Protein AF-A0A9P1BDP6-F1 (afdb_monomer)

Mean predicted aligned error: 20.65 Å

Organism: NCBI:txid2562237

Sequence (1109 aa):
MPITRTKLRVRAKNGTLYAHEVLLEPKDGRIIFRKSPFGLKDEIKAMGGARWHPADGDGDIKRCWSVEDSQRNRFQLAYMQGEDVYAWFDREPIQHEFRDYFCNGVPATPMTHQFDLANHGLTYHYGIWAAEMGVGKTLSAQMMIEHSGVKVWWWVGPKTSLPNIRREFKKWDFDPSIEVEMMTYESVVRRMDEYKPGDPIPQGVIADESSRCKGATSQRTRAMQMLANLIREKFGYDGYVILMSGTPSPKTPVDWWAQAEIAWPGFLKEGSPKALESRLAFLVDAEFDSGVFKKRIGWKDNEEKCEICGDFREEGAHEFDELSEEVEDIHDFKPSINEVALMYERLDGLAIIRHKKDCLNLPEKRYRRVICKPSASVNRVAKGMMQAAPNTITGLTWLRELSDGFQYKDVKDGTTACSHCENHSGKVFEWFSPEDEDKVYGNIDALEPEVVEKLERREVECPRCHGSGEMPKMVRVSREVPSPKEKALKLDLKRCEETGRIVVFAGFTGSIDRVTRVCLKEGWHVVKCDGRGFQTISPTDGTVAQGGDESLEFWADTEKNSKVAFVAHPESGGMSLTLTEARMAVFYSNSFKPEYRVQAEDRIHRPGMDLNIGCEIVDYCHLATDLRVLDVITENRKLEKMTMGDFSLELDIKDNPNVTIENLEKLMTRITPTKAKNIKAALAETQCREQGKIAKRFKVSRSTVSDIATGRRHNDIPWPEGFNPLPNKKGGQRRKSEEWDPTNARIMELEADLVHVTEERNRERRKNKVAAKNVGLFKAMVGELDARIKPFTPPKLSVPKKSKSTIEEHLVLHLSDGHHDQVVRPEEVGGFEEYNFNISCARAENLVDTTIEWTQKTLSPQFHFGTLWVLAYGDHTSGEIHGHAHRSYYRNQIKNCLAIGQLHALMLRDFVPYFEQINVVYLPGNHGRRTVKKEYTGPQNNWDYLVAEIARLHCSSIPSIQFIIPDSFQVNLDINGVGFNLSHGDDVRSNGGIPFYAMQRKQKSLMALSAMQQGPPIRYFAMGHHHVHAELQDGNGELIVNGPWVGTDSFSYNSFSGYREPNQLLHGVNPKYGITWRLPIKLRHDNEKQGPKRYRIDGGRDIGPLTIL

InterPro domains:
  IPR027417 P-loop containing nucleoside triphosphate hydrolase [G3DSA:3.40.50.300] (106-259)
  IPR027417 P-loop containing nucleoside triphosphate hydrolase [G3DSA:3.40.50.300] (363-696)
  IPR027417 P-loop containing nucleoside triphosphate hydrolase [SSF52540] (94-272)
  IPR027417 P-loop containing nucleoside triphosphate hydrolase [SSF52540] (205-653)
  IPR029052 Metallo-dependent phosphatase-like [SSF56300] (904-1050)

Radius of gyration: 38.14 Å; Cα contacts (8 Å, |Δi|>4): 2009; chains: 1; bounding box: 90×107×88 Å

Structure (mmCIF, N/CA/C/O backbone):
data_AF-A0A9P1BDP6-F1
#
_entry.id   AF-A0A9P1BDP6-F1
#
loop_
_atom_site.group_PDB
_atom_site.id
_atom_site.type_symbol
_atom_site.label_atom_id
_atom_site.label_alt_id
_atom_site.label_comp_id
_atom_site.label_asym_id
_atom_site.label_entity_id
_atom_site.label_seq_id
_atom_site.pdbx_PDB_ins_code
_atom_site.Cartn_x
_atom_site.Cartn_y
_atom_site.Cartn_z
_atom_site.occupancy
_atom_site.B_iso_or_equiv
_atom_site.auth_seq_id
_atom_site.auth_comp_id
_atom_site.auth_asym_id
_atom_site.auth_atom_id
_atom_site.pdbx_PDB_model_num
ATOM 1 N N . MET A 1 1 ? 30.808 -27.700 -14.458 1.00 51.72 1 MET A N 1
ATOM 2 C CA . MET A 1 1 ? 30.063 -28.519 -15.446 1.00 51.72 1 MET A CA 1
ATOM 3 C C . MET A 1 1 ? 30.458 -28.078 -16.853 1.00 51.72 1 MET A C 1
ATOM 5 O O . MET A 1 1 ? 30.766 -26.902 -17.007 1.00 51.72 1 MET A O 1
ATOM 9 N N . PRO A 1 2 ? 30.489 -28.972 -17.857 1.00 73.38 2 PRO A N 1
ATOM 10 C CA . PRO A 1 2 ? 30.844 -28.610 -19.232 1.00 73.38 2 PRO A CA 1
ATOM 11 C C . PRO A 1 2 ? 29.759 -27.759 -19.915 1.00 73.38 2 PRO A C 1
ATOM 13 O O . PRO A 1 2 ? 28.585 -27.802 -19.538 1.00 73.38 2 PRO A O 1
ATOM 16 N N . ILE A 1 3 ? 30.148 -27.004 -20.951 1.00 82.19 3 ILE A N 1
ATOM 17 C CA . ILE A 1 3 ? 29.209 -26.263 -21.809 1.00 82.19 3 ILE A CA 1
ATOM 18 C C . ILE A 1 3 ? 28.236 -27.261 -22.444 1.00 82.19 3 ILE A C 1
ATOM 20 O O . ILE A 1 3 ? 28.649 -28.193 -23.133 1.00 82.19 3 ILE A O 1
ATOM 24 N N . THR A 1 4 ? 26.940 -27.051 -22.230 1.00 85.12 4 THR A N 1
ATOM 25 C CA . THR A 1 4 ? 25.883 -27.970 -22.659 1.00 85.12 4 THR A CA 1
ATOM 26 C C . THR A 1 4 ? 25.063 -27.351 -23.788 1.00 85.12 4 THR A C 1
ATOM 28 O O . THR A 1 4 ? 24.526 -26.248 -23.659 1.00 85.12 4 THR A O 1
ATOM 31 N N . ARG A 1 5 ? 24.948 -28.067 -24.913 1.00 87.31 5 ARG A N 1
ATOM 32 C CA . ARG A 1 5 ? 24.074 -27.705 -26.039 1.00 87.31 5 ARG A CA 1
ATOM 33 C C . ARG A 1 5 ? 22.736 -28.420 -25.877 1.00 87.31 5 ARG A C 1
ATOM 35 O O . ARG A 1 5 ? 22.707 -29.642 -25.812 1.00 87.31 5 ARG A O 1
ATOM 42 N N . THR A 1 6 ? 21.638 -27.673 -25.825 1.00 88.88 6 THR A N 1
ATOM 43 C CA . THR A 1 6 ? 20.293 -28.234 -25.607 1.00 88.88 6 THR A CA 1
ATOM 44 C C . THR A 1 6 ? 19.217 -27.439 -26.357 1.00 88.88 6 THR A C 1
ATOM 46 O O . THR A 1 6 ? 19.509 -26.417 -26.985 1.00 88.88 6 THR A O 1
ATOM 49 N N . LYS A 1 7 ? 17.970 -27.921 -26.339 1.00 89.00 7 LYS A N 1
ATOM 50 C CA . LYS A 1 7 ? 16.804 -27.246 -26.923 1.00 89.00 7 LYS A CA 1
ATOM 51 C C . LYS A 1 7 ? 15.810 -26.891 -25.822 1.00 89.00 7 LYS A C 1
ATOM 53 O O . LYS A 1 7 ? 15.339 -27.778 -25.123 1.00 89.00 7 LYS A O 1
ATOM 58 N N . LEU A 1 8 ? 15.454 -25.612 -25.722 1.00 88.50 8 LEU A N 1
ATOM 59 C CA . LEU A 1 8 ? 14.426 -25.119 -24.806 1.00 88.50 8 LEU A CA 1
ATOM 60 C C . LEU A 1 8 ? 13.123 -24.867 -25.565 1.00 88.50 8 LEU A C 1
ATOM 62 O O . LEU A 1 8 ? 13.118 -24.199 -26.600 1.00 88.50 8 LEU A O 1
ATOM 66 N N . ARG A 1 9 ? 12.023 -25.414 -25.058 1.00 87.56 9 ARG A N 1
ATOM 67 C CA . ARG A 1 9 ? 10.679 -25.335 -25.624 1.00 87.56 9 ARG A CA 1
ATOM 68 C C . ARG A 1 9 ? 9.888 -24.236 -24.922 1.00 87.56 9 ARG A C 1
ATOM 70 O O . ARG A 1 9 ? 9.800 -24.225 -23.699 1.00 87.56 9 ARG A O 1
ATOM 77 N N . VAL A 1 10 ? 9.295 -23.327 -25.694 1.00 81.88 10 VAL A N 1
ATOM 78 C CA . VAL A 1 10 ? 8.471 -22.219 -25.180 1.00 81.88 10 VAL A CA 1
ATOM 79 C C . VAL A 1 10 ? 7.175 -22.126 -25.965 1.00 81.88 10 VAL A C 1
ATOM 81 O O . VAL A 1 10 ? 7.158 -22.298 -27.184 1.00 81.88 10 VAL A O 1
ATOM 84 N N . ARG A 1 11 ? 6.070 -21.866 -25.264 1.00 74.38 11 ARG A N 1
ATOM 85 C CA . ARG A 1 11 ? 4.746 -21.711 -25.871 1.00 74.38 11 ARG A CA 1
ATOM 86 C C . ARG A 1 11 ? 4.515 -20.238 -26.222 1.00 74.38 11 ARG A C 1
ATOM 88 O O . ARG A 1 11 ? 4.573 -19.380 -25.347 1.00 74.38 11 ARG A O 1
ATOM 95 N N . ALA A 1 12 ? 4.255 -19.934 -27.491 1.00 69.31 12 ALA A N 1
ATOM 96 C CA . ALA A 1 12 ? 3.907 -18.579 -27.917 1.00 69.31 12 ALA A CA 1
ATOM 97 C C . ALA A 1 12 ? 2.463 -18.212 -27.535 1.00 69.31 12 ALA A C 1
ATOM 99 O O . ALA A 1 12 ? 1.652 -19.078 -27.205 1.00 69.31 12 ALA A O 1
ATOM 100 N N . LYS A 1 13 ? 2.112 -16.922 -27.653 1.00 57.97 13 LYS A N 1
ATOM 101 C CA . LYS A 1 13 ? 0.765 -16.395 -27.342 1.00 57.97 13 LYS A CA 1
ATOM 102 C C . LYS A 1 13 ? -0.372 -17.076 -28.121 1.00 57.97 13 LYS A C 1
ATOM 104 O O . LYS A 1 13 ? -1.501 -17.084 -27.655 1.00 57.97 13 LYS A O 1
ATOM 109 N N . ASN A 1 14 ? -0.079 -17.657 -29.283 1.00 58.66 14 ASN A N 1
ATOM 110 C CA . ASN A 1 14 ? -1.034 -18.408 -30.104 1.00 58.66 14 ASN A CA 1
ATOM 111 C C . ASN A 1 14 ? -1.141 -19.903 -29.724 1.00 58.66 14 ASN A C 1
ATOM 113 O O . ASN A 1 14 ? -1.782 -20.665 -30.440 1.00 58.66 14 ASN A O 1
ATOM 117 N N . GLY A 1 15 ? -0.474 -20.343 -28.649 1.00 61.91 15 GLY A N 1
ATOM 118 C CA . GLY A 1 15 ? -0.465 -21.732 -28.180 1.00 61.91 15 GLY A CA 1
ATOM 119 C C . GLY A 1 15 ? 0.564 -22.648 -28.854 1.00 61.91 15 GLY A C 1
ATOM 120 O O . GLY A 1 15 ? 0.742 -23.779 -28.404 1.00 61.91 15 GLY A O 1
ATOM 121 N N . THR A 1 16 ? 1.278 -22.181 -29.883 1.00 75.81 16 THR A N 1
ATOM 122 C CA . THR A 1 16 ? 2.266 -22.993 -30.618 1.00 75.81 16 THR A CA 1
ATOM 123 C C . THR A 1 16 ? 3.549 -23.161 -29.803 1.00 75.81 16 THR A C 1
ATOM 125 O O . THR A 1 16 ? 4.051 -22.194 -29.228 1.00 75.81 16 THR A O 1
ATOM 128 N N . LEU A 1 17 ? 4.091 -24.381 -29.750 1.00 79.75 17 LEU A N 1
ATOM 129 C CA . LEU A 1 17 ? 5.337 -24.694 -29.046 1.00 79.75 17 LEU A CA 1
ATOM 130 C C . LEU A 1 17 ? 6.540 -24.538 -29.990 1.00 79.75 17 LEU A C 1
ATOM 132 O O . LEU A 1 17 ? 6.621 -25.218 -31.011 1.00 79.75 17 LEU A O 1
ATOM 136 N N . TYR A 1 18 ? 7.489 -23.675 -29.636 1.00 82.19 18 TYR A N 1
ATOM 137 C CA . TYR A 1 18 ? 8.724 -23.447 -30.387 1.00 82.19 18 TYR A CA 1
ATOM 138 C C . TYR A 1 18 ? 9.915 -24.034 -29.641 1.00 82.19 18 TYR A C 1
ATOM 140 O O . TYR A 1 18 ? 10.043 -23.835 -28.437 1.00 82.19 18 TYR A O 1
ATOM 148 N N . ALA A 1 19 ? 10.802 -24.729 -30.355 1.00 86.56 19 ALA A N 1
ATOM 149 C CA . ALA A 1 19 ? 12.051 -25.249 -29.805 1.00 86.56 19 ALA A CA 1
ATOM 150 C C . ALA A 1 19 ? 13.229 -24.363 -30.231 1.00 86.56 19 ALA A C 1
ATOM 152 O O . ALA A 1 19 ? 13.527 -24.220 -31.417 1.00 86.56 19 ALA A O 1
ATOM 153 N N . HIS A 1 20 ? 13.920 -23.794 -29.251 1.00 86.75 20 HIS A N 1
ATOM 154 C CA . HIS A 1 20 ? 15.053 -22.901 -29.429 1.00 86.75 20 HIS A CA 1
ATOM 155 C C . HIS A 1 20 ? 16.346 -23.596 -29.015 1.00 86.75 20 HIS A C 1
ATOM 157 O O . HIS A 1 20 ? 16.477 -24.066 -27.889 1.00 86.75 20 HIS A O 1
ATOM 163 N N . GLU A 1 21 ? 17.319 -23.650 -29.919 1.00 88.00 21 GLU A N 1
ATOM 164 C CA . GLU A 1 21 ? 18.646 -24.168 -29.600 1.00 88.00 21 GLU A CA 1
ATOM 165 C C . GLU A 1 21 ? 19.431 -23.168 -28.742 1.00 88.00 21 GLU A C 1
ATOM 167 O O . GLU A 1 21 ? 19.546 -21.992 -29.101 1.00 88.00 21 GLU A O 1
ATOM 172 N N . VAL A 1 22 ? 20.001 -23.651 -27.635 1.00 88.81 22 VAL A N 1
ATOM 173 C CA . VAL A 1 22 ? 20.783 -22.846 -26.692 1.00 88.81 22 VAL A CA 1
ATOM 174 C C . VAL A 1 22 ? 22.096 -23.517 -26.297 1.00 88.81 22 VAL A C 1
ATOM 176 O O . VAL A 1 22 ? 22.235 -24.742 -26.340 1.00 88.81 22 VAL A O 1
ATOM 179 N N . LEU A 1 23 ? 23.058 -22.687 -25.893 1.00 88.56 23 LEU A N 1
ATOM 180 C CA . LEU A 1 23 ? 24.316 -23.102 -25.267 1.00 88.56 23 LEU A CA 1
ATOM 181 C C . LEU A 1 23 ? 24.349 -22.566 -23.835 1.00 88.56 23 LEU A C 1
ATOM 183 O O . LEU A 1 23 ? 24.324 -21.347 -23.648 1.00 88.56 23 LEU A O 1
ATOM 187 N N . LEU A 1 24 ? 24.388 -23.476 -22.860 1.00 89.31 24 LEU A N 1
ATOM 188 C CA . LEU A 1 24 ? 24.395 -23.185 -21.427 1.00 89.31 24 LEU A CA 1
ATOM 189 C C . LEU A 1 24 ? 25.779 -23.481 -20.839 1.00 89.31 24 LEU A C 1
ATOM 191 O O . LEU A 1 24 ? 26.319 -24.565 -21.047 1.00 89.31 24 LEU A O 1
ATOM 195 N N . GLU A 1 25 ? 26.341 -22.537 -20.093 1.00 88.69 25 GLU A N 1
ATOM 196 C CA . GLU A 1 25 ? 27.621 -22.687 -19.393 1.00 88.69 25 GLU A CA 1
ATOM 197 C C . GLU A 1 25 ? 27.445 -22.362 -17.904 1.00 88.69 25 GLU A C 1
ATOM 199 O O . GLU A 1 25 ? 27.206 -21.202 -17.563 1.00 88.69 25 GLU A O 1
ATOM 204 N N . PRO A 1 26 ? 27.558 -23.355 -17.007 1.00 87.69 26 PRO A N 1
ATOM 205 C CA . PRO A 1 26 ? 27.598 -23.111 -15.569 1.00 87.69 26 PRO A CA 1
ATOM 206 C C . PRO A 1 26 ? 28.970 -22.558 -15.161 1.00 87.69 26 PRO A C 1
ATOM 208 O O . PRO A 1 26 ? 29.978 -23.256 -15.290 1.00 87.69 26 PRO A O 1
ATOM 211 N N . LYS A 1 27 ? 29.017 -21.315 -14.673 1.00 83.12 27 LYS A N 1
ATOM 212 C CA . LYS A 1 27 ? 30.238 -20.606 -14.268 1.00 83.12 27 LYS A CA 1
ATOM 213 C C . LYS A 1 27 ? 29.952 -19.670 -13.089 1.00 83.12 27 LYS A C 1
ATOM 215 O O . LYS A 1 27 ? 28.952 -18.959 -13.108 1.00 83.12 27 LYS A O 1
ATOM 220 N N . ASP A 1 28 ? 30.820 -19.679 -12.076 1.00 81.88 28 ASP A N 1
ATOM 221 C CA . ASP A 1 28 ? 30.773 -18.785 -10.903 1.00 81.88 28 ASP A CA 1
ATOM 222 C C . ASP A 1 28 ? 29.392 -18.728 -10.210 1.00 81.88 28 ASP A C 1
ATOM 224 O O . ASP A 1 28 ? 28.871 -17.659 -9.895 1.00 81.88 28 ASP A O 1
ATOM 228 N N . GLY A 1 29 ? 28.750 -19.892 -10.027 1.00 82.62 29 GLY A N 1
ATOM 229 C CA . GLY A 1 29 ? 27.416 -19.994 -9.412 1.00 82.62 29 GLY A CA 1
ATOM 230 C C . GLY A 1 29 ? 26.266 -19.482 -10.292 1.00 82.62 29 GLY A C 1
ATOM 231 O O . GLY A 1 29 ? 25.184 -19.164 -9.796 1.00 82.62 29 GLY A O 1
ATOM 232 N N . ARG A 1 30 ? 26.484 -19.355 -11.606 1.00 89.25 30 ARG A N 1
ATOM 233 C CA . ARG A 1 30 ? 25.504 -18.853 -12.580 1.00 89.25 30 ARG A CA 1
ATOM 234 C C . ARG A 1 30 ? 25.438 -19.742 -13.814 1.00 89.25 30 ARG A C 1
ATOM 236 O O . ARG A 1 30 ? 26.419 -20.372 -14.185 1.00 89.25 30 ARG A O 1
ATOM 243 N N . ILE A 1 31 ? 24.297 -19.736 -14.500 1.00 89.69 31 ILE A N 1
ATOM 244 C CA . ILE A 1 31 ? 24.120 -20.382 -15.807 1.00 89.69 31 ILE A CA 1
ATOM 245 C C . ILE A 1 31 ? 24.133 -19.293 -16.883 1.00 89.69 31 ILE A C 1
ATOM 247 O O . ILE A 1 31 ? 23.237 -18.446 -16.939 1.00 89.69 31 ILE A O 1
ATOM 251 N N . ILE A 1 32 ? 25.160 -19.292 -17.733 1.00 88.69 32 ILE A N 1
ATOM 252 C CA . ILE A 1 32 ? 25.363 -18.322 -18.815 1.00 88.69 32 ILE A CA 1
ATOM 253 C C . ILE A 1 32 ? 24.779 -18.868 -20.123 1.00 88.69 32 ILE A C 1
ATOM 255 O O . ILE A 1 32 ? 25.123 -19.960 -20.572 1.00 88.69 32 ILE A O 1
ATOM 259 N N . PHE A 1 33 ? 23.934 -18.076 -20.781 1.00 88.75 33 PHE A N 1
ATOM 260 C CA . PHE A 1 33 ? 23.328 -18.383 -22.077 1.00 88.75 33 PHE A CA 1
ATOM 261 C C . PHE A 1 33 ? 24.198 -17.846 -23.221 1.00 88.75 33 PHE A C 1
ATOM 263 O O . PHE A 1 33 ? 23.866 -16.833 -23.844 1.00 88.75 33 PHE A O 1
ATOM 270 N N . ARG A 1 34 ? 25.302 -18.538 -23.533 1.00 80.88 34 ARG A N 1
ATOM 271 C CA . ARG A 1 34 ? 26.264 -18.158 -24.594 1.00 80.88 34 ARG A CA 1
ATOM 272 C C . ARG A 1 34 ? 25.621 -17.970 -25.970 1.00 80.88 34 ARG A C 1
ATOM 274 O O . ARG A 1 34 ? 26.098 -17.180 -26.781 1.00 80.88 34 ARG A O 1
ATOM 281 N N . LYS A 1 35 ? 24.532 -18.696 -26.230 1.00 76.69 35 LYS A N 1
ATOM 282 C CA . LYS A 1 35 ? 23.669 -18.532 -27.403 1.00 76.69 35 LYS A CA 1
ATOM 283 C C . LYS A 1 35 ? 22.223 -18.691 -26.946 1.00 76.69 35 LYS A C 1
ATOM 285 O O . LYS A 1 35 ? 21.846 -19.774 -26.508 1.00 76.69 35 LYS A O 1
ATOM 290 N N . SER A 1 36 ? 21.428 -17.627 -27.039 1.00 74.88 36 SER A N 1
ATOM 291 C CA . SER A 1 36 ? 19.985 -17.654 -26.769 1.00 74.88 36 SER A CA 1
ATOM 292 C C . SER A 1 36 ? 19.220 -16.873 -27.846 1.00 74.88 36 SER A C 1
ATOM 294 O O . SER A 1 36 ? 19.582 -15.734 -28.150 1.00 74.88 36 SER A O 1
ATOM 296 N N . PRO A 1 37 ? 18.181 -17.459 -28.468 1.00 74.88 37 PRO A N 1
ATOM 297 C CA . PRO A 1 37 ? 17.304 -16.726 -29.377 1.00 74.88 37 PRO A CA 1
ATOM 298 C C . PRO A 1 37 ? 16.482 -15.658 -28.649 1.00 74.88 37 PRO A C 1
ATOM 300 O O . PRO A 1 37 ? 16.093 -15.845 -27.497 1.00 74.88 37 PRO A O 1
ATOM 303 N N . PHE A 1 38 ? 16.129 -14.575 -29.350 1.00 75.06 38 PHE A N 1
ATOM 304 C CA . PHE A 1 38 ? 15.292 -13.498 -28.799 1.00 75.06 38 PHE A CA 1
ATOM 305 C C . PHE A 1 38 ? 13.937 -14.000 -28.265 1.00 75.06 38 PHE A C 1
ATOM 307 O O . PHE A 1 38 ? 13.427 -13.456 -27.291 1.00 75.06 38 PHE A O 1
ATOM 314 N N . GLY A 1 39 ? 13.390 -15.076 -28.843 1.00 74.94 39 GLY A N 1
ATOM 315 C CA . GLY A 1 39 ? 12.140 -15.703 -28.395 1.00 74.94 39 GLY A CA 1
ATOM 316 C C . GLY A 1 39 ? 12.172 -16.274 -26.970 1.00 74.94 39 GLY A C 1
ATOM 317 O O . GLY A 1 39 ? 11.117 -16.477 -26.384 1.00 74.94 39 GLY A O 1
ATOM 318 N N . LEU A 1 40 ? 13.356 -16.481 -26.382 1.00 80.44 40 LEU A N 1
ATOM 319 C CA . LEU A 1 40 ? 13.508 -16.939 -24.994 1.00 80.44 40 LEU A CA 1
ATOM 320 C C . LEU A 1 40 ? 13.624 -15.796 -23.979 1.00 80.44 40 LEU A C 1
ATOM 322 O O . LEU A 1 40 ? 13.717 -16.053 -22.782 1.00 80.44 40 LEU A O 1
ATOM 326 N N . LYS A 1 41 ? 13.649 -14.537 -24.433 1.00 82.31 41 LYS A N 1
ATOM 327 C CA . LYS A 1 41 ? 13.941 -13.370 -23.590 1.00 82.31 41 LYS A CA 1
ATOM 328 C C . LYS A 1 41 ? 13.037 -13.284 -22.361 1.00 82.31 41 LYS A C 1
ATOM 330 O O . LYS A 1 41 ? 13.543 -13.023 -21.276 1.00 82.31 41 LYS A O 1
ATOM 335 N N . ASP A 1 42 ? 11.732 -13.481 -22.526 1.00 80.56 42 ASP A N 1
ATOM 336 C CA . ASP A 1 42 ? 10.778 -13.316 -21.425 1.00 80.56 42 ASP A CA 1
ATOM 337 C C . ASP A 1 42 ? 10.868 -14.464 -20.410 1.00 80.56 42 ASP A C 1
ATOM 339 O O . ASP A 1 42 ? 10.806 -14.212 -19.209 1.00 80.56 42 ASP A O 1
ATOM 343 N N . GLU A 1 43 ? 11.126 -15.694 -20.869 1.00 84.12 43 GLU A N 1
ATOM 344 C CA . GLU A 1 43 ? 11.340 -16.851 -19.986 1.00 84.12 43 GLU A CA 1
ATOM 345 C C . GLU A 1 43 ? 12.657 -16.718 -19.204 1.00 84.12 43 GLU A C 1
ATOM 347 O O . GLU A 1 43 ? 12.685 -16.919 -17.995 1.00 84.12 43 GLU A O 1
ATOM 352 N N . ILE A 1 44 ? 13.743 -16.271 -19.851 1.00 84.94 44 ILE A N 1
ATOM 353 C CA . ILE A 1 44 ? 15.025 -16.028 -19.167 1.00 84.94 44 ILE A CA 1
ATOM 354 C C . ILE A 1 44 ? 14.903 -14.873 -18.161 1.00 84.94 44 ILE A C 1
ATOM 356 O O . ILE A 1 44 ? 15.475 -14.938 -17.077 1.00 84.94 44 ILE A O 1
ATOM 360 N N . LYS A 1 45 ? 14.140 -13.819 -18.479 1.00 82.94 45 LYS A N 1
ATOM 361 C CA . LYS A 1 45 ? 13.865 -12.715 -17.544 1.00 82.94 45 LYS A CA 1
ATOM 362 C C . LYS A 1 45 ? 13.031 -13.137 -16.334 1.00 82.94 45 LYS A C 1
ATOM 364 O O . LYS A 1 45 ? 13.111 -12.471 -15.305 1.00 82.94 45 LYS A O 1
ATOM 369 N N . ALA A 1 46 ? 12.221 -14.186 -16.464 1.00 77.81 46 ALA A N 1
ATOM 370 C CA . ALA A 1 46 ? 11.434 -14.728 -15.363 1.00 77.81 46 ALA A CA 1
ATOM 371 C C . ALA A 1 46 ? 12.272 -15.592 -14.403 1.00 77.81 46 ALA A C 1
ATOM 373 O O . ALA A 1 46 ? 11.845 -15.820 -13.274 1.00 77.81 46 ALA A O 1
ATOM 374 N N . MET A 1 47 ? 13.461 -16.044 -14.812 1.00 84.94 47 MET A N 1
ATOM 375 C CA . MET A 1 47 ? 14.360 -16.830 -13.966 1.00 84.94 47 MET A CA 1
ATOM 376 C C . MET A 1 47 ? 15.025 -15.976 -12.874 1.00 84.94 47 MET A C 1
ATOM 378 O O . MET A 1 47 ? 15.329 -14.792 -13.052 1.00 84.94 47 MET A O 1
ATOM 382 N N . GLY A 1 48 ? 15.288 -16.602 -11.726 1.00 79.69 48 GLY A N 1
ATOM 383 C CA . GLY A 1 48 ? 15.916 -15.970 -10.569 1.00 79.69 48 GLY A CA 1
ATOM 384 C C . GLY A 1 48 ? 17.314 -15.434 -10.888 1.00 79.69 48 GLY A C 1
ATOM 385 O O . GLY A 1 48 ? 18.121 -16.091 -11.550 1.00 79.69 48 GLY A O 1
ATOM 386 N N . GLY A 1 49 ? 17.599 -14.210 -10.442 1.00 79.50 49 GLY A N 1
ATOM 387 C CA . GLY A 1 49 ? 18.913 -13.594 -10.598 1.00 79.50 49 GLY A CA 1
ATOM 388 C C . GLY A 1 49 ? 19.316 -13.286 -12.044 1.00 79.50 49 GLY A C 1
ATOM 389 O O . GLY A 1 49 ? 20.512 -13.139 -12.286 1.00 79.50 49 GLY A O 1
ATOM 390 N N . ALA A 1 50 ? 18.382 -13.195 -12.998 1.00 84.62 50 ALA A N 1
ATOM 391 C CA . ALA A 1 50 ? 18.671 -12.886 -14.401 1.00 84.62 50 ALA A CA 1
ATOM 392 C C . ALA A 1 50 ? 19.432 -11.552 -14.581 1.00 84.62 50 ALA A C 1
ATOM 394 O O . ALA A 1 50 ? 19.027 -10.511 -14.066 1.00 84.62 50 ALA A O 1
ATOM 395 N N . ARG A 1 51 ? 20.536 -11.570 -15.337 1.00 84.44 51 ARG A N 1
ATOM 396 C CA . ARG A 1 51 ? 21.366 -10.401 -15.680 1.00 84.44 51 ARG A CA 1
ATOM 397 C C . ARG A 1 51 ? 21.760 -10.432 -17.151 1.00 84.44 51 ARG A C 1
ATOM 399 O O . ARG A 1 51 ? 22.112 -11.490 -17.673 1.00 84.44 51 ARG A O 1
ATOM 406 N N . TRP A 1 52 ? 21.723 -9.269 -17.793 1.00 84.50 52 TRP A N 1
ATOM 407 C CA . TRP A 1 52 ? 22.216 -9.071 -19.153 1.00 84.50 52 TRP A CA 1
ATOM 408 C C . TRP A 1 52 ? 23.642 -8.531 -19.111 1.00 84.50 52 TRP A C 1
ATOM 410 O O . TRP A 1 52 ? 23.885 -7.521 -18.455 1.00 84.50 52 TRP A O 1
ATOM 420 N N . HIS A 1 53 ? 24.557 -9.185 -19.822 1.00 80.75 53 HIS A N 1
ATOM 421 C CA . HIS A 1 53 ? 25.951 -8.763 -19.920 1.00 80.75 53 HIS A CA 1
ATOM 422 C C . HIS A 1 53 ? 26.175 -8.032 -21.253 1.00 80.75 53 HIS A C 1
ATOM 424 O O . HIS A 1 53 ? 25.990 -8.651 -22.313 1.00 80.75 53 HIS A O 1
ATOM 430 N N . PRO A 1 54 ? 26.504 -6.722 -21.237 1.00 66.75 54 PRO A N 1
ATOM 431 C CA . PRO A 1 54 ? 26.923 -6.006 -22.437 1.00 66.75 54 PRO A CA 1
ATOM 432 C C . PRO A 1 54 ? 28.269 -6.553 -22.946 1.00 66.75 54 PRO A C 1
ATOM 434 O O . PRO A 1 54 ? 28.948 -7.299 -22.252 1.00 66.75 54 PRO A O 1
ATOM 437 N N . ALA A 1 55 ? 28.617 -6.257 -24.199 1.00 62.56 55 ALA A N 1
ATOM 438 C CA . ALA A 1 55 ? 29.890 -6.709 -24.759 1.00 62.56 55 ALA A CA 1
ATOM 439 C C . ALA A 1 55 ? 31.018 -5.817 -24.226 1.00 62.56 55 ALA A C 1
ATOM 441 O O . ALA A 1 55 ? 31.044 -4.635 -24.568 1.00 62.56 55 ALA A O 1
ATOM 442 N N . ASP A 1 56 ? 31.917 -6.376 -23.421 1.00 48.84 56 ASP A N 1
ATOM 443 C CA . ASP A 1 56 ? 33.133 -5.686 -22.993 1.00 48.84 56 ASP A CA 1
ATOM 444 C C . ASP A 1 56 ? 34.199 -5.756 -24.098 1.00 48.84 56 ASP A C 1
ATOM 446 O O . ASP A 1 56 ? 34.265 -6.718 -24.867 1.00 48.84 56 ASP A O 1
ATOM 450 N N . GLY A 1 57 ? 34.993 -4.689 -24.210 1.00 46.12 57 GLY A N 1
ATOM 451 C CA . GLY A 1 57 ? 35.951 -4.440 -25.293 1.00 46.12 57 GLY A CA 1
ATOM 452 C C . GLY A 1 57 ? 37.182 -5.351 -25.332 1.00 46.12 57 GLY A C 1
ATOM 453 O O . GLY A 1 57 ? 37.981 -5.194 -26.248 1.00 46.12 57 GLY A O 1
ATOM 454 N N . ASP A 1 58 ? 37.312 -6.307 -24.410 1.00 41.03 58 ASP A N 1
ATOM 455 C CA . ASP A 1 58 ? 38.330 -7.358 -24.452 1.00 41.03 58 ASP A CA 1
ATOM 456 C C . ASP A 1 58 ? 37.657 -8.726 -24.603 1.00 41.03 58 ASP A C 1
ATOM 458 O O . ASP A 1 58 ? 36.734 -9.097 -23.874 1.00 41.03 58 ASP A O 1
ATOM 462 N N . GLY A 1 59 ? 38.074 -9.451 -25.639 1.00 50.59 59 GLY A N 1
ATOM 463 C CA . GLY A 1 59 ? 37.386 -10.626 -26.152 1.00 50.59 59 GLY A CA 1
ATOM 464 C C . GLY A 1 59 ? 37.276 -11.770 -25.149 1.00 50.59 59 GLY A C 1
ATOM 465 O O . GLY A 1 59 ? 38.275 -12.400 -24.840 1.00 50.59 59 GLY A O 1
ATOM 466 N N . ASP A 1 60 ? 36.041 -12.079 -24.731 1.00 49.16 60 ASP A N 1
ATOM 467 C CA . ASP A 1 60 ? 35.535 -13.465 -24.694 1.00 49.16 60 ASP A CA 1
ATOM 468 C C . ASP A 1 60 ? 34.034 -13.626 -24.361 1.00 49.16 60 ASP A C 1
ATOM 470 O O . ASP A 1 60 ? 33.533 -14.753 -24.309 1.00 49.16 60 ASP A O 1
ATOM 474 N N . ILE A 1 61 ? 33.246 -12.552 -24.179 1.00 49.53 61 ILE A N 1
ATOM 475 C CA . ILE A 1 61 ? 31.797 -12.656 -23.897 1.00 49.53 61 ILE A CA 1
ATOM 476 C C . ILE A 1 61 ? 30.970 -11.871 -24.929 1.00 49.53 61 ILE A C 1
ATOM 478 O O . ILE A 1 61 ? 30.845 -10.651 -24.885 1.00 49.53 61 ILE A O 1
ATOM 482 N N . LYS A 1 62 ? 30.347 -12.592 -25.875 1.00 59.09 62 LYS A N 1
ATOM 483 C CA . LYS A 1 62 ? 29.259 -12.048 -26.709 1.00 59.09 62 LYS A CA 1
ATOM 484 C C . LYS A 1 62 ? 28.069 -11.690 -25.812 1.00 59.09 62 LYS A C 1
ATOM 486 O O . LYS A 1 62 ? 27.768 -12.453 -24.902 1.00 59.09 62 LYS A O 1
ATOM 491 N N . ARG A 1 63 ? 27.360 -10.596 -26.131 1.00 73.81 63 ARG A N 1
ATOM 492 C CA . ARG A 1 63 ? 26.087 -10.169 -25.507 1.00 73.81 63 ARG A CA 1
ATOM 493 C C . ARG A 1 63 ? 25.225 -11.371 -25.089 1.00 73.81 63 ARG A C 1
ATOM 495 O O . ARG A 1 63 ? 24.678 -12.056 -25.956 1.00 73.81 63 ARG A O 1
ATOM 502 N N . CYS A 1 64 ? 25.107 -11.629 -23.790 1.00 82.19 64 CYS A N 1
ATOM 503 C CA . CYS A 1 64 ? 24.439 -12.828 -23.287 1.00 82.19 64 CYS A CA 1
ATOM 504 C C . CYS A 1 64 ? 23.671 -12.578 -21.990 1.00 82.19 64 CYS A C 1
ATOM 506 O O . CYS A 1 64 ? 23.999 -11.690 -21.202 1.00 82.19 64 CYS A O 1
ATOM 508 N N . TRP A 1 65 ? 22.666 -13.416 -21.750 1.00 87.75 65 TRP A N 1
ATOM 509 C CA . TRP A 1 65 ? 22.008 -13.507 -20.453 1.00 87.75 65 TRP A CA 1
ATOM 510 C C . TRP A 1 65 ? 22.764 -14.461 -19.530 1.00 87.75 65 TRP A C 1
ATOM 512 O O . TRP A 1 65 ? 23.353 -15.441 -19.978 1.00 87.75 65 TRP A O 1
ATOM 522 N N . SER A 1 66 ? 22.683 -14.216 -18.229 1.00 88.62 66 SER A N 1
ATOM 523 C CA . SER A 1 66 ? 23.015 -15.200 -17.201 1.00 88.62 66 SER A CA 1
ATOM 524 C C . SER A 1 66 ? 21.928 -15.227 -16.139 1.00 88.62 66 SER A C 1
ATOM 526 O O . SER A 1 66 ? 21.349 -14.185 -15.837 1.00 88.62 66 SER A O 1
ATOM 528 N N . VAL A 1 67 ? 21.689 -16.382 -15.539 1.00 88.81 67 VAL A N 1
ATOM 529 C CA . VAL A 1 67 ? 20.771 -16.557 -14.404 1.00 88.81 67 VAL A CA 1
ATOM 530 C C . VAL A 1 67 ? 21.532 -17.168 -13.237 1.00 88.81 67 VAL A C 1
ATOM 532 O O . VAL A 1 67 ? 22.628 -17.694 -13.420 1.00 88.81 67 VAL A O 1
ATOM 535 N N . GLU A 1 68 ? 20.993 -17.062 -12.031 1.00 87.88 68 GLU A N 1
ATOM 536 C CA . GLU A 1 68 ? 21.559 -17.755 -10.871 1.00 87.88 68 GLU A CA 1
ATOM 537 C C . GLU A 1 68 ? 21.483 -19.276 -11.071 1.00 87.88 68 GLU A C 1
ATOM 539 O O . GLU A 1 68 ? 20.480 -19.781 -11.578 1.00 87.88 68 GLU A O 1
ATOM 544 N N . ASP A 1 69 ? 22.527 -20.016 -10.702 1.00 88.06 69 ASP A N 1
ATOM 545 C CA . ASP A 1 69 ? 22.489 -21.479 -10.730 1.00 88.06 69 ASP A CA 1
ATOM 546 C C . ASP A 1 69 ? 21.795 -22.010 -9.466 1.00 88.06 69 ASP A C 1
ATOM 548 O O . ASP A 1 69 ? 22.430 -22.494 -8.534 1.00 88.06 69 ASP A O 1
ATOM 552 N N . SER A 1 70 ? 20.471 -21.850 -9.422 1.00 86.50 70 SER A N 1
ATOM 553 C CA . SER A 1 70 ? 19.615 -22.256 -8.305 1.00 86.50 70 SER A CA 1
ATOM 554 C C . SER A 1 70 ? 18.694 -23.414 -8.690 1.00 86.50 70 SER A C 1
ATOM 556 O O . SER A 1 70 ? 18.361 -23.596 -9.866 1.00 86.50 70 SER A O 1
ATOM 558 N N . GLN A 1 71 ? 18.215 -24.175 -7.697 1.00 85.31 71 GLN A N 1
ATOM 559 C CA . GLN A 1 71 ? 17.251 -25.264 -7.923 1.00 85.31 71 GLN A CA 1
ATOM 560 C C . GLN A 1 71 ? 16.029 -24.801 -8.722 1.00 85.31 71 GLN A C 1
ATOM 562 O O . GLN A 1 71 ? 15.620 -25.486 -9.655 1.00 85.31 71 GLN A O 1
ATOM 567 N N . ARG A 1 72 ? 15.500 -23.611 -8.417 1.00 88.62 72 ARG A N 1
ATOM 568 C CA . ARG A 1 72 ? 14.389 -23.003 -9.153 1.00 88.62 72 ARG A CA 1
ATOM 569 C C . ARG A 1 72 ? 14.675 -22.926 -10.651 1.00 88.62 72 ARG A C 1
ATOM 571 O O . ARG A 1 72 ? 13.869 -23.357 -11.473 1.00 88.62 72 ARG A O 1
ATOM 578 N N . ASN A 1 73 ? 15.815 -22.342 -11.010 1.00 89.12 73 ASN A N 1
ATOM 579 C CA . ASN A 1 73 ? 16.162 -22.130 -12.410 1.00 89.12 73 ASN A CA 1
ATOM 580 C C . ASN A 1 73 ? 16.474 -23.454 -13.109 1.00 89.12 73 ASN A C 1
ATOM 582 O O . ASN A 1 73 ? 16.108 -23.618 -14.269 1.00 89.12 73 ASN A O 1
ATOM 586 N N . ARG A 1 74 ? 17.069 -24.422 -12.398 1.00 88.62 74 ARG A N 1
ATOM 587 C CA . ARG A 1 74 ? 17.252 -25.790 -12.903 1.00 88.62 74 ARG A CA 1
ATOM 588 C C . ARG A 1 74 ? 15.912 -26.477 -13.179 1.00 88.62 74 ARG A C 1
ATOM 590 O O . ARG A 1 74 ? 15.757 -27.034 -14.257 1.00 88.62 74 ARG A O 1
ATOM 597 N N . PHE A 1 75 ? 14.935 -26.357 -12.279 1.00 89.25 75 PHE A N 1
ATOM 598 C CA . PHE A 1 75 ? 13.578 -26.887 -12.463 1.00 89.25 75 PHE A CA 1
ATOM 599 C C . PHE A 1 75 ? 12.899 -26.286 -13.703 1.00 89.25 75 PHE A C 1
ATOM 601 O O . PHE A 1 75 ? 12.375 -27.008 -14.547 1.00 89.25 75 PHE A O 1
ATOM 608 N N . GLN A 1 76 ? 12.976 -24.962 -13.882 1.00 87.44 76 GLN A N 1
ATOM 609 C CA . GLN A 1 76 ? 12.411 -24.308 -15.069 1.00 87.44 76 GLN A CA 1
ATOM 610 C C . GLN A 1 76 ? 13.132 -24.693 -16.364 1.00 87.44 76 GLN A C 1
ATOM 612 O O . GLN A 1 76 ? 12.487 -24.882 -17.395 1.00 87.44 76 GLN A O 1
ATOM 617 N N . LEU A 1 77 ? 14.458 -24.830 -16.323 1.00 89.12 77 LEU A N 1
ATOM 618 C CA . LEU A 1 77 ? 15.236 -25.283 -17.473 1.00 89.12 77 LEU A CA 1
ATOM 619 C C . LEU A 1 77 ? 14.881 -26.721 -17.857 1.00 89.12 77 LEU A C 1
ATOM 621 O O . LEU A 1 77 ? 14.645 -26.959 -19.037 1.00 89.12 77 LEU A O 1
ATOM 625 N N . ALA A 1 78 ? 14.780 -27.636 -16.892 1.00 88.88 78 ALA A N 1
ATOM 626 C CA . ALA A 1 78 ? 14.361 -29.022 -17.107 1.00 88.88 78 ALA A CA 1
ATOM 627 C C . ALA A 1 78 ? 12.954 -29.094 -17.728 1.00 88.88 78 ALA A C 1
ATOM 629 O O . ALA A 1 78 ? 12.756 -29.729 -18.768 1.00 88.88 78 ALA A O 1
ATOM 630 N N . TYR A 1 79 ? 12.001 -28.320 -17.198 1.00 88.12 79 TYR A N 1
ATOM 631 C CA . TYR A 1 79 ? 10.660 -28.203 -17.780 1.00 88.12 79 TYR A CA 1
ATOM 632 C C . TYR A 1 79 ? 10.707 -27.734 -19.242 1.00 88.12 79 TYR A C 1
ATOM 634 O O . TYR A 1 79 ? 10.088 -28.323 -20.130 1.00 88.12 79 TYR A O 1
ATOM 642 N N . MET A 1 80 ? 11.494 -26.693 -19.533 1.00 87.44 80 MET A N 1
ATOM 643 C CA . MET A 1 80 ? 11.674 -26.193 -20.899 1.00 87.44 80 MET A CA 1
ATOM 644 C C . MET A 1 80 ? 12.417 -27.191 -21.798 1.00 87.44 80 MET A C 1
ATOM 646 O O . MET A 1 80 ? 12.198 -27.197 -23.008 1.00 87.44 80 MET A O 1
ATOM 650 N N . G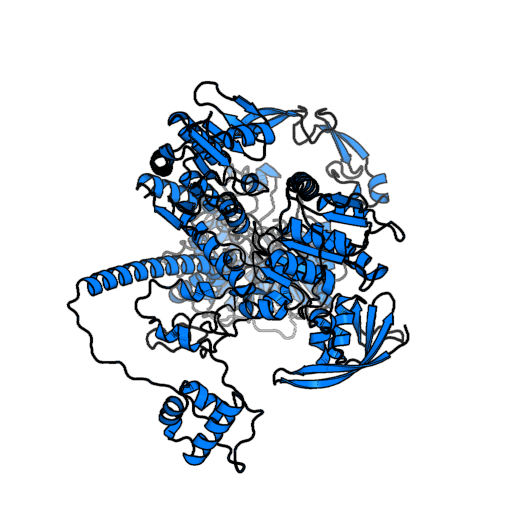LN A 1 81 ? 13.276 -28.052 -21.257 1.00 89.69 81 GLN A N 1
ATOM 651 C CA . GLN A 1 81 ? 13.915 -29.144 -22.003 1.00 89.69 81 GLN A CA 1
ATOM 652 C C . GLN A 1 81 ? 12.919 -30.263 -22.356 1.00 89.69 81 GLN A C 1
ATOM 654 O O . GLN A 1 81 ? 13.182 -31.063 -23.257 1.00 89.69 81 GLN A O 1
ATOM 659 N N . GLY A 1 82 ? 11.729 -30.241 -21.748 1.00 85.06 82 GLY A N 1
ATOM 660 C CA . GLY A 1 82 ? 10.675 -31.232 -21.925 1.00 85.06 82 GLY A CA 1
ATOM 661 C C . GLY A 1 82 ? 10.791 -32.405 -20.958 1.00 85.06 82 GLY A C 1
ATOM 662 O O . GLY A 1 82 ? 10.211 -33.450 -21.241 1.00 85.06 82 GLY A O 1
ATOM 663 N N . GLU A 1 83 ? 11.549 -32.247 -19.872 1.00 88.94 83 GLU A N 1
ATOM 664 C CA . GLU A 1 83 ? 11.564 -33.197 -18.765 1.00 88.94 83 GLU A CA 1
ATOM 665 C C . GLU A 1 83 ? 10.257 -33.101 -17.974 1.00 88.94 83 GLU A C 1
ATOM 667 O O . GLU A 1 83 ? 9.667 -32.024 -17.839 1.00 88.94 83 GLU A O 1
ATOM 672 N N . ASP A 1 84 ? 9.816 -34.236 -17.439 1.00 86.12 84 ASP A N 1
ATOM 673 C CA . ASP A 1 84 ? 8.673 -34.285 -16.538 1.00 86.12 84 ASP A CA 1
ATOM 674 C C . ASP A 1 84 ? 9.119 -33.951 -15.110 1.00 86.12 84 ASP A C 1
ATOM 676 O O . ASP A 1 84 ? 9.447 -34.815 -14.299 1.00 86.12 84 ASP A O 1
ATOM 680 N N . VAL A 1 85 ? 9.187 -32.653 -14.831 1.00 87.12 85 VAL A N 1
ATOM 681 C CA . VAL A 1 85 ? 9.611 -32.121 -13.530 1.00 87.12 85 VAL A CA 1
ATOM 682 C C . VAL A 1 85 ? 8.550 -32.282 -12.433 1.00 87.12 85 VAL A C 1
ATOM 684 O O . VAL A 1 85 ? 8.867 -32.085 -11.261 1.00 87.12 85 VAL A O 1
ATOM 687 N N . TYR A 1 86 ? 7.310 -32.627 -12.799 1.00 88.25 86 TYR A N 1
ATOM 688 C CA . TYR A 1 86 ? 6.194 -32.829 -11.868 1.00 88.25 86 TYR A CA 1
ATOM 689 C C . TYR A 1 86 ? 5.973 -34.306 -11.525 1.00 88.25 86 TYR A C 1
ATOM 691 O O . TYR A 1 86 ? 5.328 -34.589 -10.522 1.00 88.25 86 TYR A O 1
ATOM 699 N N . ALA A 1 87 ? 6.617 -35.235 -12.244 1.00 89.19 87 ALA A N 1
ATOM 700 C CA . ALA A 1 87 ? 6.538 -36.682 -12.024 1.00 89.19 87 ALA A CA 1
ATOM 701 C C . ALA A 1 87 ? 6.642 -37.130 -10.554 1.00 89.19 87 ALA A C 1
ATOM 703 O O . ALA A 1 87 ? 6.020 -38.113 -10.167 1.00 89.19 87 ALA A O 1
ATOM 704 N N . TRP A 1 88 ? 7.428 -36.439 -9.719 1.00 88.38 88 TRP A N 1
ATOM 705 C CA . TRP A 1 88 ? 7.531 -36.751 -8.288 1.00 88.38 88 TRP A CA 1
ATOM 706 C C . TRP A 1 88 ? 6.228 -36.481 -7.516 1.00 88.38 88 TRP A C 1
ATOM 708 O O . TRP A 1 88 ? 5.891 -37.249 -6.612 1.00 88.38 88 TRP A O 1
ATOM 718 N N . PHE A 1 89 ? 5.517 -35.413 -7.872 1.00 89.12 89 PHE A N 1
ATOM 719 C CA . PHE A 1 89 ? 4.294 -34.926 -7.227 1.00 89.12 89 PHE A CA 1
ATOM 720 C C . PHE A 1 89 ? 3.014 -35.476 -7.875 1.00 89.12 89 PHE A C 1
ATOM 722 O O . PHE A 1 89 ? 1.984 -35.517 -7.216 1.00 89.12 89 PHE A O 1
ATOM 729 N N . ASP A 1 90 ? 3.098 -35.974 -9.112 1.00 87.12 90 ASP A N 1
ATOM 730 C CA . ASP A 1 90 ? 1.978 -36.597 -9.839 1.00 87.12 90 ASP A CA 1
ATOM 731 C C . ASP A 1 90 ? 1.764 -38.087 -9.480 1.00 87.12 90 ASP A C 1
ATOM 733 O O . ASP A 1 90 ? 0.902 -38.761 -10.049 1.00 87.12 90 ASP A O 1
ATOM 737 N N . ARG A 1 91 ? 2.563 -38.643 -8.556 1.00 88.38 91 ARG A N 1
ATOM 738 C CA . ARG A 1 91 ? 2.407 -40.027 -8.067 1.00 88.38 91 ARG A CA 1
ATOM 739 C C . ARG A 1 91 ? 1.153 -40.157 -7.212 1.00 88.38 91 ARG A C 1
ATOM 741 O O . ARG A 1 91 ? 0.767 -39.228 -6.526 1.00 88.38 91 ARG A O 1
ATOM 748 N N . GLU A 1 92 ? 0.551 -41.339 -7.171 1.00 86.62 92 GLU A N 1
ATOM 749 C CA . GLU A 1 92 ? -0.511 -41.583 -6.194 1.00 86.62 92 GLU A CA 1
ATOM 750 C C . GLU A 1 92 ? 0.070 -41.640 -4.765 1.00 86.62 92 GLU A C 1
ATOM 752 O O . GLU A 1 92 ? 1.119 -42.266 -4.567 1.00 86.62 92 GLU A O 1
ATOM 757 N N . PRO A 1 93 ? -0.590 -41.024 -3.759 1.00 86.44 93 PRO A N 1
ATOM 758 C CA . PRO A 1 93 ? -0.166 -41.110 -2.366 1.00 86.44 93 PRO A CA 1
ATOM 759 C C . PRO A 1 93 ? -0.070 -42.559 -1.884 1.00 86.44 93 PRO A C 1
ATOM 761 O O . PRO A 1 93 ? -1.065 -43.294 -1.864 1.00 86.44 93 PRO A O 1
ATOM 764 N N . ILE A 1 94 ? 1.127 -42.950 -1.452 1.00 90.50 94 ILE A N 1
ATOM 765 C CA . ILE A 1 94 ? 1.408 -44.278 -0.914 1.00 90.50 94 ILE A CA 1
ATOM 766 C C . ILE A 1 94 ? 0.651 -44.426 0.404 1.00 90.50 94 ILE A C 1
ATOM 768 O O . ILE A 1 94 ? 0.746 -43.582 1.295 1.00 90.50 94 ILE A O 1
ATOM 772 N N . GLN A 1 95 ? -0.123 -45.501 0.521 1.00 90.75 95 GLN A N 1
ATOM 773 C CA . GLN A 1 95 ? -0.836 -45.822 1.751 1.00 90.75 95 GLN A CA 1
ATOM 774 C C . GLN A 1 95 ? 0.086 -46.616 2.672 1.00 90.75 95 GLN A C 1
ATOM 776 O O . GLN A 1 95 ? 0.497 -47.724 2.329 1.00 90.75 95 GLN A O 1
ATOM 781 N N . HIS A 1 96 ? 0.407 -46.044 3.829 1.00 91.12 96 HIS A N 1
ATOM 782 C CA . HIS A 1 96 ? 1.233 -46.694 4.838 1.00 91.12 96 HIS A CA 1
ATOM 783 C C . HIS A 1 96 ? 0.377 -47.358 5.919 1.00 91.12 96 HIS A C 1
ATOM 785 O O . HIS A 1 96 ? -0.671 -46.843 6.313 1.00 91.12 96 HIS A O 1
ATOM 791 N N . GLU A 1 97 ? 0.851 -48.494 6.425 1.00 89.94 97 GLU A N 1
ATOM 792 C CA . GLU A 1 97 ? 0.316 -49.096 7.643 1.00 89.94 97 GLU A CA 1
ATOM 793 C C . GLU A 1 97 ? 0.970 -48.424 8.852 1.00 89.94 97 GLU A C 1
ATOM 795 O O . GLU A 1 97 ? 2.190 -48.458 9.030 1.00 89.94 97 GLU A O 1
ATOM 800 N N . PHE A 1 98 ? 0.151 -47.780 9.679 1.00 90.69 98 PHE A N 1
ATOM 801 C CA . PHE A 1 98 ? 0.607 -47.122 10.896 1.00 90.69 98 PHE A CA 1
ATOM 802 C C . PHE A 1 98 ? 0.374 -48.018 12.110 1.00 90.69 98 PHE A C 1
ATOM 804 O O . PHE A 1 98 ? -0.518 -48.864 12.117 1.00 90.69 98 PHE A O 1
ATOM 811 N N . ARG A 1 99 ? 1.176 -47.805 13.156 1.00 90.81 99 ARG A N 1
ATOM 812 C CA . ARG A 1 99 ? 1.004 -48.476 14.448 1.00 90.81 99 ARG A CA 1
ATOM 813 C C . ARG A 1 99 ? -0.327 -48.107 15.108 1.00 90.81 99 ARG A C 1
ATOM 815 O O . ARG A 1 99 ? -0.946 -47.097 14.773 1.00 90.81 99 ARG A O 1
ATOM 822 N N . ASP A 1 100 ? -0.685 -48.864 16.136 1.00 87.31 100 ASP A N 1
ATOM 823 C CA . ASP A 1 100 ? -1.752 -48.468 17.047 1.00 87.31 100 ASP A CA 1
ATOM 824 C C . ASP A 1 100 ? -1.352 -47.223 17.855 1.00 87.31 100 ASP A C 1
ATOM 826 O O . ASP A 1 100 ? -0.237 -47.117 18.386 1.00 87.31 100 ASP A O 1
ATOM 830 N N . TYR A 1 101 ? -2.287 -46.279 17.953 1.00 87.56 101 TYR A N 1
ATOM 831 C CA . TYR A 1 101 ? -2.129 -45.041 18.710 1.00 87.56 101 TYR A CA 1
ATOM 832 C C . TYR A 1 101 ? -2.962 -45.070 19.987 1.00 87.56 101 TYR A C 1
ATOM 834 O O . TYR A 1 101 ? -4.056 -45.636 20.043 1.00 87.56 101 TYR A O 1
ATOM 842 N N . PHE A 1 102 ? -2.442 -44.412 21.020 1.00 87.12 102 PHE A N 1
ATOM 843 C CA . PHE A 1 102 ? -3.098 -44.278 22.312 1.00 87.12 102 PHE A CA 1
ATOM 844 C C . PHE A 1 102 ? -3.208 -42.798 22.653 1.00 87.12 102 PHE A C 1
ATOM 846 O O . PHE A 1 102 ? -2.220 -42.077 22.594 1.00 87.12 102 PHE A O 1
ATOM 853 N N . CYS A 1 103 ? -4.397 -42.341 23.034 1.00 87.06 103 CYS A N 1
ATOM 854 C CA . CYS A 1 103 ? -4.613 -40.999 23.554 1.00 87.06 103 CYS A CA 1
ATOM 855 C C . CYS A 1 103 ? -4.682 -41.075 25.082 1.00 87.06 103 CYS A C 1
ATOM 857 O O . CYS A 1 103 ? -5.635 -41.623 25.635 1.00 87.06 103 CYS A O 1
ATOM 859 N N . ASN A 1 104 ? -3.678 -40.528 25.772 1.00 87.06 104 ASN A N 1
ATOM 860 C CA . ASN A 1 104 ? -3.527 -40.612 27.231 1.00 87.06 104 ASN A CA 1
ATOM 861 C C . ASN A 1 104 ? -3.597 -42.062 27.762 1.00 87.06 104 ASN A C 1
ATOM 863 O O . ASN A 1 104 ? -4.228 -42.327 28.783 1.00 87.06 104 ASN A O 1
ATOM 867 N N . GLY A 1 105 ? -2.969 -43.004 27.050 1.00 84.75 105 GLY A N 1
ATOM 868 C CA . GLY A 1 105 ? -2.928 -44.423 27.424 1.00 84.75 105 GLY A CA 1
ATOM 869 C C . GLY A 1 105 ? -4.169 -45.240 27.041 1.00 84.75 105 GLY A C 1
ATOM 870 O O . GLY A 1 105 ? -4.208 -46.436 27.313 1.00 84.75 105 GLY A O 1
ATOM 871 N N . VAL A 1 106 ? -5.166 -44.633 26.389 1.00 87.12 106 VAL A N 1
ATOM 872 C CA . VAL A 1 106 ? -6.368 -45.326 25.897 1.00 87.12 106 VAL A CA 1
ATOM 873 C C . VAL A 1 106 ? -6.259 -45.534 24.384 1.00 87.12 106 VAL A C 1
ATOM 875 O O . VAL A 1 106 ? -5.963 -44.557 23.694 1.00 87.12 106 VAL A O 1
ATOM 878 N N . PRO A 1 107 ? -6.512 -46.745 23.844 1.00 87.75 107 PRO A N 1
ATOM 879 C CA . PRO A 1 107 ? -6.513 -46.982 22.401 1.00 87.75 107 PRO A CA 1
ATOM 880 C C . PRO A 1 107 ? -7.392 -45.970 21.659 1.00 87.75 107 PRO A C 1
ATOM 882 O O . PRO A 1 107 ? -8.551 -45.760 22.024 1.00 87.75 107 PRO A O 1
ATOM 885 N N . ALA A 1 108 ? -6.842 -45.334 20.629 1.00 87.25 108 ALA A N 1
ATOM 886 C CA . ALA A 1 108 ? -7.523 -44.313 19.848 1.00 87.25 108 ALA A CA 1
ATOM 887 C C . ALA A 1 108 ? -7.119 -44.415 18.375 1.00 87.25 108 ALA A C 1
ATOM 889 O O . ALA A 1 108 ? -5.946 -44.302 18.031 1.00 87.25 108 ALA A O 1
ATOM 890 N N . THR A 1 109 ? -8.102 -44.590 17.494 1.00 86.81 109 THR A N 1
ATOM 891 C CA . THR A 1 109 ? -7.870 -44.659 16.048 1.00 86.81 109 THR A CA 1
ATOM 892 C C . THR A 1 109 ? -7.825 -43.245 15.457 1.00 86.81 109 THR A C 1
ATOM 894 O O . THR A 1 109 ? -8.802 -42.503 15.614 1.00 86.81 109 THR A O 1
ATOM 897 N N . PRO A 1 110 ? -6.732 -42.850 14.775 1.00 89.12 110 PRO A N 1
ATOM 898 C CA . PRO A 1 110 ? -6.697 -41.608 14.011 1.00 89.12 110 PRO A CA 1
ATOM 899 C C . PRO A 1 110 ? -7.796 -41.561 12.939 1.00 89.12 110 PRO A C 1
ATOM 901 O O . PRO A 1 110 ? -8.275 -42.583 12.450 1.00 89.12 110 PRO A O 1
ATOM 904 N N . MET A 1 111 ? -8.213 -40.356 12.569 1.00 89.88 111 MET A N 1
ATOM 905 C CA . MET A 1 111 ? -9.236 -40.131 11.545 1.00 89.88 111 MET A CA 1
ATOM 906 C C . MET A 1 111 ? -8.655 -40.316 10.134 1.00 89.88 111 MET A C 1
ATOM 908 O O . MET A 1 111 ? -7.462 -40.120 9.915 1.00 89.88 111 MET A O 1
ATOM 912 N N . THR A 1 112 ? -9.502 -40.631 9.151 1.00 89.56 112 THR A N 1
ATOM 913 C CA . THR A 1 112 ? -9.088 -40.914 7.760 1.00 89.56 112 THR A CA 1
ATOM 914 C C . THR A 1 112 ? -8.237 -39.801 7.150 1.00 89.56 112 THR A C 1
ATOM 916 O O . THR A 1 112 ? -7.142 -40.053 6.659 1.00 89.56 112 THR A O 1
ATOM 919 N N . HIS A 1 113 ? -8.662 -38.543 7.279 1.00 90.56 113 HIS A N 1
ATOM 920 C CA . HIS A 1 113 ? -7.904 -37.398 6.765 1.00 90.56 113 HIS A CA 1
ATOM 921 C C . HIS A 1 113 ? -6.555 -37.193 7.467 1.00 90.56 113 HIS A C 1
ATOM 923 O O . HIS A 1 113 ? -5.685 -36.519 6.920 1.00 90.56 113 HIS A O 1
ATOM 929 N N . GLN A 1 114 ? -6.370 -37.730 8.678 1.00 93.25 114 GLN A N 1
ATOM 930 C CA . GLN A 1 114 ? -5.091 -37.646 9.382 1.00 93.25 114 GLN A CA 1
ATOM 931 C C . GLN A 1 114 ? -4.062 -38.594 8.768 1.00 93.25 114 GLN A C 1
ATOM 933 O O . GLN A 1 114 ? -2.898 -38.202 8.660 1.00 93.25 114 GLN A O 1
ATOM 938 N N . PHE A 1 115 ? -4.505 -39.776 8.322 1.00 93.69 115 PHE A N 1
ATOM 939 C CA . PHE A 1 115 ? -3.704 -40.687 7.507 1.00 93.69 115 PHE A CA 1
ATOM 940 C C . PHE A 1 115 ? -3.365 -40.059 6.157 1.00 93.69 115 PHE A C 1
ATOM 942 O O . PHE A 1 115 ? -2.203 -40.084 5.771 1.00 93.69 115 PHE A O 1
ATOM 949 N N . ASP A 1 116 ? -4.325 -39.414 5.484 1.00 92.75 116 ASP A N 1
ATOM 950 C CA . ASP A 1 116 ? -4.073 -38.754 4.192 1.00 92.75 116 ASP A CA 1
ATOM 951 C C . ASP A 1 116 ? -2.950 -37.712 4.275 1.00 92.75 116 ASP A C 1
ATOM 953 O O . ASP A 1 116 ? -2.072 -37.670 3.413 1.00 92.75 116 ASP A O 1
ATOM 957 N N . LEU A 1 117 ? -2.964 -36.871 5.318 1.00 94.12 117 LEU A N 1
ATOM 958 C CA . LEU A 1 117 ? -1.917 -35.874 5.547 1.00 94.12 117 LEU A CA 1
ATOM 959 C C . LEU A 1 117 ? -0.557 -36.551 5.767 1.00 94.12 117 LEU A C 1
ATOM 961 O O . LEU A 1 117 ? 0.421 -36.180 5.118 1.00 94.12 117 LEU A O 1
ATOM 965 N N . ALA A 1 118 ? -0.497 -37.567 6.632 1.00 95.94 118 ALA A N 1
ATOM 966 C CA . ALA A 1 118 ? 0.737 -38.300 6.906 1.00 95.94 118 ALA A CA 1
ATOM 967 C C . ALA A 1 118 ? 1.285 -38.996 5.646 1.00 95.94 118 ALA A C 1
ATOM 969 O O . ALA A 1 118 ? 2.458 -38.827 5.320 1.00 95.94 118 ALA A O 1
ATOM 970 N N . ASN A 1 119 ? 0.428 -39.691 4.896 1.00 95.50 119 ASN A N 1
ATOM 971 C CA . ASN A 1 119 ? 0.761 -40.368 3.641 1.00 95.50 119 ASN A CA 1
ATOM 972 C C . ASN A 1 119 ? 1.234 -39.386 2.564 1.00 95.50 119 ASN A C 1
ATOM 974 O O . ASN A 1 119 ? 2.201 -39.667 1.860 1.00 95.50 119 ASN A O 1
ATOM 978 N N . HIS A 1 120 ? 0.628 -38.199 2.465 1.00 95.19 120 HIS A N 1
ATOM 979 C CA . HIS A 1 120 ? 1.126 -37.136 1.589 1.00 95.19 120 HIS A CA 1
ATOM 980 C C . HIS A 1 120 ? 2.556 -36.721 1.966 1.00 95.19 120 HIS A C 1
ATOM 982 O O . HIS A 1 120 ? 3.422 -36.598 1.100 1.00 95.19 120 HIS A O 1
ATOM 988 N N . GLY A 1 121 ? 2.820 -36.513 3.260 1.00 94.50 121 GLY A N 1
ATOM 989 C CA . GLY A 1 121 ? 4.161 -36.206 3.762 1.00 94.50 121 GLY A CA 1
ATOM 990 C C . GLY A 1 121 ? 5.176 -37.317 3.479 1.00 94.50 121 GLY A C 1
ATOM 991 O O . GLY A 1 121 ? 6.278 -37.020 3.034 1.00 94.50 121 GLY A O 1
ATOM 992 N N . LEU A 1 122 ? 4.792 -38.582 3.659 1.00 95.06 122 LEU A N 1
ATOM 993 C CA . LEU A 1 122 ? 5.634 -39.758 3.398 1.00 95.06 122 LEU A CA 1
ATOM 994 C C . LEU A 1 122 ? 5.829 -40.068 1.909 1.00 95.06 122 LEU A C 1
ATOM 996 O O . LEU A 1 122 ? 6.810 -40.698 1.546 1.00 95.06 122 LEU A O 1
ATOM 1000 N N . THR A 1 123 ? 4.922 -39.634 1.034 1.00 93.81 123 THR A N 1
ATOM 1001 C CA . THR A 1 123 ? 5.050 -39.881 -0.411 1.00 93.81 123 THR A CA 1
ATOM 1002 C C . THR A 1 123 ? 5.943 -38.839 -1.073 1.00 93.81 123 THR A C 1
ATOM 1004 O O . THR A 1 123 ? 6.818 -39.170 -1.878 1.00 93.81 123 THR A O 1
ATOM 1007 N N . TYR A 1 124 ? 5.702 -37.562 -0.767 1.00 93.81 124 TYR A N 1
ATOM 1008 C CA . TYR A 1 124 ? 6.336 -36.453 -1.480 1.00 93.81 124 TYR A CA 1
ATOM 1009 C C . TYR A 1 124 ? 7.499 -35.826 -0.718 1.00 93.81 124 TYR A C 1
ATOM 1011 O O . TYR A 1 124 ? 8.341 -35.196 -1.355 1.00 93.81 124 TYR A O 1
ATOM 1019 N N . HIS A 1 125 ? 7.544 -35.980 0.610 1.00 95.25 125 HIS A N 1
ATOM 1020 C CA . HIS A 1 125 ? 8.532 -35.440 1.563 1.00 95.25 125 HIS A CA 1
ATOM 1021 C C . HIS A 1 125 ? 8.614 -33.905 1.649 1.00 95.25 125 HIS A C 1
ATOM 1023 O O . HIS A 1 125 ? 8.895 -33.340 2.708 1.00 95.25 125 HIS A O 1
ATOM 1029 N N . TYR A 1 126 ? 8.308 -33.221 0.554 1.00 95.69 126 TYR A N 1
ATOM 1030 C CA . TYR A 1 126 ? 8.248 -31.781 0.385 1.00 95.69 126 TYR A CA 1
ATOM 1031 C C . TYR A 1 126 ? 6.798 -31.400 0.120 1.00 95.69 126 TYR A C 1
ATOM 1033 O O . TYR A 1 126 ? 6.238 -31.794 -0.900 1.00 95.69 126 TYR A O 1
ATOM 1041 N N . GLY A 1 127 ? 6.160 -30.659 1.024 1.00 94.25 127 GLY A N 1
ATOM 1042 C CA . GLY A 1 127 ? 4.741 -30.375 0.838 1.00 94.25 127 GLY A CA 1
ATOM 1043 C C . GLY A 1 127 ? 4.144 -29.336 1.769 1.00 94.25 127 GLY A C 1
ATOM 1044 O O . GLY A 1 127 ? 4.715 -28.961 2.796 1.00 94.25 127 GLY A O 1
ATOM 1045 N N . ILE A 1 128 ? 2.956 -28.873 1.386 1.00 93.81 128 ILE A N 1
ATOM 1046 C CA . ILE A 1 128 ? 2.182 -27.871 2.114 1.00 93.81 128 ILE A CA 1
ATOM 1047 C C . ILE A 1 128 ? 0.890 -28.510 2.618 1.00 93.81 128 ILE A C 1
ATOM 1049 O O . ILE A 1 128 ? 0.040 -28.944 1.847 1.00 93.81 128 ILE A O 1
ATOM 1053 N N . TRP A 1 129 ? 0.718 -28.553 3.932 1.00 93.00 129 TRP A N 1
ATOM 1054 C CA . TRP A 1 129 ? -0.493 -29.030 4.584 1.00 93.00 129 TRP A CA 1
ATOM 1055 C C . TRP A 1 129 ? -1.409 -27.854 4.892 1.00 93.00 129 TRP A C 1
ATOM 1057 O O . TRP A 1 129 ? -1.312 -27.172 5.919 1.00 93.00 129 TRP A O 1
ATOM 1067 N N . ALA A 1 130 ? -2.322 -27.646 3.959 1.00 88.00 130 ALA A N 1
ATOM 1068 C CA . ALA A 1 130 ? -3.313 -26.595 3.917 1.00 88.00 130 ALA A CA 1
ATOM 1069 C C . ALA A 1 130 ? -4.630 -27.083 4.542 1.00 88.00 130 ALA A C 1
ATOM 1071 O O . ALA A 1 130 ? -5.670 -27.188 3.898 1.0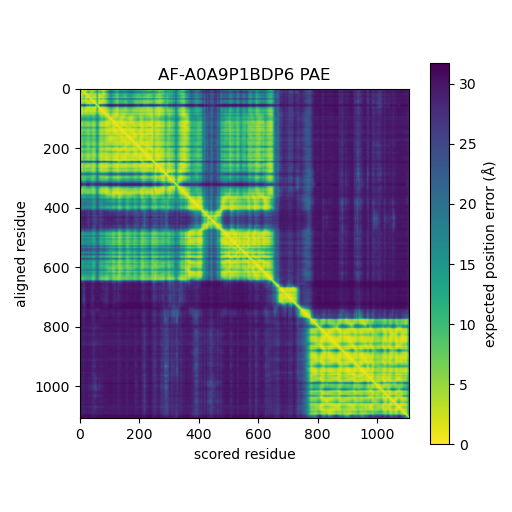0 88.00 130 ALA A O 1
ATOM 1072 N N . ALA A 1 131 ? -4.568 -27.429 5.828 1.00 85.31 131 ALA A N 1
ATOM 1073 C CA . ALA A 1 131 ? -5.657 -28.098 6.531 1.00 85.31 131 ALA A CA 1
ATOM 1074 C C . ALA A 1 131 ? -6.241 -27.208 7.638 1.00 85.31 131 ALA A C 1
ATOM 1076 O O . ALA A 1 131 ? -5.489 -26.663 8.448 1.00 85.31 131 ALA A O 1
ATOM 1077 N N . GLU A 1 132 ? -7.570 -27.098 7.723 1.00 80.69 132 GLU A N 1
ATOM 1078 C CA . GLU A 1 132 ? -8.257 -26.204 8.668 1.00 80.69 132 GLU A CA 1
ATOM 1079 C C . GLU A 1 132 ? -7.917 -26.496 10.147 1.00 80.69 132 GLU A C 1
ATOM 1081 O O . GLU A 1 132 ? -7.407 -27.557 10.540 1.00 80.69 132 GLU A O 1
ATOM 1086 N N . MET A 1 133 ? -8.153 -25.528 11.032 1.00 79.25 133 MET A N 1
ATOM 1087 C CA . MET A 1 133 ? -7.802 -25.679 12.441 1.00 79.25 133 MET A CA 1
ATOM 1088 C C . MET A 1 133 ? -8.701 -26.700 13.134 1.00 79.25 133 MET A C 1
ATOM 1090 O O . MET A 1 133 ? -9.926 -26.692 13.017 1.00 79.25 133 MET A O 1
ATOM 1094 N N . GLY A 1 134 ? -8.078 -27.569 13.931 1.00 77.00 134 GLY A N 1
ATOM 1095 C CA . GLY A 1 134 ? -8.787 -28.604 14.681 1.00 77.00 134 GLY A CA 1
ATOM 1096 C C . GLY A 1 134 ? -8.934 -29.946 13.963 1.00 77.00 134 GLY A C 1
ATOM 1097 O O . GLY A 1 134 ? -9.410 -30.873 14.600 1.00 77.00 134 GLY A O 1
ATOM 1098 N N . VAL A 1 135 ? -8.457 -30.092 12.721 1.00 84.69 135 VAL A N 1
ATOM 1099 C CA . VAL A 1 135 ? -8.421 -31.392 12.009 1.00 84.69 135 VAL A CA 1
ATOM 1100 C C . VAL A 1 135 ? -7.314 -32.343 12.505 1.00 84.69 135 VAL A C 1
ATOM 1102 O O . VAL A 1 135 ? -7.273 -33.505 12.125 1.00 84.69 135 VAL A O 1
ATOM 1105 N N . GLY A 1 136 ? -6.425 -31.880 13.390 1.00 86.38 136 GLY A N 1
ATOM 1106 C CA . GLY A 1 136 ? -5.397 -32.721 14.019 1.00 86.38 136 GLY A CA 1
ATOM 1107 C C . GLY A 1 136 ? -4.086 -32.868 13.238 1.00 86.38 136 GLY A C 1
ATOM 1108 O O . GLY A 1 136 ? -3.464 -33.920 13.294 1.00 86.38 136 GLY A O 1
ATOM 1109 N N . LYS A 1 137 ? -3.626 -31.796 12.574 1.00 90.62 137 LYS A N 1
ATOM 1110 C CA . LYS A 1 137 ? -2.329 -31.741 11.864 1.00 90.62 137 LYS A CA 1
ATOM 1111 C C . LYS A 1 137 ? -1.133 -32.218 12.697 1.00 90.62 137 LYS A C 1
ATOM 1113 O O . LYS A 1 137 ? -0.252 -32.875 12.164 1.00 90.62 137 LYS A O 1
ATOM 1118 N N . THR A 1 138 ? -1.100 -31.891 13.991 1.00 92.06 138 THR A N 1
ATOM 1119 C CA . THR A 1 138 ? -0.002 -32.285 14.888 1.00 92.06 138 THR A CA 1
ATOM 1120 C C . THR A 1 138 ? 0.126 -33.802 15.001 1.00 92.06 138 THR A C 1
ATOM 1122 O O . THR A 1 138 ? 1.241 -34.307 14.938 1.00 92.06 138 THR A O 1
ATOM 1125 N N . LEU A 1 139 ? -1.001 -34.521 15.098 1.00 92.88 139 LEU A N 1
ATOM 1126 C CA . LEU A 1 139 ? -1.004 -35.984 15.112 1.00 92.88 139 LEU A CA 1
ATOM 1127 C C . LEU A 1 139 ? -0.535 -36.537 13.762 1.00 92.88 139 LEU A C 1
ATOM 1129 O O . LEU A 1 139 ? 0.356 -37.373 13.735 1.00 92.88 139 LEU A O 1
ATOM 1133 N N . SER A 1 140 ? -1.041 -36.007 12.643 1.00 95.25 140 SER A N 1
ATOM 1134 C CA . SER A 1 140 ? -0.568 -36.393 11.304 1.00 95.25 140 SER A CA 1
ATOM 1135 C C . SER A 1 140 ? 0.938 -36.184 11.115 1.00 95.25 140 SER A C 1
ATOM 1137 O O . SER A 1 140 ? 1.609 -37.021 10.520 1.00 95.25 140 SER A O 1
ATOM 1139 N N . ALA A 1 141 ? 1.487 -35.083 11.635 1.00 95.94 141 ALA A N 1
ATOM 1140 C CA . ALA A 1 141 ? 2.918 -34.798 11.566 1.00 95.94 141 ALA A CA 1
ATOM 1141 C C . ALA A 1 141 ? 3.719 -35.780 12.422 1.00 95.94 141 ALA A C 1
ATOM 1143 O O . ALA A 1 141 ? 4.742 -36.277 11.966 1.00 95.94 141 ALA A O 1
ATOM 1144 N N . GLN A 1 142 ? 3.236 -36.106 13.624 1.00 95.25 142 GLN A N 1
ATOM 1145 C CA . GLN A 1 142 ? 3.820 -37.158 14.453 1.00 95.25 142 GLN A CA 1
ATOM 1146 C C . GLN A 1 142 ? 3.824 -38.511 13.723 1.00 95.25 142 GLN A C 1
ATOM 1148 O O . GLN A 1 142 ? 4.872 -39.144 13.655 1.00 95.25 142 GLN A O 1
ATOM 1153 N N . MET A 1 143 ? 2.700 -38.917 13.126 1.00 95.38 143 MET A N 1
ATOM 1154 C CA . MET A 1 143 ? 2.589 -40.171 12.369 1.00 95.38 143 MET A CA 1
ATOM 1155 C C . MET A 1 143 ? 3.601 -40.237 11.220 1.00 95.38 143 MET A C 1
ATOM 1157 O O . MET A 1 143 ? 4.276 -41.247 11.036 1.00 95.38 143 MET A O 1
ATOM 1161 N N . MET A 1 144 ? 3.743 -39.141 10.469 1.00 96.19 144 MET A N 1
ATOM 1162 C CA . MET A 1 144 ? 4.733 -39.027 9.400 1.00 96.19 144 MET A CA 1
ATOM 1163 C C . MET A 1 144 ? 6.168 -39.109 9.944 1.00 96.19 144 MET A C 1
ATOM 1165 O O . MET A 1 144 ? 6.982 -39.847 9.399 1.00 96.19 144 MET A O 1
ATOM 1169 N N . ILE A 1 145 ? 6.485 -38.380 11.020 1.00 96.62 145 ILE A N 1
ATOM 1170 C CA . ILE A 1 145 ? 7.820 -38.381 11.639 1.00 96.62 145 ILE A CA 1
ATOM 1171 C C . ILE A 1 145 ? 8.202 -39.794 12.090 1.00 96.62 145 ILE A C 1
ATOM 1173 O O . ILE A 1 145 ? 9.274 -40.274 11.726 1.00 96.62 145 ILE A O 1
ATOM 1177 N N . GLU A 1 146 ? 7.318 -40.474 12.820 1.00 94.75 146 GLU A N 1
ATOM 1178 C CA . GLU A 1 146 ? 7.548 -41.831 13.326 1.00 94.75 146 GLU A CA 1
ATOM 1179 C C . GLU A 1 146 ? 7.768 -42.842 12.194 1.00 94.75 146 GLU A C 1
ATOM 1181 O O . GLU A 1 146 ? 8.638 -43.706 12.293 1.00 94.75 146 GLU A O 1
ATOM 1186 N N . HIS A 1 147 ? 7.022 -42.712 11.093 1.00 95.19 147 HIS A N 1
ATOM 1187 C CA . HIS A 1 147 ? 7.104 -43.643 9.967 1.00 95.19 147 HIS A CA 1
ATOM 1188 C C . HIS A 1 147 ? 8.247 -43.327 8.984 1.00 95.19 147 HIS A C 1
ATOM 1190 O O . HIS A 1 147 ? 8.693 -44.207 8.255 1.00 95.19 147 HIS A O 1
ATOM 1196 N N . SER A 1 148 ? 8.759 -42.092 8.969 1.00 94.44 148 SER A N 1
ATOM 1197 C CA . SER A 1 148 ? 9.792 -41.642 8.019 1.00 94.44 148 SER A CA 1
ATOM 1198 C C . SER A 1 148 ? 11.145 -42.356 8.149 1.00 94.44 148 SER A C 1
ATOM 1200 O O . SER A 1 148 ? 11.975 -42.276 7.245 1.00 94.44 148 SER A O 1
ATOM 1202 N N . GLY A 1 149 ? 11.418 -42.985 9.299 1.00 91.56 149 GLY A N 1
ATOM 1203 C CA . GLY A 1 149 ? 12.733 -43.536 9.643 1.00 91.56 149 GLY A CA 1
ATOM 1204 C C . GLY A 1 149 ? 13.798 -42.485 10.001 1.00 91.56 149 GLY A C 1
ATOM 1205 O O . GLY A 1 149 ? 14.920 -42.847 10.361 1.00 91.56 149 GLY A O 1
ATOM 1206 N N . VAL A 1 150 ? 13.467 -41.190 9.951 1.00 95.19 150 VAL A N 1
ATOM 1207 C CA . VAL A 1 150 ? 14.391 -40.085 10.231 1.00 95.19 150 VAL A CA 1
ATOM 1208 C C . VAL A 1 150 ? 14.522 -39.845 11.735 1.00 95.19 150 VAL A C 1
ATOM 1210 O O . VAL A 1 150 ? 13.530 -39.667 12.437 1.00 95.19 150 VAL A O 1
ATOM 1213 N N . LYS A 1 151 ? 15.765 -39.784 12.231 1.00 93.25 151 LYS A N 1
ATOM 1214 C CA . LYS A 1 151 ? 16.060 -39.653 13.669 1.00 93.25 151 LYS A CA 1
ATOM 1215 C C . LYS A 1 151 ? 16.184 -38.225 14.191 1.00 93.25 151 LYS A C 1
ATOM 1217 O O . LYS A 1 151 ? 16.001 -38.038 15.385 1.00 93.25 151 LYS A O 1
ATOM 1222 N N . VAL A 1 152 ? 16.480 -37.243 13.336 1.00 94.69 152 VAL A N 1
ATOM 1223 C CA . VAL A 1 152 ? 16.694 -35.845 13.753 1.00 94.69 152 VAL A CA 1
ATOM 1224 C C . VAL A 1 152 ? 15.794 -34.908 12.956 1.00 94.69 152 VAL A C 1
ATOM 1226 O O . VAL A 1 152 ? 15.946 -34.766 11.737 1.00 94.69 152 VAL A O 1
ATOM 1229 N N . TRP A 1 153 ? 14.894 -34.237 13.670 1.00 97.25 153 TRP A N 1
ATOM 1230 C CA . TRP A 1 153 ? 13.909 -33.305 13.134 1.00 97.25 153 TRP A CA 1
ATOM 1231 C C . TRP A 1 153 ? 13.980 -31.951 13.820 1.00 97.25 153 TRP A C 1
ATOM 1233 O O . TRP A 1 153 ? 14.196 -31.861 15.027 1.00 97.25 153 TRP A O 1
ATOM 1243 N N . TRP A 1 154 ? 13.697 -30.891 13.067 1.00 97.25 154 TRP A N 1
ATOM 1244 C CA . TRP A 1 154 ? 13.407 -29.577 13.636 1.00 97.25 154 TRP A CA 1
ATOM 1245 C C . TRP A 1 154 ? 11.916 -29.264 13.534 1.00 97.25 154 TRP A C 1
ATOM 1247 O O . TRP A 1 154 ? 11.314 -29.384 12.468 1.00 97.25 154 TRP A O 1
ATOM 1257 N N . TRP A 1 155 ? 11.323 -28.815 14.637 1.00 97.31 155 TRP A N 1
ATOM 1258 C CA . TRP A 1 155 ? 9.953 -28.314 14.679 1.00 97.31 155 TRP A CA 1
ATOM 1259 C C . TRP A 1 155 ? 9.965 -26.812 14.943 1.00 97.31 155 TRP A C 1
ATOM 1261 O O . TRP A 1 155 ? 10.262 -26.346 16.046 1.00 97.31 155 TRP A O 1
ATOM 1271 N N . VAL A 1 156 ? 9.621 -26.042 13.919 1.00 96.31 156 VAL A N 1
ATOM 1272 C CA . VAL A 1 156 ? 9.649 -24.582 13.937 1.00 96.31 156 VAL A CA 1
ATOM 1273 C C . VAL A 1 156 ? 8.228 -24.060 14.101 1.00 96.31 156 VAL A C 1
ATOM 1275 O O . VAL A 1 156 ? 7.362 -24.378 13.296 1.00 96.31 156 VAL A O 1
ATOM 1278 N N . GLY A 1 157 ? 7.969 -23.239 15.118 1.00 91.62 157 GLY A N 1
ATOM 1279 C CA . GLY A 1 157 ? 6.626 -22.700 15.352 1.00 91.62 157 GLY A CA 1
ATOM 1280 C C . GLY A 1 157 ? 6.593 -21.472 16.267 1.00 91.62 157 GLY A C 1
ATOM 1281 O O . GLY A 1 157 ? 7.616 -21.064 16.824 1.00 91.62 157 GLY A O 1
ATOM 1282 N N . PRO A 1 158 ? 5.427 -20.826 16.448 1.00 84.56 158 PRO A N 1
ATOM 1283 C CA . PRO A 1 158 ? 5.274 -19.717 17.392 1.00 84.56 158 PRO A CA 1
ATOM 1284 C C . PRO A 1 158 ? 5.641 -20.109 18.832 1.00 84.56 158 PRO A C 1
ATOM 1286 O O . PRO A 1 158 ? 5.251 -21.181 19.293 1.00 84.56 158 PRO A O 1
ATOM 1289 N N . LYS A 1 159 ? 6.276 -19.207 19.597 1.00 80.81 159 LYS A N 1
ATOM 1290 C CA . LYS A 1 159 ? 6.679 -19.449 21.003 1.00 80.81 159 LYS A CA 1
ATOM 1291 C C . LYS A 1 159 ? 5.547 -19.998 21.887 1.00 80.81 159 LYS A C 1
ATOM 1293 O O . LYS A 1 159 ? 5.792 -20.828 22.753 1.00 80.81 159 LYS A O 1
ATOM 1298 N N . THR A 1 160 ? 4.315 -19.549 21.660 1.00 71.56 160 THR A N 1
ATOM 1299 C CA . THR A 1 160 ? 3.114 -19.972 22.400 1.00 71.56 160 THR A CA 1
ATOM 1300 C C . THR A 1 160 ? 2.581 -21.350 21.994 1.00 71.56 160 THR A C 1
ATOM 1302 O O . THR A 1 160 ? 1.812 -21.942 22.741 1.00 71.56 160 THR A O 1
ATOM 1305 N N . SER A 1 161 ? 2.945 -21.864 20.816 1.00 76.75 161 SER A N 1
ATOM 1306 C CA . SER A 1 161 ? 2.483 -23.166 20.305 1.00 76.75 161 SER A CA 1
ATOM 1307 C C . SER A 1 161 ? 3.354 -24.333 20.770 1.00 76.75 161 SER A C 1
ATOM 1309 O O . SER A 1 161 ? 2.821 -25.391 21.097 1.00 76.75 161 SER A O 1
ATOM 1311 N N . LEU A 1 162 ? 4.673 -24.129 20.875 1.00 84.69 162 LEU A N 1
ATOM 1312 C CA . LEU A 1 162 ? 5.643 -25.200 21.133 1.00 84.69 162 LEU A CA 1
ATOM 1313 C C . LEU A 1 162 ? 5.359 -26.004 22.418 1.00 84.69 162 LEU A C 1
ATOM 1315 O O . LEU A 1 162 ? 5.427 -27.232 22.359 1.00 84.69 162 LEU A O 1
ATOM 1319 N N . PRO A 1 163 ? 4.980 -25.391 23.564 1.00 80.31 163 PRO A N 1
ATOM 1320 C CA . PRO A 1 163 ? 4.623 -26.164 24.755 1.00 80.31 163 PRO A CA 1
ATOM 1321 C C . PRO A 1 163 ? 3.438 -27.111 24.525 1.00 80.31 163 PRO A C 1
ATOM 1323 O O . PRO A 1 163 ? 3.437 -28.227 25.040 1.00 80.31 163 PRO A O 1
ATOM 1326 N N . ASN A 1 164 ? 2.459 -26.705 23.714 1.00 79.19 164 ASN A N 1
ATOM 1327 C CA . ASN A 1 164 ? 1.281 -27.521 23.427 1.00 79.19 164 ASN A CA 1
ATOM 1328 C C . ASN A 1 164 ? 1.597 -28.673 22.473 1.00 79.19 164 ASN A C 1
ATOM 1330 O O . ASN A 1 164 ? 1.041 -29.752 22.643 1.00 79.19 164 ASN A O 1
ATOM 1334 N N . ILE A 1 165 ? 2.535 -28.493 21.541 1.00 87.25 165 ILE A N 1
ATOM 1335 C CA . ILE A 1 165 ? 3.027 -29.598 20.706 1.00 87.25 165 ILE A CA 1
ATOM 1336 C C . ILE A 1 165 ? 3.708 -30.664 21.571 1.00 87.25 165 ILE A C 1
ATOM 1338 O O . ILE A 1 165 ? 3.422 -31.845 21.411 1.00 87.25 165 ILE A O 1
ATOM 1342 N N . ARG A 1 166 ? 4.519 -30.268 22.566 1.00 86.75 166 ARG A N 1
ATOM 1343 C CA . ARG A 1 166 ? 5.101 -31.226 23.531 1.00 86.75 166 ARG A CA 1
ATOM 1344 C C . ARG A 1 166 ? 4.031 -31.980 24.318 1.00 86.75 166 ARG A C 1
ATOM 1346 O O . ARG A 1 166 ? 4.179 -33.174 24.564 1.00 86.75 166 ARG A O 1
ATOM 1353 N N . ARG A 1 167 ? 2.957 -31.288 24.719 1.00 84.56 167 ARG A N 1
ATOM 1354 C CA . ARG A 1 167 ? 1.807 -31.915 25.390 1.00 84.56 167 ARG A CA 1
ATOM 1355 C C . ARG A 1 167 ? 1.104 -32.916 24.463 1.00 84.56 167 ARG A C 1
ATOM 1357 O O . ARG A 1 167 ? 0.791 -34.010 24.918 1.00 84.56 167 ARG A O 1
ATOM 1364 N N . GLU A 1 168 ? 0.910 -32.589 23.183 1.00 87.56 168 GLU A N 1
ATOM 1365 C CA . GLU A 1 168 ? 0.327 -33.516 22.198 1.00 87.56 168 GLU A CA 1
ATOM 1366 C C . GLU A 1 168 ? 1.232 -34.733 21.940 1.00 87.56 168 GLU A C 1
ATOM 1368 O O . GLU A 1 168 ? 0.729 -35.849 21.959 1.00 87.56 168 GLU A O 1
ATOM 1373 N N . PHE A 1 169 ? 2.554 -34.568 21.818 1.00 91.62 169 PHE A N 1
ATOM 1374 C CA . PHE A 1 169 ? 3.482 -35.705 21.692 1.00 91.62 169 PHE A CA 1
ATOM 1375 C C . PHE A 1 169 ? 3.385 -36.666 22.878 1.00 91.62 169 PHE A C 1
ATOM 1377 O O . PHE A 1 169 ? 3.332 -37.878 22.699 1.00 91.62 169 PHE A O 1
ATOM 1384 N N . LYS A 1 170 ? 3.290 -36.135 24.103 1.00 89.75 170 LYS A N 1
ATOM 1385 C CA . LYS A 1 170 ? 3.080 -36.968 25.294 1.00 89.75 170 LYS A CA 1
ATOM 1386 C C . LYS A 1 170 ? 1.712 -37.656 25.282 1.00 89.75 170 LYS A C 1
ATOM 1388 O O . LYS A 1 170 ? 1.603 -38.813 25.670 1.00 89.75 170 LYS A O 1
ATOM 1393 N N . LYS A 1 171 ? 0.669 -36.940 24.861 1.00 87.88 171 LYS A N 1
ATOM 1394 C CA . LYS A 1 171 ? -0.706 -37.449 24.789 1.00 87.88 171 LYS A CA 1
ATOM 1395 C C . LYS A 1 171 ? -0.837 -38.623 23.821 1.00 87.88 171 LYS A C 1
ATOM 1397 O O . LYS A 1 171 ? -1.606 -39.527 24.122 1.00 87.88 171 LYS A O 1
ATOM 1402 N N . TRP A 1 172 ? -0.110 -38.596 22.705 1.00 90.88 172 TRP A N 1
ATOM 1403 C CA . TRP A 1 172 ? -0.154 -39.614 21.650 1.00 90.88 172 TRP A CA 1
ATOM 1404 C C . TRP A 1 172 ? 1.011 -40.611 21.692 1.00 90.88 172 TRP A C 1
ATOM 1406 O O . TRP A 1 172 ? 1.249 -41.307 20.709 1.00 90.88 172 TRP A O 1
ATOM 1416 N N . ASP A 1 173 ? 1.735 -40.672 22.813 1.00 89.56 173 ASP A N 1
ATOM 1417 C CA . ASP A 1 173 ? 2.847 -41.604 23.039 1.00 89.56 173 ASP A CA 1
ATOM 1418 C C . ASP A 1 173 ? 3.913 -41.556 21.926 1.00 89.56 173 ASP A C 1
ATOM 1420 O O . ASP A 1 173 ? 4.146 -42.534 21.220 1.00 89.56 173 ASP A O 1
ATOM 1424 N N . PHE A 1 174 ? 4.489 -40.370 21.704 1.00 92.44 174 PHE A N 1
ATOM 1425 C CA . PHE A 1 174 ? 5.525 -40.129 20.693 1.00 92.44 174 PHE A CA 1
ATOM 1426 C C . PHE A 1 174 ? 6.780 -40.981 20.924 1.00 92.44 174 PHE A C 1
ATOM 1428 O O . PHE A 1 174 ? 7.279 -41.033 22.049 1.00 92.44 174 PHE A O 1
ATOM 1435 N N . ASP A 1 175 ? 7.324 -41.581 19.855 1.00 91.06 175 ASP A N 1
ATOM 1436 C CA . ASP A 1 175 ? 8.543 -42.404 19.917 1.00 91.06 175 ASP A CA 1
ATOM 1437 C C . ASP A 1 175 ? 9.743 -41.606 20.480 1.00 91.06 175 ASP A C 1
ATOM 1439 O O . ASP A 1 175 ? 10.275 -40.717 19.806 1.00 91.06 175 ASP A O 1
ATOM 1443 N N . PRO A 1 176 ? 10.235 -41.933 21.692 1.00 90.56 176 PRO A N 1
ATOM 1444 C CA . PRO A 1 176 ? 11.329 -41.201 22.322 1.00 90.56 176 PRO A CA 1
ATOM 1445 C C . PRO A 1 176 ? 12.690 -41.429 21.643 1.00 90.56 176 PRO A C 1
ATOM 1447 O O . PRO A 1 176 ? 13.655 -40.751 21.993 1.00 90.56 176 PRO A O 1
ATOM 1450 N N . SER A 1 177 ? 12.799 -42.371 20.696 1.00 93.06 177 SER A N 1
ATOM 1451 C CA . SER A 1 177 ? 14.027 -42.622 19.929 1.00 93.06 177 SER A CA 1
ATOM 1452 C C . SER A 1 177 ? 14.301 -41.578 18.840 1.00 93.06 177 SER A C 1
ATOM 1454 O O . SER A 1 177 ? 15.381 -41.593 18.244 1.00 93.06 177 SER A O 1
ATOM 1456 N N . ILE A 1 178 ? 13.335 -40.699 18.558 1.00 95.81 178 ILE A N 1
ATOM 1457 C CA . ILE A 1 178 ? 13.431 -39.645 17.547 1.00 95.81 178 ILE A CA 1
ATOM 1458 C C . ILE A 1 178 ? 13.668 -38.303 18.242 1.00 95.81 178 ILE A C 1
ATOM 1460 O O . ILE A 1 178 ? 12.884 -37.859 19.081 1.00 95.81 178 ILE A O 1
ATOM 1464 N N . GLU A 1 179 ? 14.744 -37.623 17.864 1.00 95.00 179 GLU A N 1
ATOM 1465 C CA . GLU A 1 179 ? 15.087 -36.305 18.378 1.00 95.00 179 GLU A CA 1
ATOM 1466 C C . GLU A 1 179 ? 14.334 -35.220 17.597 1.00 95.00 179 GLU A C 1
ATOM 1468 O O . GLU A 1 179 ? 14.588 -34.994 16.411 1.00 95.00 179 GLU A O 1
ATOM 1473 N N . VAL A 1 180 ? 13.408 -34.527 18.270 1.00 96.25 180 VAL A N 1
ATOM 1474 C CA . VAL A 1 180 ? 12.682 -33.379 17.707 1.00 96.25 180 VAL A CA 1
ATOM 1475 C C . VAL A 1 180 ? 13.077 -32.102 18.436 1.00 96.25 180 VAL A C 1
ATOM 1477 O O . VAL A 1 180 ? 12.617 -31.813 19.546 1.00 96.25 180 VAL A O 1
ATOM 1480 N N . GLU A 1 181 ? 13.902 -31.292 17.785 1.00 95.38 181 GLU A N 1
ATOM 1481 C CA . GLU A 1 181 ? 14.317 -30.007 18.319 1.00 95.38 181 GLU A CA 1
ATOM 1482 C C . GLU A 1 181 ? 13.276 -28.924 18.013 1.00 95.38 181 GLU A C 1
ATOM 1484 O O . GLU A 1 181 ? 13.056 -28.533 16.866 1.00 95.38 181 GLU A O 1
ATOM 1489 N N . MET A 1 182 ? 12.633 -28.409 19.060 1.00 94.25 182 MET A N 1
ATOM 1490 C CA . MET A 1 182 ? 11.617 -27.364 18.934 1.00 94.25 182 MET A CA 1
ATOM 1491 C C . MET A 1 182 ? 12.222 -25.970 19.067 1.00 94.25 182 MET A C 1
ATOM 1493 O O . MET A 1 182 ? 12.844 -25.659 20.083 1.00 94.25 182 MET A O 1
ATOM 1497 N N . MET A 1 183 ? 11.958 -25.097 18.098 1.00 94.25 183 MET A N 1
ATOM 1498 C CA . MET A 1 183 ? 12.486 -23.732 18.086 1.00 94.25 183 MET A CA 1
ATOM 1499 C C . MET A 1 183 ? 11.506 -22.729 17.475 1.00 94.25 183 MET A C 1
ATOM 1501 O O . MET A 1 183 ? 10.534 -23.098 16.813 1.00 94.25 183 MET A O 1
ATOM 1505 N N . THR A 1 184 ? 11.735 -21.437 17.714 1.00 94.81 184 THR A N 1
ATOM 1506 C CA . THR A 1 184 ? 10.924 -20.390 17.081 1.00 94.81 184 THR A CA 1
ATOM 1507 C C . THR A 1 184 ? 11.489 -20.004 15.721 1.00 94.81 184 THR A C 1
ATOM 1509 O O . THR A 1 184 ? 12.662 -20.235 15.430 1.00 94.81 184 THR A O 1
ATOM 1512 N N . TYR A 1 185 ? 10.675 -19.354 14.889 1.00 93.00 185 TYR A N 1
ATOM 1513 C CA . TYR A 1 185 ? 11.146 -18.807 13.614 1.00 93.00 185 TYR A CA 1
ATOM 1514 C C . TYR A 1 185 ? 12.314 -17.825 13.793 1.00 93.00 185 TYR A C 1
ATOM 1516 O O . TYR A 1 185 ? 13.230 -17.802 12.979 1.00 93.00 185 TYR A O 1
ATOM 1524 N N . GLU A 1 186 ? 12.311 -17.026 14.861 1.00 92.88 186 GLU A N 1
ATOM 1525 C CA . GLU A 1 186 ? 13.406 -16.106 15.188 1.00 92.88 186 GLU A CA 1
ATOM 1526 C C . GLU A 1 186 ? 14.697 -16.856 15.561 1.00 92.88 186 GLU A C 1
ATOM 1528 O O . GLU A 1 186 ? 15.787 -16.414 15.205 1.00 92.88 186 GLU A O 1
ATOM 1533 N N . SER A 1 187 ? 14.589 -18.018 16.216 1.00 93.12 187 SER A N 1
ATOM 1534 C CA . SER A 1 187 ? 15.740 -18.891 16.473 1.00 93.12 187 SER A CA 1
ATOM 1535 C C . SER A 1 187 ? 16.321 -19.475 15.185 1.00 93.12 187 SER A C 1
ATOM 1537 O O . SER A 1 187 ? 17.541 -19.554 15.067 1.00 93.12 187 SER A O 1
ATOM 1539 N N . VAL A 1 188 ? 15.478 -19.833 14.207 1.00 94.62 188 VAL A N 1
ATOM 1540 C CA . VAL A 1 188 ? 15.946 -20.295 12.888 1.00 94.62 188 VAL A CA 1
ATOM 1541 C C . VAL A 1 188 ? 16.709 -19.192 12.164 1.00 94.62 188 VAL A C 1
ATOM 1543 O O . VAL A 1 188 ? 17.772 -19.469 11.626 1.00 94.62 188 VAL A O 1
ATOM 1546 N N . VAL A 1 189 ? 16.213 -17.947 12.186 1.00 95.06 189 VAL A N 1
ATOM 1547 C CA . VAL A 1 189 ? 16.928 -16.796 11.597 1.00 95.06 189 VAL A CA 1
ATOM 1548 C C . VAL A 1 189 ? 18.336 -16.701 12.170 1.00 95.06 189 VAL A C 1
ATOM 1550 O O . VAL A 1 189 ? 19.299 -16.765 11.416 1.00 95.06 189 VAL A O 1
ATOM 1553 N N . ARG A 1 190 ? 18.457 -16.675 13.501 1.00 93.62 190 ARG A N 1
ATOM 1554 C CA . ARG A 1 190 ? 19.762 -16.615 14.162 1.00 93.62 190 ARG A CA 1
ATOM 1555 C C . ARG A 1 190 ? 20.672 -17.787 13.779 1.00 93.62 190 ARG A C 1
ATOM 1557 O O . ARG A 1 190 ? 21.846 -17.577 13.507 1.00 93.62 190 ARG A O 1
ATOM 1564 N N . ARG A 1 191 ? 20.139 -19.013 13.737 1.00 92.06 191 ARG A N 1
ATOM 1565 C CA . ARG A 1 191 ? 20.923 -20.199 13.359 1.00 92.06 191 ARG A CA 1
ATOM 1566 C C . ARG A 1 191 ? 21.413 -20.163 11.923 1.00 92.06 191 ARG A C 1
ATOM 1568 O O . ARG A 1 191 ? 22.521 -20.605 11.666 1.00 92.06 191 ARG A O 1
ATOM 1575 N N . MET A 1 192 ? 20.583 -19.690 11.001 1.00 94.00 192 MET A N 1
ATOM 1576 C CA . MET A 1 192 ? 20.954 -19.607 9.591 1.00 94.00 192 MET A CA 1
ATOM 1577 C C . MET A 1 192 ? 21.928 -18.454 9.334 1.00 94.00 192 MET A C 1
ATOM 1579 O O . MET A 1 192 ? 22.820 -18.611 8.509 1.00 94.00 192 MET A O 1
ATOM 1583 N N . ASP A 1 193 ? 21.823 -17.348 10.076 1.00 91.12 193 ASP A N 1
ATOM 1584 C CA . ASP A 1 193 ? 22.789 -16.242 10.011 1.00 91.12 193 ASP A CA 1
ATOM 1585 C C . ASP A 1 193 ? 24.180 -16.656 10.536 1.00 91.12 193 ASP A C 1
ATOM 1587 O O . ASP A 1 193 ? 25.201 -16.205 10.020 1.00 91.12 193 ASP A O 1
ATOM 1591 N N . GLU A 1 194 ? 24.231 -17.531 11.547 1.00 91.31 194 GLU A N 1
ATOM 1592 C CA . GLU A 1 194 ? 25.472 -18.054 12.141 1.00 91.31 194 GLU A CA 1
ATOM 1593 C C . GLU A 1 194 ? 25.993 -19.337 11.444 1.00 91.31 194 GLU A C 1
ATOM 1595 O O . GLU A 1 194 ? 27.073 -19.819 11.797 1.00 91.31 194 GLU A O 1
ATOM 1600 N N . TYR A 1 195 ? 25.259 -19.881 10.460 1.00 91.62 195 TYR A N 1
ATOM 1601 C CA . TYR A 1 195 ? 25.547 -21.170 9.817 1.00 91.62 195 TYR A CA 1
ATOM 1602 C C . TYR A 1 195 ? 26.857 -21.154 9.026 1.00 91.62 195 TYR A C 1
ATOM 1604 O O . TYR A 1 195 ? 27.084 -20.297 8.166 1.00 91.62 195 TYR A O 1
ATOM 1612 N N . LYS A 1 196 ? 27.692 -22.171 9.245 1.00 90.56 196 LYS A N 1
ATOM 1613 C CA . LYS A 1 196 ? 28.926 -22.408 8.496 1.00 90.56 196 LYS A CA 1
ATOM 1614 C C . LYS A 1 196 ? 28.834 -23.711 7.698 1.00 90.56 196 LYS A C 1
ATOM 1616 O O . LYS A 1 196 ? 28.244 -24.684 8.169 1.00 90.56 196 LYS A O 1
ATOM 1621 N N . PRO A 1 197 ? 29.452 -23.778 6.502 1.00 85.31 197 PRO A N 1
ATOM 1622 C CA . PRO A 1 197 ? 29.530 -25.021 5.743 1.00 85.31 197 PRO A CA 1
ATOM 1623 C C . PRO A 1 197 ? 30.104 -26.159 6.598 1.00 85.31 197 PRO A C 1
ATOM 1625 O O . PRO A 1 197 ? 31.238 -26.074 7.066 1.00 85.31 197 PRO A O 1
ATOM 1628 N N . GLY A 1 198 ? 29.314 -27.216 6.798 1.00 81.19 198 GLY A N 1
ATOM 1629 C CA . GLY A 1 198 ? 29.669 -28.366 7.639 1.00 81.19 198 GLY A CA 1
ATOM 1630 C C . GLY A 1 198 ? 28.898 -28.459 8.959 1.00 81.19 198 GLY A C 1
ATOM 1631 O O . GLY A 1 198 ? 28.876 -29.539 9.550 1.00 81.19 198 GLY A O 1
ATOM 1632 N N . ASP A 1 199 ? 28.215 -27.393 9.385 1.00 88.00 199 ASP A N 1
ATOM 1633 C CA . ASP A 1 199 ? 27.348 -27.439 10.564 1.00 88.00 199 ASP A CA 1
ATOM 1634 C C . ASP A 1 199 ? 26.208 -28.461 10.374 1.00 88.00 199 ASP A C 1
ATOM 1636 O O . ASP A 1 199 ? 25.705 -28.652 9.252 1.00 88.00 199 ASP A O 1
ATOM 1640 N N . PRO A 1 200 ? 25.781 -29.145 11.454 1.00 87.50 200 PRO A N 1
ATOM 1641 C CA . PRO A 1 200 ? 24.725 -30.140 11.375 1.00 87.50 200 PRO A CA 1
ATOM 1642 C C . PRO A 1 200 ? 23.398 -29.486 10.976 1.00 87.50 200 PRO A C 1
ATOM 1644 O O . PRO A 1 200 ? 22.967 -28.493 11.557 1.00 87.50 200 PRO A O 1
ATOM 1647 N N . ILE A 1 201 ? 22.734 -30.091 9.996 1.00 92.75 201 ILE A N 1
ATOM 1648 C CA . ILE A 1 201 ? 21.370 -29.753 9.582 1.00 92.75 201 ILE A CA 1
ATOM 1649 C C . ILE A 1 201 ? 20.463 -30.969 9.793 1.00 92.75 201 ILE A C 1
ATOM 1651 O O . ILE A 1 201 ? 20.937 -32.099 9.606 1.00 92.75 201 ILE A O 1
ATOM 1655 N N . PRO A 1 202 ? 19.190 -30.765 10.177 1.00 95.25 202 PRO A N 1
ATOM 1656 C CA . PRO A 1 202 ? 18.242 -31.860 10.332 1.00 95.25 202 PRO A CA 1
ATOM 1657 C C . PRO A 1 202 ? 17.943 -32.485 8.967 1.00 95.25 202 PRO A C 1
ATOM 1659 O O . PRO A 1 202 ? 18.054 -31.817 7.941 1.00 95.25 202 PRO A O 1
ATOM 1662 N N . GLN A 1 203 ? 17.530 -33.750 8.947 1.00 96.81 203 GLN A N 1
ATOM 1663 C CA . GLN A 1 203 ? 17.041 -34.369 7.711 1.00 96.81 203 GLN A CA 1
ATOM 1664 C C . GLN A 1 203 ? 15.582 -33.985 7.432 1.00 96.81 203 GLN A C 1
ATOM 1666 O O . GLN A 1 203 ? 15.175 -33.938 6.272 1.00 96.81 203 GLN A O 1
ATOM 1671 N N . GLY A 1 204 ? 14.815 -33.651 8.475 1.00 97.19 204 GLY A N 1
ATOM 1672 C CA . GLY A 1 204 ? 13.435 -33.200 8.348 1.00 97.19 204 GLY A CA 1
ATOM 1673 C C . GLY A 1 204 ? 13.131 -31.914 9.112 1.00 97.19 204 GLY A C 1
ATOM 1674 O O . GLY A 1 204 ? 13.614 -31.701 10.226 1.00 97.19 204 GLY A O 1
ATOM 1675 N N . VAL A 1 205 ? 12.295 -31.054 8.530 1.00 97.69 205 VAL A N 1
ATOM 1676 C CA . VAL A 1 205 ? 11.765 -29.860 9.198 1.00 97.69 205 VAL A CA 1
ATOM 1677 C C . VAL A 1 205 ? 10.246 -29.762 9.059 1.00 97.69 205 VAL A C 1
ATOM 1679 O O . VAL A 1 205 ? 9.687 -29.899 7.969 1.00 97.69 205 VAL A O 1
ATOM 1682 N N . ILE A 1 206 ? 9.585 -29.475 10.180 1.00 97.44 206 ILE A N 1
ATOM 1683 C CA . ILE A 1 206 ? 8.179 -29.078 10.248 1.00 97.44 206 ILE A CA 1
ATOM 1684 C C . ILE A 1 206 ? 8.119 -27.574 10.510 1.00 97.44 206 ILE A C 1
ATOM 1686 O O . ILE A 1 206 ? 8.645 -27.101 11.517 1.00 97.44 206 ILE A O 1
ATOM 1690 N N . ALA A 1 207 ? 7.451 -26.823 9.639 1.00 95.06 207 ALA A N 1
ATOM 1691 C CA . ALA A 1 207 ? 7.120 -25.422 9.877 1.00 95.06 207 ALA A CA 1
ATOM 1692 C C . ALA A 1 207 ? 5.645 -25.306 10.274 1.00 95.06 207 ALA A C 1
ATOM 1694 O O . ALA A 1 207 ? 4.759 -25.261 9.420 1.00 95.06 207 ALA A O 1
ATOM 1695 N N . ASP A 1 208 ? 5.383 -25.275 11.576 1.00 91.56 208 ASP A N 1
ATOM 1696 C CA . ASP A 1 208 ? 4.053 -25.082 12.141 1.00 91.56 208 ASP A CA 1
ATOM 1697 C C . ASP A 1 208 ? 3.639 -23.605 12.088 1.00 91.56 208 ASP A C 1
ATOM 1699 O O . ASP A 1 208 ? 4.437 -22.685 12.305 1.00 91.56 208 ASP A O 1
ATOM 1703 N N . GLU A 1 209 ? 2.375 -23.373 11.755 1.00 86.06 209 GLU A N 1
ATOM 1704 C CA . GLU A 1 209 ? 1.845 -22.082 11.320 1.00 86.06 209 GLU A CA 1
ATOM 1705 C C . GLU A 1 209 ? 2.739 -21.378 10.285 1.00 86.06 209 GLU A C 1
ATOM 1707 O O . GLU A 1 209 ? 3.131 -20.213 10.441 1.00 86.06 209 GLU A O 1
ATOM 1712 N N . SER A 1 210 ? 3.029 -22.091 9.190 1.00 88.19 210 SER A N 1
ATOM 1713 C CA . SER A 1 210 ? 3.841 -21.640 8.050 1.00 88.19 210 SER A CA 1
ATOM 1714 C C . SER A 1 210 ? 3.338 -20.348 7.398 1.00 88.19 210 SER A C 1
ATOM 1716 O O . SER A 1 210 ? 4.101 -19.676 6.702 1.00 88.19 210 SER A O 1
ATOM 1718 N N . SER A 1 211 ? 2.106 -19.913 7.690 1.00 80.81 211 SER A N 1
ATOM 1719 C CA . SER A 1 211 ? 1.608 -18.563 7.384 1.00 80.81 211 SER A CA 1
ATOM 1720 C C . SER A 1 211 ? 2.513 -17.437 7.919 1.00 80.81 211 SER A C 1
ATOM 1722 O O . SER A 1 211 ? 2.506 -16.324 7.385 1.00 80.81 211 SER A O 1
ATOM 1724 N N . ARG A 1 212 ? 3.359 -17.700 8.928 1.00 83.62 212 ARG A N 1
ATOM 1725 C CA . ARG A 1 212 ? 4.419 -16.779 9.388 1.00 83.62 212 ARG A CA 1
ATOM 1726 C C . ARG A 1 212 ? 5.511 -16.538 8.332 1.00 83.62 212 ARG A C 1
ATOM 1728 O O . ARG A 1 212 ? 6.162 -15.492 8.384 1.00 83.62 212 ARG A O 1
ATOM 1735 N N . CYS A 1 213 ? 5.655 -17.441 7.361 1.00 86.19 213 CYS A N 1
ATOM 1736 C CA . CYS A 1 213 ? 6.625 -17.410 6.265 1.00 86.19 213 CYS A CA 1
ATOM 1737 C C . CYS A 1 213 ? 6.036 -16.986 4.906 1.00 86.19 213 CYS A C 1
ATOM 1739 O O . CYS A 1 213 ? 6.620 -17.282 3.867 1.00 86.19 213 CYS A O 1
ATOM 1741 N N . LYS A 1 214 ? 4.929 -16.235 4.881 1.00 79.25 214 LYS A N 1
ATOM 1742 C CA . LYS A 1 214 ? 4.276 -15.803 3.628 1.00 79.25 214 LYS A CA 1
ATOM 1743 C C . LYS A 1 214 ? 4.931 -14.630 2.885 1.00 79.25 214 LYS A C 1
ATOM 1745 O O . LYS A 1 214 ? 4.720 -14.448 1.691 1.00 79.25 214 LYS A O 1
ATOM 1750 N N . GLY A 1 215 ? 5.733 -13.816 3.573 1.00 84.00 215 GLY A N 1
ATOM 1751 C CA . GLY A 1 215 ? 6.398 -12.658 2.971 1.00 84.00 215 GLY A CA 1
ATOM 1752 C C . GLY A 1 215 ? 7.768 -13.015 2.401 1.00 84.00 215 GLY A C 1
ATOM 1753 O O . GLY A 1 215 ? 8.720 -13.121 3.170 1.00 84.00 215 GLY A O 1
ATOM 1754 N N . ALA A 1 216 ? 7.894 -13.110 1.072 1.00 82.06 216 ALA A N 1
ATOM 1755 C CA . ALA A 1 216 ? 9.123 -13.516 0.368 1.00 82.06 216 ALA A CA 1
ATOM 1756 C C . ALA A 1 216 ? 10.404 -12.746 0.765 1.00 82.06 216 ALA A C 1
ATOM 1758 O O . ALA A 1 216 ? 11.510 -13.266 0.653 1.00 82.06 216 ALA A O 1
ATOM 1759 N N . THR A 1 217 ? 10.280 -11.498 1.225 1.00 83.50 217 THR A N 1
ATOM 1760 C CA . THR A 1 217 ? 11.417 -10.657 1.637 1.00 83.50 217 THR A CA 1
ATOM 1761 C C . THR A 1 217 ? 11.727 -10.712 3.131 1.00 83.50 217 THR A C 1
ATOM 1763 O O . THR A 1 217 ? 12.725 -10.134 3.559 1.00 83.50 217 THR A O 1
ATOM 1766 N N . SER A 1 218 ? 10.890 -11.371 3.936 1.00 89.50 218 SER A N 1
ATOM 1767 C CA . SER A 1 218 ? 11.065 -11.409 5.387 1.00 89.50 218 SER A CA 1
ATOM 1768 C C . SER A 1 218 ? 12.269 -12.268 5.781 1.00 89.50 218 SER A C 1
ATOM 1770 O O . SER A 1 218 ? 12.532 -13.295 5.155 1.00 89.50 218 SER A O 1
ATOM 1772 N N . GLN A 1 219 ? 12.983 -11.871 6.842 1.00 90.75 219 GLN A N 1
ATOM 1773 C CA . GLN A 1 219 ? 14.127 -12.633 7.367 1.00 90.75 219 GLN A CA 1
ATOM 1774 C C . GLN A 1 219 ? 13.740 -14.086 7.677 1.00 90.75 219 GLN A C 1
ATOM 1776 O O . GLN A 1 219 ? 14.446 -15.004 7.281 1.00 90.75 219 GLN A O 1
ATOM 1781 N N . ARG A 1 220 ? 12.565 -14.299 8.286 1.00 93.31 220 ARG A N 1
ATOM 1782 C CA . ARG A 1 220 ? 12.034 -15.636 8.608 1.00 93.31 220 ARG A CA 1
ATOM 1783 C C . ARG A 1 220 ? 11.840 -16.510 7.370 1.00 93.31 220 ARG A C 1
ATOM 1785 O O . ARG A 1 220 ? 12.291 -17.648 7.362 1.00 93.31 220 ARG A O 1
ATOM 1792 N N . THR A 1 221 ? 11.211 -15.976 6.321 1.00 92.94 221 THR A N 1
ATOM 1793 C CA . THR A 1 221 ? 11.012 -16.710 5.061 1.00 92.94 221 THR A CA 1
ATOM 1794 C C . THR A 1 221 ? 12.347 -17.032 4.395 1.00 92.94 221 THR A C 1
ATOM 1796 O O . THR A 1 221 ? 12.531 -18.155 3.943 1.00 92.94 221 THR A O 1
ATOM 1799 N N . ARG A 1 222 ? 13.305 -16.092 4.377 1.00 92.69 222 ARG A N 1
ATOM 1800 C CA . ARG A 1 222 ? 14.646 -16.329 3.812 1.00 92.69 222 ARG A CA 1
ATOM 1801 C C . ARG A 1 222 ? 15.427 -17.388 4.588 1.00 92.69 222 ARG A C 1
ATOM 1803 O O . ARG A 1 222 ? 16.016 -18.262 3.965 1.00 92.69 222 ARG A O 1
ATOM 1810 N N . ALA A 1 223 ? 15.383 -17.348 5.918 1.00 94.81 223 ALA A N 1
ATOM 1811 C CA . ALA A 1 223 ? 16.027 -18.346 6.766 1.00 94.81 223 ALA A CA 1
ATOM 1812 C C . ALA A 1 223 ? 15.402 -19.738 6.576 1.00 94.81 223 ALA A C 1
ATOM 1814 O O . ALA A 1 223 ? 16.122 -20.714 6.399 1.00 94.81 223 ALA A O 1
ATOM 1815 N N . MET A 1 224 ? 14.068 -19.833 6.518 1.00 96.06 224 MET A N 1
ATOM 1816 C CA . MET A 1 224 ? 13.387 -21.099 6.216 1.00 96.06 224 MET A CA 1
ATOM 1817 C C . MET A 1 224 ? 13.695 -21.612 4.806 1.00 96.06 224 MET A C 1
ATOM 1819 O O . MET A 1 224 ? 13.895 -22.809 4.628 1.00 96.06 224 MET A O 1
ATOM 1823 N N . GLN A 1 225 ? 13.774 -20.723 3.812 1.00 94.06 225 GLN A N 1
ATOM 1824 C CA . GLN A 1 225 ? 14.175 -21.079 2.451 1.00 94.06 225 GLN A CA 1
ATOM 1825 C C . GLN A 1 225 ? 15.608 -21.618 2.412 1.00 94.06 225 GLN A C 1
ATOM 1827 O O . GLN A 1 225 ? 15.867 -22.613 1.740 1.00 94.06 225 GLN A O 1
ATOM 1832 N N . MET A 1 226 ? 16.529 -20.971 3.131 1.00 93.38 226 MET A N 1
ATOM 1833 C CA . MET A 1 226 ? 17.919 -21.404 3.251 1.00 93.38 226 MET A CA 1
ATOM 1834 C C . MET A 1 226 ? 18.011 -22.779 3.917 1.00 93.38 226 MET A C 1
ATOM 1836 O O . MET A 1 226 ? 18.645 -23.668 3.360 1.00 93.38 226 MET A O 1
ATOM 1840 N N . LEU A 1 227 ? 17.315 -22.992 5.037 1.00 95.38 227 LEU A N 1
ATOM 1841 C CA . LEU A 1 227 ? 17.250 -24.296 5.699 1.00 95.38 227 LEU A CA 1
ATOM 1842 C C . LEU A 1 227 ? 16.706 -25.382 4.758 1.00 95.38 227 LEU A C 1
ATOM 1844 O O . LEU A 1 227 ? 17.321 -26.434 4.613 1.00 95.38 227 LEU A O 1
ATOM 1848 N N . ALA A 1 228 ? 15.590 -25.118 4.073 1.00 95.88 228 ALA A N 1
ATOM 1849 C CA . ALA A 1 228 ? 15.011 -26.059 3.118 1.00 95.88 228 ALA A CA 1
ATOM 1850 C C . ALA A 1 228 ? 15.956 -26.352 1.938 1.00 95.88 228 ALA A C 1
ATOM 1852 O O . ALA A 1 228 ? 16.020 -27.491 1.477 1.00 95.88 228 ALA A O 1
ATOM 1853 N N . ASN A 1 229 ? 16.712 -25.349 1.467 1.00 93.12 229 ASN A N 1
ATOM 1854 C CA . ASN A 1 229 ? 17.749 -25.536 0.451 1.00 93.12 229 ASN A CA 1
ATOM 1855 C C . ASN A 1 229 ? 18.855 -26.466 0.948 1.00 93.12 229 ASN A C 1
ATOM 1857 O O . ASN A 1 229 ? 19.169 -27.427 0.255 1.00 93.12 229 ASN A O 1
ATOM 1861 N N . LEU A 1 230 ? 19.376 -26.242 2.155 1.00 93.56 230 LEU A N 1
ATOM 1862 C CA . LEU A 1 230 ? 20.423 -27.083 2.738 1.00 93.56 230 LEU A CA 1
ATOM 1863 C C . LEU A 1 230 ? 19.955 -28.535 2.926 1.00 93.56 230 LEU A C 1
ATOM 1865 O O . LEU A 1 230 ? 20.702 -29.464 2.622 1.00 93.56 230 LEU A O 1
ATOM 1869 N N . ILE A 1 231 ? 18.708 -28.745 3.369 1.00 95.25 231 ILE A N 1
ATOM 1870 C CA . ILE A 1 231 ? 18.105 -30.086 3.486 1.00 95.25 231 ILE A CA 1
ATOM 1871 C C . ILE A 1 231 ? 18.071 -30.774 2.118 1.00 95.25 231 ILE A C 1
ATOM 1873 O O . ILE A 1 231 ? 18.528 -31.908 1.989 1.00 95.25 231 ILE A O 1
ATOM 1877 N N . ARG A 1 232 ? 17.578 -30.083 1.084 1.00 93.31 232 ARG A N 1
ATOM 1878 C CA . ARG A 1 232 ? 17.525 -30.616 -0.286 1.00 93.31 232 ARG A CA 1
ATOM 1879 C C . ARG A 1 232 ? 18.906 -30.894 -0.868 1.00 93.31 232 ARG A C 1
ATOM 1881 O O . ARG A 1 232 ? 19.099 -31.924 -1.502 1.00 93.31 232 ARG A O 1
ATOM 1888 N N . GLU A 1 233 ? 19.868 -30.007 -0.647 1.00 90.75 233 GLU A N 1
ATOM 1889 C CA . GLU A 1 233 ? 21.239 -30.165 -1.140 1.00 90.75 233 GLU A CA 1
ATOM 1890 C C . GLU A 1 233 ? 21.952 -31.359 -0.498 1.00 90.75 233 GLU A C 1
ATOM 1892 O O . GLU A 1 233 ? 22.692 -32.064 -1.182 1.00 90.75 233 GLU A O 1
ATOM 1897 N N . LYS A 1 234 ? 21.717 -31.611 0.797 1.00 92.81 234 LYS A N 1
ATOM 1898 C CA . LYS A 1 234 ? 22.372 -32.701 1.531 1.00 92.81 234 LYS A CA 1
ATOM 1899 C C . LYS A 1 234 ? 21.675 -34.051 1.378 1.00 92.81 234 LYS A C 1
ATOM 1901 O O . LYS A 1 234 ? 22.362 -35.062 1.273 1.00 92.81 234 LYS A O 1
ATOM 1906 N N . PHE A 1 235 ? 20.344 -34.075 1.409 1.00 94.75 235 PHE A N 1
ATOM 1907 C CA . PHE A 1 235 ? 19.560 -35.313 1.487 1.00 94.75 235 PHE A CA 1
ATOM 1908 C C . PHE A 1 235 ? 18.766 -35.623 0.211 1.00 94.75 235 PHE A C 1
ATOM 1910 O O . PHE A 1 235 ? 18.205 -36.707 0.096 1.00 94.75 235 PHE A O 1
ATOM 1917 N N . GLY A 1 236 ? 18.730 -34.722 -0.776 1.00 92.44 236 GLY A N 1
ATOM 1918 C CA . GLY A 1 236 ? 18.050 -34.972 -2.047 1.00 92.44 236 GLY A CA 1
ATOM 1919 C C . GLY A 1 236 ? 16.566 -35.269 -1.849 1.00 92.44 236 GLY A C 1
ATOM 1920 O O . GLY A 1 236 ? 15.866 -34.474 -1.241 1.00 92.44 236 GLY A O 1
ATOM 1921 N N . TYR A 1 237 ? 16.091 -36.409 -2.352 1.00 91.56 237 TYR A N 1
ATOM 1922 C CA . TYR A 1 237 ? 14.708 -36.849 -2.148 1.00 91.56 237 TYR A CA 1
ATOM 1923 C C . TYR A 1 237 ? 14.469 -37.505 -0.785 1.00 91.56 237 TYR A C 1
ATOM 1925 O O . TYR A 1 237 ? 13.316 -37.700 -0.445 1.00 91.56 237 TYR A O 1
ATOM 1933 N N . ASP A 1 238 ? 15.497 -37.802 0.014 1.00 94.19 238 ASP A N 1
ATOM 1934 C CA . ASP A 1 238 ? 15.351 -38.419 1.345 1.00 94.19 238 ASP A CA 1
ATOM 1935 C C . ASP A 1 238 ? 15.195 -37.381 2.476 1.00 94.19 238 ASP A C 1
ATOM 1937 O O . ASP A 1 238 ? 15.070 -37.738 3.651 1.00 94.19 238 ASP A O 1
ATOM 1941 N N . GLY A 1 239 ? 15.247 -36.086 2.148 1.00 96.19 239 GLY A N 1
ATOM 1942 C CA . GLY A 1 239 ? 14.988 -34.994 3.086 1.00 96.19 239 GLY A CA 1
ATOM 1943 C C . GLY A 1 239 ? 13.503 -34.648 3.170 1.00 96.19 239 GLY A C 1
ATOM 1944 O O . GLY A 1 239 ? 12.754 -34.907 2.236 1.00 96.19 239 GLY A O 1
ATOM 1945 N N . TYR A 1 240 ? 13.084 -34.011 4.267 1.00 98.06 240 TYR A N 1
ATOM 1946 C CA . TYR A 1 240 ? 11.683 -33.645 4.503 1.00 98.06 240 TYR A CA 1
ATOM 1947 C C . TYR A 1 240 ? 11.518 -32.155 4.818 1.00 98.06 240 TYR A C 1
ATOM 1949 O O . TYR A 1 240 ? 12.201 -31.605 5.685 1.00 98.06 240 TYR A O 1
ATOM 1957 N N . VAL A 1 241 ? 10.567 -31.495 4.153 1.00 97.69 241 VAL A N 1
ATOM 1958 C CA . VAL A 1 241 ? 10.172 -30.102 4.420 1.00 97.69 241 VAL A CA 1
ATOM 1959 C C . VAL A 1 241 ? 8.652 -30.001 4.347 1.00 97.69 241 VAL A C 1
ATOM 1961 O O . VAL A 1 241 ? 8.073 -29.947 3.261 1.00 97.69 241 VAL A O 1
ATOM 1964 N N . ILE A 1 242 ? 8.001 -29.938 5.510 1.00 97.31 242 ILE A N 1
ATOM 1965 C CA . ILE A 1 242 ? 6.540 -29.862 5.607 1.00 97.31 242 ILE A CA 1
ATOM 1966 C C . ILE A 1 242 ? 6.122 -28.517 6.184 1.00 97.31 242 ILE A C 1
ATOM 1968 O O . ILE A 1 242 ? 6.479 -28.153 7.308 1.00 97.31 242 ILE A O 1
ATOM 1972 N N . LEU A 1 243 ? 5.331 -27.778 5.413 1.00 94.88 243 LEU A N 1
ATOM 1973 C CA . LEU A 1 243 ? 4.750 -26.505 5.822 1.00 94.88 243 LEU A CA 1
ATOM 1974 C C . LEU A 1 243 ? 3.312 -26.737 6.272 1.00 94.88 243 LEU A C 1
ATOM 1976 O O . LEU A 1 243 ? 2.469 -27.096 5.460 1.00 94.88 243 LEU A O 1
ATOM 1980 N N . MET A 1 244 ? 3.012 -26.528 7.549 1.00 91.75 244 MET A N 1
ATOM 1981 C CA . MET A 1 244 ? 1.665 -26.707 8.088 1.00 91.75 244 MET A CA 1
ATOM 1982 C C . MET A 1 244 ? 1.021 -25.358 8.376 1.00 91.75 244 MET A C 1
ATOM 1984 O O . MET A 1 244 ? 1.567 -24.557 9.133 1.00 91.75 244 MET A O 1
ATOM 1988 N N . SER A 1 245 ? -0.183 -25.130 7.853 1.00 82.12 245 SER A N 1
ATOM 1989 C CA . SER A 1 245 ? -0.933 -23.903 8.136 1.00 82.12 245 SER A CA 1
ATOM 1990 C C . SER A 1 245 ? -2.349 -24.218 8.602 1.00 82.12 245 SER A C 1
ATOM 1992 O O . SER A 1 245 ? -3.058 -25.005 7.978 1.00 82.12 245 SER A O 1
ATOM 1994 N N . GLY A 1 246 ? -2.755 -23.623 9.731 1.00 64.06 246 GLY A N 1
ATOM 1995 C CA . GLY A 1 246 ? -4.070 -23.817 10.348 1.00 64.06 246 GLY A CA 1
ATOM 1996 C C . GLY A 1 246 ? -5.221 -23.222 9.562 1.00 64.06 246 GLY A C 1
ATOM 1997 O O . GLY A 1 246 ? -6.279 -23.823 9.421 1.00 64.06 246 GLY A O 1
ATOM 1998 N N . THR A 1 247 ? -4.968 -22.058 9.009 1.00 56.44 247 THR A N 1
ATOM 1999 C CA . THR A 1 247 ? -5.611 -21.602 7.803 1.00 56.44 247 THR A CA 1
ATOM 2000 C C . THR A 1 247 ? -4.458 -21.443 6.833 1.00 56.44 247 THR A C 1
ATOM 2002 O O . THR A 1 247 ? -3.535 -20.670 7.115 1.00 56.44 247 THR A O 1
ATOM 2005 N N . PRO A 1 248 ? -4.398 -22.157 5.708 1.00 50.69 248 PRO A N 1
ATOM 2006 C CA . PRO A 1 248 ? -3.553 -21.728 4.607 1.00 50.69 248 PRO A CA 1
ATOM 2007 C C . PRO A 1 248 ? -4.223 -20.475 4.040 1.00 50.69 248 PRO A C 1
ATOM 2009 O O . PRO A 1 248 ? -4.635 -20.506 2.902 1.00 50.69 248 PRO A O 1
ATOM 2012 N N . SER A 1 249 ? -4.439 -19.441 4.865 1.00 52.03 249 SER A N 1
ATOM 2013 C CA . SER A 1 249 ? -5.088 -18.182 4.539 1.00 52.03 249 SER A CA 1
ATOM 2014 C C . SER A 1 249 ? -3.985 -17.300 3.992 1.00 52.03 249 SER A C 1
ATOM 2016 O O . SER A 1 249 ? -3.290 -16.606 4.756 1.00 52.03 249 SER A O 1
ATOM 2018 N N . PRO A 1 250 ? -3.717 -17.363 2.678 1.00 56.97 250 PRO A N 1
ATOM 2019 C CA . PRO A 1 250 ? -3.001 -16.291 2.061 1.00 56.97 250 PRO A CA 1
ATOM 2020 C C . PRO A 1 250 ? -3.863 -15.041 2.305 1.00 56.97 250 PRO A C 1
ATOM 2022 O O . PRO A 1 250 ? -5.046 -15.015 1.976 1.00 56.97 250 PRO A O 1
ATOM 2025 N N . LYS A 1 251 ? -3.292 -13.980 2.885 1.00 61.28 251 LYS A N 1
ATOM 2026 C CA . LYS A 1 251 ? -3.979 -12.677 2.975 1.00 61.28 251 LYS A CA 1
ATOM 2027 C C . LYS A 1 251 ? -4.407 -12.226 1.575 1.00 61.28 251 LYS A C 1
ATOM 2029 O O . LYS A 1 251 ? -5.390 -11.514 1.406 1.00 61.28 251 LYS A O 1
ATOM 2034 N N . THR A 1 252 ? -3.618 -12.623 0.583 1.00 74.12 252 THR A N 1
ATOM 2035 C CA . THR A 1 252 ? -3.879 -12.467 -0.842 1.00 74.12 252 THR A CA 1
ATOM 2036 C C . THR A 1 252 ? -3.357 -13.692 -1.576 1.00 74.12 252 THR A C 1
ATOM 2038 O O . THR A 1 252 ? -2.267 -14.113 -1.198 1.00 74.12 252 THR A O 1
ATOM 2041 N N . PRO A 1 253 ? -3.994 -14.182 -2.657 1.00 81.31 253 PRO A N 1
ATOM 2042 C CA . PRO A 1 253 ? -3.577 -15.382 -3.405 1.00 81.31 253 PRO A CA 1
ATOM 2043 C C . PRO A 1 253 ? -2.069 -15.511 -3.720 1.00 81.31 253 PRO A C 1
ATOM 2045 O O . PRO A 1 253 ? -1.550 -16.610 -3.867 1.00 81.31 253 PRO A O 1
ATOM 2048 N N . VAL A 1 254 ? -1.344 -14.391 -3.767 1.00 86.19 254 VAL A N 1
ATOM 2049 C CA . VAL A 1 254 ? 0.111 -14.299 -3.968 1.00 86.19 254 VAL A CA 1
ATOM 2050 C C . VAL A 1 254 ? 0.943 -14.942 -2.844 1.00 86.19 254 VAL A C 1
ATOM 2052 O O . VAL A 1 254 ? 2.071 -15.367 -3.088 1.00 86.19 254 VAL A O 1
ATOM 2055 N N . ASP A 1 255 ? 0.415 -15.049 -1.623 1.00 83.25 255 ASP A N 1
ATOM 2056 C CA . ASP A 1 255 ? 1.147 -15.575 -0.458 1.00 83.25 255 ASP A CA 1
ATOM 2057 C C . ASP A 1 255 ? 1.506 -17.069 -0.599 1.00 83.25 255 ASP A C 1
ATOM 2059 O O . ASP A 1 255 ? 2.407 -17.554 0.091 1.00 83.25 255 ASP A O 1
ATOM 2063 N N . TRP A 1 256 ? 0.853 -17.796 -1.516 1.00 86.56 256 TRP A N 1
ATOM 2064 C CA . TRP A 1 256 ? 1.233 -19.160 -1.898 1.00 86.56 256 TRP A CA 1
ATOM 2065 C C . TRP A 1 256 ? 2.647 -19.240 -2.472 1.00 86.56 256 TRP A C 1
ATOM 2067 O O . TRP A 1 256 ? 3.312 -20.259 -2.302 1.00 86.56 256 TRP A O 1
ATOM 2077 N N . TRP A 1 257 ? 3.138 -18.159 -3.089 1.00 90.81 257 TRP A N 1
ATOM 2078 C CA . TRP A 1 257 ? 4.447 -18.137 -3.736 1.00 90.81 257 TRP A CA 1
ATOM 2079 C C . TRP A 1 257 ? 5.578 -18.495 -2.773 1.00 90.81 257 TRP A C 1
ATOM 2081 O O . TRP A 1 257 ? 6.369 -19.385 -3.052 1.00 90.81 257 TRP A O 1
ATOM 2091 N N . ALA A 1 258 ? 5.638 -17.837 -1.612 1.00 90.75 258 ALA A N 1
ATOM 2092 C CA . ALA A 1 258 ? 6.729 -18.047 -0.663 1.00 90.75 258 ALA A CA 1
ATOM 2093 C C . ALA A 1 258 ? 6.718 -19.462 -0.065 1.00 90.75 258 ALA A C 1
ATOM 2095 O O . ALA A 1 258 ? 7.774 -20.046 0.150 1.00 90.75 258 ALA A O 1
ATOM 2096 N N . GLN A 1 259 ? 5.531 -20.020 0.183 1.00 91.06 259 GLN A N 1
ATOM 2097 C CA . GLN A 1 259 ? 5.402 -21.382 0.704 1.00 91.06 259 GLN A CA 1
ATOM 2098 C C . GLN A 1 259 ? 5.766 -22.423 -0.356 1.00 91.06 259 GLN A C 1
ATOM 2100 O O . GLN A 1 259 ? 6.491 -23.365 -0.048 1.00 91.06 259 GLN A O 1
ATOM 2105 N N . ALA A 1 260 ? 5.331 -22.221 -1.604 1.00 92.19 260 ALA A N 1
ATOM 2106 C CA . ALA A 1 260 ? 5.716 -23.077 -2.719 1.00 92.19 260 ALA A CA 1
ATOM 2107 C C . ALA A 1 260 ? 7.235 -23.065 -2.930 1.00 92.19 260 ALA A C 1
ATOM 2109 O O . ALA A 1 260 ? 7.819 -24.124 -3.113 1.00 92.19 260 ALA A O 1
ATOM 2110 N N . GLU A 1 261 ? 7.893 -21.908 -2.811 1.00 92.19 261 GLU A N 1
ATOM 2111 C CA . GLU A 1 261 ? 9.353 -21.833 -2.922 1.00 92.19 261 GLU A CA 1
ATOM 2112 C C . GLU A 1 261 ? 10.089 -22.546 -1.787 1.00 92.19 261 GLU A C 1
ATOM 2114 O O . GLU A 1 261 ? 11.111 -23.188 -2.036 1.00 92.19 261 GLU A O 1
ATOM 2119 N N . ILE A 1 262 ? 9.583 -22.475 -0.551 1.00 94.12 262 ILE A N 1
ATOM 2120 C CA . ILE A 1 262 ? 10.204 -23.188 0.571 1.00 94.12 262 ILE A CA 1
ATOM 2121 C C . ILE A 1 262 ? 10.038 -24.701 0.386 1.00 94.12 262 ILE A C 1
ATOM 2123 O O . ILE A 1 262 ? 11.018 -25.434 0.538 1.00 94.12 262 ILE A O 1
ATOM 2127 N N . ALA A 1 263 ? 8.828 -25.152 0.037 1.00 94.06 263 ALA A N 1
ATOM 2128 C CA . ALA A 1 263 ? 8.528 -26.563 -0.182 1.00 94.06 263 ALA A CA 1
ATOM 2129 C C . ALA A 1 263 ? 9.311 -27.117 -1.386 1.00 94.06 263 ALA A C 1
ATOM 2131 O O . ALA A 1 263 ? 10.100 -28.047 -1.229 1.00 94.06 263 ALA A O 1
ATOM 2132 N N . TRP A 1 264 ? 9.160 -26.510 -2.566 1.00 93.75 264 TRP A N 1
ATOM 2133 C CA . TRP A 1 264 ? 9.870 -26.906 -3.781 1.00 93.75 264 TRP A CA 1
ATOM 2134 C C . TRP A 1 264 ? 10.104 -25.719 -4.747 1.00 93.75 264 TRP A C 1
ATOM 2136 O O . TRP A 1 264 ? 9.201 -25.333 -5.499 1.00 93.75 264 TRP A O 1
ATOM 2146 N N . PRO A 1 265 ? 11.322 -25.135 -4.778 1.00 91.88 265 PRO A N 1
ATOM 2147 C CA . PRO A 1 265 ? 11.621 -23.969 -5.609 1.00 91.88 265 PRO A CA 1
ATOM 2148 C C . PRO A 1 265 ? 11.354 -24.207 -7.099 1.00 91.88 265 PRO A C 1
ATOM 2150 O O . PRO A 1 265 ? 11.916 -25.123 -7.700 1.00 91.88 265 PRO A O 1
ATOM 2153 N N . GLY A 1 266 ? 10.563 -23.329 -7.721 1.00 87.50 266 GLY A N 1
ATOM 2154 C CA . GLY A 1 266 ? 10.249 -23.396 -9.152 1.00 87.50 266 GLY A CA 1
ATOM 2155 C C . GLY A 1 266 ? 9.015 -24.215 -9.520 1.00 87.50 266 GLY A C 1
ATOM 2156 O O . GLY A 1 266 ? 8.652 -24.197 -10.696 1.00 87.50 266 GLY A O 1
ATOM 2157 N N . PHE A 1 267 ? 8.338 -24.843 -8.547 1.00 90.38 267 PHE A N 1
ATOM 2158 C CA . PHE A 1 267 ? 7.068 -25.544 -8.775 1.00 90.38 267 PHE A CA 1
ATOM 2159 C C . PHE A 1 267 ? 6.027 -24.632 -9.445 1.00 90.38 267 PHE A C 1
ATOM 2161 O O . PHE A 1 267 ? 5.366 -25.024 -10.408 1.00 90.38 267 PHE A O 1
ATOM 2168 N N . LEU A 1 268 ? 5.955 -23.370 -9.000 1.00 87.94 268 LEU A N 1
ATOM 2169 C CA . LEU A 1 268 ? 5.239 -22.305 -9.700 1.00 87.94 268 LEU A CA 1
ATOM 2170 C C . LEU A 1 268 ? 6.129 -21.658 -10.765 1.00 87.94 268 LEU A C 1
ATOM 2172 O O . LEU A 1 268 ? 7.270 -21.254 -10.503 1.00 87.94 268 LEU A O 1
ATOM 2176 N N . LYS A 1 269 ? 5.567 -21.462 -11.963 1.00 81.12 269 LYS A N 1
ATOM 2177 C CA . LYS A 1 269 ? 6.265 -20.838 -13.098 1.00 81.12 269 LYS A CA 1
ATOM 2178 C C . LYS A 1 269 ? 6.736 -19.412 -12.782 1.00 81.12 269 LYS A C 1
ATOM 2180 O O . LYS A 1 269 ? 7.760 -18.958 -13.292 1.00 81.12 269 LYS A O 1
ATOM 2185 N N . GLU A 1 270 ? 6.007 -18.669 -11.964 1.00 85.44 270 GLU A N 1
ATOM 2186 C CA . GLU A 1 270 ? 6.255 -17.248 -11.751 1.00 85.44 270 GLU A CA 1
ATOM 2187 C C . GLU A 1 270 ? 7.492 -17.003 -10.883 1.00 85.44 270 GLU A C 1
ATOM 2189 O O . GLU A 1 270 ? 7.527 -17.384 -9.720 1.00 85.44 270 GLU A O 1
ATOM 2194 N N . GLY A 1 271 ? 8.494 -16.314 -11.437 1.00 78.12 271 GLY A N 1
ATOM 2195 C CA . GLY A 1 271 ? 9.802 -16.046 -10.818 1.00 78.12 271 GLY A CA 1
ATOM 2196 C C . GLY A 1 271 ? 9.823 -15.219 -9.536 1.00 78.12 271 GLY A C 1
ATOM 2197 O O . GLY A 1 271 ? 10.857 -15.105 -8.885 1.00 78.12 271 GLY A O 1
ATOM 2198 N N . SER A 1 272 ? 8.714 -14.562 -9.207 1.00 84.12 272 SER A N 1
ATOM 2199 C CA . SER A 1 272 ? 8.611 -13.657 -8.065 1.00 84.12 272 SER A CA 1
ATOM 2200 C C . SER A 1 272 ? 7.152 -13.482 -7.639 1.00 84.12 272 SER A C 1
ATOM 2202 O O . SER A 1 272 ? 6.255 -13.651 -8.473 1.00 84.12 272 SER A O 1
ATOM 2204 N N . PRO A 1 273 ? 6.892 -13.014 -6.403 1.00 86.94 273 PRO A N 1
ATOM 2205 C CA . PRO A 1 273 ? 5.541 -12.664 -5.967 1.00 86.94 273 PRO A CA 1
ATOM 2206 C C . PRO A 1 273 ? 4.855 -11.651 -6.894 1.00 86.94 273 PRO A C 1
ATOM 2208 O O . PRO A 1 273 ? 3.665 -11.768 -7.158 1.00 86.94 273 PRO A O 1
ATOM 2211 N N . LYS A 1 274 ? 5.605 -10.689 -7.453 1.00 86.00 274 LYS A N 1
ATOM 2212 C CA . LYS A 1 274 ? 5.071 -9.694 -8.402 1.00 86.00 274 LYS A CA 1
ATOM 2213 C C . LYS A 1 274 ? 4.654 -10.315 -9.737 1.00 86.00 274 LYS A C 1
ATOM 2215 O O . LYS A 1 274 ? 3.676 -9.878 -10.343 1.00 86.00 274 LYS A O 1
ATOM 2220 N N . ALA A 1 275 ? 5.396 -11.319 -10.208 1.00 84.12 275 ALA A N 1
ATOM 2221 C CA . ALA A 1 275 ? 5.035 -12.059 -11.413 1.00 84.12 275 ALA A CA 1
ATOM 2222 C C . ALA A 1 275 ? 3.759 -12.885 -11.183 1.00 84.12 275 ALA A C 1
ATOM 2224 O O . ALA A 1 275 ? 2.876 -12.876 -12.038 1.00 84.12 275 ALA A O 1
ATOM 2225 N N . LEU A 1 276 ? 3.621 -13.505 -10.002 1.00 87.50 276 LEU A N 1
ATOM 2226 C CA . LEU A 1 276 ? 2.394 -14.202 -9.610 1.00 87.50 276 LEU A CA 1
ATOM 2227 C C . LEU A 1 276 ? 1.209 -13.239 -9.474 1.00 87.50 276 LEU A C 1
ATOM 2229 O O . LEU A 1 276 ? 0.143 -13.503 -10.022 1.00 87.50 276 LEU A O 1
ATOM 2233 N N . GLU A 1 277 ? 1.400 -12.080 -8.843 1.00 89.81 277 GLU A N 1
ATOM 2234 C CA . GLU A 1 277 ? 0.367 -11.041 -8.753 1.00 89.81 277 GLU A CA 1
ATOM 2235 C C . GLU A 1 277 ? -0.091 -10.569 -10.137 1.00 89.81 277 GLU A C 1
ATOM 2237 O O . GLU A 1 277 ? -1.287 -10.463 -10.385 1.00 89.81 277 GLU A O 1
ATOM 2242 N N . SER A 1 278 ? 0.842 -10.374 -11.072 1.00 87.31 278 SER A N 1
ATOM 2243 C CA . SER A 1 278 ? 0.521 -9.981 -12.453 1.00 87.31 278 SER A CA 1
ATOM 2244 C C . SER A 1 278 ? -0.330 -11.005 -13.198 1.00 87.31 278 SER A C 1
ATOM 2246 O O . SER A 1 278 ? -1.047 -10.649 -14.134 1.00 87.31 278 SER A O 1
ATOM 2248 N N . ARG A 1 279 ? -0.258 -12.276 -12.797 1.00 86.12 279 ARG A N 1
ATOM 2249 C CA . ARG A 1 279 ? -1.096 -13.334 -13.352 1.00 86.12 279 ARG A CA 1
ATOM 2250 C C . ARG A 1 279 ? -2.471 -13.360 -12.694 1.00 86.12 279 ARG A C 1
ATOM 2252 O O . ARG A 1 279 ? -3.466 -13.339 -13.416 1.00 86.12 279 ARG A O 1
ATOM 2259 N N . LEU A 1 280 ? -2.508 -13.365 -11.360 1.00 87.62 280 LEU A N 1
ATOM 2260 C CA . LEU A 1 280 ? -3.720 -13.538 -10.551 1.00 87.62 280 LEU A CA 1
ATOM 2261 C C . LEU A 1 280 ? -4.607 -12.284 -10.480 1.00 87.62 280 LEU A C 1
ATOM 2263 O O . LEU A 1 280 ? -5.778 -12.383 -10.116 1.00 87.62 280 LEU A O 1
ATOM 2267 N N . ALA A 1 281 ? -4.070 -11.104 -10.793 1.00 88.38 281 ALA A N 1
ATOM 2268 C CA . ALA A 1 281 ? -4.748 -9.834 -10.575 1.00 88.38 281 ALA A CA 1
ATOM 2269 C C . ALA A 1 281 ? -4.956 -9.014 -11.854 1.00 88.38 281 ALA A C 1
ATOM 2271 O O . ALA A 1 281 ? -4.226 -9.144 -12.840 1.00 88.38 281 ALA A O 1
ATOM 2272 N N . PHE A 1 282 ? -5.946 -8.126 -11.806 1.00 84.06 282 PHE A N 1
ATOM 2273 C CA . PHE A 1 282 ? -6.075 -7.014 -12.738 1.00 84.06 282 PHE A CA 1
ATOM 2274 C C . PHE A 1 282 ? -5.145 -5.895 -12.274 1.00 84.06 282 PHE A C 1
ATOM 2276 O O . PHE A 1 282 ? -5.294 -5.359 -11.169 1.00 84.06 282 PHE A O 1
ATOM 2283 N N . LEU A 1 283 ? -4.158 -5.580 -13.106 1.00 82.88 283 LEU A N 1
ATOM 2284 C CA . LEU A 1 283 ? -3.167 -4.548 -12.848 1.00 82.88 283 LEU A CA 1
ATOM 2285 C C . LEU A 1 283 ? -3.344 -3.431 -13.870 1.00 82.88 283 LEU A C 1
ATOM 2287 O O . LEU A 1 283 ? -3.223 -3.686 -15.066 1.00 82.88 283 LEU A O 1
ATOM 2291 N N . VAL A 1 284 ? -3.572 -2.214 -13.391 1.00 76.94 284 VAL A N 1
ATOM 2292 C CA . VAL A 1 284 ? -3.555 -1.004 -14.219 1.00 76.94 284 VAL A CA 1
ATOM 2293 C C . VAL A 1 284 ? -2.308 -0.205 -13.906 1.00 76.94 284 VAL A C 1
ATOM 2295 O O . VAL A 1 284 ? -1.817 -0.214 -12.773 1.00 76.94 284 VAL A O 1
ATOM 2298 N N . ASP A 1 285 ? -1.791 0.479 -14.911 1.00 74.62 285 ASP A N 1
ATOM 2299 C CA . ASP A 1 285 ? -0.710 1.425 -14.715 1.00 74.62 285 ASP A CA 1
ATOM 2300 C C . ASP A 1 285 ? -1.253 2.593 -13.889 1.00 74.62 285 ASP A C 1
ATOM 2302 O O . ASP A 1 285 ? -2.185 3.292 -14.276 1.00 74.62 285 ASP A O 1
ATOM 2306 N N . ALA A 1 286 ? -0.723 2.736 -12.682 1.00 53.12 286 ALA A N 1
ATOM 2307 C CA . ALA A 1 286 ? -0.976 3.876 -11.833 1.00 53.12 286 ALA A CA 1
ATOM 2308 C C . ALA A 1 286 ? 0.295 4.707 -11.806 1.00 53.12 286 ALA A C 1
ATOM 2310 O O . ALA A 1 286 ? 1.377 4.234 -11.439 1.00 53.12 286 ALA A O 1
ATOM 2311 N N . GLU A 1 287 ? 0.149 5.953 -12.216 1.00 52.28 287 GLU A N 1
ATOM 2312 C CA . GLU A 1 287 ? 1.221 6.921 -12.129 1.00 52.28 287 GLU A CA 1
ATOM 2313 C C . GLU A 1 287 ? 1.396 7.308 -10.667 1.00 52.28 287 GLU A C 1
ATOM 2315 O O . GLU A 1 287 ? 0.493 7.844 -10.020 1.00 52.28 287 GLU A O 1
ATOM 2320 N N . PHE A 1 288 ? 2.561 6.960 -10.135 1.00 44.81 288 PHE A N 1
ATOM 2321 C CA . PHE A 1 288 ? 3.016 7.458 -8.858 1.00 44.81 288 PHE A CA 1
ATOM 2322 C C . PHE A 1 288 ? 4.243 8.318 -9.082 1.00 44.81 288 PHE A C 1
ATOM 2324 O O . PHE A 1 288 ? 4.930 8.283 -10.100 1.00 44.81 288 PHE A O 1
ATOM 2331 N N . ASP A 1 289 ? 4.556 9.026 -8.025 1.00 38.00 289 ASP A N 1
ATOM 2332 C CA . ASP A 1 289 ? 5.668 9.934 -7.914 1.00 38.00 289 ASP A CA 1
ATOM 2333 C C . ASP A 1 289 ? 7.035 9.321 -8.318 1.00 38.00 289 ASP A C 1
ATOM 2335 O O . ASP A 1 289 ? 7.922 9.964 -8.868 1.00 38.00 289 ASP A O 1
ATOM 2339 N N . SER A 1 290 ? 7.228 8.022 -8.108 1.00 36.06 290 SER A N 1
ATOM 2340 C CA . SER A 1 290 ? 8.474 7.318 -8.440 1.00 36.06 290 SER A CA 1
ATOM 2341 C C . SER A 1 290 ? 8.476 6.634 -9.818 1.00 36.06 290 SER A C 1
ATOM 2343 O O . SER A 1 290 ? 9.388 5.856 -10.105 1.00 36.06 290 SER A O 1
ATOM 2345 N N . GLY A 1 291 ? 7.468 6.896 -10.659 1.00 52.09 291 GLY A N 1
ATOM 2346 C CA . GLY A 1 291 ? 7.277 6.298 -11.983 1.00 52.09 291 GLY A CA 1
ATOM 2347 C C . GLY A 1 291 ? 5.923 5.598 -12.151 1.00 52.09 291 GLY A C 1
ATOM 2348 O O . GLY A 1 291 ? 5.063 5.610 -11.270 1.00 52.09 291 GLY A O 1
ATOM 2349 N N . VAL A 1 292 ? 5.731 4.954 -13.302 1.00 57.19 292 VAL A N 1
ATOM 2350 C CA . VAL A 1 292 ? 4.533 4.147 -13.569 1.00 57.19 292 VAL A CA 1
ATOM 2351 C C . VAL A 1 292 ? 4.655 2.818 -12.824 1.00 57.19 292 VAL A C 1
ATOM 2353 O O . VAL A 1 292 ? 5.545 2.013 -13.118 1.00 57.19 292 VAL A O 1
ATOM 2356 N N . PHE A 1 293 ? 3.762 2.565 -11.865 1.00 58.22 293 PHE A N 1
ATOM 2357 C CA . PHE A 1 293 ? 3.675 1.269 -11.195 1.00 58.22 293 PHE A CA 1
ATOM 2358 C C . PHE A 1 293 ? 2.344 0.612 -11.486 1.00 58.22 293 PHE A C 1
ATOM 2360 O O . PHE A 1 293 ? 1.280 1.213 -11.381 1.00 58.22 293 PHE A O 1
ATOM 2367 N N . LYS A 1 294 ? 2.403 -0.689 -11.742 1.00 73.38 294 LYS A N 1
ATOM 2368 C CA . LYS A 1 294 ? 1.212 -1.519 -11.830 1.00 73.38 294 LYS A CA 1
ATOM 2369 C C . LYS A 1 294 ? 0.511 -1.580 -10.475 1.00 73.38 294 LYS A C 1
ATOM 2371 O O . LYS A 1 294 ? 1.010 -2.206 -9.540 1.00 73.38 294 LYS A O 1
ATOM 2376 N N . LYS A 1 295 ? -0.648 -0.936 -10.372 1.00 76.56 295 LYS A N 1
ATOM 2377 C CA . LYS A 1 295 ? -1.538 -0.987 -9.215 1.00 76.56 295 LYS A CA 1
ATOM 2378 C C . LYS A 1 295 ? -2.606 -2.043 -9.448 1.00 76.56 295 LYS A C 1
ATOM 2380 O O . LYS A 1 295 ? -3.291 -2.053 -10.466 1.00 76.56 295 LYS A O 1
ATOM 2385 N N . ARG A 1 296 ? -2.784 -2.911 -8.457 1.00 83.69 296 ARG A N 1
ATOM 2386 C CA . ARG A 1 296 ? -3.886 -3.868 -8.434 1.00 83.69 296 ARG A CA 1
ATOM 2387 C C . ARG A 1 296 ? -5.219 -3.155 -8.224 1.00 83.69 296 ARG A C 1
ATOM 2389 O O . ARG A 1 296 ? -5.390 -2.480 -7.209 1.00 83.69 296 ARG A O 1
ATOM 2396 N N . ILE A 1 297 ? -6.156 -3.356 -9.145 1.00 77.62 297 ILE A N 1
ATOM 2397 C CA . ILE A 1 297 ? -7.546 -2.880 -9.029 1.00 77.62 297 ILE A CA 1
ATOM 2398 C C . ILE A 1 297 ? -8.504 -3.979 -8.568 1.00 77.62 297 ILE A C 1
ATOM 2400 O O . ILE A 1 297 ? -9.486 -3.691 -7.897 1.00 77.62 297 ILE A O 1
ATOM 2404 N N . GLY A 1 298 ? -8.176 -5.244 -8.831 1.00 79.94 298 GLY A N 1
ATOM 2405 C CA . GLY A 1 298 ? -8.988 -6.387 -8.428 1.00 79.94 298 GLY A CA 1
ATOM 2406 C C . GLY A 1 298 ? -8.283 -7.713 -8.691 1.00 79.94 298 GLY A C 1
ATOM 2407 O O . GLY A 1 298 ? -7.174 -7.743 -9.228 1.00 79.94 298 GLY A O 1
ATOM 2408 N N . TRP A 1 299 ? -8.926 -8.810 -8.306 1.00 84.75 299 TRP A N 1
ATOM 2409 C CA . TRP A 1 299 ? -8.467 -10.168 -8.596 1.00 84.75 299 TRP A CA 1
ATOM 2410 C C . TRP A 1 299 ? -9.229 -10.750 -9.782 1.00 84.75 299 TRP A C 1
ATOM 2412 O O . TRP A 1 299 ? -10.387 -10.403 -10.000 1.00 84.75 299 TRP A O 1
ATOM 2422 N N . LYS A 1 300 ? -8.581 -11.647 -10.526 1.00 84.75 300 LYS A N 1
ATOM 2423 C CA . LYS A 1 300 ? -9.211 -12.467 -11.565 1.00 84.75 300 LYS A CA 1
ATOM 2424 C C . LYS A 1 300 ? -9.884 -13.679 -10.917 1.00 84.75 300 LYS A C 1
ATOM 2426 O O . LYS A 1 300 ? -9.404 -14.803 -11.034 1.00 84.75 300 LYS A O 1
ATOM 2431 N N . ASP A 1 301 ? -10.932 -13.405 -10.150 1.00 80.62 301 ASP A N 1
ATOM 2432 C CA . ASP A 1 301 ? -11.667 -14.355 -9.304 1.00 80.62 301 ASP A CA 1
ATOM 2433 C C . ASP A 1 301 ? -13.080 -14.668 -9.828 1.00 80.62 301 ASP A C 1
ATOM 2435 O O . ASP A 1 301 ? -13.814 -15.424 -9.201 1.00 80.62 301 ASP A O 1
ATOM 2439 N N . ASN A 1 302 ? -13.493 -14.068 -10.950 1.00 77.56 302 ASN A N 1
ATOM 2440 C CA . ASN A 1 302 ? -14.792 -14.304 -11.581 1.00 77.56 302 ASN A CA 1
ATOM 2441 C C . ASN A 1 302 ? -14.700 -14.034 -13.093 1.00 77.56 302 ASN A C 1
ATOM 2443 O O . ASN A 1 302 ? -14.236 -12.971 -13.502 1.00 77.56 302 ASN A O 1
ATOM 2447 N N . GLU A 1 303 ? -15.170 -14.974 -13.915 1.00 82.00 303 GLU A N 1
ATOM 2448 C CA . GLU A 1 303 ? -15.158 -14.875 -15.383 1.00 82.00 303 GLU A CA 1
ATOM 2449 C C . GLU A 1 303 ? -16.089 -13.776 -15.935 1.00 82.00 303 GLU A C 1
ATOM 2451 O O . GLU A 1 303 ? -15.892 -13.290 -17.050 1.00 82.00 303 GLU A O 1
ATOM 2456 N N . GLU A 1 304 ? -17.070 -13.328 -15.144 1.00 78.81 304 GLU A N 1
ATOM 2457 C CA . GLU A 1 304 ? -17.967 -12.209 -15.472 1.00 78.81 304 GLU A CA 1
ATOM 2458 C C . GLU A 1 304 ? -17.291 -10.833 -15.373 1.00 78.81 304 GLU A C 1
ATOM 2460 O O . GLU A 1 304 ? -17.857 -9.832 -15.822 1.00 78.81 304 GLU A O 1
ATOM 2465 N N . LYS A 1 305 ? -16.077 -10.772 -14.815 1.00 79.88 305 LYS A N 1
ATOM 2466 C CA . LYS A 1 305 ? -15.241 -9.569 -14.838 1.00 79.88 305 LYS A CA 1
ATOM 2467 C C . LYS A 1 305 ? -14.492 -9.470 -16.156 1.00 79.88 305 LYS A C 1
ATOM 2469 O O . LYS A 1 305 ? -14.002 -10.472 -16.683 1.00 79.88 305 LYS A O 1
ATOM 2474 N N . CYS A 1 306 ? -14.358 -8.253 -16.664 1.00 79.81 306 CYS A N 1
ATOM 2475 C CA . CYS A 1 306 ? -13.671 -7.997 -17.916 1.00 79.81 306 CYS A CA 1
ATOM 2476 C C . CYS A 1 306 ? -12.148 -8.161 -17.779 1.00 79.81 306 CYS A C 1
ATOM 2478 O O . CYS A 1 306 ? -11.540 -7.645 -16.848 1.00 79.81 306 CYS A O 1
ATOM 2480 N N . GLU A 1 307 ? -11.502 -8.828 -18.739 1.00 81.12 307 GLU A N 1
ATOM 2481 C CA . GLU A 1 307 ? -10.050 -9.036 -18.788 1.00 81.12 307 GLU A CA 1
ATOM 2482 C C . GLU A 1 307 ? -9.262 -7.718 -18.867 1.00 81.12 307 GLU A C 1
ATOM 2484 O O . GLU A 1 307 ? -8.109 -7.665 -18.440 1.00 81.12 307 GLU A O 1
ATOM 2489 N N . ILE A 1 308 ? -9.885 -6.673 -19.420 1.00 79.44 308 ILE A N 1
ATOM 2490 C CA . ILE A 1 308 ? -9.257 -5.381 -19.707 1.00 79.44 308 ILE A CA 1
ATOM 2491 C C . ILE A 1 308 ? -9.350 -4.450 -18.491 1.00 79.44 308 ILE A C 1
ATOM 2493 O O . ILE A 1 308 ? -8.317 -4.013 -17.988 1.00 79.44 308 ILE A O 1
ATOM 2497 N N . CYS A 1 309 ? -10.561 -4.177 -17.995 1.00 75.25 309 CYS A N 1
ATOM 2498 C CA . CYS A 1 309 ? -10.784 -3.212 -16.910 1.00 75.25 309 CYS A CA 1
ATOM 2499 C C . CYS A 1 309 ? -11.069 -3.838 -15.538 1.00 75.25 309 CYS A C 1
ATOM 2501 O O . CYS A 1 309 ? -11.027 -3.129 -14.542 1.00 75.25 309 CYS A O 1
ATOM 2503 N N . GLY A 1 310 ? -11.348 -5.141 -15.449 1.00 75.81 310 GLY A N 1
ATOM 2504 C CA . GLY A 1 310 ? -11.677 -5.819 -14.189 1.00 75.81 310 GLY A CA 1
ATOM 2505 C C . GLY A 1 310 ? -13.098 -5.587 -13.656 1.00 75.81 310 GLY A C 1
ATOM 2506 O O . GLY A 1 310 ? -13.459 -6.222 -12.664 1.00 75.81 310 GLY A O 1
ATOM 2507 N N . ASP A 1 311 ? -13.902 -4.743 -14.309 1.00 78.38 311 ASP A N 1
ATOM 2508 C CA . ASP A 1 311 ? -15.296 -4.479 -13.936 1.00 78.38 311 ASP A CA 1
ATOM 2509 C C . ASP A 1 311 ? -16.249 -5.553 -14.473 1.00 78.38 311 ASP A C 1
ATOM 2511 O O . ASP A 1 311 ? -15.969 -6.237 -15.467 1.00 78.38 311 ASP A O 1
ATOM 2515 N N . PHE A 1 312 ? -17.411 -5.684 -13.830 1.00 75.75 312 PHE A N 1
ATOM 2516 C CA . PHE A 1 312 ? -18.503 -6.500 -14.350 1.00 75.75 312 PHE A CA 1
ATOM 2517 C C . PHE A 1 312 ? -19.080 -5.892 -15.625 1.00 75.75 312 PHE A C 1
ATOM 2519 O O . PHE A 1 312 ? -19.012 -4.682 -15.863 1.00 75.75 312 PHE A O 1
ATOM 2526 N N . ARG A 1 313 ? -19.694 -6.747 -16.445 1.00 71.94 313 ARG A N 1
ATOM 2527 C CA . ARG A 1 313 ? -20.261 -6.357 -17.739 1.00 71.94 313 ARG A CA 1
ATOM 2528 C C . ARG A 1 313 ? -21.164 -5.121 -17.666 1.00 71.94 313 ARG A C 1
ATOM 2530 O O . ARG A 1 313 ? -21.041 -4.256 -18.522 1.00 71.94 313 ARG A O 1
ATOM 2537 N N . GLU A 1 314 ? -22.021 -5.046 -16.653 1.00 62.53 314 GLU A N 1
ATOM 2538 C CA . GLU A 1 314 ? -23.030 -3.988 -16.478 1.00 62.53 314 GLU A CA 1
ATOM 2539 C C . GLU A 1 314 ? -22.489 -2.719 -15.795 1.00 62.53 314 GLU A C 1
ATOM 2541 O O . GLU A 1 314 ? -23.163 -1.693 -15.775 1.00 62.53 314 GLU A O 1
ATOM 2546 N N . GLU A 1 315 ? -21.282 -2.776 -15.224 1.00 60.09 315 GLU A N 1
ATOM 2547 C CA . GLU A 1 315 ? -20.718 -1.703 -14.392 1.00 60.09 315 GLU A CA 1
ATOM 2548 C C . GLU A 1 315 ? -19.589 -0.926 -15.087 1.00 60.09 315 GLU A C 1
ATOM 2550 O O . GLU A 1 315 ? -19.385 0.255 -14.790 1.00 60.09 315 GLU A O 1
ATOM 2555 N N . GLY A 1 316 ? -18.859 -1.582 -15.997 1.00 59.25 316 GLY A N 1
ATOM 2556 C CA . GLY A 1 316 ? -17.745 -0.993 -16.746 1.00 59.25 316 GLY A CA 1
ATOM 2557 C C . GLY A 1 316 ? -18.166 -0.276 -18.034 1.00 59.25 316 GLY A C 1
ATOM 2558 O O . GLY A 1 316 ? -19.288 -0.425 -18.515 1.00 59.25 316 GLY A O 1
ATOM 2559 N N . ALA A 1 317 ? -17.235 0.479 -18.626 1.00 65.00 317 ALA A N 1
ATOM 2560 C CA . ALA A 1 317 ? -17.405 1.204 -19.892 1.00 65.00 317 ALA A CA 1
ATOM 2561 C C . ALA A 1 317 ? -17.413 0.262 -21.120 1.00 65.00 317 ALA A C 1
ATOM 2563 O O . ALA A 1 317 ? -16.555 0.345 -21.999 1.00 65.00 317 ALA A O 1
ATOM 2564 N N . HIS A 1 318 ? -18.360 -0.679 -21.147 1.00 69.62 318 HIS A N 1
ATOM 2565 C CA . HIS A 1 318 ? -18.437 -1.753 -22.141 1.00 69.62 318 HIS A CA 1
ATOM 2566 C C . HIS A 1 318 ? -19.388 -1.469 -23.313 1.00 69.62 318 HIS A C 1
ATOM 2568 O O . HIS A 1 318 ? -19.317 -2.165 -24.325 1.00 69.62 318 HIS A O 1
ATOM 2574 N N . GLU A 1 319 ? -20.278 -0.479 -23.186 1.00 56.62 319 GLU A N 1
ATOM 2575 C CA . GLU A 1 319 ? -21.211 -0.052 -24.236 1.00 56.62 319 GLU A CA 1
ATOM 2576 C C . GLU A 1 319 ? -21.325 1.482 -24.275 1.00 56.62 319 GLU A C 1
ATOM 2578 O O . GLU A 1 319 ? -21.131 2.162 -23.268 1.00 56.62 319 GLU A O 1
ATOM 2583 N N . PHE A 1 320 ? -21.608 2.017 -25.465 1.00 45.53 320 PHE A N 1
ATOM 2584 C CA . PHE A 1 320 ? -21.776 3.447 -25.720 1.00 45.53 320 PHE A CA 1
ATOM 2585 C C . PHE A 1 320 ? -23.170 3.885 -25.252 1.00 45.53 320 PHE A C 1
ATOM 2587 O O . PHE A 1 320 ? -24.168 3.451 -25.827 1.00 45.53 320 PHE A O 1
ATOM 2594 N N . ASP A 1 321 ? -23.246 4.720 -24.216 1.00 45.97 321 ASP A N 1
ATOM 2595 C CA . ASP A 1 321 ? -24.495 5.355 -23.786 1.00 45.97 321 ASP A CA 1
ATOM 2596 C C . ASP A 1 321 ? -24.578 6.749 -24.431 1.00 45.97 321 ASP A C 1
ATOM 2598 O O . ASP A 1 321 ? -23.709 7.594 -24.210 1.00 45.97 321 ASP A O 1
ATOM 2602 N N . GLU A 1 322 ? -25.606 6.996 -25.253 1.00 43.78 322 GLU A N 1
ATOM 2603 C CA . GLU A 1 322 ? -25.801 8.253 -26.010 1.00 43.78 322 GLU A CA 1
ATOM 2604 C C . GLU A 1 322 ? -25.951 9.495 -25.101 1.00 43.78 322 GLU A C 1
ATOM 2606 O O . GLU A 1 322 ? -25.975 10.623 -25.585 1.00 43.78 322 GLU A O 1
ATOM 2611 N N . LEU A 1 323 ? -26.027 9.303 -23.779 1.00 42.00 323 LEU A N 1
ATOM 2612 C CA . LEU A 1 323 ? -26.146 10.351 -22.763 1.00 42.00 323 LEU A CA 1
ATOM 2613 C C . LEU A 1 323 ? -24.834 10.672 -22.014 1.00 42.00 323 LEU A C 1
ATOM 2615 O O . LEU A 1 323 ? -24.846 11.542 -21.139 1.00 42.00 323 LEU A O 1
ATOM 2619 N N . SER A 1 324 ? -23.708 10.011 -22.319 1.00 38.38 324 SER A N 1
ATOM 2620 C CA . SER A 1 324 ? -22.418 10.239 -21.644 1.00 38.38 324 SER A CA 1
ATOM 2621 C C . SER A 1 324 ? -21.296 10.615 -22.620 1.00 38.38 324 SER A C 1
ATOM 2623 O O . SER A 1 324 ? -20.560 9.755 -23.091 1.00 38.38 324 SER A O 1
ATOM 2625 N N . GLU A 1 325 ? -21.120 11.909 -22.890 1.00 38.69 325 GLU A N 1
ATOM 2626 C CA . GLU A 1 325 ? -20.097 12.427 -23.822 1.00 38.69 325 GLU A CA 1
ATOM 2627 C C . GLU A 1 325 ? -18.645 12.428 -23.280 1.00 38.69 325 GLU A C 1
ATOM 2629 O O . GLU A 1 325 ? -17.751 12.957 -23.929 1.00 38.69 325 GLU A O 1
ATOM 2634 N N . GLU A 1 326 ? -18.352 11.812 -22.128 1.00 44.94 326 GLU A N 1
ATOM 2635 C CA . GLU A 1 326 ? -16.995 11.816 -21.544 1.00 44.94 326 GLU A CA 1
ATOM 2636 C C . GLU A 1 326 ? -16.626 10.482 -20.868 1.00 44.94 326 GLU A C 1
ATOM 2638 O O . GLU A 1 326 ? -16.523 10.388 -19.641 1.00 44.94 326 GLU A O 1
ATOM 2643 N N . VAL A 1 327 ? -16.407 9.425 -21.654 1.00 44.16 327 VAL A N 1
ATOM 2644 C CA . VAL A 1 327 ? -15.688 8.230 -21.179 1.00 44.16 327 VAL A CA 1
ATOM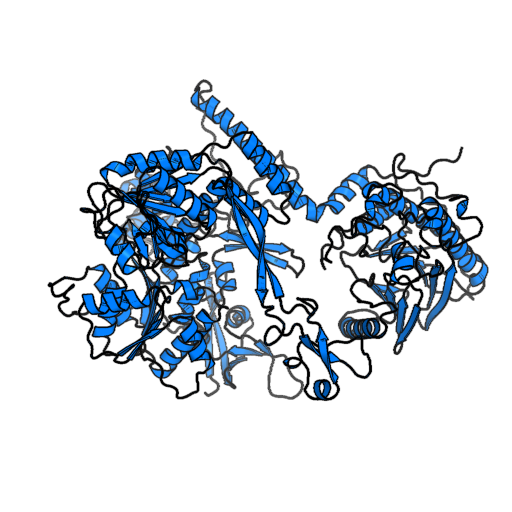 2645 C C . VAL A 1 327 ? -14.546 7.955 -22.150 1.00 44.16 327 VAL A C 1
ATOM 2647 O O . VAL A 1 327 ? -14.779 7.493 -23.262 1.00 44.16 327 VAL A O 1
ATOM 2650 N N . GLU A 1 328 ? -13.317 8.285 -21.747 1.00 45.34 328 GLU A N 1
ATOM 2651 C CA . GLU A 1 328 ? -12.141 8.279 -22.635 1.00 45.34 328 GLU A CA 1
ATOM 2652 C C . GLU A 1 328 ? -11.688 6.882 -23.102 1.00 45.34 328 GLU A C 1
ATOM 2654 O O . GLU A 1 328 ? -10.898 6.811 -24.032 1.00 45.34 328 GLU A O 1
ATOM 2659 N N . ASP A 1 329 ? -12.230 5.775 -22.576 1.00 56.34 329 ASP A N 1
ATOM 2660 C CA . ASP A 1 329 ? -11.807 4.417 -22.960 1.00 56.34 329 ASP A CA 1
ATOM 2661 C C . ASP A 1 329 ? -12.970 3.402 -22.962 1.00 56.34 329 ASP A C 1
ATOM 2663 O O . ASP A 1 329 ? -13.069 2.530 -22.096 1.00 56.34 329 ASP A O 1
ATOM 2667 N N . ILE A 1 330 ? -13.878 3.495 -23.940 1.00 65.00 330 ILE A N 1
ATOM 2668 C CA . ILE A 1 330 ? -14.889 2.447 -24.178 1.00 65.00 330 ILE A CA 1
ATOM 2669 C C . ILE A 1 330 ? -14.217 1.252 -24.868 1.00 65.00 330 ILE A C 1
ATOM 2671 O O . ILE A 1 330 ? -13.587 1.407 -25.916 1.00 65.00 330 ILE A O 1
ATOM 2675 N N . HIS A 1 331 ? -14.374 0.045 -24.317 1.00 72.69 331 HIS A N 1
ATOM 2676 C CA . HIS A 1 331 ? -13.830 -1.182 -24.906 1.00 72.69 331 HIS A CA 1
ATOM 2677 C C . HIS A 1 331 ? -14.824 -2.346 -24.858 1.00 72.69 331 HIS A C 1
ATOM 2679 O O . HIS A 1 331 ? -15.649 -2.452 -23.955 1.00 72.69 331 HIS A O 1
ATOM 2685 N N . ASP A 1 332 ? -14.689 -3.292 -25.792 1.00 76.06 332 ASP A N 1
ATOM 2686 C CA . ASP A 1 332 ? -15.509 -4.505 -25.791 1.00 76.06 332 ASP A CA 1
ATOM 2687 C C . ASP A 1 332 ? -15.318 -5.301 -24.489 1.00 76.06 332 ASP A C 1
ATOM 2689 O O . ASP A 1 332 ? -14.197 -5.483 -23.994 1.00 76.06 332 ASP A O 1
ATOM 2693 N N . PHE A 1 333 ? -16.417 -5.834 -23.948 1.00 78.50 333 PHE A N 1
ATOM 2694 C CA . PHE A 1 333 ? -16.347 -6.781 -22.839 1.00 78.50 333 PHE A CA 1
ATOM 2695 C C . PHE A 1 333 ? -15.648 -8.072 -23.285 1.00 78.50 333 PHE A C 1
ATOM 2697 O O . PHE A 1 333 ? -16.120 -8.782 -24.181 1.00 78.50 333 PHE A O 1
ATOM 2704 N N . LYS A 1 334 ? -14.552 -8.415 -22.607 1.00 80.44 334 LYS A N 1
ATOM 2705 C CA . LYS A 1 334 ? -13.835 -9.679 -22.784 1.00 80.44 334 LYS A CA 1
ATOM 2706 C C . LYS A 1 334 ? -13.855 -10.441 -21.458 1.00 80.44 334 LYS A C 1
ATOM 2708 O O . LYS A 1 334 ? -13.273 -9.931 -20.511 1.00 80.44 334 LYS A O 1
ATOM 2713 N N . PRO A 1 335 ? -14.490 -11.621 -21.353 1.00 81.12 335 PRO A N 1
ATOM 2714 C CA . PRO A 1 335 ? -14.541 -12.354 -20.090 1.00 81.12 335 PRO A CA 1
ATOM 2715 C C . PRO A 1 335 ? -13.131 -12.736 -19.638 1.00 81.12 335 PRO A C 1
ATOM 2717 O O . PRO A 1 335 ? -12.309 -13.174 -20.449 1.00 81.12 335 PRO A O 1
ATOM 2720 N N . SER A 1 336 ? -12.848 -12.543 -18.354 1.00 83.06 336 SER A N 1
ATOM 2721 C CA . SER A 1 336 ? -11.574 -12.936 -17.760 1.00 83.06 336 SER A CA 1
ATOM 2722 C C . SER A 1 336 ? -11.533 -14.437 -17.453 1.00 83.06 336 SER A C 1
ATOM 2724 O O . SER A 1 336 ? -12.553 -15.120 -17.442 1.00 83.06 336 SER A O 1
ATOM 2726 N N . ILE A 1 337 ? -10.332 -14.966 -17.219 1.00 84.00 337 ILE A N 1
ATOM 2727 C CA . ILE A 1 337 ? -10.135 -16.331 -16.714 1.00 84.00 337 ILE A CA 1
ATOM 2728 C C . ILE A 1 337 ? -10.052 -16.249 -15.194 1.00 84.00 337 ILE A C 1
ATOM 2730 O O . ILE A 1 337 ? -9.324 -15.393 -14.687 1.00 84.00 337 ILE A O 1
ATOM 2734 N N . ASN A 1 338 ? -10.719 -17.156 -14.474 1.00 84.44 338 ASN A N 1
ATOM 2735 C CA . ASN A 1 338 ? -10.614 -17.252 -13.017 1.00 84.44 338 ASN A CA 1
ATOM 2736 C C . ASN A 1 338 ? -9.247 -17.826 -12.579 1.00 84.44 338 ASN A C 1
ATOM 2738 O O . ASN A 1 338 ? -9.103 -18.977 -12.171 1.00 84.44 338 ASN A O 1
ATOM 2742 N N . GLU A 1 339 ? -8.205 -17.007 -12.708 1.00 85.25 339 GLU A N 1
ATOM 2743 C CA . GLU A 1 339 ? -6.822 -17.334 -12.360 1.00 85.25 339 GLU A CA 1
ATOM 2744 C C . GLU A 1 339 ? -6.650 -17.668 -10.871 1.00 85.25 339 GLU A C 1
ATOM 2746 O O . GLU A 1 339 ? -5.755 -18.442 -10.531 1.00 85.25 339 GLU A O 1
ATOM 2751 N N . VAL A 1 340 ? -7.498 -17.113 -9.993 1.00 83.00 340 VAL A N 1
ATOM 2752 C CA . VAL A 1 340 ? -7.479 -17.399 -8.549 1.00 83.00 340 VAL A CA 1
ATOM 2753 C C . VAL A 1 340 ? -7.970 -18.819 -8.257 1.00 83.00 340 VAL A C 1
ATOM 2755 O O . VAL A 1 340 ? -7.324 -19.525 -7.487 1.00 83.00 340 VAL A O 1
ATOM 2758 N N . ALA A 1 341 ? -9.052 -19.269 -8.897 1.00 80.38 341 ALA A N 1
ATOM 2759 C CA . ALA A 1 341 ? -9.547 -20.641 -8.763 1.00 80.38 341 ALA A CA 1
ATOM 2760 C C . ALA A 1 341 ? -8.552 -21.684 -9.293 1.00 80.38 341 ALA A C 1
ATOM 2762 O O . ALA A 1 341 ? -8.325 -22.710 -8.656 1.00 80.38 341 ALA A O 1
ATOM 2763 N N . LEU A 1 342 ? -7.882 -21.390 -10.415 1.00 82.69 342 LEU A N 1
ATOM 2764 C CA . LEU A 1 342 ? -6.852 -22.266 -10.992 1.00 82.69 342 LEU A CA 1
ATOM 2765 C C . LEU A 1 342 ? -5.614 -22.428 -10.098 1.00 82.69 342 LEU A C 1
ATOM 2767 O O . LEU A 1 342 ? -4.744 -23.245 -10.393 1.00 82.69 342 LEU A O 1
ATOM 2771 N N . MET A 1 343 ? -5.495 -21.641 -9.029 1.00 83.88 343 MET A N 1
ATOM 2772 C CA . MET A 1 343 ? -4.388 -21.756 -8.089 1.00 83.88 343 MET A CA 1
ATOM 2773 C C . MET A 1 343 ? -4.416 -23.088 -7.327 1.00 83.88 343 MET A C 1
ATOM 2775 O O . MET A 1 343 ? -3.351 -23.626 -7.043 1.00 83.88 343 MET A O 1
ATOM 2779 N N . TYR A 1 344 ? -5.610 -23.640 -7.081 1.00 80.94 344 TYR A N 1
ATOM 2780 C CA . TYR A 1 344 ? -5.785 -24.972 -6.501 1.00 80.94 344 TYR A CA 1
ATOM 2781 C C . TYR A 1 344 ? -5.145 -26.053 -7.383 1.00 80.94 344 TYR A C 1
ATOM 2783 O O . TYR A 1 344 ? -4.262 -26.776 -6.935 1.00 80.94 344 TYR A O 1
ATOM 2791 N N . GLU A 1 345 ? -5.504 -26.081 -8.671 1.00 81.38 345 GLU A N 1
ATOM 2792 C CA . GLU A 1 345 ? -4.962 -27.043 -9.643 1.00 81.38 345 GLU A CA 1
ATOM 2793 C C . GLU A 1 345 ? -3.444 -26.892 -9.832 1.00 81.38 345 GLU A C 1
ATOM 2795 O O . GLU A 1 345 ? -2.739 -27.860 -10.091 1.00 81.38 345 GLU A O 1
ATOM 2800 N N . ARG A 1 346 ? -2.906 -25.675 -9.685 1.00 84.88 346 ARG A N 1
ATOM 2801 C CA . ARG A 1 346 ? -1.461 -25.406 -9.807 1.00 84.88 346 ARG A CA 1
ATOM 2802 C C . ARG A 1 346 ? -0.626 -25.899 -8.643 1.00 84.88 346 ARG A C 1
ATOM 2804 O O . ARG A 1 346 ? 0.592 -25.897 -8.777 1.00 84.88 346 ARG A O 1
ATOM 2811 N N . LEU A 1 347 ? -1.245 -26.191 -7.507 1.00 87.19 347 LEU A N 1
ATOM 2812 C CA . LEU A 1 347 ? -0.570 -26.702 -6.317 1.00 87.19 347 LEU A CA 1
ATOM 2813 C C . LEU A 1 347 ? -0.846 -28.183 -6.106 1.00 87.19 347 LEU A C 1
ATOM 2815 O O . LEU A 1 347 ? -0.426 -28.715 -5.081 1.00 87.19 347 LEU A O 1
ATOM 2819 N N . ASP A 1 348 ? -1.537 -28.829 -7.045 1.00 85.50 348 ASP A N 1
ATOM 2820 C CA . ASP A 1 348 ? -1.829 -30.250 -6.958 1.00 85.50 348 ASP A CA 1
ATOM 2821 C C . ASP A 1 348 ? -0.535 -31.059 -6.783 1.00 85.50 348 ASP A C 1
ATOM 2823 O O . ASP A 1 348 ? 0.527 -30.690 -7.290 1.00 85.50 348 ASP A O 1
ATOM 2827 N N . GLY A 1 349 ? -0.600 -32.091 -5.949 1.00 86.19 349 GLY A N 1
ATOM 2828 C CA . GLY A 1 349 ? 0.560 -32.866 -5.498 1.00 86.19 349 GLY A CA 1
ATOM 2829 C C . GLY A 1 349 ? 1.497 -32.156 -4.502 1.00 86.19 349 GLY A C 1
ATOM 2830 O O . GLY A 1 349 ? 2.004 -32.801 -3.589 1.00 86.19 349 GLY A O 1
ATOM 2831 N N . LEU A 1 350 ? 1.724 -30.838 -4.608 1.00 91.31 350 LEU A N 1
ATOM 2832 C CA . LEU A 1 350 ? 2.561 -30.093 -3.649 1.00 91.31 350 LEU A CA 1
ATOM 2833 C C . LEU A 1 350 ? 1.795 -29.727 -2.369 1.00 91.31 350 LEU A C 1
ATOM 2835 O O . LEU A 1 350 ? 2.366 -29.737 -1.273 1.00 91.31 350 LEU A O 1
ATOM 2839 N N . ALA A 1 351 ? 0.525 -29.347 -2.501 1.00 90.69 351 ALA A N 1
ATOM 2840 C CA . ALA A 1 351 ? -0.326 -28.929 -1.398 1.00 90.69 351 ALA A CA 1
ATOM 2841 C C . ALA A 1 351 ? -1.521 -29.870 -1.223 1.00 90.69 351 ALA A C 1
ATOM 2843 O O . ALA A 1 351 ? -2.301 -30.091 -2.145 1.00 90.69 351 ALA A O 1
ATOM 2844 N N . ILE A 1 352 ? -1.729 -30.338 0.008 1.00 89.81 352 ILE A N 1
ATOM 2845 C CA . ILE A 1 352 ? -2.925 -31.084 0.401 1.00 89.81 352 ILE A CA 1
ATOM 2846 C C . ILE A 1 352 ? -3.858 -30.194 1.206 1.00 89.81 352 ILE A C 1
ATOM 2848 O O . ILE A 1 352 ? -3.474 -29.610 2.225 1.00 89.81 352 ILE A O 1
ATOM 2852 N N . ILE A 1 353 ? -5.104 -30.112 0.745 1.00 86.62 353 ILE A N 1
ATOM 2853 C CA . ILE A 1 353 ? -6.131 -29.254 1.327 1.00 86.62 353 ILE A CA 1
ATOM 2854 C C . ILE A 1 353 ? -7.188 -30.105 2.022 1.00 86.62 353 ILE A C 1
ATOM 2856 O O . ILE A 1 353 ? -7.682 -31.100 1.480 1.00 86.62 353 ILE A O 1
ATOM 2860 N N . ARG A 1 354 ? -7.512 -29.728 3.261 1.00 86.31 354 ARG A N 1
ATOM 2861 C CA . ARG A 1 354 ? -8.502 -30.422 4.093 1.00 86.31 354 ARG A CA 1
ATOM 2862 C C . ARG A 1 354 ? -9.367 -29.411 4.837 1.00 86.31 354 ARG A C 1
ATOM 2864 O O . ARG A 1 354 ? -8.903 -28.770 5.784 1.00 86.31 354 ARG A O 1
ATOM 2871 N N . HIS A 1 355 ? -10.626 -29.288 4.423 1.00 82.00 355 HIS A N 1
ATOM 2872 C CA . HIS A 1 355 ? -11.610 -28.477 5.133 1.00 82.00 355 HIS A CA 1
ATOM 2873 C C . HIS A 1 355 ? -12.208 -29.245 6.300 1.00 82.00 355 HIS A C 1
ATOM 2875 O O . HIS A 1 355 ? -12.398 -30.460 6.257 1.00 82.00 355 HIS A O 1
ATOM 2881 N N . LYS A 1 356 ? -12.574 -28.516 7.349 1.00 80.25 356 LYS A N 1
ATOM 2882 C CA . LYS A 1 356 ? -13.150 -29.094 8.557 1.00 80.25 356 LYS A CA 1
ATOM 2883 C C . LYS A 1 356 ? -14.481 -29.784 8.285 1.00 80.25 356 LYS A C 1
ATOM 2885 O O . LYS A 1 356 ? -14.716 -30.832 8.870 1.00 80.25 356 LYS A O 1
ATOM 2890 N N . LYS A 1 357 ? -15.295 -29.227 7.379 1.00 79.56 357 LYS A N 1
ATOM 2891 C CA . LYS A 1 357 ? -16.588 -29.791 6.950 1.00 79.56 357 LYS A CA 1
ATOM 2892 C C . LYS A 1 357 ? -16.458 -31.176 6.302 1.00 79.56 357 LYS A C 1
ATOM 2894 O O . LYS A 1 357 ? -17.357 -31.991 6.445 1.00 79.56 357 LYS A O 1
ATOM 2899 N N . ASP A 1 358 ? -15.325 -31.443 5.649 1.00 81.50 358 ASP A N 1
ATOM 2900 C CA . ASP A 1 358 ? -15.062 -32.720 4.974 1.00 81.50 358 ASP A CA 1
ATOM 2901 C C . ASP A 1 358 ? -14.400 -33.741 5.917 1.00 81.50 358 ASP A C 1
ATOM 2903 O O . ASP A 1 358 ? -14.415 -34.940 5.658 1.00 81.50 358 ASP A O 1
ATOM 2907 N N . CYS A 1 359 ? -13.803 -33.263 7.015 1.00 84.19 359 CYS A N 1
ATOM 2908 C CA . CYS A 1 359 ? -13.018 -34.072 7.949 1.00 84.19 359 CYS A CA 1
ATOM 2909 C C . CYS A 1 359 ? -13.772 -34.425 9.239 1.00 84.19 359 CYS A C 1
ATOM 2911 O O . CYS A 1 359 ? -13.491 -35.444 9.864 1.00 84.19 359 CYS A O 1
ATOM 2913 N N . LEU A 1 360 ? -14.671 -33.551 9.699 1.00 83.44 360 LEU A N 1
ATOM 2914 C CA . LEU A 1 360 ? -15.310 -33.632 11.010 1.00 83.44 360 LEU A CA 1
ATOM 2915 C C . LEU A 1 360 ? -16.819 -33.419 10.890 1.00 83.44 360 LEU A C 1
ATOM 2917 O O . LEU A 1 360 ? -17.274 -32.501 10.214 1.00 83.44 360 LEU A O 1
ATOM 2921 N N . ASN A 1 361 ? -17.592 -34.202 11.642 1.00 83.00 361 ASN A N 1
ATOM 2922 C CA . ASN A 1 361 ? -19.038 -34.027 11.754 1.00 83.00 361 ASN A CA 1
ATOM 2923 C C . ASN A 1 361 ? -19.372 -32.999 12.854 1.00 83.00 361 ASN A C 1
ATOM 2925 O O . ASN A 1 361 ? -19.714 -33.367 13.978 1.00 83.00 361 ASN A O 1
ATOM 2929 N N . LEU A 1 362 ? -19.178 -31.711 12.555 1.00 82.75 362 LEU A N 1
ATOM 2930 C CA . LEU A 1 362 ? -19.503 -30.597 13.454 1.00 82.75 362 LEU A CA 1
ATOM 2931 C C . LEU A 1 362 ? -20.702 -29.797 12.912 1.00 82.75 362 LEU A C 1
ATOM 2933 O O . LEU A 1 362 ? -20.790 -29.612 11.698 1.00 82.75 362 LEU A O 1
ATOM 2937 N N . PRO A 1 363 ? -21.594 -29.277 13.778 1.00 83.81 363 PRO A N 1
ATOM 2938 C CA . PRO A 1 363 ? -22.679 -28.393 13.357 1.00 83.81 363 PRO A CA 1
ATOM 2939 C C . PRO A 1 363 ? -22.153 -27.106 12.722 1.00 83.81 363 PRO A C 1
ATOM 2941 O O . PRO A 1 363 ? -21.131 -26.574 13.152 1.00 83.81 363 PRO A O 1
ATOM 2944 N N . GLU A 1 364 ? -22.886 -26.550 11.758 1.00 82.50 364 GLU A N 1
ATOM 2945 C CA . GLU A 1 364 ? -22.505 -25.279 11.141 1.00 82.50 364 GLU A CA 1
ATOM 2946 C C . GLU A 1 364 ? -22.484 -24.114 12.145 1.00 82.50 364 GLU A C 1
ATOM 2948 O O . GLU A 1 364 ? -23.307 -24.007 13.061 1.00 82.50 364 GLU A O 1
ATOM 2953 N N . LYS A 1 365 ? -21.536 -23.192 11.937 1.00 86.44 365 LYS A N 1
ATOM 2954 C CA . LYS A 1 365 ? -21.430 -21.946 12.703 1.00 86.44 365 LYS A CA 1
ATOM 2955 C C . LYS A 1 365 ? -22.625 -21.049 12.380 1.00 86.44 365 LYS A C 1
ATOM 2957 O O . LYS A 1 365 ? -22.822 -20.671 11.227 1.00 86.44 365 LYS A O 1
ATOM 2962 N N . ARG A 1 366 ? -23.375 -20.624 13.398 1.00 89.19 366 ARG A N 1
ATOM 2963 C CA . ARG A 1 366 ? -24.470 -19.655 13.229 1.00 89.19 366 ARG A CA 1
ATOM 2964 C C . ARG A 1 366 ? -23.941 -18.239 13.407 1.00 89.19 366 ARG A C 1
ATOM 2966 O O . ARG A 1 366 ? -23.479 -17.892 14.490 1.00 89.19 366 ARG A O 1
ATOM 2973 N N . TYR A 1 367 ? -24.009 -17.417 12.366 1.00 89.62 367 TYR A N 1
ATOM 2974 C CA . TYR A 1 367 ? -23.550 -16.028 12.418 1.00 89.62 367 TYR A CA 1
ATOM 2975 C C . TYR A 1 367 ? -24.712 -15.079 12.728 1.00 89.62 367 TYR A C 1
ATOM 2977 O O . TYR A 1 367 ? -25.747 -15.114 12.064 1.00 89.62 367 TYR A O 1
ATOM 2985 N N . ARG A 1 368 ? -24.539 -14.191 13.713 1.00 92.12 368 ARG A N 1
ATOM 2986 C CA . ARG A 1 368 ? -25.505 -13.140 14.054 1.00 92.12 368 ARG A CA 1
ATOM 2987 C C . ARG A 1 368 ? -24.829 -11.778 14.097 1.00 92.12 368 ARG A C 1
ATOM 2989 O O . ARG A 1 368 ? -23.883 -11.554 14.844 1.00 92.12 368 ARG A O 1
ATOM 2996 N N . ARG A 1 369 ? -25.382 -10.818 13.360 1.00 91.62 369 ARG A N 1
ATOM 2997 C CA . ARG A 1 369 ? -24.917 -9.426 13.367 1.00 91.62 369 ARG A CA 1
ATOM 2998 C C . ARG A 1 369 ? -25.845 -8.550 14.205 1.00 91.62 369 ARG A C 1
ATOM 3000 O O . ARG A 1 369 ? -27.045 -8.500 13.950 1.00 91.62 369 ARG A O 1
ATOM 3007 N N . VAL A 1 370 ? -25.292 -7.823 15.173 1.00 91.81 370 VAL A N 1
ATOM 3008 C CA . VAL A 1 370 ? -26.027 -6.882 16.030 1.00 91.81 370 VAL A CA 1
ATOM 3009 C C . VAL A 1 370 ? -25.659 -5.451 15.652 1.00 91.81 370 VAL A C 1
ATOM 3011 O O . VAL A 1 370 ? -24.548 -4.983 15.908 1.00 91.81 370 VAL A O 1
ATOM 3014 N N . ILE A 1 371 ? -26.619 -4.737 15.057 1.00 91.62 371 ILE A N 1
ATOM 3015 C CA . ILE A 1 371 ? -26.454 -3.331 14.675 1.00 91.62 371 ILE A CA 1
ATOM 3016 C C . ILE A 1 371 ? -26.819 -2.423 15.853 1.00 91.62 371 ILE A C 1
ATOM 3018 O O . ILE A 1 371 ? -27.988 -2.183 16.163 1.00 91.62 371 ILE A O 1
ATOM 3022 N N . CYS A 1 372 ? -25.795 -1.876 16.494 1.00 90.69 372 CYS A N 1
ATOM 3023 C CA . CYS A 1 372 ? -25.900 -0.879 17.547 1.00 90.69 372 CYS A CA 1
ATOM 3024 C C . CYS A 1 372 ? -26.048 0.514 16.915 1.00 90.69 372 CYS A C 1
ATOM 3026 O O . CYS A 1 372 ? -25.048 1.154 16.619 1.00 90.69 372 CYS A O 1
ATOM 3028 N N . LYS A 1 373 ? -27.263 1.022 16.680 1.00 88.44 373 LYS A N 1
ATOM 3029 C CA . LYS A 1 373 ? -27.435 2.313 15.974 1.00 88.44 373 LYS A CA 1
ATOM 3030 C C . LYS A 1 373 ? -26.755 3.492 16.714 1.00 88.44 373 LYS A C 1
ATOM 3032 O O . LYS A 1 373 ? -26.993 3.661 17.914 1.00 88.44 373 LYS A O 1
ATOM 3037 N N . PRO A 1 374 ? -25.936 4.324 16.036 1.00 87.88 374 PRO A N 1
ATOM 3038 C CA . PRO A 1 374 ? -25.326 5.507 16.634 1.00 87.88 374 PRO A CA 1
ATOM 3039 C C . PRO A 1 374 ? -26.318 6.648 16.812 1.00 87.88 374 PRO A C 1
ATOM 3041 O O . PRO A 1 374 ? -27.191 6.881 15.978 1.00 87.88 374 PRO A O 1
ATOM 3044 N N . SER A 1 375 ? -26.166 7.391 17.908 1.00 87.88 375 SER A N 1
ATOM 3045 C CA . SER A 1 375 ? -26.940 8.608 18.129 1.00 87.88 375 SER A CA 1
ATOM 3046 C C . SER A 1 375 ? -26.465 9.731 17.198 1.00 87.88 375 SER A C 1
ATOM 3048 O O . SER A 1 375 ? -25.322 9.757 16.730 1.00 87.88 375 SER A O 1
ATOM 3050 N N . ALA A 1 376 ? -27.322 10.729 16.972 1.00 84.50 376 ALA A N 1
ATOM 3051 C CA . ALA A 1 376 ? -26.962 11.902 16.175 1.00 84.50 376 ALA A CA 1
ATOM 3052 C C . ALA A 1 376 ? -25.779 12.699 16.766 1.00 84.50 376 ALA A C 1
ATOM 3054 O O . ALA A 1 376 ? -25.076 13.394 16.031 1.00 84.50 376 ALA A O 1
ATOM 3055 N N . SER A 1 377 ? -25.546 12.628 18.083 1.00 85.69 377 SER A N 1
ATOM 3056 C CA . SER A 1 377 ? -24.371 13.237 18.719 1.00 85.69 377 SER A CA 1
ATOM 3057 C C . SER A 1 377 ? -23.094 12.459 18.405 1.00 85.69 377 SER A C 1
ATOM 3059 O O . SER A 1 377 ? -22.121 13.071 17.970 1.00 85.69 377 SER A O 1
ATOM 3061 N N . VAL A 1 378 ? -23.113 11.127 18.521 1.00 86.75 378 VAL A N 1
ATOM 3062 C CA . VAL A 1 378 ? -21.967 10.268 18.176 1.00 86.75 378 VAL A CA 1
ATOM 3063 C C . VAL A 1 378 ? -21.586 10.437 16.704 1.00 86.75 378 VAL A C 1
ATOM 3065 O O . VAL A 1 378 ? -20.413 10.626 16.400 1.00 86.75 378 VAL A O 1
ATOM 3068 N N . ASN A 1 379 ? -22.563 10.497 15.794 1.00 87.25 379 ASN A N 1
ATOM 3069 C CA . ASN A 1 379 ? -22.302 10.737 14.369 1.00 87.25 379 ASN A CA 1
ATOM 3070 C C . ASN A 1 379 ? -21.651 12.103 14.086 1.00 87.25 379 ASN A C 1
ATOM 3072 O O . ASN A 1 379 ? -20.839 12.221 13.167 1.00 87.25 379 ASN A O 1
ATOM 3076 N N . ARG A 1 380 ? -21.986 13.147 14.858 1.00 85.94 380 ARG A N 1
ATOM 3077 C CA . ARG A 1 380 ? -21.335 14.464 14.743 1.00 85.94 380 ARG A CA 1
ATOM 3078 C C . ARG A 1 380 ? -19.891 14.421 15.239 1.00 85.94 380 ARG A C 1
ATOM 3080 O O . ARG A 1 380 ? -19.012 14.929 14.548 1.00 85.94 380 ARG A O 1
ATOM 3087 N N . VAL A 1 381 ? -19.647 13.771 16.378 1.00 87.12 381 VAL A N 1
ATOM 3088 C CA . VAL A 1 381 ? -18.294 13.582 16.927 1.00 87.12 381 VAL A CA 1
ATOM 3089 C C . VAL A 1 381 ? -17.432 12.772 15.959 1.00 87.12 381 VAL A C 1
ATOM 3091 O O . VAL A 1 381 ? -16.343 13.214 15.614 1.00 87.12 381 VAL A O 1
ATOM 3094 N N . ALA A 1 382 ? -17.948 11.657 15.436 1.00 87.19 382 ALA A N 1
ATOM 3095 C CA . ALA A 1 382 ? -17.266 10.822 14.450 1.00 87.19 382 ALA A CA 1
ATOM 3096 C C . ALA A 1 382 ? -16.819 11.622 13.210 1.00 87.19 382 ALA A C 1
ATOM 3098 O O . ALA A 1 382 ? -15.670 11.517 12.779 1.00 87.19 382 ALA A O 1
ATOM 3099 N N . LYS A 1 383 ? -17.696 12.478 12.665 1.00 86.31 383 LYS A N 1
ATOM 3100 C CA . LYS A 1 383 ? -17.352 13.366 11.539 1.00 86.31 383 LYS A CA 1
ATOM 3101 C C . LYS A 1 383 ? -16.250 14.362 11.901 1.00 86.31 383 LYS A C 1
ATOM 3103 O O . LYS A 1 383 ? -15.318 14.522 11.119 1.00 86.31 383 LYS A O 1
ATOM 3108 N N . GLY A 1 384 ? -16.336 14.991 13.074 1.00 85.50 384 GLY A N 1
ATOM 3109 C CA . GLY A 1 384 ? -15.310 15.923 13.549 1.00 85.50 384 GLY A CA 1
ATOM 3110 C C . GLY A 1 384 ? -13.950 15.250 13.754 1.00 85.50 384 GLY A C 1
ATOM 3111 O O . GLY A 1 384 ? -12.931 15.779 13.321 1.00 85.50 384 GLY A O 1
ATOM 3112 N N . MET A 1 385 ? -13.929 14.044 14.329 1.00 87.31 385 MET A N 1
ATOM 3113 C CA . MET A 1 385 ? -12.700 13.265 14.520 1.00 87.31 385 MET A CA 1
ATOM 3114 C C . MET A 1 385 ? -12.044 12.887 13.191 1.00 87.31 385 MET A C 1
ATOM 3116 O O . MET A 1 385 ? -10.830 12.997 13.063 1.00 87.31 385 MET A O 1
ATOM 3120 N N . MET A 1 386 ? -12.833 12.497 12.185 1.00 82.81 386 MET A N 1
ATOM 3121 C CA . MET A 1 386 ? -12.304 12.209 10.847 1.00 82.81 386 MET A CA 1
ATOM 3122 C C . MET A 1 386 ? -11.706 13.439 10.164 1.00 82.81 386 MET A C 1
ATOM 3124 O O . MET A 1 386 ? -10.698 13.310 9.481 1.00 82.81 386 MET A O 1
ATOM 3128 N N . GLN A 1 387 ? -12.305 14.619 10.345 1.00 80.75 387 GLN A N 1
ATOM 3129 C CA . GLN A 1 387 ? -11.782 15.873 9.790 1.00 80.75 387 GLN A CA 1
ATOM 3130 C C . GLN A 1 387 ? -10.493 16.329 10.482 1.00 80.75 387 GLN A C 1
ATOM 3132 O O . GLN A 1 387 ? -9.626 16.903 9.834 1.00 80.75 387 GLN A O 1
ATOM 3137 N N . ALA A 1 388 ? -10.365 16.068 11.784 1.00 81.44 388 ALA A N 1
ATOM 3138 C CA . ALA A 1 388 ? -9.183 16.416 12.568 1.00 81.44 388 ALA A CA 1
ATOM 3139 C C . ALA A 1 388 ? -8.033 15.400 12.433 1.00 81.44 388 ALA A C 1
ATOM 3141 O O . ALA A 1 388 ? -6.920 15.668 12.887 1.00 81.44 388 ALA A O 1
ATOM 3142 N N . ALA A 1 389 ? -8.290 14.218 11.868 1.00 79.19 389 ALA A N 1
ATOM 3143 C CA . ALA A 1 389 ? -7.293 13.164 11.785 1.00 79.19 389 ALA A CA 1
ATOM 3144 C C . ALA A 1 389 ? -6.176 13.525 10.786 1.00 79.19 389 ALA A C 1
ATOM 3146 O O . ALA A 1 389 ? -6.468 13.901 9.652 1.00 79.19 389 ALA A O 1
ATOM 3147 N N . PRO A 1 390 ? -4.893 13.336 11.147 1.00 66.56 390 PRO A N 1
ATOM 3148 C CA . PRO A 1 390 ? -3.762 13.674 10.277 1.00 66.56 390 PRO A CA 1
ATOM 3149 C C . PRO A 1 390 ? -3.672 12.784 9.030 1.00 66.56 390 PRO A C 1
ATOM 3151 O O . PRO A 1 390 ? -3.029 13.146 8.051 1.00 66.56 390 PRO A O 1
ATOM 3154 N N . ASN A 1 391 ? -4.275 11.594 9.070 1.00 73.62 391 ASN A N 1
ATOM 3155 C CA . ASN A 1 391 ? -4.388 10.684 7.937 1.00 73.62 391 ASN A CA 1
ATOM 3156 C C . ASN A 1 391 ? -5.572 9.720 8.137 1.00 73.62 391 ASN A C 1
ATOM 3158 O O . ASN A 1 391 ? -6.113 9.579 9.239 1.00 73.62 391 ASN A O 1
ATOM 3162 N N . THR A 1 392 ? -5.951 9.015 7.068 1.00 68.56 392 THR A N 1
ATOM 3163 C CA . THR A 1 392 ? -7.100 8.096 7.057 1.00 68.56 392 THR A CA 1
ATOM 3164 C C . THR A 1 392 ? -6.957 6.938 8.045 1.00 68.56 392 THR A C 1
ATOM 3166 O O . THR A 1 392 ? -7.946 6.539 8.649 1.00 68.56 392 THR A O 1
ATOM 3169 N N . ILE A 1 393 ? -5.748 6.401 8.243 1.00 73.50 393 ILE A N 1
ATOM 3170 C CA . ILE A 1 393 ? -5.511 5.270 9.158 1.00 73.50 393 ILE A CA 1
ATOM 3171 C C . ILE A 1 393 ? -5.764 5.703 10.605 1.00 73.50 393 ILE A C 1
ATOM 3173 O O . ILE A 1 393 ? -6.462 5.007 11.348 1.00 73.50 393 ILE A O 1
ATOM 3177 N N . THR A 1 394 ? -5.248 6.870 10.990 1.00 78.38 394 THR A N 1
ATOM 3178 C CA . THR A 1 394 ? -5.476 7.460 12.310 1.00 78.38 394 THR A CA 1
ATOM 3179 C C . THR A 1 394 ? -6.961 7.744 12.518 1.00 78.38 394 THR A C 1
ATOM 3181 O O . THR A 1 394 ? -7.512 7.339 13.537 1.00 78.38 394 THR A O 1
ATOM 3184 N N . GLY A 1 395 ? -7.642 8.330 11.526 1.00 85.50 395 GLY A N 1
ATOM 3185 C CA . GLY A 1 395 ? -9.083 8.590 11.596 1.00 85.50 395 GLY A CA 1
ATOM 3186 C C . GLY A 1 395 ? -9.919 7.316 11.756 1.00 85.50 395 GLY A C 1
ATOM 3187 O O . GLY A 1 395 ? -10.780 7.244 12.630 1.00 85.50 395 GLY A O 1
ATOM 3188 N N . LEU A 1 396 ? -9.625 6.268 10.980 1.00 83.56 396 LEU A N 1
ATOM 3189 C CA . LEU A 1 396 ? -10.286 4.964 11.111 1.00 83.56 396 LEU A CA 1
ATOM 3190 C C . LEU A 1 396 ? -10.027 4.318 12.478 1.00 83.56 396 LEU A C 1
ATOM 3192 O O . LEU A 1 396 ? -10.926 3.693 13.037 1.00 83.56 396 LEU A O 1
ATOM 3196 N N . THR A 1 397 ? -8.819 4.469 13.023 1.00 85.88 397 THR A N 1
ATOM 3197 C CA . THR A 1 397 ? -8.476 3.964 14.361 1.00 85.88 397 THR A CA 1
ATOM 3198 C C . THR A 1 397 ? -9.289 4.690 15.430 1.00 85.88 397 THR A C 1
ATOM 3200 O O . THR A 1 397 ? -9.974 4.039 16.214 1.00 85.88 397 THR A O 1
ATOM 3203 N N . TRP A 1 398 ? -9.326 6.023 15.382 1.00 89.50 398 TRP A N 1
ATOM 3204 C CA . TRP A 1 398 ? -10.123 6.859 16.281 1.00 89.50 398 TRP A CA 1
ATOM 3205 C C . TRP A 1 398 ? -11.618 6.542 16.235 1.00 89.50 398 TRP A C 1
ATOM 3207 O O . TRP A 1 398 ? -12.262 6.467 17.281 1.00 89.50 398 TRP A O 1
ATOM 3217 N N . LEU A 1 399 ? -12.176 6.315 15.042 1.00 90.62 399 LEU A N 1
ATOM 3218 C CA . LEU A 1 399 ? -13.569 5.896 14.898 1.00 90.62 399 LEU A CA 1
ATOM 3219 C C . LEU A 1 399 ? -13.825 4.527 15.529 1.00 90.62 399 LEU A C 1
ATOM 3221 O O . LEU A 1 399 ? -14.859 4.342 16.161 1.00 90.62 399 LEU A O 1
ATOM 3225 N N . ARG A 1 400 ? -12.898 3.575 15.404 1.00 91.44 400 ARG A N 1
ATOM 3226 C CA . ARG A 1 400 ? -13.034 2.256 16.041 1.00 91.44 400 ARG A CA 1
ATOM 3227 C C . ARG A 1 400 ? -12.957 2.345 17.565 1.00 91.44 400 ARG A C 1
ATOM 3229 O O . ARG A 1 400 ? -13.768 1.714 18.234 1.00 91.44 400 ARG A O 1
ATOM 3236 N N . GLU A 1 401 ? -12.066 3.174 18.105 1.00 92.12 401 GLU A N 1
ATOM 3237 C CA . GLU A 1 401 ? -12.023 3.471 19.544 1.00 92.12 401 GLU A CA 1
ATOM 3238 C C . GLU A 1 401 ? -13.369 4.050 20.020 1.00 92.12 401 GLU A C 1
ATOM 3240 O O . GLU A 1 401 ? -13.977 3.539 20.965 1.00 92.12 401 GLU A O 1
ATOM 3245 N N . LEU A 1 402 ? -13.898 5.052 19.299 1.00 92.38 402 LEU A N 1
ATOM 3246 C CA . LEU A 1 402 ? -15.196 5.665 19.597 1.00 92.38 402 LEU A CA 1
ATOM 3247 C C . LEU A 1 402 ? -16.327 4.631 19.531 1.00 92.38 402 LEU A C 1
ATOM 3249 O O . LEU A 1 402 ? -17.207 4.630 20.391 1.00 92.38 402 LEU A O 1
ATOM 3253 N N . SER A 1 403 ? -16.276 3.737 18.539 1.00 92.50 403 SER A N 1
ATOM 3254 C CA . SER A 1 403 ? -17.246 2.660 18.346 1.00 92.50 403 SER A CA 1
ATOM 3255 C C . SER A 1 403 ? -17.325 1.731 19.563 1.00 92.50 403 SER A C 1
ATOM 3257 O O . SER A 1 403 ? -18.407 1.374 20.045 1.00 92.50 403 SER A O 1
ATOM 3259 N N . ASP A 1 404 ? -16.159 1.380 20.102 1.00 92.31 404 ASP A N 1
ATOM 3260 C CA . ASP A 1 404 ? -16.006 0.493 21.253 1.00 92.31 404 ASP A CA 1
ATOM 3261 C C . ASP A 1 404 ? -16.314 1.179 22.594 1.00 92.31 404 ASP A C 1
ATOM 3263 O O . ASP A 1 404 ? -16.512 0.496 23.603 1.00 92.31 404 ASP A O 1
ATOM 3267 N N . GLY A 1 405 ? -16.433 2.510 22.603 1.00 90.50 405 GLY A N 1
ATOM 3268 C CA . GLY A 1 405 ? -16.791 3.298 23.782 1.00 90.50 405 GLY A CA 1
ATOM 3269 C C . GLY A 1 405 ? -15.591 3.768 24.596 1.00 90.50 405 GLY A C 1
ATOM 3270 O O . GLY A 1 405 ? -15.667 3.836 25.827 1.00 90.50 405 GLY A O 1
ATOM 3271 N N . PHE A 1 406 ? -14.471 4.074 23.941 1.00 91.00 406 PHE A N 1
ATOM 3272 C CA . PHE A 1 406 ? -13.336 4.722 24.592 1.00 91.00 406 PHE A CA 1
ATOM 3273 C C . PHE A 1 406 ? -12.535 5.600 23.616 1.00 91.00 406 PHE A C 1
ATOM 3275 O O . PHE A 1 406 ? -12.785 5.626 22.416 1.00 91.00 406 PHE A O 1
ATOM 3282 N N . GLN A 1 407 ? -11.590 6.368 24.144 1.00 89.38 407 GLN A N 1
ATOM 3283 C CA . GLN A 1 407 ? -10.569 7.084 23.379 1.00 89.38 407 GLN A CA 1
ATOM 3284 C C . GLN A 1 407 ? -9.253 7.029 24.143 1.00 89.38 407 GLN A C 1
ATOM 3286 O O . GLN A 1 407 ? -9.248 7.248 25.360 1.00 89.38 407 GLN A O 1
ATOM 3291 N N . TYR A 1 408 ? -8.145 6.757 23.459 1.00 85.94 408 TYR A N 1
ATOM 3292 C CA . TYR A 1 408 ? -6.832 6.867 24.088 1.00 85.94 408 TYR A CA 1
ATOM 3293 C C . TYR A 1 408 ? -6.403 8.326 24.245 1.00 85.94 408 TYR A C 1
ATOM 3295 O O . TYR A 1 408 ? -6.608 9.167 23.370 1.00 85.94 408 TYR A O 1
ATOM 3303 N N . LYS A 1 409 ? -5.761 8.621 25.374 1.00 81.50 409 LYS A N 1
ATOM 3304 C CA . LYS A 1 409 ? -5.071 9.884 25.617 1.00 81.50 409 LYS A CA 1
ATOM 3305 C C . LYS A 1 409 ? -3.707 9.598 26.230 1.00 81.50 409 LYS A C 1
ATOM 3307 O O . LYS A 1 409 ? -3.613 8.837 27.191 1.00 81.50 409 LYS A O 1
ATOM 3312 N N . ASP A 1 410 ? -2.669 10.226 25.693 1.00 78.88 410 ASP A N 1
ATOM 3313 C CA . ASP A 1 410 ? -1.338 10.183 26.291 1.00 78.88 410 ASP A CA 1
ATOM 3314 C C . ASP A 1 410 ? -1.314 11.104 27.522 1.00 78.88 410 ASP A C 1
ATOM 3316 O O . ASP A 1 410 ? -1.643 12.292 27.440 1.00 78.88 410 ASP A O 1
ATOM 3320 N N . VAL A 1 411 ? -0.963 10.549 28.681 1.00 79.44 411 VAL A N 1
ATOM 3321 C CA . VAL A 1 411 ? -0.819 11.272 29.950 1.00 79.44 411 VAL A CA 1
ATOM 3322 C C . VAL A 1 411 ? 0.600 11.058 30.465 1.00 79.44 411 VAL A C 1
ATOM 3324 O O . VAL A 1 411 ? 1.159 9.973 30.330 1.00 79.44 411 VAL A O 1
ATOM 3327 N N . LYS A 1 412 ? 1.197 12.100 31.044 1.00 77.06 412 LYS A N 1
ATOM 3328 C CA . LYS A 1 412 ? 2.500 11.998 31.705 1.00 77.06 412 LYS A CA 1
ATOM 3329 C C . LYS A 1 412 ? 2.329 11.231 33.025 1.00 77.06 412 LYS A C 1
ATOM 3331 O O . LYS A 1 412 ? 1.614 11.701 33.903 1.00 77.06 412 LYS A O 1
ATOM 3336 N N . ASP A 1 413 ? 2.970 10.072 33.140 1.00 72.38 413 ASP A N 1
ATOM 3337 C CA . ASP A 1 413 ? 2.946 9.166 34.296 1.00 72.38 413 ASP A CA 1
ATOM 3338 C C . ASP A 1 413 ? 4.368 8.993 34.847 1.00 72.38 413 ASP A C 1
ATOM 3340 O O . ASP A 1 413 ? 5.073 8.038 34.531 1.00 72.38 413 ASP A O 1
ATOM 3344 N N . GLY A 1 414 ? 4.810 9.970 35.640 1.00 80.06 414 GLY A N 1
ATOM 3345 C CA . GLY A 1 414 ? 6.147 9.979 36.232 1.00 80.06 414 GLY A CA 1
ATOM 3346 C C . GLY A 1 414 ? 7.281 10.151 35.216 1.00 80.06 414 GLY A C 1
ATOM 3347 O O . GLY A 1 414 ? 7.107 10.683 34.109 1.00 80.06 414 GLY A O 1
ATOM 3348 N N . THR A 1 415 ? 8.468 9.723 35.628 1.00 79.19 415 THR A N 1
ATOM 3349 C CA . THR A 1 415 ? 9.683 9.719 34.818 1.00 79.19 415 THR A CA 1
ATOM 3350 C C . THR A 1 415 ? 10.201 8.293 34.651 1.00 79.19 415 THR A C 1
ATOM 3352 O O . THR A 1 415 ? 9.947 7.405 35.463 1.00 79.19 415 THR A O 1
ATOM 3355 N N . THR A 1 416 ? 10.864 8.029 33.533 1.00 81.06 416 THR A N 1
ATOM 3356 C CA . THR A 1 416 ? 11.592 6.786 33.282 1.00 81.06 416 THR A CA 1
ATOM 3357 C C . THR A 1 416 ? 13.035 7.128 32.969 1.00 81.06 416 THR A C 1
ATOM 3359 O O . THR A 1 416 ? 13.315 8.193 32.423 1.00 81.06 416 THR A O 1
ATOM 3362 N N . ALA A 1 417 ? 13.954 6.244 33.329 1.00 82.50 417 ALA A N 1
ATOM 3363 C CA . ALA A 1 417 ? 15.366 6.482 33.127 1.00 82.50 417 ALA A CA 1
ATOM 3364 C C . ALA A 1 417 ? 15.677 6.638 31.625 1.00 82.50 417 ALA A C 1
ATOM 3366 O O . ALA A 1 417 ? 15.143 5.916 30.775 1.00 82.50 417 ALA A O 1
ATOM 3367 N N . CYS A 1 418 ? 16.485 7.635 31.273 1.00 76.44 418 CYS A N 1
ATOM 3368 C CA . CYS A 1 418 ? 16.739 7.997 29.887 1.00 76.44 418 CYS A CA 1
ATOM 3369 C C . CYS A 1 418 ? 17.493 6.866 29.180 1.00 76.44 418 CYS A C 1
ATOM 3371 O O . CYS A 1 418 ? 18.608 6.522 29.558 1.00 76.44 418 CYS A O 1
ATOM 3373 N N . SER A 1 419 ? 16.899 6.307 28.125 1.00 77.38 419 SER A N 1
ATOM 3374 C CA . SER A 1 419 ? 17.486 5.203 27.352 1.00 77.38 419 SER A CA 1
ATOM 3375 C C . SER A 1 419 ? 18.582 5.644 26.374 1.00 77.38 419 SER A C 1
ATOM 3377 O O . SER A 1 419 ? 19.033 4.838 25.568 1.00 77.38 419 SER A O 1
ATOM 3379 N N . HIS A 1 420 ? 18.912 6.937 26.349 1.00 76.00 420 HIS A N 1
ATOM 3380 C CA . HIS A 1 420 ? 19.847 7.533 25.394 1.00 76.00 420 HIS A CA 1
ATOM 3381 C C . HIS A 1 420 ? 21.210 7.845 26.023 1.00 76.00 420 HIS A C 1
ATOM 3383 O O . HIS A 1 420 ? 22.192 7.942 25.297 1.00 76.00 420 HIS A O 1
ATOM 3389 N N . CYS A 1 421 ? 21.291 8.007 27.345 1.00 79.25 421 CYS A N 1
ATOM 3390 C CA . CYS A 1 421 ? 22.563 8.130 28.051 1.00 79.25 421 CYS A CA 1
ATOM 3391 C C . CYS A 1 421 ? 22.921 6.815 28.740 1.00 79.25 421 CYS A C 1
ATOM 3393 O O . CYS A 1 421 ? 22.068 6.152 29.337 1.00 79.25 421 CYS A O 1
ATOM 3395 N N . GLU A 1 422 ? 24.193 6.437 28.651 1.00 73.38 422 GLU A N 1
ATOM 3396 C CA . GLU A 1 422 ? 24.703 5.259 29.345 1.00 73.38 422 GLU A CA 1
ATOM 3397 C C . GLU A 1 422 ? 24.572 5.456 30.860 1.00 73.38 422 GLU A C 1
ATOM 3399 O O . GLU A 1 422 ? 24.876 6.524 31.395 1.00 73.38 422 GLU A O 1
ATOM 3404 N N . ASN A 1 423 ? 24.066 4.430 31.551 1.00 74.31 423 ASN A N 1
ATOM 3405 C CA . ASN A 1 423 ? 23.795 4.442 32.995 1.00 74.31 423 ASN A CA 1
ATOM 3406 C C . ASN A 1 423 ? 22.907 5.601 33.483 1.00 74.31 423 ASN A C 1
ATOM 3408 O O . ASN A 1 423 ? 22.943 5.939 34.664 1.00 74.31 423 ASN A O 1
ATOM 3412 N N . HIS A 1 424 ? 22.108 6.208 32.598 1.00 80.62 424 HIS A N 1
ATOM 3413 C CA . HIS A 1 424 ? 21.211 7.320 32.935 1.00 80.62 424 HIS A CA 1
ATOM 3414 C C . HIS A 1 424 ? 21.943 8.544 33.505 1.00 80.62 424 HIS A C 1
ATOM 3416 O O . HIS A 1 424 ? 21.372 9.337 34.247 1.00 80.62 424 HIS A O 1
ATOM 3422 N N . SER A 1 425 ? 23.208 8.718 33.121 1.00 78.94 425 SER A N 1
ATOM 3423 C CA . SER A 1 425 ? 24.115 9.755 33.625 1.00 78.94 425 SER A CA 1
ATOM 3424 C C . SER A 1 425 ? 23.718 11.190 33.259 1.00 78.94 425 SER A C 1
ATOM 3426 O O . SER A 1 425 ? 24.336 12.140 33.727 1.00 78.94 425 SER A O 1
ATOM 3428 N N . GLY A 1 426 ? 22.735 11.355 32.369 1.00 79.88 426 GLY A N 1
ATOM 3429 C CA . GLY A 1 426 ? 22.389 12.651 31.784 1.00 79.88 426 GLY A CA 1
ATOM 3430 C C . GLY A 1 426 ? 23.380 13.132 30.721 1.00 79.88 426 GLY A C 1
ATOM 3431 O O . GLY A 1 426 ? 23.145 14.178 30.124 1.00 79.88 426 GLY A O 1
ATOM 3432 N N . LYS A 1 427 ? 24.430 12.358 30.424 1.00 83.44 427 LYS A N 1
ATOM 3433 C CA . LYS A 1 427 ? 25.493 12.722 29.486 1.00 83.44 427 LYS A CA 1
ATOM 3434 C C . LYS A 1 427 ? 25.686 11.673 28.394 1.00 83.44 427 LYS A C 1
ATOM 3436 O O . LYS A 1 427 ? 25.405 10.491 28.594 1.00 83.44 427 LYS A O 1
ATOM 3441 N N . VAL A 1 428 ? 26.129 12.109 27.223 1.00 81.25 428 VAL A N 1
ATOM 3442 C CA . VAL A 1 428 ? 26.449 11.251 26.075 1.00 81.25 428 VAL A CA 1
ATOM 3443 C C . VAL A 1 428 ? 27.787 11.662 25.484 1.00 81.25 428 VAL A C 1
ATOM 3445 O O . VAL A 1 428 ? 28.216 12.802 25.638 1.00 81.25 428 VAL A O 1
ATOM 3448 N N . PHE A 1 429 ? 28.451 10.727 24.813 1.00 82.56 429 PHE A N 1
ATOM 3449 C CA . PHE A 1 429 ? 29.648 11.047 24.051 1.00 82.56 429 PHE A CA 1
ATOM 3450 C C . PHE A 1 429 ? 29.263 11.389 22.622 1.00 82.56 429 PHE A C 1
ATOM 3452 O O . PHE A 1 429 ? 28.636 10.586 21.932 1.00 82.56 429 PHE A O 1
ATOM 3459 N N . GLU A 1 430 ? 29.671 12.569 22.193 1.00 81.38 430 GLU A N 1
ATOM 3460 C CA . GLU A 1 430 ? 29.499 13.060 20.837 1.00 81.38 430 GLU A CA 1
ATOM 3461 C C . GLU A 1 430 ? 30.880 13.276 20.213 1.00 81.38 430 GLU A C 1
ATOM 3463 O O . GLU A 1 430 ? 31.861 13.560 20.907 1.00 81.38 430 GLU A O 1
ATOM 3468 N N . TRP A 1 431 ? 30.976 13.061 18.903 1.00 80.75 431 TRP A N 1
ATOM 3469 C CA . TRP A 1 431 ? 32.231 13.173 18.166 1.00 80.75 431 TRP A CA 1
ATOM 3470 C C . TRP A 1 431 ? 32.208 14.444 17.340 1.00 80.75 431 TRP A C 1
ATOM 3472 O O . TRP A 1 431 ? 31.299 14.643 16.537 1.00 80.75 431 TRP A O 1
ATOM 3482 N N . PHE A 1 432 ? 33.201 15.292 17.549 1.00 79.56 432 PHE A N 1
ATOM 3483 C CA . PHE A 1 432 ? 33.302 16.627 16.982 1.00 79.56 432 PHE A CA 1
ATOM 3484 C C . PHE A 1 432 ? 34.414 16.667 15.945 1.00 79.56 432 PHE A C 1
ATOM 3486 O O . PHE A 1 432 ? 35.436 15.996 16.086 1.00 79.56 432 PHE A O 1
ATOM 3493 N N . SER A 1 433 ? 34.232 17.463 14.897 1.00 76.75 433 SER A N 1
ATOM 3494 C CA . SER A 1 433 ? 35.321 17.767 13.971 1.00 76.75 433 SER A CA 1
ATOM 3495 C C . SER A 1 433 ? 36.185 18.897 14.544 1.00 76.75 433 SER A C 1
ATOM 3497 O O . SER A 1 433 ? 35.647 19.978 14.775 1.00 76.75 433 SER A O 1
ATOM 3499 N N . PRO A 1 434 ? 37.512 18.730 14.703 1.00 72.38 434 PRO A N 1
ATOM 3500 C CA . PRO A 1 434 ? 38.404 19.810 15.144 1.00 72.38 434 PRO A CA 1
ATOM 3501 C C . PRO A 1 434 ? 38.409 21.025 14.203 1.00 72.38 434 PRO A C 1
ATOM 3503 O O . PRO A 1 434 ? 38.730 22.135 14.613 1.00 72.38 434 PRO A O 1
ATOM 3506 N N . GLU A 1 435 ? 38.059 20.816 12.931 1.00 73.38 435 GLU A N 1
ATOM 3507 C CA . GLU A 1 435 ? 37.973 21.869 11.911 1.00 73.38 435 GLU A CA 1
ATOM 3508 C C . GLU A 1 435 ? 36.618 22.609 11.909 1.00 73.38 435 GLU A C 1
ATOM 3510 O O . GLU A 1 435 ? 36.504 23.658 11.278 1.00 73.38 435 GLU A O 1
ATOM 3515 N N . ASP A 1 436 ? 35.585 22.062 12.566 1.00 68.06 436 ASP A N 1
ATOM 3516 C CA . ASP A 1 436 ? 34.212 22.592 12.558 1.00 68.06 436 ASP A CA 1
ATOM 3517 C C . ASP A 1 436 ? 33.441 22.086 13.793 1.00 68.06 436 ASP A C 1
ATOM 3519 O O . ASP A 1 436 ? 32.849 21.001 13.768 1.00 68.06 436 ASP A O 1
ATOM 3523 N N . GLU A 1 437 ? 33.485 22.853 14.890 1.00 62.34 437 GLU A N 1
ATOM 3524 C CA . GLU A 1 437 ? 32.923 22.453 16.192 1.00 62.34 437 GLU A CA 1
ATOM 3525 C C . GLU A 1 437 ? 31.393 22.274 16.182 1.00 62.34 437 GLU A C 1
ATOM 3527 O O . GLU A 1 437 ? 30.858 21.595 17.056 1.00 62.34 437 GLU A O 1
ATOM 3532 N N . ASP A 1 438 ? 30.685 22.798 15.175 1.00 64.12 438 ASP A N 1
ATOM 3533 C CA . ASP A 1 438 ? 29.232 22.631 15.029 1.00 64.12 438 ASP A CA 1
ATOM 3534 C C . ASP A 1 438 ? 28.849 21.295 14.356 1.00 64.12 438 ASP A C 1
ATOM 3536 O O . ASP A 1 438 ? 27.672 20.911 14.320 1.00 64.12 438 ASP A O 1
ATOM 3540 N N . LYS A 1 439 ? 29.824 20.551 13.810 1.00 63.97 439 LYS A N 1
ATOM 3541 C CA . LYS A 1 439 ? 29.597 19.234 13.198 1.00 63.97 439 LYS A CA 1
ATOM 3542 C C . LYS A 1 439 ? 29.776 18.105 14.203 1.00 63.97 439 LYS A C 1
ATOM 3544 O O . LYS A 1 439 ? 30.891 17.660 14.479 1.00 63.97 439 LYS A O 1
ATOM 3549 N N . VAL A 1 440 ? 28.637 17.576 14.640 1.00 71.19 440 VAL A N 1
ATOM 3550 C CA . VAL A 1 440 ? 28.540 16.420 15.532 1.00 71.19 440 VAL A CA 1
ATOM 3551 C C . VAL A 1 440 ? 28.227 15.135 14.764 1.00 71.19 440 VAL A C 1
ATOM 3553 O O . VAL A 1 440 ? 27.260 15.062 14.003 1.00 71.19 440 VAL A O 1
ATOM 3556 N N . TYR A 1 441 ? 29.006 14.085 15.017 1.00 69.62 441 TYR A N 1
ATOM 3557 C CA . TYR A 1 441 ? 28.842 12.756 14.432 1.00 69.62 441 TYR A CA 1
ATOM 3558 C C . TYR A 1 441 ? 28.309 11.771 15.481 1.00 69.62 441 TYR A C 1
ATOM 3560 O O . TYR A 1 441 ? 28.958 11.492 16.486 1.00 69.62 441 TYR A O 1
ATOM 3568 N N . GLY A 1 442 ? 27.108 11.235 15.238 1.00 56.31 442 GLY A N 1
ATOM 3569 C CA . GLY A 1 442 ? 26.415 10.338 16.174 1.00 56.31 442 GLY A CA 1
ATOM 3570 C C . GLY A 1 442 ? 26.481 8.842 15.842 1.00 56.31 442 GLY A C 1
ATOM 3571 O O . GLY A 1 442 ? 26.080 8.030 16.666 1.00 56.31 442 GLY A O 1
ATOM 3572 N N . ASN A 1 443 ? 26.947 8.454 14.648 1.00 62.38 443 ASN A N 1
ATOM 3573 C CA . ASN A 1 443 ? 27.005 7.050 14.221 1.00 62.38 443 ASN A CA 1
ATOM 3574 C C . ASN A 1 443 ? 28.346 6.744 13.549 1.00 62.38 443 ASN A C 1
ATOM 3576 O O . ASN A 1 443 ? 28.493 6.815 12.330 1.00 62.38 443 ASN A O 1
ATOM 3580 N N . ILE A 1 444 ? 29.331 6.481 14.395 1.00 67.94 444 ILE A N 1
ATOM 3581 C CA . ILE A 1 444 ? 30.748 6.409 14.047 1.00 67.94 444 ILE A CA 1
ATOM 3582 C C . ILE A 1 444 ? 31.046 5.128 13.249 1.00 67.94 444 ILE A C 1
ATOM 3584 O O . ILE A 1 444 ? 31.886 5.144 12.359 1.00 67.94 444 ILE A O 1
ATOM 3588 N N . ASP A 1 445 ? 30.286 4.055 13.500 1.00 59.47 445 ASP A N 1
ATOM 3589 C CA . ASP A 1 445 ? 30.429 2.742 12.849 1.00 59.47 445 ASP A CA 1
ATOM 3590 C C . ASP A 1 445 ? 30.100 2.765 11.346 1.00 59.47 445 ASP A C 1
ATOM 3592 O O . ASP A 1 445 ? 30.444 1.844 10.608 1.00 59.47 445 ASP A O 1
ATOM 3596 N N . ALA A 1 446 ? 29.406 3.810 10.885 1.00 55.75 446 ALA A N 1
ATOM 3597 C CA . ALA A 1 446 ? 29.073 4.021 9.478 1.00 55.75 446 ALA A CA 1
ATOM 3598 C C . ALA A 1 446 ? 30.084 4.926 8.746 1.00 55.75 446 ALA A C 1
ATOM 3600 O O . ALA A 1 446 ? 29.892 5.209 7.562 1.00 55.75 446 ALA A O 1
ATOM 3601 N N . LEU A 1 447 ? 31.117 5.414 9.443 1.00 66.44 447 LEU A N 1
ATOM 3602 C CA . LEU A 1 447 ? 32.173 6.255 8.884 1.00 66.44 447 LEU A CA 1
ATOM 3603 C C . LEU A 1 447 ? 33.421 5.422 8.585 1.00 66.44 447 LEU A C 1
ATOM 3605 O O . LEU A 1 447 ? 33.701 4.425 9.248 1.00 66.44 447 LEU A O 1
ATOM 3609 N N . GLU A 1 448 ? 34.187 5.840 7.578 1.00 72.75 448 GLU A N 1
ATOM 3610 C CA . GLU A 1 448 ? 35.463 5.191 7.277 1.00 72.75 448 GLU A CA 1
ATOM 3611 C C . GLU A 1 448 ? 36.472 5.415 8.422 1.00 72.75 448 GLU A C 1
ATOM 3613 O O . GLU A 1 448 ? 36.516 6.519 8.978 1.00 72.75 448 GLU A O 1
ATOM 3618 N N . PRO A 1 449 ? 37.309 4.418 8.773 1.00 76.12 449 PRO A N 1
ATOM 3619 C CA . PRO A 1 449 ? 38.211 4.486 9.932 1.00 76.12 449 PRO A CA 1
ATOM 3620 C C . PRO A 1 449 ? 39.119 5.727 9.961 1.00 76.12 449 PRO A C 1
ATOM 3622 O O . PRO A 1 449 ? 39.347 6.314 11.015 1.00 76.12 449 PRO A O 1
ATOM 3625 N N . GLU A 1 450 ? 39.569 6.174 8.789 1.00 74.50 450 GLU A N 1
ATOM 3626 C CA . GLU A 1 450 ? 40.439 7.343 8.599 1.00 74.50 450 GLU A CA 1
ATOM 3627 C C . GLU A 1 450 ? 39.749 8.679 8.926 1.00 74.50 450 GLU A C 1
ATOM 3629 O O . GLU A 1 450 ? 40.406 9.675 9.237 1.00 74.50 450 GLU A O 1
ATOM 3634 N N . VAL A 1 451 ? 38.415 8.720 8.836 1.00 71.44 451 VAL A N 1
ATOM 3635 C CA . VAL A 1 451 ? 37.601 9.880 9.223 1.00 71.44 451 VAL A CA 1
ATOM 3636 C C . VAL A 1 451 ? 37.411 9.887 10.733 1.00 71.44 451 VAL A C 1
ATOM 3638 O O . VAL A 1 451 ? 37.510 10.940 11.353 1.00 71.44 451 VAL A O 1
ATOM 3641 N N . VAL A 1 452 ? 37.194 8.714 11.330 1.00 71.94 452 VAL A N 1
ATOM 3642 C CA . VAL A 1 452 ? 36.989 8.552 12.775 1.00 71.94 452 VAL A CA 1
ATOM 3643 C C . VAL A 1 452 ? 38.229 8.961 13.573 1.00 71.94 452 VAL A C 1
ATOM 3645 O O . VAL A 1 452 ? 38.087 9.640 14.587 1.00 71.94 452 VAL A O 1
ATOM 3648 N N . GLU A 1 453 ? 39.436 8.639 13.094 1.00 77.56 453 GLU A N 1
ATOM 3649 C CA . GLU A 1 453 ? 40.701 9.051 13.735 1.00 77.56 453 GLU A CA 1
ATOM 3650 C C . GLU A 1 453 ? 40.890 10.572 13.826 1.00 77.56 453 GLU A C 1
ATOM 3652 O O . GLU A 1 453 ? 41.644 11.051 14.672 1.00 77.56 453 GLU A O 1
ATOM 3657 N N . LYS A 1 454 ? 40.207 11.340 12.971 1.00 78.44 454 LYS A N 1
ATOM 3658 C CA . LYS A 1 454 ? 40.300 12.806 12.938 1.00 78.44 454 LYS A CA 1
ATOM 3659 C C . LYS A 1 454 ? 39.244 13.495 13.801 1.00 78.44 454 LYS A C 1
ATOM 3661 O O . LYS A 1 454 ? 39.271 14.718 13.897 1.00 78.44 454 LYS A O 1
ATOM 3666 N N . LEU A 1 455 ? 38.312 12.748 14.398 1.00 81.56 455 LEU A N 1
ATOM 3667 C CA . LEU A 1 455 ? 37.248 13.296 15.236 1.00 81.56 455 LEU A CA 1
ATOM 3668 C C . LEU A 1 455 ? 37.653 13.309 16.711 1.00 81.56 455 LEU A C 1
ATOM 3670 O O . LEU A 1 455 ? 38.243 12.365 17.234 1.00 81.56 455 LEU A O 1
ATOM 3674 N N . GLU A 1 456 ? 37.273 14.371 17.408 1.00 81.38 456 GLU A N 1
ATOM 3675 C CA . GLU A 1 456 ? 37.485 14.526 18.839 1.00 81.38 456 GLU A CA 1
ATOM 3676 C C . GLU A 1 456 ? 36.245 14.060 19.610 1.00 81.38 456 GLU A C 1
ATOM 3678 O O . GLU A 1 456 ? 35.141 14.571 19.421 1.00 81.38 456 GLU A O 1
ATOM 3683 N N . ARG A 1 457 ? 36.406 13.085 20.507 1.00 85.06 457 ARG A N 1
ATOM 3684 C CA . ARG A 1 457 ? 35.313 12.592 21.355 1.00 85.06 457 ARG A CA 1
ATOM 3685 C C . ARG A 1 457 ? 35.150 13.486 22.584 1.00 85.06 457 ARG A C 1
ATOM 3687 O O . ARG A 1 457 ? 36.044 13.522 23.427 1.00 85.06 457 ARG A O 1
ATOM 3694 N N . ARG A 1 458 ? 33.988 14.126 22.745 1.00 83.38 458 ARG A N 1
ATOM 3695 C CA . ARG A 1 458 ? 33.664 14.963 23.914 1.00 83.38 458 ARG A CA 1
ATOM 3696 C C . ARG A 1 458 ? 32.428 14.444 24.647 1.00 83.38 458 ARG A C 1
ATOM 3698 O O . ARG A 1 458 ? 31.547 13.820 24.059 1.00 83.38 458 ARG A O 1
ATOM 3705 N N . GLU A 1 459 ? 32.383 14.680 25.954 1.00 83.44 459 GLU A N 1
ATOM 3706 C CA . GLU A 1 459 ? 31.217 14.384 26.789 1.00 83.44 459 GLU A CA 1
ATOM 3707 C C . GLU A 1 459 ? 30.293 15.608 26.810 1.00 83.44 459 GLU A C 1
ATOM 3709 O O . GLU A 1 459 ? 30.720 16.698 27.189 1.00 83.44 459 GLU A O 1
ATOM 3714 N N . VAL A 1 460 ? 29.033 15.434 26.414 1.00 83.06 460 VAL A N 1
ATOM 3715 C CA . VAL A 1 460 ? 28.034 16.509 26.350 1.00 83.06 460 VAL A CA 1
ATOM 3716 C C . VAL A 1 460 ? 26.740 16.119 27.056 1.00 83.06 460 VAL A C 1
ATOM 3718 O O . VAL A 1 460 ? 26.491 14.946 27.348 1.00 83.06 460 VAL A O 1
ATOM 3721 N N . GLU A 1 461 ? 25.898 17.108 27.355 1.00 83.31 461 GLU A N 1
ATOM 3722 C CA . GLU A 1 461 ? 24.580 16.858 27.934 1.00 83.31 461 GLU A CA 1
ATOM 3723 C C . GLU A 1 461 ? 23.687 16.091 26.957 1.00 83.31 461 GLU A C 1
ATOM 3725 O O . GLU A 1 461 ? 23.597 16.401 25.772 1.00 83.31 461 GLU A O 1
ATOM 3730 N N . CYS A 1 462 ? 22.994 15.074 27.466 1.00 76.81 462 CYS A N 1
ATOM 3731 C CA . CYS A 1 462 ? 22.143 14.223 26.652 1.00 76.81 462 CYS A CA 1
ATOM 3732 C C . CYS A 1 462 ? 21.026 15.052 25.992 1.00 76.81 462 CYS A C 1
ATOM 3734 O O . CYS A 1 462 ? 20.189 15.604 26.709 1.00 76.81 462 CYS A O 1
ATOM 3736 N N . PRO A 1 463 ? 20.908 15.064 24.653 1.00 75.31 463 PRO A N 1
ATOM 3737 C CA . PRO A 1 463 ? 19.945 15.912 23.948 1.00 75.31 463 PRO A CA 1
ATOM 3738 C C . PRO A 1 463 ? 18.490 15.462 24.130 1.00 75.31 463 PRO A C 1
ATOM 3740 O O . PRO A 1 463 ? 17.571 16.198 23.784 1.00 75.31 463 PRO A O 1
ATOM 3743 N N . ARG A 1 464 ? 18.257 14.251 24.662 1.00 76.81 464 ARG A N 1
ATOM 3744 C CA . ARG A 1 464 ? 16.906 13.764 24.973 1.00 76.81 464 ARG A CA 1
ATOM 3745 C C . ARG A 1 464 ? 16.421 14.180 26.353 1.00 76.81 464 ARG A C 1
ATOM 3747 O O . ARG A 1 464 ? 15.287 14.632 26.462 1.00 76.81 464 ARG A O 1
ATOM 3754 N N . CYS A 1 465 ? 17.237 13.989 27.389 1.00 79.12 465 CYS A N 1
ATOM 3755 C CA . CYS A 1 465 ? 16.847 14.311 28.765 1.00 79.12 465 CYS A CA 1
ATOM 3756 C C . CYS A 1 465 ? 17.392 15.657 29.257 1.00 79.12 465 CYS A C 1
ATOM 3758 O O . CYS A 1 465 ? 17.093 16.040 30.386 1.00 79.12 465 CYS A O 1
ATOM 3760 N N . HIS A 1 466 ? 18.171 16.363 28.432 1.00 81.31 466 HIS A N 1
ATOM 3761 C CA . HIS A 1 466 ? 18.789 17.658 28.730 1.00 81.31 466 HIS A CA 1
ATOM 3762 C C . HIS A 1 466 ? 19.514 17.649 30.085 1.00 81.31 466 HIS A C 1
ATOM 3764 O O . HIS A 1 466 ? 19.190 18.420 30.983 1.00 81.31 466 HIS A O 1
ATOM 3770 N N . GLY A 1 467 ? 20.408 16.674 30.280 1.00 79.19 467 GLY A N 1
ATOM 3771 C CA . GLY A 1 467 ? 21.198 16.547 31.511 1.00 79.19 467 GLY A CA 1
ATOM 3772 C C . GLY A 1 467 ? 20.501 15.856 32.690 1.00 79.19 467 GLY A C 1
ATOM 3773 O O . GLY A 1 467 ? 21.174 15.454 33.632 1.00 79.19 467 GLY A O 1
ATOM 3774 N N . SER A 1 468 ? 19.180 15.643 32.655 1.00 80.75 468 SER A N 1
ATOM 3775 C CA . SER A 1 468 ? 18.439 15.140 33.830 1.00 80.75 468 SER A CA 1
ATOM 3776 C C . SER A 1 468 ? 18.552 13.633 34.093 1.00 80.75 468 SER A C 1
ATOM 3778 O O . SER A 1 468 ? 18.145 13.169 35.152 1.00 80.75 468 SER A O 1
ATOM 3780 N N . GLY A 1 469 ? 19.036 12.844 33.129 1.00 80.50 469 GLY A N 1
ATOM 3781 C CA . GLY A 1 469 ? 19.059 11.376 33.234 1.00 80.50 469 GLY A CA 1
ATOM 3782 C C . GLY A 1 469 ? 17.676 10.707 33.173 1.00 80.50 469 GLY A C 1
ATOM 3783 O O . GLY A 1 469 ? 17.589 9.486 33.061 1.00 80.50 469 GLY A O 1
ATOM 3784 N N . GLU A 1 470 ? 16.591 11.484 33.139 1.00 81.50 470 GLU A N 1
ATOM 3785 C CA . GLU A 1 470 ? 15.210 11.013 33.235 1.00 81.50 470 GLU A CA 1
ATOM 3786 C C . GLU A 1 470 ? 14.323 11.608 32.128 1.00 81.50 470 GLU A C 1
ATOM 3788 O O . GLU A 1 470 ? 14.472 12.752 31.712 1.00 81.50 470 GLU A O 1
ATOM 3793 N N . MET A 1 471 ? 13.371 10.826 31.624 1.00 80.19 471 MET A N 1
ATOM 3794 C CA . MET A 1 471 ? 12.434 11.212 30.569 1.00 80.19 471 MET A CA 1
ATOM 3795 C C . MET A 1 471 ? 10.990 11.147 31.067 1.00 80.19 471 MET A C 1
ATOM 3797 O O . MET A 1 471 ? 10.646 10.213 31.791 1.00 80.19 471 MET A O 1
ATOM 3801 N N . PRO A 1 472 ? 10.099 12.064 30.641 1.00 73.56 472 PRO A N 1
ATOM 3802 C CA . PRO A 1 472 ? 8.666 11.940 30.888 1.00 73.56 472 PRO A CA 1
ATOM 3803 C C . PRO A 1 472 ? 8.153 10.600 30.357 1.00 73.56 472 PRO A C 1
ATOM 3805 O O . PRO A 1 472 ? 8.185 10.347 29.150 1.00 73.56 472 PRO A O 1
ATOM 3808 N N . LYS A 1 473 ? 7.657 9.738 31.243 1.00 78.00 473 LYS A N 1
ATOM 3809 C CA . LYS A 1 473 ? 7.042 8.482 30.827 1.00 78.00 473 LYS A CA 1
ATOM 3810 C C . LYS A 1 473 ? 5.609 8.791 30.400 1.00 78.00 473 LYS A C 1
ATOM 3812 O O . LYS A 1 473 ? 4.750 9.092 31.221 1.00 78.00 473 LYS A O 1
ATOM 3817 N N . MET A 1 474 ? 5.357 8.776 29.095 1.00 74.88 474 MET A N 1
ATOM 3818 C CA . MET A 1 474 ? 4.011 8.965 28.551 1.00 74.88 474 MET A CA 1
ATOM 3819 C C . MET A 1 474 ? 3.281 7.623 28.562 1.00 74.88 474 MET A C 1
ATOM 3821 O O . MET A 1 474 ? 3.727 6.665 27.930 1.00 74.88 474 MET A O 1
ATOM 3825 N N . VAL A 1 475 ? 2.161 7.543 29.276 1.00 71.06 475 VAL A N 1
ATOM 3826 C CA . VAL A 1 475 ? 1.314 6.349 29.328 1.00 71.06 475 VAL A CA 1
ATOM 3827 C C . VAL A 1 475 ? -0.014 6.649 28.649 1.00 71.06 475 VAL A C 1
ATOM 3829 O O . VAL A 1 475 ? -0.644 7.682 28.879 1.00 71.06 475 VAL A O 1
ATOM 3832 N N . ARG A 1 476 ? -0.448 5.719 27.796 1.00 72.38 476 ARG A N 1
ATOM 3833 C CA . ARG A 1 476 ? -1.767 5.759 27.166 1.00 72.38 476 ARG A CA 1
ATOM 3834 C C . ARG A 1 476 ? -2.824 5.342 28.168 1.00 72.38 476 ARG A C 1
ATOM 3836 O O . ARG A 1 476 ? -2.857 4.188 28.589 1.00 72.38 476 ARG A O 1
ATOM 3843 N N . VAL A 1 477 ? -3.719 6.264 28.493 1.00 77.25 477 VAL A N 1
ATOM 3844 C CA . VAL A 1 477 ? -4.876 6.007 29.351 1.00 77.25 477 VAL A CA 1
ATOM 3845 C C . VAL A 1 477 ? -6.132 6.022 28.487 1.00 77.25 477 VAL A C 1
ATOM 3847 O O . VAL A 1 477 ? -6.292 6.887 27.623 1.00 77.25 477 VAL A O 1
ATOM 3850 N N . SER A 1 478 ? -7.025 5.054 28.684 1.00 81.88 478 SER A N 1
ATOM 3851 C CA . SER A 1 478 ? -8.326 5.034 28.017 1.00 81.88 478 SER A CA 1
ATOM 3852 C C . SER A 1 478 ? -9.324 5.905 28.783 1.00 81.88 478 SER A C 1
ATOM 3854 O O . SER A 1 478 ? -9.549 5.736 29.981 1.00 81.88 478 SER A O 1
ATOM 3856 N N . ARG A 1 479 ? -9.954 6.851 28.083 1.00 83.81 479 ARG A N 1
ATOM 3857 C CA . ARG A 1 479 ? -11.118 7.583 28.586 1.00 83.81 479 ARG A CA 1
ATOM 3858 C C . ARG A 1 479 ? -12.378 6.937 28.035 1.00 83.81 479 ARG A C 1
ATOM 3860 O O . ARG A 1 479 ? -12.544 6.859 26.822 1.00 83.81 479 ARG A O 1
ATOM 3867 N N . GLU A 1 480 ? -13.266 6.496 28.914 1.00 84.75 480 GLU A N 1
ATOM 3868 C CA . GLU A 1 480 ? -14.515 5.863 28.498 1.00 84.75 480 GLU A CA 1
ATOM 3869 C C . GLU A 1 480 ? -15.539 6.866 27.954 1.00 84.75 480 GLU A C 1
ATOM 3871 O O . GLU A 1 480 ? -15.658 7.998 28.429 1.00 84.75 480 GLU A O 1
ATOM 3876 N N . VAL A 1 481 ? -16.303 6.407 26.965 1.00 85.81 481 VAL A N 1
ATOM 3877 C CA . VAL A 1 481 ? -17.400 7.126 26.313 1.00 85.81 481 VAL A CA 1
ATOM 3878 C C . VAL A 1 481 ? -18.607 6.179 26.254 1.00 85.81 481 VAL A C 1
ATOM 3880 O O . VAL A 1 481 ? -18.419 4.976 26.064 1.00 85.81 481 VAL A O 1
ATOM 3883 N N . PRO A 1 482 ? -19.852 6.662 26.416 1.00 85.44 482 PRO A N 1
ATOM 3884 C CA . PRO A 1 482 ? -21.025 5.801 26.288 1.00 85.44 482 PRO A CA 1
ATOM 3885 C C . PRO A 1 482 ? -21.065 5.097 24.925 1.00 85.44 482 PRO A C 1
ATOM 3887 O O . PRO A 1 482 ? -21.005 5.759 23.891 1.00 85.44 482 PRO A O 1
ATOM 3890 N N . SER A 1 483 ? -21.207 3.768 24.924 1.00 89.38 483 SER A N 1
ATOM 3891 C CA . SER A 1 483 ? -21.378 2.969 23.705 1.00 89.38 483 SER A CA 1
ATOM 3892 C C . SER A 1 483 ? -22.584 2.034 23.836 1.00 89.38 483 SER A C 1
ATOM 3894 O O . SER A 1 483 ? -22.692 1.311 24.831 1.00 89.38 483 SER A O 1
ATOM 3896 N N . PRO A 1 484 ? -23.487 1.982 22.838 1.00 90.69 484 PRO A N 1
ATOM 3897 C CA . PRO A 1 484 ? -24.601 1.037 22.831 1.00 90.69 484 PRO A CA 1
ATOM 3898 C C . PRO A 1 484 ? -24.170 -0.434 22.762 1.00 90.69 484 PRO A C 1
ATOM 3900 O O . PRO A 1 484 ? -24.974 -1.300 23.109 1.00 90.69 484 PRO A O 1
ATOM 3903 N N . LYS A 1 485 ? -22.913 -0.731 22.385 1.00 93.88 485 LYS A N 1
ATOM 3904 C CA . LYS A 1 485 ? -22.363 -2.098 22.418 1.00 93.88 485 LYS A CA 1
ATOM 3905 C C . LYS A 1 485 ? -22.398 -2.703 23.825 1.00 93.88 485 LYS A C 1
ATOM 3907 O O . LYS A 1 485 ? -22.577 -3.907 23.966 1.00 93.88 485 LYS A O 1
ATOM 3912 N N . GLU A 1 486 ? -22.315 -1.880 24.873 1.00 92.81 486 GLU A N 1
ATOM 3913 C CA . GLU A 1 486 ? -22.464 -2.346 26.257 1.00 92.81 486 GLU A CA 1
ATOM 3914 C C . GLU A 1 486 ? -23.850 -2.955 26.509 1.00 92.81 486 GLU A C 1
ATOM 3916 O O . GLU A 1 486 ? -23.965 -3.992 27.158 1.00 92.81 486 GLU A O 1
ATOM 3921 N N . LYS A 1 487 ? -24.913 -2.347 25.965 1.00 92.94 487 LYS A N 1
ATOM 3922 C CA . LYS A 1 487 ? -26.275 -2.881 26.098 1.00 92.94 487 LYS A CA 1
ATOM 3923 C C . LYS A 1 487 ? -26.415 -4.219 25.370 1.00 92.94 487 LYS A C 1
ATOM 3925 O O . LYS A 1 487 ? -27.079 -5.111 25.890 1.00 92.94 487 LYS A O 1
ATOM 3930 N N . ALA A 1 488 ? -25.791 -4.358 24.199 1.00 94.62 488 ALA A N 1
ATOM 3931 C CA . ALA A 1 488 ? -25.762 -5.618 23.460 1.00 94.62 488 ALA A CA 1
ATOM 3932 C C . ALA A 1 488 ? -25.041 -6.718 24.257 1.00 94.62 488 ALA A C 1
ATOM 3934 O O . ALA A 1 488 ? -25.606 -7.793 24.439 1.00 94.62 488 ALA A O 1
ATOM 3935 N N . LEU A 1 489 ? -23.871 -6.406 24.831 1.00 96.06 489 LEU A N 1
ATOM 3936 C CA . LEU A 1 489 ? -23.115 -7.346 25.664 1.00 96.06 489 LEU A CA 1
ATOM 3937 C C . LEU A 1 489 ? -23.927 -7.838 26.865 1.00 96.06 489 LEU A C 1
ATOM 3939 O O . LEU A 1 489 ? -23.960 -9.032 27.133 1.00 96.06 489 LEU A O 1
ATOM 3943 N N . LYS A 1 490 ? -24.638 -6.942 27.560 1.00 95.38 490 LYS A N 1
ATOM 3944 C CA . LYS A 1 490 ? -25.506 -7.318 28.690 1.00 95.38 490 LYS A CA 1
ATOM 3945 C C . LYS A 1 490 ? -26.634 -8.265 28.282 1.00 95.38 490 LYS A C 1
ATOM 3947 O O . LYS A 1 490 ? -26.982 -9.163 29.040 1.00 95.38 490 LYS A O 1
ATOM 3952 N N . LEU A 1 491 ? -27.214 -8.072 27.097 1.00 94.50 491 LEU A N 1
ATOM 3953 C CA . LEU A 1 491 ? -28.253 -8.964 26.575 1.00 94.50 491 LEU A CA 1
ATOM 3954 C C . LEU A 1 491 ? -27.690 -10.354 26.262 1.00 94.50 491 LEU A C 1
ATOM 3956 O O . LEU A 1 491 ? -28.317 -11.350 26.610 1.00 94.50 491 LEU A O 1
ATOM 3960 N N . ASP A 1 492 ? -26.510 -10.429 25.651 1.00 95.00 492 ASP A N 1
ATOM 3961 C CA . ASP A 1 492 ? -25.888 -11.712 25.313 1.00 95.00 492 ASP A CA 1
ATOM 3962 C C . ASP A 1 492 ? -25.314 -12.438 26.542 1.00 95.00 492 ASP A C 1
ATOM 3964 O O . ASP A 1 492 ? -25.410 -13.662 26.611 1.00 95.00 492 ASP A O 1
ATOM 3968 N N . LEU A 1 493 ? -24.834 -11.711 27.561 1.00 94.88 493 LEU A N 1
ATOM 3969 C CA . LEU A 1 493 ? -24.508 -12.283 28.874 1.00 94.88 493 LEU A CA 1
ATOM 3970 C C . LEU A 1 493 ? -25.737 -12.955 29.494 1.00 94.88 493 LEU A C 1
ATOM 3972 O O . LEU A 1 493 ? -25.657 -14.113 29.883 1.00 94.88 493 LEU A O 1
ATOM 3976 N N . LYS A 1 494 ? -26.895 -12.279 29.500 1.00 93.38 494 LYS A N 1
ATOM 3977 C CA . LYS A 1 494 ? -28.160 -12.861 29.985 1.00 93.38 494 LYS A CA 1
ATOM 3978 C C . LYS A 1 494 ? -28.553 -14.130 29.229 1.00 93.38 494 LYS A C 1
ATOM 3980 O O . LYS A 1 494 ? -28.960 -15.106 29.842 1.00 93.38 494 LYS A O 1
ATOM 3985 N N . ARG A 1 495 ? -28.378 -14.151 27.904 1.00 91.25 495 ARG A N 1
ATOM 3986 C CA . ARG A 1 495 ? -28.644 -15.346 27.080 1.00 91.25 495 ARG A CA 1
ATOM 3987 C C . ARG A 1 495 ? -27.726 -16.523 27.406 1.00 91.25 495 ARG A C 1
ATOM 3989 O O . ARG A 1 495 ? -28.115 -17.661 27.173 1.00 91.25 495 ARG A O 1
ATOM 3996 N N . CYS A 1 496 ? -26.524 -16.253 27.907 1.00 91.38 496 CYS A N 1
ATOM 3997 C CA . CYS A 1 496 ? -25.561 -17.280 28.288 1.00 91.38 496 CYS A CA 1
ATOM 3998 C C . CYS A 1 496 ? -25.639 -17.640 29.779 1.00 91.38 496 CYS A C 1
ATOM 4000 O O . CYS A 1 496 ? -24.826 -18.437 30.232 1.00 91.38 496 CYS A O 1
ATOM 4002 N N . GLU A 1 497 ? -26.574 -17.089 30.565 1.00 89.38 497 GLU A N 1
ATOM 4003 C CA . GLU A 1 497 ? -26.646 -17.384 32.005 1.00 89.38 497 GLU A CA 1
ATOM 4004 C C . GLU A 1 497 ? -26.896 -18.860 32.301 1.00 89.38 497 GLU A C 1
ATOM 4006 O O . GLU A 1 497 ? -26.323 -19.379 33.252 1.00 89.38 497 GLU A O 1
ATOM 4011 N N . GLU A 1 498 ? -27.691 -19.539 31.472 1.00 84.56 498 GLU A N 1
ATOM 4012 C CA . GLU A 1 498 ? -27.955 -20.975 31.613 1.00 84.56 498 GLU A CA 1
ATOM 4013 C C . GLU A 1 498 ? -26.727 -21.829 31.277 1.00 84.56 498 GLU A C 1
ATOM 4015 O O . GLU A 1 498 ? -26.503 -22.863 31.898 1.00 84.56 498 GLU A O 1
ATOM 4020 N N . THR A 1 499 ? -25.919 -21.405 30.299 1.00 85.19 499 THR A N 1
ATOM 4021 C CA . THR A 1 499 ? -24.687 -22.116 29.924 1.00 85.19 499 THR A CA 1
ATOM 4022 C C . THR A 1 499 ? -23.510 -21.752 30.815 1.00 85.19 499 THR A C 1
ATOM 4024 O O . THR A 1 499 ? -22.522 -22.478 30.852 1.00 85.19 499 THR A O 1
ATOM 4027 N N . GLY A 1 500 ? -23.568 -20.597 31.478 1.00 90.56 500 GLY A N 1
ATOM 4028 C CA . GLY A 1 500 ? -22.519 -20.101 32.357 1.00 90.56 500 GLY A CA 1
ATOM 4029 C C . GLY A 1 500 ? -21.207 -19.741 31.658 1.00 90.56 500 GLY A C 1
ATOM 4030 O O . GLY A 1 500 ? -20.207 -19.496 32.337 1.00 90.56 500 GLY A O 1
ATOM 4031 N N . ARG A 1 501 ? -21.164 -19.746 30.319 1.00 93.12 501 ARG A N 1
ATOM 4032 C CA . ARG A 1 501 ? -19.937 -19.604 29.518 1.00 93.12 501 ARG A CA 1
ATOM 4033 C C . ARG A 1 501 ? -20.158 -18.731 28.289 1.00 93.12 501 ARG A C 1
ATOM 4035 O O . ARG A 1 501 ? -21.067 -18.980 27.496 1.00 93.12 501 ARG A O 1
ATOM 4042 N N . ILE A 1 502 ? -19.281 -17.745 28.113 1.00 94.38 502 ILE A N 1
ATOM 4043 C CA . ILE A 1 502 ? -19.241 -16.855 26.947 1.00 94.38 502 ILE A CA 1
ATOM 4044 C C . ILE A 1 502 ? -17.793 -16.470 26.631 1.00 94.38 502 ILE A C 1
ATOM 4046 O O . ILE A 1 502 ? -16.991 -16.250 27.539 1.00 94.38 502 ILE A O 1
ATOM 4050 N N . VAL A 1 503 ? -17.456 -16.365 25.347 1.00 94.62 503 VAL A N 1
ATOM 4051 C CA . VAL A 1 503 ? -16.162 -15.836 24.895 1.00 94.62 503 VAL A CA 1
ATOM 4052 C C . VAL A 1 503 ? -16.389 -14.464 24.273 1.00 94.62 503 VAL A C 1
ATOM 4054 O O . VAL A 1 503 ? -17.282 -14.300 23.446 1.00 94.62 503 VAL A O 1
ATOM 4057 N N . VAL A 1 504 ? -15.585 -13.471 24.647 1.00 95.12 504 VAL A N 1
ATOM 4058 C CA . VAL A 1 504 ? -15.659 -12.112 24.107 1.00 95.12 504 VAL A CA 1
ATOM 4059 C C . VAL A 1 504 ? -14.290 -11.680 23.595 1.00 95.12 504 VAL A C 1
ATOM 4061 O O . VAL A 1 504 ? -13.326 -11.542 24.349 1.00 95.12 504 VAL A O 1
ATOM 4064 N N . PHE A 1 505 ? -14.212 -11.424 22.295 1.00 93.75 505 PHE A N 1
ATOM 4065 C CA . PHE A 1 505 ? -13.020 -10.928 21.628 1.00 93.75 505 PHE A CA 1
ATOM 4066 C C . PHE A 1 505 ? -13.100 -9.418 21.406 1.00 93.75 505 PHE A C 1
ATOM 4068 O O . PHE A 1 505 ? -14.103 -8.901 20.904 1.00 93.75 505 PHE A O 1
ATOM 4075 N N . ALA A 1 506 ? -12.024 -8.705 21.744 1.00 92.25 506 ALA A N 1
ATOM 4076 C CA . ALA A 1 506 ? -11.942 -7.260 21.554 1.00 92.25 506 ALA A CA 1
ATOM 4077 C C . ALA A 1 506 ? -10.559 -6.818 21.046 1.00 92.25 506 ALA A C 1
ATOM 4079 O O . ALA A 1 506 ? -9.524 -7.282 21.519 1.00 92.25 506 ALA A O 1
ATOM 4080 N N . GLY A 1 507 ? -10.541 -5.919 20.059 1.00 87.50 507 GLY A N 1
ATOM 4081 C CA . GLY A 1 507 ? -9.341 -5.555 19.296 1.00 87.50 507 GLY A CA 1
ATOM 4082 C C . GLY A 1 507 ? -8.419 -4.516 19.940 1.00 87.50 507 GLY A C 1
ATOM 4083 O O . GLY A 1 507 ? -7.368 -4.222 19.378 1.00 87.50 507 GLY A O 1
ATOM 4084 N N . PHE A 1 508 ? -8.788 -3.943 21.087 1.00 88.62 508 PHE A N 1
ATOM 4085 C CA . PHE A 1 508 ? -7.971 -2.960 21.801 1.00 88.62 508 PHE A CA 1
ATOM 4086 C C . PHE A 1 508 ? -7.928 -3.280 23.289 1.00 88.62 508 PHE A C 1
ATOM 4088 O O . PHE A 1 508 ? -8.912 -3.751 23.859 1.00 88.62 508 PHE A O 1
ATOM 4095 N N . THR A 1 509 ? -6.821 -2.942 23.948 1.00 87.00 509 THR A N 1
ATOM 4096 C CA . THR A 1 509 ? -6.690 -3.092 25.403 1.00 87.00 509 THR A CA 1
ATOM 4097 C C . THR A 1 509 ? -7.786 -2.322 26.147 1.00 87.00 509 THR A C 1
ATOM 4099 O O . THR A 1 509 ? -8.380 -2.856 27.074 1.00 87.00 509 THR A O 1
ATOM 4102 N N . GLY A 1 510 ? -8.132 -1.114 25.680 1.00 87.88 510 GLY A N 1
ATOM 4103 C CA . GLY A 1 510 ? -9.223 -0.317 26.250 1.00 87.88 510 GLY A CA 1
ATOM 4104 C C . GLY A 1 510 ? -10.590 -0.998 26.129 1.00 87.88 510 GLY A C 1
ATOM 4105 O O . GLY A 1 510 ? -11.388 -0.940 27.063 1.00 87.88 510 GLY A O 1
ATOM 4106 N N . SER A 1 511 ? -10.835 -1.707 25.023 1.00 91.19 511 SER A N 1
ATOM 4107 C CA . SER A 1 511 ? -12.043 -2.517 24.837 1.00 91.19 511 SER A CA 1
ATOM 4108 C C . SER A 1 511 ? -12.063 -3.728 25.766 1.00 91.19 511 SER A C 1
ATOM 4110 O O . SER A 1 511 ? -13.091 -3.995 26.378 1.00 91.19 511 SER A O 1
ATOM 4112 N N . ILE A 1 512 ? -10.938 -4.439 25.911 1.0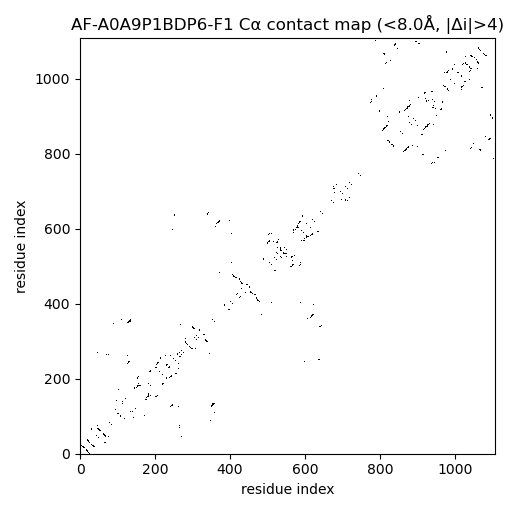0 91.31 512 ILE A N 1
ATOM 4113 C CA . ILE A 1 512 ? -10.806 -5.586 26.828 1.00 91.31 512 ILE A CA 1
ATOM 4114 C C . ILE A 1 512 ? -11.104 -5.153 28.264 1.00 91.31 512 ILE A C 1
ATOM 4116 O O . ILE A 1 512 ? -11.887 -5.806 28.955 1.00 91.31 512 ILE A O 1
ATOM 4120 N N . ASP A 1 513 ? -10.529 -4.031 28.700 1.00 89.75 513 ASP A N 1
ATOM 4121 C CA . ASP A 1 513 ? -10.747 -3.495 30.043 1.00 89.75 513 ASP A CA 1
ATOM 4122 C C . ASP A 1 513 ? -12.215 -3.086 30.250 1.00 89.75 513 ASP A C 1
ATOM 4124 O O . ASP A 1 513 ? -12.806 -3.396 31.287 1.00 89.75 513 ASP A O 1
ATOM 4128 N N . ARG A 1 514 ? -12.845 -2.463 29.241 1.00 91.44 514 ARG A N 1
ATOM 4129 C CA . ARG A 1 514 ? -14.274 -2.116 29.273 1.00 91.44 514 ARG A CA 1
ATOM 4130 C C . ARG A 1 514 ? -15.162 -3.359 29.371 1.00 91.44 514 ARG A C 1
ATOM 4132 O O . ARG A 1 514 ? -16.030 -3.407 30.237 1.00 91.44 514 ARG A O 1
ATOM 4139 N N . VAL A 1 515 ? -14.944 -4.358 28.514 1.00 94.06 515 VAL A N 1
ATOM 4140 C CA . VAL A 1 515 ? -15.699 -5.625 28.509 1.00 94.06 515 VAL A CA 1
ATOM 4141 C C . VAL A 1 515 ? -15.552 -6.336 29.852 1.00 94.06 515 VAL A C 1
ATOM 4143 O O . VAL A 1 515 ? -16.558 -6.703 30.451 1.00 94.06 515 VAL A O 1
ATOM 4146 N N . THR A 1 516 ? -14.324 -6.437 30.371 1.00 93.56 516 THR A N 1
ATOM 4147 C CA . THR A 1 516 ? -14.034 -7.013 31.695 1.00 93.56 516 THR A CA 1
ATOM 4148 C C . THR A 1 516 ? -14.868 -6.327 32.777 1.00 93.56 516 THR A C 1
ATOM 4150 O O . THR A 1 516 ? -15.559 -6.987 33.548 1.00 93.56 516 THR A O 1
ATOM 4153 N N . ARG A 1 517 ? -14.882 -4.988 32.791 1.00 92.25 517 ARG A N 1
ATOM 4154 C CA . ARG A 1 517 ? -15.663 -4.195 33.751 1.00 92.25 517 ARG A CA 1
ATOM 4155 C C . ARG A 1 517 ? -17.169 -4.449 33.637 1.00 92.25 517 ARG A C 1
ATOM 4157 O O . ARG A 1 517 ? -17.851 -4.482 34.657 1.00 92.25 517 ARG A O 1
ATOM 4164 N N . VAL A 1 518 ? -17.693 -4.588 32.417 1.00 93.94 518 VAL A N 1
ATOM 4165 C CA . VAL A 1 518 ? -19.119 -4.864 32.176 1.00 93.94 518 VAL A CA 1
ATOM 4166 C C . VAL A 1 518 ? -19.487 -6.263 32.667 1.00 93.94 518 VAL A C 1
ATOM 4168 O O . VAL A 1 518 ? -20.462 -6.388 33.397 1.00 93.94 518 VAL A O 1
ATOM 4171 N N . CYS A 1 519 ? -18.691 -7.286 32.347 1.00 94.50 519 CYS A N 1
ATOM 4172 C CA . CYS A 1 519 ? -18.913 -8.655 32.820 1.00 94.50 519 CYS A CA 1
ATOM 4173 C C . CYS A 1 519 ? -18.918 -8.736 34.355 1.00 94.50 519 CYS A C 1
ATOM 4175 O O . CYS A 1 519 ? -19.871 -9.255 34.931 1.00 94.50 519 CYS A O 1
ATOM 4177 N N . LEU A 1 520 ? -17.921 -8.138 35.019 1.00 93.88 520 LEU A N 1
ATOM 4178 C CA . LEU A 1 520 ? -17.841 -8.121 36.485 1.00 93.88 520 LEU A CA 1
ATOM 4179 C C . LEU A 1 520 ? -19.053 -7.420 37.121 1.00 93.88 520 LEU A C 1
ATOM 4181 O O . LEU A 1 520 ? -19.601 -7.912 38.103 1.00 93.88 520 LEU A O 1
ATOM 4185 N N . LYS A 1 521 ? -19.518 -6.301 36.542 1.00 92.94 521 LYS A N 1
ATOM 4186 C CA . LYS A 1 521 ? -20.718 -5.586 37.019 1.00 92.94 521 LYS A CA 1
ATOM 4187 C C . LYS A 1 521 ? -22.003 -6.404 36.900 1.00 92.94 521 LYS A C 1
ATOM 4189 O O . LYS A 1 521 ? -22.895 -6.226 37.721 1.00 92.94 521 LYS A O 1
ATOM 4194 N N . GLU A 1 522 ? -22.102 -7.274 35.899 1.00 93.56 522 GLU A N 1
ATOM 4195 C CA . GLU A 1 522 ? -23.234 -8.195 35.727 1.00 93.56 522 GLU A CA 1
ATOM 4196 C C . GLU A 1 522 ? -23.045 -9.507 36.522 1.00 93.56 522 GLU A C 1
ATOM 4198 O O . GLU A 1 522 ? -23.823 -10.444 36.358 1.00 93.56 522 GLU A O 1
ATOM 4203 N N . GLY A 1 523 ? -22.019 -9.595 37.381 1.00 91.75 523 GLY A N 1
ATOM 4204 C CA . GLY A 1 523 ? -21.778 -10.741 38.262 1.00 91.75 523 GLY A CA 1
ATOM 4205 C C . GLY A 1 523 ? -21.083 -11.933 37.599 1.00 91.75 523 GLY A C 1
ATOM 4206 O O . GLY A 1 523 ? -21.208 -13.051 38.088 1.00 91.75 523 GLY A O 1
ATOM 4207 N N . TRP A 1 524 ? -20.367 -11.723 36.491 1.00 94.44 524 TRP A N 1
ATOM 4208 C CA . TRP A 1 524 ? -19.593 -12.765 35.810 1.00 94.44 524 TRP A CA 1
ATOM 4209 C C . TRP A 1 524 ? -18.118 -12.714 36.209 1.00 94.44 524 TRP A C 1
ATOM 4211 O O . TRP A 1 524 ? -17.502 -11.649 36.150 1.00 94.44 524 TRP A O 1
ATOM 4221 N N . HIS A 1 525 ? -17.526 -13.866 36.532 1.00 94.25 525 HIS A N 1
ATOM 4222 C CA . HIS A 1 525 ? -16.071 -13.996 36.634 1.00 94.25 525 HIS A CA 1
ATOM 4223 C C . HIS A 1 525 ? -15.439 -13.795 35.256 1.00 94.25 525 HIS A C 1
ATOM 4225 O O . HIS A 1 525 ? -16.030 -14.166 34.240 1.00 94.25 525 HIS A O 1
ATOM 4231 N N . VAL A 1 526 ? -14.239 -13.221 35.200 1.00 94.00 526 VAL A N 1
ATOM 4232 C CA . VAL A 1 526 ? -13.551 -12.951 33.934 1.00 94.00 526 VAL A CA 1
ATOM 4233 C C . VAL A 1 526 ? -12.200 -13.640 33.899 1.00 94.00 526 VAL A C 1
ATOM 4235 O O . VAL A 1 526 ? -11.333 -13.342 34.715 1.00 94.00 526 VAL A O 1
ATOM 4238 N N . VAL A 1 527 ? -11.996 -14.494 32.898 1.00 91.94 527 VAL A N 1
ATOM 4239 C CA . VAL A 1 527 ? -10.668 -14.968 32.502 1.00 91.94 527 VAL A CA 1
ATOM 4240 C C . VAL A 1 527 ? -10.160 -14.043 31.403 1.00 91.94 527 VAL A C 1
ATOM 4242 O O . VAL A 1 527 ? -10.645 -14.065 30.272 1.00 91.94 527 VAL A O 1
ATOM 4245 N N . LYS A 1 528 ? -9.205 -13.184 31.750 1.00 90.38 528 LYS A N 1
ATOM 4246 C CA . LYS A 1 528 ? -8.624 -12.173 30.871 1.00 90.38 528 LYS A CA 1
ATOM 4247 C C . LYS A 1 528 ? -7.314 -12.677 30.264 1.00 90.38 528 LYS A C 1
ATOM 4249 O O . LYS A 1 528 ? -6.420 -13.116 30.985 1.00 90.38 528 LYS A O 1
ATOM 4254 N N . CYS A 1 529 ? -7.180 -12.548 28.943 1.00 84.69 529 CYS A N 1
ATOM 4255 C CA . CYS A 1 529 ? -5.957 -12.855 28.196 1.00 84.69 529 CYS A CA 1
ATOM 4256 C C . CYS A 1 529 ? -5.592 -11.692 27.253 1.00 84.69 529 CYS A C 1
ATOM 4258 O O . CYS A 1 529 ? -6.137 -11.563 26.151 1.00 84.69 529 CYS A O 1
ATOM 4260 N N . ASP A 1 530 ? -4.674 -10.817 27.677 1.00 73.50 530 ASP A N 1
ATOM 4261 C CA . ASP A 1 530 ? -4.355 -9.564 26.972 1.00 73.50 530 ASP A CA 1
ATOM 4262 C C . ASP A 1 530 ? -2.858 -9.383 26.672 1.00 73.50 530 ASP A C 1
ATOM 4264 O O . ASP A 1 530 ? -2.281 -8.335 26.941 1.00 73.50 530 ASP A O 1
ATOM 4268 N N . GLY A 1 531 ? -2.194 -10.406 26.125 1.00 67.00 531 GLY A N 1
ATOM 4269 C CA . GLY A 1 531 ? -0.780 -10.351 25.704 1.00 67.00 531 GLY A CA 1
ATOM 4270 C C . GLY A 1 531 ? 0.246 -10.154 26.836 1.00 67.00 531 GLY A C 1
ATOM 4271 O O . GLY A 1 531 ? 1.421 -10.453 26.647 1.00 67.00 531 GLY A O 1
ATOM 4272 N N . ARG A 1 532 ? -0.200 -9.705 28.016 1.00 69.69 532 ARG A N 1
ATOM 4273 C CA . ARG A 1 532 ? 0.559 -9.516 29.258 1.00 69.69 532 ARG A CA 1
ATOM 4274 C C . ARG A 1 532 ? 0.480 -10.728 30.190 1.00 69.69 532 ARG A C 1
ATOM 4276 O O . ARG A 1 532 ? 1.214 -10.780 31.169 1.00 69.69 532 ARG A O 1
ATOM 4283 N N . GLY A 1 533 ? -0.377 -11.700 29.879 1.00 70.62 533 GLY A N 1
ATOM 4284 C CA . GLY A 1 533 ? -0.561 -12.933 30.644 1.00 70.62 533 GLY A CA 1
ATOM 4285 C C . GLY A 1 533 ? -2.034 -13.312 30.789 1.00 70.62 533 GLY A C 1
ATOM 4286 O O . GLY A 1 533 ? -2.909 -12.647 30.234 1.00 70.62 533 GLY A O 1
ATOM 4287 N N . PHE A 1 534 ? -2.284 -14.395 31.526 1.00 82.00 534 PHE A N 1
ATOM 4288 C CA . PHE A 1 534 ? -3.623 -14.816 31.940 1.00 82.00 534 PHE A CA 1
ATOM 4289 C C . PHE A 1 534 ? -3.904 -14.331 33.358 1.00 82.00 534 PHE A C 1
ATOM 4291 O O . PHE A 1 534 ? -3.052 -14.469 34.240 1.00 82.00 534 PHE A O 1
ATOM 4298 N N . GLN A 1 535 ? -5.095 -13.782 33.566 1.00 88.69 535 GLN A N 1
ATOM 4299 C CA . GLN A 1 535 ? -5.579 -13.350 34.873 1.00 88.69 535 GLN A CA 1
ATOM 4300 C C . GLN A 1 535 ? -7.040 -13.750 35.031 1.00 88.69 535 GLN A C 1
ATOM 4302 O O . GLN A 1 535 ? -7.845 -13.490 34.139 1.00 88.69 535 GLN A O 1
ATOM 4307 N N . THR A 1 536 ? -7.391 -14.322 36.177 1.00 89.12 536 THR A N 1
ATOM 4308 C CA . THR A 1 536 ? -8.786 -14.597 36.533 1.00 89.12 536 THR A CA 1
ATOM 4309 C C . THR A 1 536 ? -9.245 -13.598 37.583 1.00 89.12 536 THR A C 1
ATOM 4311 O O . THR A 1 536 ? -8.587 -13.418 38.608 1.00 89.12 536 THR A O 1
ATOM 4314 N N . ILE A 1 537 ? -10.365 -12.932 37.319 1.00 91.50 537 ILE A N 1
ATOM 4315 C CA . ILE A 1 537 ? -10.899 -11.843 38.136 1.00 91.50 537 ILE A CA 1
ATOM 4316 C C . ILE A 1 537 ? -12.315 -12.210 38.589 1.00 91.50 537 ILE A C 1
ATOM 4318 O O . ILE A 1 537 ? -13.194 -12.480 37.770 1.00 91.50 537 ILE A O 1
ATOM 4322 N N . SER A 1 538 ? -12.522 -12.216 39.901 1.00 89.06 538 SER A N 1
ATOM 4323 C CA . SER A 1 538 ? -13.804 -12.382 40.576 1.00 89.06 538 SER A CA 1
ATOM 4324 C C . SER A 1 538 ? -14.516 -11.031 40.744 1.00 89.06 538 SER A C 1
ATOM 4326 O O . SER A 1 538 ? -13.851 -10.032 41.041 1.00 89.06 538 SER A O 1
ATOM 4328 N N . PRO A 1 539 ? -15.856 -10.969 40.599 1.00 86.06 539 PRO A N 1
ATOM 4329 C CA . PRO A 1 539 ? -16.639 -9.775 40.918 1.00 86.06 539 PRO A CA 1
ATOM 4330 C C . PRO A 1 539 ? -16.502 -9.324 42.379 1.00 86.06 539 PRO A C 1
ATOM 4332 O O . PRO A 1 539 ? -16.618 -8.131 42.655 1.00 86.06 539 PRO A O 1
ATOM 4335 N N . THR A 1 540 ? -16.272 -10.266 43.301 1.00 82.88 540 THR A N 1
ATOM 4336 C CA . THR A 1 540 ? -16.237 -10.038 44.756 1.00 82.88 540 THR A CA 1
ATOM 4337 C C . THR A 1 540 ? -14.822 -9.959 45.314 1.00 82.88 540 THR A C 1
ATOM 4339 O O . THR A 1 540 ? -14.533 -9.073 46.112 1.00 82.88 540 THR A O 1
ATOM 4342 N N . ASP A 1 541 ? -13.931 -10.843 44.864 1.00 79.62 541 ASP A N 1
ATOM 4343 C CA . ASP A 1 541 ? -12.632 -11.078 45.521 1.00 79.62 541 ASP A CA 1
ATOM 4344 C C . ASP A 1 541 ? -11.448 -10.450 44.772 1.00 79.62 541 ASP A C 1
ATOM 4346 O O . ASP A 1 541 ? -10.295 -10.574 45.181 1.00 79.62 541 ASP A O 1
ATOM 4350 N N . GLY A 1 542 ? -11.707 -9.764 43.654 1.00 83.75 542 GLY A N 1
ATOM 4351 C CA . GLY A 1 542 ? -10.653 -9.204 42.813 1.00 83.75 542 GLY A CA 1
ATOM 4352 C C . GLY A 1 542 ? -9.908 -10.288 42.032 1.00 83.75 542 GLY A C 1
ATOM 4353 O O . GLY A 1 542 ? -10.526 -11.181 41.464 1.00 83.75 542 GLY A O 1
ATOM 4354 N N . THR A 1 543 ? -8.582 -10.199 41.917 1.00 82.06 543 THR A N 1
ATOM 4355 C CA . THR A 1 543 ? -7.810 -11.199 41.150 1.00 82.06 543 THR A CA 1
ATOM 4356 C C . THR A 1 543 ? -7.659 -12.483 41.962 1.00 82.06 543 THR A C 1
ATOM 4358 O O . THR A 1 543 ? -7.103 -12.439 43.053 1.00 82.06 543 THR A O 1
ATOM 4361 N N . VAL A 1 544 ? -8.121 -13.611 41.417 1.00 82.38 544 VAL A N 1
ATOM 4362 C CA . VAL A 1 544 ? -8.177 -14.911 42.115 1.00 82.38 544 VAL A CA 1
ATOM 4363 C C . VAL A 1 544 ? -7.226 -15.967 41.550 1.00 82.38 544 VAL A C 1
ATOM 4365 O O . VAL A 1 544 ? -6.893 -16.906 42.262 1.00 82.38 544 VAL A O 1
ATOM 4368 N N . ALA A 1 545 ? -6.753 -15.814 40.310 1.00 78.62 545 ALA A N 1
ATOM 4369 C CA . ALA A 1 545 ? -5.699 -16.661 39.744 1.00 78.62 545 ALA A CA 1
ATOM 4370 C C . ALA A 1 545 ? -4.822 -15.869 38.766 1.00 78.62 545 ALA A C 1
ATOM 4372 O O . ALA A 1 545 ? -5.306 -14.957 38.079 1.00 78.62 545 ALA A O 1
ATOM 4373 N N . GLN A 1 546 ? -3.536 -16.220 38.687 1.00 78.19 546 GLN A N 1
ATOM 4374 C CA . GLN A 1 546 ? -2.573 -15.629 37.755 1.00 78.19 546 GLN A CA 1
ATOM 4375 C C . GLN A 1 546 ? -1.726 -16.729 37.121 1.00 78.19 546 GLN A C 1
ATOM 4377 O O . GLN A 1 546 ? -0.940 -17.386 37.789 1.00 78.19 546 GLN A O 1
ATOM 4382 N N . GLY A 1 547 ? -1.842 -16.889 35.804 1.00 73.38 547 GLY A N 1
ATOM 4383 C CA . GLY A 1 547 ? -1.166 -17.968 35.085 1.00 73.38 547 GLY A CA 1
ATOM 4384 C C . GLY A 1 547 ? -2.099 -18.692 34.123 1.00 73.38 547 GLY A C 1
ATOM 4385 O O . GLY A 1 547 ? -3.313 -18.731 34.323 1.00 73.38 547 GLY A O 1
ATOM 4386 N N . GLY A 1 548 ? -1.525 -19.209 33.034 1.00 72.44 548 GLY A N 1
ATOM 4387 C CA . GLY A 1 548 ? -2.283 -19.830 31.945 1.00 72.44 548 GLY A CA 1
ATOM 4388 C C . GLY A 1 548 ? -3.018 -21.092 32.380 1.00 72.44 548 GLY A C 1
ATOM 4389 O O . GLY A 1 548 ? -4.221 -21.176 32.173 1.00 72.44 548 GLY A O 1
ATOM 4390 N N . ASP A 1 549 ? -2.314 -22.032 33.011 1.00 73.69 549 ASP A N 1
ATOM 4391 C CA . ASP A 1 549 ? -2.898 -23.320 33.400 1.00 73.69 549 ASP A CA 1
ATOM 4392 C C . ASP A 1 549 ? -3.997 -23.133 34.471 1.00 73.69 549 ASP A C 1
ATOM 4394 O O . ASP A 1 549 ? -5.132 -23.528 34.227 1.00 73.69 549 ASP A O 1
ATOM 4398 N N . GLU A 1 550 ? -3.739 -22.397 35.562 1.00 80.00 550 GLU A N 1
ATOM 4399 C CA . GLU A 1 550 ? -4.742 -22.127 36.616 1.00 80.00 550 GLU A CA 1
ATOM 4400 C C . GLU A 1 550 ? -6.000 -21.412 36.092 1.00 80.00 550 GLU A C 1
ATOM 4402 O O . GLU A 1 550 ? -7.125 -21.737 36.470 1.00 80.00 550 GLU A O 1
ATOM 4407 N N . SER A 1 551 ? -5.831 -20.432 35.197 1.00 83.69 551 SER A N 1
ATOM 4408 C CA . SER A 1 551 ? -6.970 -19.685 34.643 1.00 83.69 551 SER A CA 1
ATOM 4409 C C . SER A 1 551 ? -7.799 -20.525 33.666 1.00 83.69 551 SER A C 1
ATOM 4411 O O . SER A 1 551 ? -9.007 -20.320 33.543 1.00 83.69 551 SER A O 1
ATOM 4413 N N . LEU A 1 552 ? -7.167 -21.465 32.956 1.00 82.44 552 LEU A N 1
ATOM 4414 C CA . LEU A 1 552 ? -7.856 -22.400 32.065 1.00 82.44 552 LEU A CA 1
ATOM 4415 C C . LEU A 1 552 ? -8.539 -23.528 32.844 1.00 82.44 552 LEU A C 1
ATOM 4417 O O . LEU A 1 552 ? -9.641 -23.926 32.476 1.00 82.44 552 LEU A O 1
ATOM 4421 N N . GLU A 1 553 ? -7.943 -23.994 33.942 1.00 82.81 553 GLU A N 1
ATOM 4422 C CA . GLU A 1 553 ? -8.595 -24.909 34.884 1.00 82.81 553 GLU A CA 1
ATOM 4423 C C . GLU A 1 553 ? -9.835 -24.257 35.508 1.00 82.81 553 GLU A C 1
ATOM 4425 O O . GLU A 1 553 ? -10.908 -24.859 35.520 1.00 82.81 553 GLU A O 1
ATOM 4430 N N . PHE A 1 554 ? -9.736 -22.986 35.921 1.00 85.94 554 PHE A N 1
ATOM 4431 C CA . PHE A 1 554 ? -10.881 -22.218 36.418 1.00 85.94 554 PHE A CA 1
ATOM 4432 C C . PHE A 1 554 ? -12.001 -22.097 35.371 1.00 85.94 554 PHE A C 1
ATOM 4434 O O . PHE A 1 554 ? -13.184 -22.209 35.696 1.00 85.94 554 PHE A O 1
ATOM 4441 N N . TRP A 1 555 ? -11.643 -21.884 34.101 1.00 87.25 555 TRP A N 1
ATOM 4442 C CA . TRP A 1 555 ? -12.599 -21.869 32.992 1.00 87.25 555 TRP A CA 1
ATOM 4443 C C . TRP A 1 555 ? -13.301 -23.226 32.804 1.00 87.25 555 TRP A C 1
ATOM 4445 O O . TRP A 1 555 ? -14.530 -23.263 32.662 1.00 87.25 555 TRP A O 1
ATOM 4455 N N . ALA A 1 556 ? -12.533 -24.318 32.818 1.00 82.81 556 ALA A N 1
ATOM 4456 C CA . ALA A 1 556 ? -13.017 -25.674 32.565 1.00 82.81 556 ALA A CA 1
ATOM 4457 C C . ALA A 1 556 ? -13.885 -26.241 33.708 1.00 82.81 556 ALA A C 1
ATOM 4459 O O . ALA A 1 556 ? -14.780 -27.044 33.446 1.00 82.81 556 ALA A O 1
ATOM 4460 N N . ASP A 1 557 ? -13.677 -25.805 34.958 1.00 83.88 557 ASP A N 1
ATOM 4461 C CA . ASP A 1 557 ? -14.475 -26.233 36.120 1.00 83.88 557 ASP A CA 1
ATOM 4462 C C . ASP A 1 557 ? -15.883 -25.599 36.088 1.00 83.88 557 ASP A C 1
ATOM 4464 O O . ASP A 1 557 ? -16.142 -24.513 36.618 1.00 83.88 557 ASP A O 1
ATOM 4468 N N . THR A 1 558 ? -16.805 -26.265 35.391 1.00 80.88 558 THR A N 1
ATOM 4469 C CA . THR A 1 558 ? -18.211 -25.841 35.262 1.00 80.88 558 THR A CA 1
ATOM 4470 C C . THR A 1 558 ? -19.057 -26.122 36.502 1.00 80.88 558 THR A C 1
ATOM 4472 O O . THR A 1 558 ? -20.091 -25.479 36.675 1.00 80.88 558 THR A O 1
ATOM 4475 N N . GLU A 1 559 ? -18.606 -27.008 37.392 1.00 76.44 559 GLU A N 1
ATOM 4476 C CA . GLU A 1 559 ? -19.327 -27.361 38.618 1.00 76.44 559 GLU A CA 1
ATOM 4477 C C . GLU A 1 559 ? -19.149 -26.299 39.705 1.00 76.44 559 GLU A C 1
ATOM 4479 O O . GLU A 1 559 ? -20.119 -25.916 40.363 1.00 76.44 559 GLU A O 1
ATOM 4484 N N . LYS A 1 560 ? -17.924 -25.785 39.884 1.00 77.06 560 LYS A N 1
ATOM 4485 C CA . LYS A 1 560 ? -17.638 -24.756 40.898 1.00 77.06 560 LYS A CA 1
ATOM 4486 C C . LYS A 1 560 ? -17.894 -23.341 40.402 1.00 77.06 560 LYS A C 1
ATOM 4488 O O . LYS A 1 560 ? -18.299 -22.486 41.188 1.00 77.06 560 LYS A O 1
ATOM 4493 N N . ASN A 1 561 ? -17.677 -23.085 39.111 1.00 81.50 561 ASN A N 1
ATOM 4494 C CA . ASN A 1 561 ? -17.734 -21.738 38.549 1.00 81.50 561 ASN A CA 1
ATOM 4495 C C . ASN A 1 561 ? -18.936 -21.600 37.613 1.00 81.50 561 ASN A C 1
ATOM 4497 O O . ASN A 1 561 ? -18.866 -21.942 36.431 1.00 81.50 561 ASN A O 1
ATOM 4501 N N . SER A 1 562 ? -20.040 -21.059 38.132 1.00 82.44 562 SER A N 1
ATOM 4502 C CA . SER A 1 562 ? -21.325 -21.015 37.420 1.00 82.44 562 SER A CA 1
ATOM 4503 C C . SER A 1 562 ? -21.405 -19.963 36.307 1.00 82.44 562 SER A C 1
ATOM 4505 O O . SER A 1 562 ? -22.125 -20.180 35.340 1.00 82.44 562 SER A O 1
ATOM 4507 N N . LYS A 1 563 ? -20.674 -18.840 36.394 1.00 92.19 563 LYS A N 1
ATOM 4508 C CA . LYS A 1 563 ? -20.690 -17.761 35.382 1.00 92.19 563 LYS A CA 1
ATOM 4509 C C . LYS A 1 563 ? -19.287 -17.235 35.091 1.00 92.19 563 LYS A C 1
ATOM 4511 O O . LYS A 1 563 ? -18.753 -16.434 35.858 1.00 92.19 563 LYS A O 1
ATOM 4516 N N . VAL A 1 564 ? -18.701 -17.646 33.966 1.00 93.69 564 VAL A N 1
ATOM 4517 C CA . VAL A 1 564 ? -17.345 -17.243 33.558 1.00 93.69 564 VAL A CA 1
ATOM 4518 C C . VAL A 1 564 ? -17.340 -16.722 32.119 1.00 93.69 564 VAL A C 1
ATOM 4520 O O . VAL A 1 564 ? -17.814 -17.381 31.193 1.00 93.69 564 VAL A O 1
ATOM 4523 N N . ALA A 1 565 ? -16.787 -15.526 31.929 1.00 94.75 565 ALA A N 1
ATOM 4524 C CA . ALA A 1 565 ? -16.555 -14.902 30.634 1.00 94.75 565 ALA A CA 1
ATOM 4525 C C . ALA A 1 565 ? -15.061 -14.945 30.290 1.00 94.75 565 ALA A C 1
ATOM 4527 O O . ALA A 1 565 ? -14.221 -14.482 31.062 1.00 94.75 565 ALA A O 1
ATOM 4528 N N . PHE A 1 566 ? -14.717 -15.465 29.115 1.00 93.81 566 PHE A N 1
ATOM 4529 C CA . PHE A 1 566 ? -13.348 -15.425 28.606 1.00 93.81 566 PHE A CA 1
ATOM 4530 C C . PHE A 1 566 ? -13.172 -14.178 27.740 1.00 93.81 566 PHE A C 1
ATOM 4532 O O . PHE A 1 566 ? -13.796 -14.070 26.686 1.00 93.81 566 PHE A O 1
ATOM 4539 N N . VAL A 1 567 ? -12.341 -13.227 28.166 1.00 93.94 567 VAL A N 1
ATOM 4540 C CA . VAL A 1 567 ? -12.138 -11.951 27.467 1.00 93.94 567 VAL A CA 1
ATOM 4541 C C . VAL A 1 567 ? -10.713 -11.874 26.942 1.00 93.94 567 VAL A C 1
ATOM 4543 O O . VAL A 1 567 ? -9.752 -11.856 27.714 1.00 93.94 567 VAL A O 1
ATOM 4546 N N . ALA A 1 568 ? -10.559 -11.796 25.621 1.00 90.50 568 ALA A N 1
ATOM 4547 C CA . ALA A 1 568 ? -9.238 -11.830 25.009 1.00 90.50 568 ALA A CA 1
ATOM 4548 C C . ALA A 1 568 ? -9.090 -10.926 23.789 1.00 90.50 568 ALA A C 1
ATOM 4550 O O . ALA A 1 568 ? -10.044 -10.614 23.074 1.00 90.50 568 ALA A O 1
ATOM 4551 N N . HIS A 1 569 ? -7.843 -10.556 23.504 1.00 87.75 569 HIS A N 1
ATOM 4552 C CA . HIS A 1 569 ? -7.504 -10.035 22.186 1.00 87.75 569 HIS A CA 1
ATOM 4553 C C . HIS A 1 569 ? -7.561 -11.180 21.153 1.00 87.75 569 HIS A C 1
ATOM 4555 O O . HIS A 1 569 ? -6.997 -12.238 21.443 1.00 87.75 569 HIS A O 1
ATOM 4561 N N . PRO A 1 570 ? -8.152 -11.006 19.950 1.00 82.31 570 PRO A N 1
ATOM 4562 C CA . PRO A 1 570 ? -8.219 -12.061 18.930 1.00 82.31 570 PRO A CA 1
ATOM 4563 C C . PRO A 1 570 ? -6.869 -12.716 18.605 1.00 82.31 570 PRO A C 1
ATOM 4565 O O . PRO A 1 570 ? -6.808 -13.909 18.353 1.00 82.31 570 PRO A O 1
ATOM 4568 N N . GLU A 1 571 ? -5.770 -11.956 18.639 1.00 76.69 571 GLU A N 1
ATOM 4569 C CA . GLU A 1 571 ? -4.422 -12.496 18.398 1.00 76.69 571 GLU A CA 1
ATOM 4570 C C . GLU A 1 571 ? -3.899 -13.353 19.559 1.00 76.69 571 GLU A C 1
ATOM 4572 O O . GLU A 1 571 ? -3.283 -14.389 19.331 1.00 76.69 571 GLU A O 1
ATOM 4577 N N . SER A 1 572 ? -4.128 -12.931 20.806 1.00 69.81 572 SER A N 1
ATOM 4578 C CA . SER A 1 572 ? -3.608 -13.622 21.994 1.00 69.81 572 SER A CA 1
ATOM 4579 C C . SER A 1 572 ? -4.490 -14.808 22.383 1.00 69.81 572 SER A C 1
ATOM 4581 O O . SER A 1 572 ? -3.978 -15.896 22.616 1.00 69.81 572 SER A O 1
ATOM 4583 N N . GLY A 1 573 ? -5.814 -14.622 22.377 1.00 60.12 573 GLY A N 1
ATOM 4584 C CA . GLY A 1 573 ? -6.798 -15.687 22.600 1.00 60.12 573 GLY A CA 1
ATOM 4585 C C . GLY A 1 573 ? -6.992 -16.604 21.388 1.00 60.12 573 GLY A C 1
ATOM 4586 O O . GLY A 1 573 ? -7.567 -17.681 21.515 1.00 60.12 573 GLY A O 1
ATOM 4587 N N . GLY A 1 574 ? -6.494 -16.199 20.217 1.00 56.22 574 GLY A N 1
ATOM 4588 C CA . GLY A 1 574 ? -6.516 -16.989 18.990 1.00 56.22 574 GLY A CA 1
ATOM 4589 C C . GLY A 1 574 ? -5.397 -18.020 18.892 1.00 56.22 574 GLY A C 1
ATOM 4590 O O . GLY A 1 574 ? -5.487 -18.883 18.026 1.00 56.22 574 GLY A O 1
ATOM 4591 N N . MET A 1 575 ? -4.376 -18.006 19.756 1.00 58.84 575 MET A N 1
ATOM 4592 C CA . MET A 1 575 ? -3.276 -18.977 19.692 1.00 58.84 575 MET A CA 1
ATOM 4593 C C . MET A 1 575 ? -3.420 -20.088 20.740 1.00 58.84 575 MET A C 1
ATOM 4595 O O . MET A 1 575 ? -3.339 -19.855 21.939 1.00 58.84 575 MET A O 1
ATOM 4599 N N . SER A 1 576 ? -3.578 -21.320 20.249 1.00 58.03 576 SER A N 1
ATOM 4600 C CA . SER A 1 576 ? -3.368 -22.573 20.991 1.00 58.03 576 SER A CA 1
ATOM 4601 C C . SER A 1 576 ? -4.279 -22.864 22.200 1.00 58.03 576 SER A C 1
ATOM 4603 O O . SER A 1 576 ? -3.885 -23.643 23.062 1.00 58.03 576 SER A O 1
ATOM 4605 N N . LEU A 1 577 ? -5.504 -22.327 22.246 1.00 72.12 577 LEU A N 1
ATOM 4606 C CA . LEU A 1 577 ? -6.510 -22.659 23.273 1.00 72.12 577 LEU A CA 1
ATOM 4607 C C . LEU A 1 577 ? -7.644 -23.546 22.722 1.00 72.12 577 LEU A C 1
ATOM 4609 O O . LEU A 1 577 ? -7.895 -23.572 21.512 1.00 72.12 577 LEU A O 1
ATOM 4613 N N . THR A 1 578 ? -8.337 -24.263 23.605 1.00 76.75 578 THR A N 1
ATOM 4614 C CA . THR A 1 578 ? -9.597 -24.974 23.324 1.00 76.75 578 THR A CA 1
ATOM 4615 C C . THR A 1 578 ? -10.625 -24.467 24.328 1.00 76.75 578 THR A C 1
ATOM 4617 O O . THR A 1 578 ? -10.352 -24.520 25.519 1.00 76.75 578 THR A O 1
ATOM 4620 N N . LEU A 1 579 ? -11.744 -23.919 23.847 1.00 85.12 579 LEU A N 1
ATOM 4621 C CA . LEU A 1 579 ? -12.792 -23.282 24.660 1.00 85.12 579 LEU A CA 1
ATOM 4622 C C . LEU A 1 579 ? -14.171 -23.852 24.278 1.00 85.12 579 LEU A C 1
ATOM 4624 O O . LEU A 1 579 ? -15.117 -23.110 24.013 1.00 85.12 579 LEU A O 1
ATOM 4628 N N . THR A 1 580 ? -14.261 -25.177 24.154 1.00 85.69 580 THR A N 1
ATOM 4629 C CA . THR A 1 580 ? -15.446 -25.905 23.662 1.00 85.69 580 THR A CA 1
ATOM 4630 C C . THR A 1 580 ? -16.648 -25.837 24.603 1.00 85.69 580 THR A C 1
ATOM 4632 O O . THR A 1 580 ? -17.764 -26.145 24.193 1.00 85.69 580 THR A O 1
ATOM 4635 N N . GLU A 1 581 ? -16.433 -25.403 25.844 1.00 87.12 581 GLU A N 1
ATOM 4636 C CA . GLU A 1 581 ? -17.461 -25.183 26.863 1.00 87.12 581 GLU A CA 1
ATOM 4637 C C . GLU A 1 581 ? -18.342 -23.967 26.535 1.00 87.12 581 GLU A C 1
ATOM 4639 O O . GLU A 1 581 ? -19.486 -23.878 26.982 1.00 87.12 581 GLU A O 1
ATOM 4644 N N . ALA A 1 582 ? -17.834 -23.015 25.743 1.00 89.00 582 ALA A N 1
ATOM 4645 C CA . ALA A 1 582 ? -18.605 -21.858 25.312 1.00 89.00 582 ALA A CA 1
ATOM 4646 C C . ALA A 1 582 ? -19.385 -22.132 24.027 1.00 89.00 582 ALA A C 1
ATOM 4648 O O . ALA A 1 582 ? -18.848 -22.608 23.028 1.00 89.00 582 ALA A O 1
ATOM 4649 N N . ARG A 1 583 ? -20.652 -21.709 24.019 1.00 87.62 583 ARG A N 1
ATOM 4650 C CA . ARG A 1 583 ? -21.527 -21.798 22.839 1.00 87.62 583 ARG A CA 1
ATOM 4651 C C . ARG A 1 583 ? -21.571 -20.514 22.018 1.00 87.62 583 ARG A C 1
ATOM 4653 O O . ARG A 1 583 ? -21.988 -20.545 20.865 1.00 87.62 583 ARG A O 1
ATOM 4660 N N . MET A 1 584 ? -21.143 -19.394 22.597 1.00 93.06 584 MET A N 1
ATOM 4661 C CA . MET A 1 584 ? -21.183 -18.080 21.964 1.00 93.06 584 MET A CA 1
ATOM 4662 C C . MET A 1 584 ? -19.809 -17.411 22.003 1.00 93.06 584 MET A C 1
ATOM 4664 O O . MET A 1 584 ? -19.208 -17.284 23.074 1.00 93.06 584 MET A O 1
ATOM 4668 N N . ALA A 1 585 ? -19.349 -16.940 20.842 1.00 94.25 585 ALA A N 1
ATOM 4669 C CA . ALA A 1 585 ? -18.219 -16.022 20.727 1.00 94.25 585 ALA A CA 1
ATOM 4670 C C . ALA A 1 585 ? -18.706 -14.664 20.217 1.00 94.25 585 ALA A C 1
ATOM 4672 O O . ALA A 1 585 ? -19.192 -14.539 19.092 1.00 94.25 585 ALA A O 1
ATOM 4673 N N . VAL A 1 586 ? -18.550 -13.639 21.048 1.00 95.56 586 VAL A N 1
ATOM 4674 C CA . VAL A 1 586 ? -18.896 -12.253 20.739 1.00 95.56 586 VAL A CA 1
ATOM 4675 C C . VAL A 1 586 ? -17.650 -11.509 20.279 1.00 95.56 586 VAL A C 1
ATOM 4677 O O . VAL A 1 586 ? -16.688 -11.353 21.026 1.00 95.56 586 VAL A O 1
ATOM 4680 N N . PHE A 1 587 ? -17.679 -10.977 19.067 1.00 94.62 587 PHE A N 1
ATOM 4681 C CA . PHE A 1 587 ? -16.700 -10.027 18.563 1.00 94.62 587 PHE A CA 1
ATOM 4682 C C . PHE A 1 587 ? -17.182 -8.611 18.888 1.00 94.62 587 PHE A C 1
ATOM 4684 O O . PHE A 1 587 ? -17.925 -7.986 18.127 1.00 94.62 587 PHE A O 1
ATOM 4691 N N . TYR A 1 588 ? -16.745 -8.098 20.043 1.00 94.38 588 TYR A N 1
ATOM 4692 C CA . TYR A 1 588 ? -17.022 -6.720 20.460 1.00 94.38 588 TYR A CA 1
ATOM 4693 C C . TYR A 1 588 ? -16.389 -5.721 19.479 1.00 94.38 588 TYR A C 1
ATOM 4695 O O . TYR A 1 588 ? -17.001 -4.715 19.104 1.00 94.38 588 TYR A O 1
ATOM 4703 N N . SER A 1 589 ? -15.184 -6.052 19.003 1.00 90.81 589 SER A N 1
ATOM 4704 C CA . SER A 1 589 ? -14.570 -5.431 17.833 1.00 90.81 589 SER A CA 1
ATOM 4705 C C . SER A 1 589 ? -13.727 -6.409 17.028 1.00 90.81 589 SER A C 1
ATOM 4707 O O . SER A 1 589 ? -12.952 -7.202 17.560 1.00 90.81 589 SER A O 1
ATOM 4709 N N . ASN A 1 590 ? -13.861 -6.306 15.707 1.00 88.69 590 ASN A N 1
ATOM 4710 C CA . ASN A 1 590 ? -13.147 -7.143 14.753 1.00 88.69 590 ASN A CA 1
ATOM 4711 C C . ASN A 1 590 ? -11.771 -6.573 14.407 1.00 88.69 590 ASN A C 1
ATOM 4713 O O . ASN A 1 590 ? -11.613 -5.359 14.275 1.00 88.69 590 ASN A O 1
ATOM 4717 N N . SER A 1 591 ? -10.783 -7.451 14.227 1.00 84.06 591 SER A N 1
ATOM 4718 C CA . SER A 1 591 ? -9.471 -7.116 13.656 1.00 84.06 591 SER A CA 1
ATOM 4719 C C . SER A 1 591 ? -9.542 -7.105 12.128 1.00 84.06 591 SER A C 1
ATOM 4721 O O . SER A 1 591 ? -10.250 -7.912 11.549 1.00 84.06 591 SER A O 1
ATOM 4723 N N . PHE A 1 592 ? -8.740 -6.273 11.456 1.00 74.75 592 PHE A N 1
ATOM 4724 C CA . PHE A 1 592 ? -8.609 -6.297 9.988 1.00 74.75 592 PHE A CA 1
ATOM 4725 C C . PHE A 1 592 ? -7.911 -7.553 9.438 1.00 74.75 592 PHE A C 1
ATOM 4727 O O . PHE A 1 592 ? -7.773 -7.683 8.224 1.00 74.75 592 PHE A O 1
ATOM 4734 N N . LYS A 1 593 ? -7.413 -8.440 10.307 1.00 75.12 593 LYS A N 1
ATOM 4735 C CA . LYS A 1 593 ? -6.729 -9.682 9.928 1.00 75.12 593 LYS A CA 1
ATOM 4736 C C . LYS A 1 593 ? -7.717 -10.858 9.974 1.00 75.12 593 LYS A C 1
ATOM 4738 O O . LYS A 1 593 ? -8.079 -11.259 11.087 1.00 75.12 593 LYS A O 1
ATOM 4743 N N . PRO A 1 594 ? -8.145 -11.406 8.818 1.00 74.31 594 PRO A N 1
ATOM 4744 C CA . PRO A 1 594 ? -9.058 -12.550 8.754 1.00 74.31 594 PRO A CA 1
ATOM 4745 C C . PRO A 1 594 ? -8.538 -13.761 9.527 1.00 74.31 594 PRO A C 1
ATOM 4747 O O . PRO A 1 594 ? -9.317 -14.459 10.172 1.00 74.31 594 PRO A O 1
ATOM 4750 N N . GLU A 1 595 ? -7.218 -13.963 9.541 1.00 73.81 595 GLU A N 1
ATOM 4751 C CA . GLU A 1 595 ? -6.579 -15.103 10.195 1.00 73.81 595 GLU A CA 1
ATOM 4752 C C . GLU A 1 595 ? -6.881 -15.116 11.695 1.00 73.81 595 GLU A C 1
ATOM 4754 O O . GLU A 1 595 ? -7.225 -16.156 12.245 1.00 73.81 595 GLU A O 1
ATOM 4759 N N . TYR A 1 596 ? -6.839 -13.951 12.352 1.00 78.31 596 TYR A N 1
ATOM 4760 C CA . TYR A 1 596 ? -7.150 -13.849 13.782 1.00 78.31 596 TYR A CA 1
ATOM 4761 C C . TYR A 1 596 ? -8.616 -14.159 14.060 1.00 78.31 596 TYR A C 1
ATOM 4763 O O . TYR A 1 596 ? -8.934 -14.727 15.100 1.00 78.31 596 TYR A O 1
ATOM 4771 N N . ARG A 1 597 ? -9.511 -13.805 13.132 1.00 83.00 597 ARG A N 1
ATOM 4772 C CA . ARG A 1 597 ? -10.929 -14.127 13.264 1.00 83.00 597 ARG A CA 1
ATOM 4773 C C . ARG A 1 597 ? -11.161 -15.627 13.131 1.00 83.00 597 ARG A C 1
ATOM 4775 O O . ARG A 1 597 ? -11.798 -16.197 14.007 1.00 83.00 597 ARG A O 1
ATOM 4782 N N . VAL A 1 598 ? -10.625 -16.272 12.094 1.00 78.38 598 VAL A N 1
ATOM 4783 C CA . VAL A 1 598 ? -10.803 -17.722 11.903 1.00 78.38 598 VAL A CA 1
ATOM 4784 C C . VAL A 1 598 ? -10.184 -18.499 13.065 1.00 78.38 598 VAL A C 1
ATOM 4786 O O . VAL A 1 598 ? -10.843 -19.362 13.643 1.00 78.38 598 VAL A O 1
ATOM 4789 N N . GLN A 1 599 ? -8.975 -18.111 13.486 1.00 77.69 599 GLN A N 1
ATOM 4790 C CA . GLN A 1 599 ? -8.303 -18.683 14.652 1.00 77.69 599 GLN A CA 1
ATOM 4791 C C . GLN A 1 599 ? -9.126 -18.555 15.933 1.00 77.69 599 GLN A C 1
ATOM 4793 O O . GLN A 1 599 ? -9.105 -19.479 16.739 1.00 77.69 599 GLN A O 1
ATOM 4798 N N . ALA A 1 600 ? -9.826 -17.434 16.124 1.00 82.75 600 ALA A N 1
ATOM 4799 C CA . ALA A 1 600 ? -10.694 -17.185 17.269 1.00 82.75 600 ALA A CA 1
ATOM 4800 C C . ALA A 1 600 ? -12.020 -17.967 17.189 1.00 82.75 600 ALA A C 1
ATOM 4802 O O . ALA A 1 600 ? -12.424 -18.580 18.175 1.00 82.75 600 ALA A O 1
ATOM 4803 N N . GLU A 1 601 ? -12.673 -18.006 16.020 1.00 86.44 601 GLU A N 1
ATOM 4804 C CA . GLU A 1 601 ? -13.905 -18.783 15.793 1.00 86.44 601 GLU A CA 1
ATOM 4805 C C . GLU A 1 601 ? -13.684 -20.283 16.055 1.00 86.44 601 GLU A C 1
ATOM 4807 O O . GLU A 1 601 ? -14.517 -20.951 16.671 1.00 86.44 601 GLU A O 1
ATOM 4812 N N . ASP A 1 602 ? -12.539 -20.818 15.628 1.00 81.62 602 ASP A N 1
ATOM 4813 C CA . ASP A 1 602 ? -12.202 -22.235 15.784 1.00 81.62 602 ASP A CA 1
ATOM 4814 C C . ASP A 1 602 ? -11.793 -22.629 17.214 1.00 81.62 602 ASP A C 1
ATOM 4816 O O . ASP A 1 602 ? -11.566 -23.813 17.475 1.00 81.62 602 ASP A O 1
ATOM 4820 N N . ARG A 1 603 ? -11.735 -21.676 18.161 1.00 82.75 603 ARG A N 1
ATOM 4821 C CA . ARG A 1 603 ? -11.533 -21.984 19.590 1.00 82.75 603 ARG A CA 1
ATOM 4822 C C . ARG A 1 603 ? -12.763 -22.604 20.231 1.00 82.75 603 ARG A C 1
ATOM 4824 O O . ARG A 1 603 ? -12.596 -23.491 21.065 1.00 82.75 603 ARG A O 1
ATOM 4831 N N . ILE A 1 604 ? -13.952 -22.162 19.821 1.00 86.94 604 ILE A N 1
ATOM 4832 C CA . ILE A 1 604 ? -15.229 -22.698 20.308 1.00 86.94 604 ILE A CA 1
ATOM 4833 C C . ILE A 1 604 ? -15.806 -23.749 19.350 1.00 86.94 604 ILE A C 1
ATOM 4835 O O . ILE A 1 604 ? -16.434 -24.710 19.779 1.00 86.94 604 ILE A O 1
ATOM 4839 N N . HIS A 1 605 ? -15.552 -23.613 18.042 1.00 86.62 605 HIS A N 1
ATOM 4840 C CA . HIS A 1 605 ? -15.987 -24.575 17.031 1.00 86.62 605 HIS A CA 1
ATOM 4841 C C . HIS A 1 605 ? -14.931 -25.674 16.864 1.00 86.62 605 HIS A C 1
ATOM 4843 O O . HIS A 1 605 ? -14.126 -25.619 15.935 1.00 86.62 605 HIS A O 1
ATOM 4849 N N . ARG A 1 606 ? -14.864 -26.648 17.777 1.00 81.81 606 ARG A N 1
ATOM 4850 C CA . ARG A 1 606 ? -13.815 -27.690 17.809 1.00 81.81 606 ARG A CA 1
ATOM 4851 C C . ARG A 1 606 ? -14.379 -29.027 18.324 1.00 81.81 606 ARG A C 1
ATOM 4853 O O . ARG A 1 606 ? -15.368 -28.991 19.055 1.00 81.81 606 ARG A O 1
ATOM 4860 N N . PRO A 1 607 ? -13.788 -30.196 17.979 1.00 77.38 607 PRO A N 1
ATOM 4861 C CA . PRO A 1 607 ? -14.167 -31.463 18.611 1.00 77.38 607 PRO A CA 1
ATOM 4862 C C . PRO A 1 607 ? -14.158 -31.349 20.138 1.00 77.38 607 PRO A C 1
ATOM 4864 O O . PRO A 1 607 ? -13.179 -30.858 20.699 1.00 77.38 607 PRO A O 1
ATOM 4867 N N . GLY A 1 608 ? -15.254 -31.764 20.776 1.00 77.31 608 GLY A N 1
ATOM 4868 C CA . GLY A 1 608 ? -15.519 -31.548 22.204 1.00 77.31 608 GLY A CA 1
ATOM 4869 C C . GLY A 1 608 ? -16.664 -30.569 22.492 1.00 77.31 608 GLY A C 1
ATOM 4870 O O . GLY A 1 608 ? 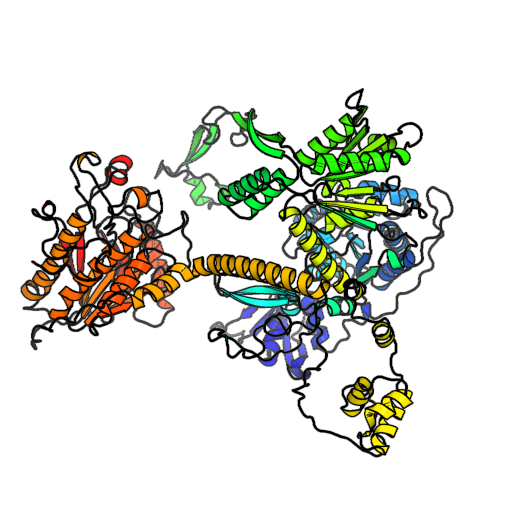-17.126 -30.509 23.625 1.00 77.31 608 GLY A O 1
ATOM 4871 N N . MET A 1 609 ? -17.152 -29.828 21.488 1.00 83.69 609 MET A N 1
ATOM 4872 C CA . MET A 1 609 ? -18.348 -28.985 21.625 1.00 83.69 609 MET A CA 1
ATOM 4873 C C . MET A 1 609 ? -19.652 -29.800 21.646 1.00 83.69 609 MET A C 1
ATOM 4875 O O . MET A 1 609 ? -19.727 -30.902 21.102 1.00 83.69 609 MET A O 1
ATOM 4879 N N . ASP A 1 610 ? -20.709 -29.212 22.205 1.00 80.88 610 ASP A N 1
ATOM 4880 C CA . ASP A 1 610 ? -22.059 -29.783 22.198 1.00 80.88 610 ASP A CA 1
ATOM 4881 C C . ASP A 1 610 ? -22.674 -29.760 20.784 1.00 80.88 610 ASP A C 1
ATOM 4883 O O . ASP A 1 610 ? -23.047 -28.706 20.256 1.00 80.88 610 ASP A O 1
ATOM 4887 N N . LEU A 1 611 ? -22.780 -30.943 20.172 1.00 82.50 611 LEU A N 1
ATOM 4888 C CA . LEU A 1 611 ? -23.249 -31.114 18.795 1.00 82.50 611 LEU A CA 1
ATOM 4889 C C . LEU A 1 611 ? -24.746 -30.810 18.618 1.00 82.50 611 LEU A C 1
ATOM 4891 O O . LEU A 1 611 ? -25.163 -30.478 17.513 1.00 82.50 611 LEU A O 1
ATOM 4895 N N . ASN A 1 612 ? -25.561 -30.888 19.676 1.00 80.62 612 ASN A N 1
ATOM 4896 C CA . ASN A 1 612 ? -27.006 -30.659 19.556 1.00 80.62 612 ASN A CA 1
ATOM 4897 C C . ASN A 1 612 ? -27.339 -29.172 19.410 1.00 80.62 612 ASN A C 1
ATOM 4899 O O . ASN A 1 612 ? -28.326 -28.804 18.777 1.00 80.62 612 ASN A O 1
ATOM 4903 N N . ILE A 1 613 ? -26.526 -28.313 20.027 1.00 77.88 613 ILE A N 1
ATOM 4904 C CA . ILE A 1 613 ? -26.798 -26.875 20.120 1.00 77.88 613 ILE A CA 1
ATOM 4905 C C . ILE A 1 613 ? -25.897 -26.079 19.172 1.00 77.88 613 ILE A C 1
ATOM 4907 O O . ILE A 1 613 ? -26.303 -25.018 18.692 1.00 77.88 613 ILE A O 1
ATOM 4911 N N . GLY A 1 614 ? -24.704 -26.581 18.845 1.00 84.31 614 GLY A N 1
ATOM 4912 C CA . GLY A 1 614 ? -23.778 -25.897 17.944 1.00 84.31 614 GLY A CA 1
ATOM 4913 C C . GLY A 1 614 ? -23.162 -24.638 18.567 1.00 84.31 614 GLY A C 1
ATOM 4914 O O . GLY A 1 614 ? -23.253 -24.409 19.775 1.00 84.31 614 GLY A O 1
ATOM 4915 N N . CYS A 1 615 ? -22.548 -23.792 17.735 1.00 87.81 615 CYS A N 1
ATOM 4916 C CA . CYS A 1 615 ? -21.952 -22.529 18.175 1.00 87.81 615 CYS A CA 1
ATOM 4917 C C . CYS A 1 615 ? -22.530 -21.308 17.439 1.00 87.81 615 CYS A C 1
ATOM 4919 O O . CYS A 1 615 ? -22.969 -21.391 16.289 1.00 87.81 615 CYS A O 1
ATOM 4921 N N . GLU A 1 616 ? -22.548 -20.167 18.129 1.00 92.25 616 GLU A N 1
ATOM 4922 C CA . GLU A 1 616 ? -23.025 -18.877 17.629 1.00 92.25 616 GLU A CA 1
ATOM 4923 C C . GLU A 1 616 ? -21.879 -17.849 17.634 1.00 92.25 616 GLU A C 1
ATOM 4925 O O . GLU A 1 616 ? -21.239 -17.606 18.660 1.00 92.25 616 GLU A O 1
ATOM 4930 N N . ILE A 1 617 ? -21.623 -17.231 16.481 1.00 93.25 617 ILE A N 1
ATOM 4931 C CA . ILE A 1 617 ? -20.652 -16.149 16.302 1.00 93.25 617 ILE A CA 1
ATOM 4932 C C . ILE A 1 617 ? -21.410 -14.832 16.185 1.00 93.25 617 ILE A C 1
ATOM 4934 O O . ILE A 1 617 ? -22.249 -14.674 15.298 1.00 93.25 617 ILE A O 1
ATOM 4938 N N . VAL A 1 618 ? -21.119 -13.883 17.072 1.00 94.19 618 VAL A N 1
ATOM 4939 C CA . VAL A 1 618 ? -21.887 -12.641 17.197 1.00 94.19 618 VAL A CA 1
ATOM 4940 C C . VAL A 1 618 ? -21.009 -11.430 16.930 1.00 94.19 618 VAL A C 1
ATOM 4942 O O . VAL A 1 618 ? -20.009 -11.230 17.609 1.00 94.19 618 VAL A O 1
ATOM 4945 N N . ASP A 1 619 ? -21.411 -10.579 15.992 1.00 94.19 619 ASP A N 1
ATOM 4946 C CA . ASP A 1 619 ? -20.680 -9.367 15.625 1.00 94.19 619 ASP A CA 1
ATOM 4947 C C . ASP A 1 619 ? -21.388 -8.099 16.087 1.00 94.19 619 ASP A C 1
ATOM 4949 O O . ASP A 1 619 ? -22.538 -7.849 15.714 1.00 94.19 619 ASP A O 1
ATOM 4953 N N . TYR A 1 620 ? -20.690 -7.258 16.853 1.00 95.06 620 TYR A N 1
ATOM 4954 C CA . TYR A 1 620 ? -21.205 -5.949 17.254 1.00 95.06 620 TYR A CA 1
ATOM 4955 C C . TYR A 1 620 ? -20.717 -4.853 16.312 1.00 95.06 620 TYR A C 1
ATOM 4957 O O . TYR A 1 620 ? -19.531 -4.521 16.270 1.00 95.06 620 TYR A O 1
ATOM 4965 N N . CYS A 1 621 ? -21.655 -4.224 15.608 1.00 92.19 621 CYS A N 1
ATOM 4966 C CA . CYS A 1 621 ? -21.370 -3.118 14.698 1.00 92.19 621 CYS A CA 1
ATOM 4967 C C . CYS A 1 621 ? -22.052 -1.855 15.208 1.00 92.19 621 CYS A C 1
ATOM 4969 O O . CYS A 1 621 ? -23.281 -1.815 15.276 1.00 92.19 621 CYS A O 1
ATOM 4971 N N . HIS A 1 622 ? -21.281 -0.823 15.557 1.00 91.06 622 HIS A N 1
ATOM 4972 C CA . HIS A 1 622 ? -21.852 0.457 15.986 1.00 91.06 622 HIS A CA 1
ATOM 4973 C C . HIS A 1 622 ? -21.647 1.570 14.955 1.00 91.06 622 HIS A C 1
ATOM 4975 O O . HIS A 1 622 ? -22.606 2.241 14.579 1.00 91.06 622 HIS A O 1
ATOM 4981 N N . LEU A 1 623 ? -20.426 1.734 14.447 1.00 89.19 623 LEU A N 1
ATOM 4982 C CA . LEU A 1 623 ? -20.113 2.699 13.388 1.00 89.19 623 LEU A CA 1
ATOM 4983 C C . LEU A 1 623 ? -19.846 2.000 12.051 1.00 89.19 623 LEU A C 1
ATOM 4985 O O . LEU A 1 623 ? -19.502 0.821 12.008 1.00 89.19 623 LEU A O 1
ATOM 4989 N N . ALA A 1 624 ? -19.950 2.749 10.948 1.00 81.00 624 ALA A N 1
ATOM 4990 C CA . ALA A 1 624 ? -19.717 2.236 9.591 1.00 81.00 624 ALA A CA 1
ATOM 4991 C C . ALA A 1 624 ? -18.322 1.610 9.405 1.00 81.00 624 ALA A C 1
ATOM 4993 O O . ALA A 1 624 ? -18.132 0.733 8.566 1.00 81.00 624 ALA A O 1
ATOM 4994 N N . THR A 1 625 ? -17.345 2.017 10.218 1.00 83.62 625 THR A N 1
ATOM 4995 C CA . THR A 1 625 ? -16.015 1.404 10.235 1.00 83.62 625 THR A CA 1
ATOM 4996 C C . THR A 1 625 ? -16.040 -0.061 10.650 1.00 83.62 625 THR A C 1
ATOM 4998 O O . THR A 1 625 ? -15.254 -0.830 10.111 1.00 83.62 625 THR A O 1
ATOM 5001 N N . ASP A 1 626 ? -16.934 -0.465 11.559 1.00 85.44 626 ASP A N 1
ATOM 5002 C CA . ASP A 1 626 ? -17.049 -1.864 11.990 1.00 85.44 626 ASP A CA 1
ATOM 5003 C C . ASP A 1 626 ? -17.610 -2.746 10.869 1.00 85.44 626 ASP A C 1
ATOM 5005 O O . ASP A 1 626 ? -17.118 -3.852 10.661 1.00 85.44 626 ASP A O 1
ATOM 5009 N N . LEU A 1 627 ? -18.595 -2.233 10.121 1.00 83.31 627 LEU A N 1
ATOM 5010 C CA . LEU A 1 627 ? -19.153 -2.912 8.947 1.00 83.31 627 LEU A CA 1
ATOM 5011 C C . LEU A 1 627 ? -18.089 -3.075 7.863 1.00 83.31 627 LEU A C 1
ATOM 5013 O O . LEU A 1 627 ? -17.845 -4.185 7.411 1.00 83.31 627 LEU A O 1
ATOM 5017 N N . ARG A 1 628 ? -17.344 -2.004 7.565 1.00 80.12 628 ARG A N 1
ATOM 5018 C CA . ARG A 1 628 ? -16.237 -2.065 6.606 1.00 80.12 628 ARG A CA 1
ATOM 5019 C C . ARG A 1 628 ? -15.179 -3.102 6.988 1.00 80.12 628 ARG A C 1
ATOM 5021 O O . ARG A 1 628 ? -14.604 -3.734 6.109 1.00 80.12 628 ARG A O 1
ATOM 5028 N N . VAL A 1 629 ? -14.879 -3.262 8.280 1.00 82.50 629 VAL A N 1
ATOM 5029 C CA . VAL A 1 629 ? -13.934 -4.297 8.734 1.00 82.50 629 VAL A CA 1
ATOM 5030 C C . VAL A 1 629 ? -14.489 -5.690 8.423 1.00 82.50 629 VAL A C 1
ATOM 5032 O O . VAL A 1 629 ? -13.746 -6.531 7.927 1.00 82.50 629 VAL A O 1
ATOM 5035 N N . LEU A 1 630 ? -15.777 -5.926 8.677 1.00 82.62 630 LEU A N 1
ATOM 5036 C CA . LEU A 1 630 ? -16.440 -7.198 8.378 1.00 82.62 630 LEU A CA 1
ATOM 5037 C C . LEU A 1 630 ? -16.483 -7.511 6.882 1.00 82.62 630 LEU A C 1
ATOM 5039 O O . LEU A 1 630 ? -16.189 -8.645 6.504 1.00 82.62 630 LEU A O 1
ATOM 5043 N N . ASP A 1 631 ? -16.786 -6.519 6.046 1.00 77.50 631 ASP A N 1
ATOM 5044 C CA . ASP A 1 631 ? -16.829 -6.686 4.590 1.00 77.50 631 ASP A CA 1
ATOM 5045 C C . ASP A 1 631 ? -15.447 -7.107 4.068 1.00 77.50 631 ASP A C 1
ATOM 5047 O O . ASP A 1 631 ? -15.315 -8.127 3.396 1.00 77.50 631 ASP A O 1
ATOM 5051 N N . VAL A 1 632 ? -14.388 -6.415 4.510 1.00 75.06 632 VAL A N 1
ATOM 5052 C CA . VAL A 1 632 ? -12.997 -6.751 4.158 1.00 75.06 632 VAL A CA 1
ATOM 5053 C C . VAL A 1 632 ? -12.611 -8.159 4.623 1.00 75.06 632 VAL A C 1
ATOM 5055 O O . VAL A 1 632 ? -11.897 -8.870 3.916 1.00 75.06 632 VAL A O 1
ATOM 5058 N N . ILE A 1 633 ? -13.046 -8.589 5.813 1.00 78.62 633 ILE A N 1
ATOM 5059 C CA . ILE A 1 633 ? -12.777 -9.955 6.284 1.00 78.62 633 ILE A CA 1
ATOM 5060 C C . ILE A 1 633 ? -13.496 -10.984 5.405 1.00 78.62 633 ILE A C 1
ATOM 5062 O O . ILE A 1 633 ? -12.907 -12.008 5.058 1.00 78.62 633 ILE A O 1
ATOM 5066 N N . THR A 1 634 ? -14.745 -10.707 5.035 1.00 77.50 634 THR A N 1
ATOM 5067 C CA . THR A 1 634 ? -15.587 -11.606 4.236 1.00 77.50 634 THR A CA 1
ATOM 5068 C C . THR A 1 634 ? -15.042 -11.762 2.816 1.00 77.50 634 THR A C 1
ATOM 5070 O O . THR A 1 634 ? -14.888 -12.887 2.341 1.00 77.50 634 THR A O 1
ATOM 5073 N N . GLU A 1 635 ? -14.653 -10.660 2.171 1.00 73.12 635 GLU A N 1
ATOM 5074 C CA . GLU A 1 635 ? -14.031 -10.665 0.841 1.00 73.12 635 GLU A CA 1
ATOM 5075 C C . GLU A 1 635 ? -12.703 -11.431 0.823 1.00 73.12 635 GLU A C 1
ATOM 5077 O O . GLU A 1 635 ? -12.486 -12.283 -0.039 1.00 73.12 635 GLU A O 1
ATOM 5082 N N . ASN A 1 636 ? -11.826 -11.189 1.803 1.00 73.62 636 ASN A N 1
ATOM 5083 C CA . ASN A 1 636 ? -10.558 -11.916 1.894 1.00 73.62 636 ASN A CA 1
ATOM 5084 C C . ASN A 1 636 ? -10.785 -13.421 2.108 1.00 73.62 636 ASN A C 1
ATOM 5086 O O . ASN A 1 636 ? -10.101 -14.236 1.491 1.00 73.62 636 ASN A O 1
ATOM 5090 N N . ARG A 1 637 ? -11.778 -13.796 2.927 1.00 75.38 637 ARG A N 1
ATOM 5091 C CA . ARG A 1 637 ? -12.136 -15.201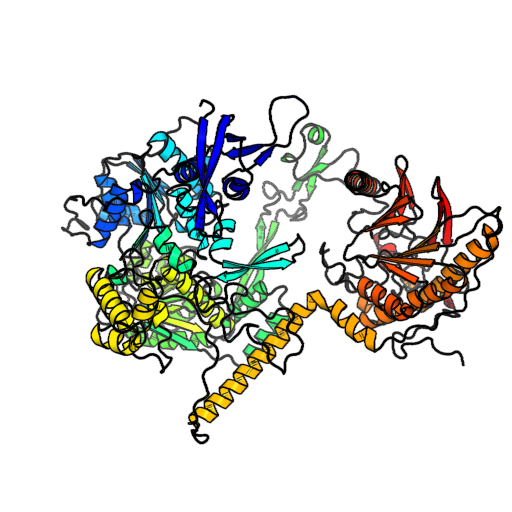 3.164 1.00 75.38 637 ARG A CA 1
ATOM 5092 C C . ARG A 1 637 ? -12.668 -15.879 1.900 1.00 75.38 637 ARG A C 1
ATOM 5094 O O . ARG A 1 637 ? -12.379 -17.052 1.684 1.00 75.38 637 ARG A O 1
ATOM 5101 N N . LYS A 1 638 ? -13.407 -15.156 1.050 1.00 76.06 638 LYS A N 1
ATOM 5102 C CA . LYS A 1 638 ? -13.864 -15.662 -0.255 1.00 76.06 638 LYS A CA 1
ATOM 5103 C C . LYS A 1 638 ? -12.684 -16.027 -1.156 1.00 76.06 638 LYS A C 1
ATOM 5105 O O . LYS A 1 638 ? -12.648 -17.133 -1.690 1.00 76.06 638 LYS A O 1
ATOM 5110 N N . LEU A 1 639 ? -11.714 -15.122 -1.291 1.00 73.69 639 LEU A N 1
ATOM 5111 C CA . LEU A 1 639 ? -10.512 -15.357 -2.100 1.00 73.69 639 LEU A CA 1
ATOM 5112 C C . LEU A 1 639 ? -9.688 -16.532 -1.563 1.00 73.69 639 LEU A C 1
ATOM 5114 O O . LEU A 1 639 ? -9.231 -17.366 -2.337 1.00 73.69 639 LEU A O 1
ATOM 5118 N N . GLU A 1 640 ? -9.542 -16.623 -0.240 1.00 74.62 640 GLU A N 1
ATOM 5119 C CA . GLU A 1 640 ? -8.876 -17.741 0.432 1.00 74.62 640 GLU A CA 1
ATOM 5120 C C . GLU A 1 640 ? -9.528 -19.082 0.064 1.00 74.62 640 GLU A C 1
ATOM 5122 O O . GLU A 1 640 ? -8.850 -19.966 -0.464 1.00 74.62 640 GLU A O 1
ATOM 5127 N N . LYS A 1 641 ? -10.845 -19.220 0.276 1.00 74.38 641 LYS A N 1
ATOM 5128 C CA . LYS A 1 641 ? -11.580 -20.459 -0.019 1.00 74.38 641 LYS A CA 1
ATOM 5129 C C . LYS A 1 641 ? -11.483 -20.869 -1.487 1.00 74.38 641 LYS A C 1
ATOM 5131 O O . LYS A 1 641 ? -11.302 -22.047 -1.777 1.00 74.38 641 LYS A O 1
ATOM 5136 N N . MET A 1 642 ? -11.510 -19.897 -2.396 1.00 76.62 642 MET A N 1
ATOM 5137 C CA . MET A 1 642 ? -11.364 -20.144 -3.828 1.00 76.62 642 MET A CA 1
ATOM 5138 C C . MET A 1 642 ? -9.991 -20.728 -4.182 1.00 76.62 642 MET A C 1
ATOM 5140 O O . MET A 1 642 ? -9.921 -21.698 -4.931 1.00 76.62 642 MET A O 1
ATOM 5144 N N . THR A 1 643 ? -8.900 -20.209 -3.602 1.00 75.19 643 THR A N 1
ATOM 5145 C CA . THR A 1 643 ? -7.560 -20.797 -3.816 1.00 75.19 643 THR A CA 1
ATOM 5146 C C . THR A 1 643 ? -7.409 -22.195 -3.219 1.00 75.19 643 THR A C 1
ATOM 5148 O O . THR A 1 643 ? -6.484 -22.914 -3.584 1.00 75.19 643 THR A O 1
ATOM 5151 N N . MET A 1 644 ? -8.312 -22.576 -2.312 1.00 72.19 644 MET A N 1
ATOM 5152 C CA . MET A 1 644 ? -8.365 -23.894 -1.687 1.00 72.19 644 MET A CA 1
ATOM 5153 C C . MET A 1 644 ? -9.304 -24.884 -2.393 1.00 72.19 644 MET A C 1
ATOM 5155 O O . MET A 1 644 ? -9.447 -26.011 -1.932 1.00 72.19 644 MET A O 1
ATOM 5159 N N . GLY A 1 645 ? -9.951 -24.483 -3.492 1.00 65.38 645 GLY A N 1
ATOM 5160 C CA . GLY A 1 645 ? -10.900 -25.336 -4.212 1.00 65.38 645 GLY A CA 1
ATOM 5161 C C . GLY A 1 645 ? -12.297 -25.418 -3.580 1.00 65.38 645 GLY A C 1
ATOM 5162 O O . GLY A 1 645 ? -13.113 -26.224 -4.025 1.00 65.38 645 GLY A O 1
ATOM 5163 N N . ASP A 1 646 ? -12.617 -24.582 -2.581 1.00 65.94 646 ASP A N 1
ATOM 5164 C CA . ASP A 1 646 ? -13.968 -24.495 -2.015 1.00 65.94 646 ASP A CA 1
ATOM 5165 C C . ASP A 1 646 ? -14.819 -23.460 -2.768 1.00 65.94 646 ASP A C 1
ATOM 5167 O O . ASP A 1 646 ? -14.859 -22.271 -2.432 1.00 65.94 646 ASP A O 1
ATOM 5171 N N . PHE A 1 647 ? -15.528 -23.938 -3.792 1.00 57.06 647 PHE A N 1
ATOM 5172 C CA . PHE A 1 647 ? -16.441 -23.144 -4.623 1.00 57.06 647 PHE A CA 1
ATOM 5173 C C . PHE A 1 647 ? -17.811 -22.896 -3.972 1.00 57.06 647 PHE A C 1
ATOM 5175 O O . PHE A 1 647 ? -18.650 -22.206 -4.552 1.00 57.06 647 PHE A O 1
ATOM 5182 N N . SER A 1 648 ? -18.073 -23.420 -2.765 1.00 46.12 648 SER A N 1
ATOM 5183 C CA . SER A 1 648 ? -19.408 -23.345 -2.152 1.00 46.12 648 SER A CA 1
ATOM 5184 C C . SER A 1 648 ? -19.877 -21.910 -1.872 1.00 46.12 648 SER A C 1
ATOM 5186 O O . SER A 1 648 ? -21.073 -21.677 -1.753 1.00 46.12 648 SER A O 1
ATOM 5188 N N . LEU A 1 649 ? -18.964 -20.934 -1.814 1.00 42.12 649 LEU A N 1
ATOM 5189 C CA . LEU A 1 649 ? -19.288 -19.514 -1.618 1.00 42.12 649 LEU A CA 1
ATOM 5190 C C . LEU A 1 649 ? -19.860 -18.814 -2.862 1.00 42.12 649 LEU A C 1
ATOM 5192 O O . LEU A 1 649 ? -20.427 -17.733 -2.718 1.00 42.12 649 LEU A O 1
ATOM 5196 N N . GLU A 1 650 ? -19.772 -19.401 -4.061 1.00 37.16 650 GLU A N 1
ATOM 5197 C CA . GLU A 1 650 ? -20.564 -18.916 -5.208 1.00 37.16 650 GLU A CA 1
ATOM 5198 C C . GLU A 1 650 ? -22.066 -19.165 -4.998 1.00 37.16 650 GLU A C 1
ATOM 5200 O O . GLU A 1 650 ? -22.903 -18.493 -5.597 1.00 37.16 650 GLU A O 1
ATOM 5205 N N . LEU A 1 651 ? -22.414 -20.086 -4.093 1.00 34.97 651 LEU A N 1
ATOM 5206 C CA . LEU A 1 651 ? -23.788 -20.469 -3.789 1.00 34.97 651 LEU A CA 1
ATOM 5207 C C . LEU A 1 651 ? -24.381 -19.730 -2.588 1.00 34.97 651 LEU A C 1
ATOM 5209 O O . LEU A 1 651 ? -25.576 -19.878 -2.379 1.00 34.97 651 LEU A O 1
ATOM 5213 N N . ASP A 1 652 ? -23.612 -18.942 -1.831 1.00 30.30 652 ASP A N 1
ATOM 5214 C CA . ASP A 1 652 ? -24.114 -18.213 -0.649 1.00 30.30 652 ASP A CA 1
ATOM 5215 C C . ASP A 1 652 ? -24.579 -16.777 -0.960 1.00 30.30 652 ASP A C 1
ATOM 5217 O O . ASP A 1 652 ? -25.022 -16.054 -0.071 1.00 30.30 652 ASP A O 1
ATOM 5221 N N . ILE A 1 653 ? -24.632 -16.387 -2.241 1.00 30.92 653 ILE A N 1
ATOM 5222 C CA . ILE A 1 653 ? -25.497 -15.288 -2.726 1.00 30.92 653 ILE A CA 1
ATOM 5223 C C . ILE A 1 653 ? -26.924 -15.841 -2.943 1.00 30.92 653 ILE A C 1
ATOM 5225 O O . ILE A 1 653 ? -27.576 -15.625 -3.964 1.00 30.92 653 ILE A O 1
ATOM 5229 N N . LYS A 1 654 ? -27.399 -16.636 -1.979 1.00 29.86 654 LYS A N 1
ATOM 5230 C CA . LYS A 1 654 ? -28.661 -17.389 -2.025 1.00 29.86 654 LYS A CA 1
ATOM 5231 C C . LYS A 1 654 ? -29.845 -16.670 -1.386 1.00 29.86 654 LYS A C 1
ATOM 5233 O O . LYS A 1 654 ? -30.862 -17.300 -1.141 1.00 29.86 654 LYS A O 1
ATOM 5238 N N . ASP A 1 655 ? -29.749 -15.354 -1.222 1.00 30.81 655 ASP A N 1
ATOM 5239 C CA . ASP A 1 655 ? -30.921 -14.492 -1.019 1.00 30.81 655 ASP A CA 1
ATOM 5240 C C . ASP A 1 655 ? -31.340 -13.766 -2.313 1.00 30.81 655 ASP A C 1
ATOM 5242 O O . ASP A 1 655 ? -32.127 -12.822 -2.284 1.00 30.81 655 ASP A O 1
ATOM 5246 N N . ASN A 1 656 ? -30.850 -14.216 -3.477 1.00 30.16 656 ASN A N 1
ATOM 5247 C CA . ASN A 1 656 ? -31.370 -13.794 -4.775 1.00 30.16 656 ASN A CA 1
ATOM 5248 C C . ASN A 1 656 ? -32.470 -14.780 -5.237 1.00 30.16 656 ASN A C 1
ATOM 5250 O O . ASN A 1 656 ? -32.147 -15.921 -5.581 1.00 30.16 656 ASN A O 1
ATOM 5254 N N . PRO A 1 657 ? -33.760 -14.391 -5.277 1.00 27.89 657 PRO A N 1
ATOM 5255 C CA . PRO A 1 657 ? -34.879 -15.298 -5.569 1.00 27.89 657 PRO A CA 1
ATOM 5256 C C . PRO A 1 657 ? -34.938 -15.831 -7.018 1.00 27.89 657 PRO A C 1
ATOM 5258 O O . PRO A 1 657 ? -35.905 -16.493 -7.381 1.00 27.89 657 PRO A O 1
ATOM 5261 N N . ASN A 1 658 ? -33.910 -15.599 -7.844 1.00 31.59 658 ASN A N 1
ATOM 5262 C CA . ASN A 1 658 ? -33.882 -15.970 -9.264 1.00 31.59 658 ASN A CA 1
ATOM 5263 C C . ASN A 1 658 ? -32.929 -17.126 -9.634 1.00 31.59 658 ASN A C 1
ATOM 5265 O O . ASN A 1 658 ? -32.724 -17.382 -10.821 1.00 31.59 658 ASN A O 1
ATOM 5269 N N . VAL A 1 659 ? -32.367 -17.868 -8.671 1.00 30.78 659 VAL A N 1
ATOM 5270 C CA . VAL A 1 659 ? -31.525 -19.044 -8.971 1.00 30.78 659 VAL A CA 1
ATOM 5271 C C . VAL A 1 659 ? -32.193 -20.320 -8.463 1.00 30.78 659 VAL A C 1
ATOM 5273 O O . VAL A 1 659 ? -32.154 -20.646 -7.280 1.00 30.78 659 VAL A O 1
ATOM 5276 N N . THR A 1 660 ? -32.822 -21.064 -9.373 1.00 30.86 660 THR A N 1
ATOM 5277 C CA . THR A 1 660 ? -33.449 -22.356 -9.077 1.00 30.86 660 THR A CA 1
ATOM 5278 C C . THR A 1 660 ? -32.417 -23.487 -8.996 1.00 30.86 660 THR A C 1
ATOM 5280 O O . THR A 1 660 ? -31.398 -23.495 -9.693 1.00 30.86 660 THR A O 1
ATOM 5283 N N . ILE A 1 661 ? -32.726 -24.489 -8.161 1.00 28.89 661 ILE A N 1
ATOM 5284 C CA . ILE A 1 661 ? -31.973 -25.740 -7.904 1.00 28.89 661 ILE A CA 1
ATOM 5285 C C . ILE A 1 661 ? -31.565 -26.484 -9.202 1.00 28.89 661 ILE A C 1
ATOM 5287 O O . ILE A 1 661 ? -30.593 -27.234 -9.224 1.00 28.89 661 ILE A O 1
ATOM 5291 N N . GLU A 1 662 ? -32.219 -26.183 -10.322 1.00 32.75 662 GLU A N 1
ATOM 5292 C CA . GLU A 1 662 ? -31.967 -26.726 -11.662 1.00 32.75 662 GLU A CA 1
ATOM 5293 C C . GLU A 1 662 ? -30.592 -26.351 -12.267 1.00 32.75 662 GLU A C 1
ATOM 5295 O O . GLU A 1 662 ? -30.137 -26.974 -13.232 1.00 32.75 662 GLU A O 1
ATOM 5300 N N . ASN A 1 663 ? -29.905 -25.338 -11.724 1.00 33.19 663 ASN A N 1
ATOM 5301 C CA . ASN A 1 663 ? -28.561 -24.950 -12.175 1.00 33.19 663 ASN A CA 1
ATOM 5302 C C . ASN A 1 663 ? -27.420 -25.659 -11.424 1.00 33.19 663 ASN A C 1
ATOM 5304 O O . ASN A 1 663 ? -26.317 -25.735 -11.962 1.00 33.19 663 ASN A O 1
ATOM 5308 N N . LEU A 1 664 ? -27.685 -26.258 -10.259 1.00 30.30 664 LEU A N 1
ATOM 5309 C CA . LEU A 1 664 ? -26.696 -27.035 -9.498 1.00 30.30 664 LEU A CA 1
ATOM 5310 C C . LEU A 1 664 ? -26.485 -28.448 -10.069 1.00 30.30 664 LEU A C 1
ATOM 5312 O O . LEU A 1 664 ? -25.359 -28.936 -10.110 1.00 30.30 664 LEU A O 1
ATOM 5316 N N . GLU A 1 665 ? -27.525 -29.074 -10.627 1.00 32.78 665 GLU A N 1
ATOM 5317 C CA . GLU A 1 665 ? -27.408 -30.395 -11.271 1.00 32.78 665 GLU A CA 1
ATOM 5318 C C . GLU A 1 665 ? -26.662 -30.357 -12.621 1.00 32.78 665 GLU A C 1
ATOM 5320 O O . GLU A 1 665 ? -26.156 -31.377 -13.096 1.00 32.78 665 GLU A O 1
ATOM 5325 N N . LYS A 1 666 ? -26.525 -29.176 -13.242 1.00 33.75 666 LYS A N 1
ATOM 5326 C CA . LYS A 1 666 ? -25.833 -29.006 -14.535 1.00 33.75 666 LYS A CA 1
ATOM 5327 C C . LYS A 1 666 ? -24.308 -29.100 -14.444 1.00 33.75 666 LYS A C 1
ATOM 5329 O O . LYS A 1 666 ? -23.674 -29.322 -15.476 1.00 33.75 666 LYS A O 1
ATOM 5334 N N . LEU A 1 667 ? -23.719 -28.959 -13.255 1.00 27.91 667 LEU A N 1
ATOM 5335 C CA . LEU A 1 667 ? -22.263 -28.907 -13.071 1.00 27.91 667 LEU A CA 1
ATOM 5336 C C . LEU A 1 667 ? -21.598 -30.270 -12.796 1.00 27.91 667 LEU A C 1
ATOM 5338 O O . LEU A 1 667 ? -20.376 -30.358 -12.853 1.00 27.91 667 LEU A O 1
ATOM 5342 N N . MET A 1 668 ? -22.358 -31.354 -12.585 1.00 27.70 668 MET A N 1
ATOM 5343 C CA . MET A 1 668 ? -21.807 -32.633 -12.092 1.00 27.70 668 MET A CA 1
ATOM 5344 C C . MET A 1 668 ? -21.951 -33.861 -13.014 1.00 27.70 668 MET A C 1
ATOM 5346 O O . MET A 1 668 ? -21.996 -34.988 -12.531 1.00 27.70 668 MET A O 1
ATOM 5350 N N . THR A 1 669 ? -21.951 -33.729 -14.346 1.00 34.19 669 THR A N 1
ATOM 5351 C CA . THR A 1 669 ? -21.838 -34.926 -15.216 1.00 34.19 669 THR A CA 1
ATOM 5352 C C . THR A 1 669 ? -20.850 -34.750 -16.371 1.00 34.19 669 THR A C 1
ATOM 5354 O O . THR A 1 669 ? -21.133 -34.115 -17.387 1.00 34.19 669 THR A O 1
ATOM 5357 N N . ARG A 1 670 ? -19.666 -35.370 -16.246 1.00 41.47 670 ARG A N 1
ATOM 5358 C CA . ARG A 1 670 ? -18.732 -35.568 -17.368 1.00 41.47 670 ARG A CA 1
ATOM 5359 C C . ARG A 1 670 ? -19.425 -36.409 -18.449 1.00 41.47 670 ARG A C 1
ATOM 5361 O O . ARG A 1 670 ? -19.914 -37.505 -18.183 1.00 41.47 670 ARG A O 1
ATOM 5368 N N . ILE A 1 671 ? -19.469 -35.902 -19.681 1.00 56.91 671 ILE A N 1
ATOM 5369 C CA . ILE A 1 671 ? -19.941 -36.669 -20.841 1.00 56.91 671 ILE A CA 1
ATOM 5370 C C . ILE A 1 671 ? -18.875 -37.705 -21.194 1.00 56.91 671 ILE A C 1
ATOM 5372 O O . ILE A 1 671 ? -17.717 -37.365 -21.418 1.00 56.91 671 ILE A O 1
ATOM 5376 N N . THR A 1 672 ? -19.265 -38.976 -21.250 1.00 65.50 672 THR A N 1
ATOM 5377 C CA . THR A 1 672 ? -18.361 -40.064 -21.631 1.00 65.50 672 THR A CA 1
ATOM 5378 C C . THR A 1 672 ? -18.022 -40.009 -23.131 1.00 65.50 672 THR A C 1
ATOM 5380 O O . THR A 1 672 ? -18.877 -39.611 -23.934 1.00 65.50 672 THR A O 1
ATOM 5383 N N . PRO A 1 673 ? -16.821 -40.453 -23.556 1.00 70.94 673 PRO A N 1
ATOM 5384 C CA . PRO A 1 673 ? -16.406 -40.431 -24.966 1.00 70.94 673 PRO A CA 1
ATOM 5385 C C . PRO A 1 673 ? -17.406 -41.118 -25.911 1.00 70.94 673 PRO A C 1
ATOM 5387 O O . PRO A 1 673 ? -17.723 -40.610 -26.986 1.00 70.94 673 PRO A O 1
ATOM 5390 N N . THR A 1 674 ? -18.005 -42.226 -25.470 1.00 75.75 674 THR A N 1
ATOM 5391 C CA . THR A 1 674 ? -19.042 -42.958 -26.214 1.00 75.75 674 THR A CA 1
ATOM 5392 C C . THR A 1 674 ? -20.286 -42.103 -26.469 1.00 75.75 674 THR A C 1
ATOM 5394 O O . THR A 1 674 ? -20.854 -42.122 -27.561 1.00 75.75 674 THR A O 1
ATOM 5397 N N . LYS A 1 675 ? -20.697 -41.297 -25.483 1.00 78.56 675 LYS A N 1
ATOM 5398 C CA . LYS A 1 675 ? -21.858 -40.407 -25.593 1.00 78.56 675 LYS A CA 1
ATOM 5399 C C . LYS A 1 675 ? -21.562 -39.217 -26.512 1.00 78.56 675 LYS A C 1
ATOM 5401 O O . LYS A 1 675 ? -22.416 -38.854 -27.317 1.00 78.56 675 LYS A O 1
ATOM 5406 N N . ALA A 1 676 ? -20.346 -38.670 -26.466 1.00 79.25 676 ALA A N 1
ATOM 5407 C CA . ALA A 1 676 ? -19.895 -37.620 -27.382 1.00 79.25 676 ALA A CA 1
ATOM 5408 C C . ALA A 1 676 ? -19.820 -38.099 -28.847 1.00 79.25 676 ALA A C 1
ATOM 5410 O O . ALA A 1 676 ? -20.261 -37.379 -29.745 1.00 79.25 676 ALA A O 1
ATOM 5411 N N . LYS A 1 677 ? -19.362 -39.338 -29.094 1.00 85.50 677 LYS A N 1
ATOM 5412 C CA . LYS A 1 677 ? -19.369 -39.966 -30.429 1.00 85.50 677 LYS A CA 1
ATOM 5413 C C . LYS A 1 677 ? -20.786 -40.075 -31.007 1.00 85.50 677 LYS A C 1
ATOM 5415 O O . LYS A 1 677 ? -21.016 -39.694 -32.152 1.00 85.50 677 LYS A O 1
ATOM 5420 N N . ASN A 1 678 ? -21.750 -40.509 -30.194 1.00 84.94 678 ASN A N 1
ATOM 5421 C CA . ASN A 1 678 ? -23.152 -40.623 -30.612 1.00 84.94 678 ASN A CA 1
ATOM 5422 C C . ASN A 1 678 ? -23.811 -39.252 -30.864 1.00 84.94 678 ASN A C 1
ATOM 5424 O O . ASN A 1 678 ? -24.645 -39.125 -31.759 1.00 84.94 678 ASN A O 1
ATOM 5428 N N . ILE A 1 679 ? -23.412 -38.212 -30.120 1.00 84.56 679 ILE A N 1
ATOM 5429 C CA . ILE A 1 679 ? -23.853 -36.831 -30.369 1.00 84.56 679 ILE A CA 1
ATOM 5430 C C . ILE A 1 679 ? -23.297 -36.315 -31.705 1.00 84.56 679 ILE A C 1
ATOM 5432 O O . ILE A 1 679 ? -24.056 -35.727 -32.472 1.00 84.56 679 ILE A O 1
ATOM 5436 N N . LYS A 1 680 ? -22.016 -36.566 -32.025 1.00 87.44 680 LYS A N 1
ATOM 5437 C CA . LYS A 1 680 ? -21.430 -36.207 -33.333 1.00 87.44 680 LYS A CA 1
ATOM 5438 C C . LYS A 1 680 ? -22.130 -36.916 -34.498 1.00 87.44 680 LYS A C 1
ATOM 5440 O O . LYS A 1 680 ? -22.397 -36.272 -35.506 1.00 87.44 680 LYS A O 1
ATOM 5445 N N . ALA A 1 681 ? -22.507 -38.187 -34.338 1.00 85.62 681 ALA A N 1
ATOM 5446 C CA . ALA A 1 681 ? -23.300 -38.916 -35.334 1.00 85.62 681 ALA A CA 1
ATOM 5447 C C . ALA A 1 681 ? -24.684 -38.288 -35.564 1.00 85.62 681 ALA A C 1
ATOM 5449 O O . ALA A 1 681 ? -25.023 -37.950 -36.694 1.00 85.62 681 ALA A O 1
ATOM 5450 N N . ALA A 1 682 ? -25.435 -38.003 -34.497 1.00 84.38 682 ALA A N 1
ATOM 5451 C CA . ALA A 1 682 ? -26.744 -37.353 -34.616 1.00 84.38 682 ALA A CA 1
ATOM 5452 C C . ALA A 1 682 ? -26.659 -35.921 -35.189 1.00 84.38 682 ALA A C 1
ATOM 5454 O O . ALA A 1 682 ? -27.572 -35.441 -35.867 1.00 84.38 682 ALA A O 1
ATOM 5455 N N . LEU A 1 683 ? -25.565 -35.209 -34.911 1.00 82.12 683 LEU A N 1
ATOM 5456 C CA . LEU A 1 683 ? -25.302 -33.889 -35.483 1.00 82.12 683 LEU A CA 1
ATOM 5457 C C . LEU A 1 683 ? -24.976 -33.951 -36.975 1.00 82.12 683 LEU A C 1
ATOM 5459 O O . LEU A 1 683 ? -25.411 -33.058 -37.700 1.00 82.12 683 LEU A O 1
ATOM 5463 N N . ALA A 1 684 ? -24.247 -34.978 -37.417 1.00 81.88 684 ALA A N 1
ATOM 5464 C CA . ALA A 1 684 ? -23.973 -35.221 -38.829 1.00 81.88 684 ALA A CA 1
ATOM 5465 C C . ALA A 1 684 ? -25.263 -35.587 -39.586 1.00 81.88 684 ALA A C 1
ATOM 5467 O O . ALA A 1 684 ? -25.561 -34.967 -40.604 1.00 81.88 684 ALA A O 1
ATOM 5468 N N . GLU A 1 685 ? -26.090 -36.479 -39.026 1.00 81.06 685 GLU A N 1
ATOM 5469 C CA . GLU A 1 685 ? -27.394 -36.870 -39.595 1.00 81.06 685 GLU A CA 1
ATOM 5470 C C . GLU A 1 685 ? -28.328 -35.669 -39.818 1.00 81.06 685 GLU A C 1
ATOM 5472 O O . GLU A 1 685 ? -29.017 -35.577 -40.830 1.00 81.06 685 GLU A O 1
ATOM 5477 N N . THR A 1 686 ? -28.344 -34.718 -38.880 1.00 76.25 686 THR A N 1
ATOM 5478 C CA . THR A 1 686 ? -29.233 -33.540 -38.927 1.00 76.25 686 THR A CA 1
ATOM 5479 C C . THR A 1 686 ? -28.574 -32.289 -39.511 1.00 76.25 686 THR A C 1
ATOM 5481 O O . THR A 1 686 ? -29.162 -31.201 -39.458 1.00 76.25 686 THR A O 1
ATOM 5484 N N . GLN A 1 687 ? -27.339 -32.401 -40.014 1.00 74.25 687 GLN A N 1
ATOM 5485 C CA . GLN A 1 687 ? -26.519 -31.275 -40.478 1.00 74.25 687 GLN A CA 1
ATOM 5486 C C . GLN A 1 687 ? -26.506 -30.089 -39.491 1.00 74.25 687 GLN A C 1
ATOM 5488 O O . GLN A 1 687 ? -26.637 -28.926 -39.873 1.00 74.25 687 GLN A O 1
ATOM 5493 N N . CYS A 1 688 ? -26.411 -30.382 -38.191 1.00 68.81 688 CYS A N 1
ATOM 5494 C CA . CYS A 1 688 ? -26.389 -29.408 -37.094 1.00 68.81 688 CYS A CA 1
ATOM 5495 C C . CYS A 1 688 ? -27.632 -28.503 -36.942 1.00 68.81 688 CYS A C 1
ATOM 5497 O O . CYS A 1 688 ? -27.590 -27.568 -36.138 1.00 68.81 688 CYS A O 1
ATOM 5499 N N . ARG A 1 689 ? -28.748 -28.761 -37.639 1.00 63.91 689 ARG A N 1
ATOM 5500 C CA . ARG A 1 689 ? -29.952 -27.902 -37.581 1.00 63.91 689 ARG A CA 1
ATOM 5501 C C . ARG A 1 689 ? -30.825 -28.146 -36.345 1.00 63.91 689 ARG A C 1
ATOM 5503 O O . ARG A 1 689 ? -31.554 -27.251 -35.925 1.00 63.91 689 ARG A O 1
ATOM 5510 N N . GLU A 1 690 ? -30.704 -29.309 -35.701 1.00 79.38 690 GLU A N 1
ATOM 5511 C CA . GLU A 1 690 ? -31.596 -29.734 -34.607 1.00 79.38 690 GLU A CA 1
ATOM 5512 C C . GLU A 1 690 ? -30.899 -29.926 -33.246 1.00 79.38 690 GLU A C 1
ATOM 5514 O O . GLU A 1 690 ? -31.302 -30.760 -32.430 1.00 79.38 690 GLU A O 1
ATOM 5519 N N . GLN A 1 691 ? -29.875 -29.120 -32.944 1.00 76.81 691 GLN A N 1
ATOM 5520 C CA . GLN A 1 691 ? -29.072 -29.257 -31.714 1.00 76.81 691 GLN A CA 1
ATOM 5521 C C . GLN A 1 691 ? -29.909 -29.280 -30.422 1.00 76.81 691 GLN A C 1
ATOM 5523 O O . GLN A 1 691 ? -29.559 -29.975 -29.475 1.00 76.81 691 GLN A O 1
ATOM 5528 N N . GLY A 1 692 ? -31.034 -28.554 -30.376 1.00 68.25 692 GLY A N 1
ATOM 5529 C CA . GLY A 1 692 ? -31.945 -28.559 -29.226 1.00 68.25 692 GLY A CA 1
ATOM 5530 C C . GLY A 1 692 ? -32.705 -29.878 -29.034 1.00 68.25 692 GLY A C 1
ATOM 5531 O O . GLY A 1 692 ? -32.906 -30.306 -27.899 1.00 68.25 692 GLY A O 1
ATOM 5532 N N . LYS A 1 693 ? -33.095 -30.559 -30.120 1.00 79.50 693 LYS A N 1
ATOM 5533 C CA . LYS A 1 693 ? -33.724 -31.889 -30.044 1.00 79.50 693 LYS A CA 1
ATOM 5534 C C . LYS A 1 693 ? -32.690 -32.961 -29.705 1.00 79.50 693 LYS A C 1
ATOM 5536 O O . LYS A 1 693 ? -32.971 -33.839 -28.898 1.00 79.50 693 LYS A O 1
ATOM 5541 N N . ILE A 1 694 ? -31.477 -32.840 -30.245 1.00 80.19 694 ILE A N 1
ATOM 5542 C CA . ILE A 1 694 ? -30.337 -33.711 -29.921 1.00 80.19 694 ILE A CA 1
ATOM 5543 C C . ILE A 1 694 ? -29.966 -33.580 -28.440 1.00 80.19 694 ILE A C 1
ATOM 5545 O O . ILE A 1 694 ? -29.821 -34.584 -27.750 1.00 80.19 694 ILE A O 1
ATOM 5549 N N . ALA A 1 695 ? -29.903 -32.354 -27.922 1.00 74.50 695 ALA A N 1
ATOM 5550 C CA . ALA A 1 695 ? -29.682 -32.077 -26.506 1.00 74.50 695 ALA A CA 1
ATOM 5551 C C . ALA A 1 695 ? -30.709 -32.796 -25.615 1.00 74.50 695 ALA A C 1
ATOM 5553 O O . ALA A 1 695 ? -30.332 -33.504 -24.680 1.00 74.50 695 ALA A O 1
ATOM 5554 N N . LYS A 1 696 ? -31.999 -32.720 -25.976 1.00 77.12 696 LYS A N 1
ATOM 5555 C CA . LYS A 1 696 ? -33.066 -33.475 -25.299 1.00 77.12 696 LYS A CA 1
ATOM 5556 C C . LYS A 1 696 ? -32.880 -34.993 -25.429 1.00 77.12 696 LYS A C 1
ATOM 5558 O O . LYS A 1 696 ? -32.949 -35.688 -24.420 1.00 77.12 696 LYS A O 1
ATOM 5563 N N . ARG A 1 697 ? -32.583 -35.505 -26.632 1.00 81.25 697 ARG A N 1
ATOM 5564 C CA . ARG A 1 697 ? -32.375 -36.943 -26.911 1.00 81.25 697 ARG A CA 1
ATOM 5565 C C . ARG A 1 697 ? -31.255 -37.541 -26.062 1.00 81.25 697 ARG A C 1
ATOM 5567 O O . ARG A 1 697 ? -31.409 -38.634 -25.530 1.00 81.25 697 ARG A O 1
ATOM 5574 N N . PHE A 1 698 ? -30.141 -36.827 -25.919 1.00 75.44 698 PHE A N 1
ATOM 5575 C CA . PHE A 1 698 ? -28.973 -37.303 -25.176 1.00 75.44 698 PHE A CA 1
ATOM 5576 C C . PHE A 1 698 ? -28.937 -36.825 -23.719 1.00 75.44 698 PHE A C 1
ATOM 5578 O O . PHE A 1 698 ? -27.972 -37.130 -23.017 1.00 75.44 698 PHE A O 1
ATOM 5585 N N . LYS A 1 699 ? -29.977 -36.128 -23.237 1.00 68.94 699 LYS A N 1
ATOM 5586 C CA . LYS A 1 699 ? -30.044 -35.546 -21.884 1.00 68.94 699 LYS A CA 1
ATOM 5587 C C . LYS A 1 699 ? -28.780 -34.742 -21.543 1.00 68.94 699 LYS A C 1
ATOM 5589 O O . LYS A 1 699 ? -28.089 -35.032 -20.572 1.00 68.94 699 LYS A O 1
ATOM 5594 N N . VAL A 1 700 ? -28.426 -33.797 -22.409 1.00 66.00 700 VAL A N 1
ATOM 5595 C CA . VAL A 1 700 ? -27.289 -32.873 -22.244 1.00 66.00 700 VAL A CA 1
ATOM 5596 C C . VAL A 1 700 ? -27.730 -31.469 -22.644 1.00 66.00 700 VAL A C 1
ATOM 5598 O O . VAL A 1 700 ? -28.731 -31.311 -23.341 1.00 66.00 700 VAL A O 1
ATOM 5601 N N . SER A 1 701 ? -27.011 -30.426 -22.228 1.00 62.22 701 SER A N 1
ATOM 5602 C CA . SER A 1 701 ? -27.376 -29.061 -22.616 1.00 62.22 701 SER A CA 1
ATOM 5603 C C . SER A 1 701 ? -27.168 -28.821 -24.118 1.00 62.22 701 SER A C 1
ATOM 5605 O O . SER A 1 701 ? -26.259 -29.374 -24.745 1.00 62.22 701 SER A O 1
ATOM 5607 N N . ARG A 1 702 ? -27.979 -27.929 -24.704 1.00 71.44 702 ARG A N 1
ATOM 5608 C CA . ARG A 1 702 ? -27.791 -27.476 -26.094 1.00 71.44 702 ARG A CA 1
ATOM 5609 C C . ARG A 1 702 ? -26.414 -26.839 -26.301 1.00 71.44 702 ARG A C 1
ATOM 5611 O O . ARG A 1 702 ? -25.839 -27.022 -27.368 1.00 71.44 702 ARG A O 1
ATOM 5618 N N . SER A 1 703 ? -25.883 -26.149 -25.288 1.00 58.91 703 SER A N 1
ATOM 5619 C CA . SER A 1 703 ? -24.520 -25.606 -25.320 1.00 58.91 703 SER A CA 1
ATOM 5620 C C . SER A 1 703 ? -23.484 -26.712 -25.480 1.00 58.91 703 SER A C 1
ATOM 5622 O O . SER A 1 703 ? -22.651 -26.620 -26.368 1.00 58.91 703 SER A O 1
ATOM 5624 N N . THR A 1 704 ? -23.611 -27.821 -24.748 1.00 67.75 704 THR A N 1
ATOM 5625 C CA . THR A 1 704 ? -22.657 -28.928 -24.864 1.00 67.75 704 THR A CA 1
ATOM 5626 C C . THR A 1 704 ? -22.703 -29.601 -26.237 1.00 67.75 704 THR A C 1
ATOM 5628 O O . THR A 1 704 ? -21.666 -29.952 -26.793 1.00 67.75 704 THR A O 1
ATOM 5631 N N . VAL A 1 705 ? -23.894 -29.738 -26.825 1.00 77.00 705 VAL A N 1
ATOM 5632 C CA . VAL A 1 705 ? -24.049 -30.212 -28.211 1.00 77.00 705 VAL A CA 1
ATOM 5633 C C . VAL A 1 705 ? -23.407 -29.228 -29.199 1.00 77.00 705 VAL A C 1
ATOM 5635 O O . VAL A 1 705 ? -22.742 -29.658 -30.136 1.00 77.00 705 VAL A O 1
ATOM 5638 N N . SER A 1 706 ? -23.546 -27.919 -28.967 1.00 72.00 706 SER A N 1
ATOM 5639 C CA . SER A 1 706 ? -22.909 -26.870 -29.772 1.00 72.00 706 SER A CA 1
ATOM 5640 C C . SER A 1 706 ? -21.381 -26.860 -29.632 1.00 72.00 706 SER A C 1
ATOM 5642 O O . SER A 1 706 ? -20.683 -26.651 -30.621 1.00 72.00 706 SER A O 1
ATOM 5644 N N . ASP A 1 707 ? -20.836 -27.106 -28.442 1.00 68.69 707 ASP A N 1
ATOM 5645 C CA . ASP A 1 707 ? -19.387 -27.157 -28.210 1.00 68.69 707 ASP A CA 1
ATOM 5646 C C . ASP A 1 707 ? -18.755 -28.408 -28.834 1.00 68.69 707 ASP A C 1
ATOM 5648 O O . ASP A 1 707 ? -17.654 -28.337 -29.378 1.00 68.69 707 ASP A O 1
ATOM 5652 N N . ILE A 1 708 ? -19.477 -29.536 -28.841 1.00 78.56 708 ILE A N 1
ATOM 5653 C CA . ILE A 1 708 ? -19.094 -30.740 -29.598 1.00 78.56 708 ILE A CA 1
ATOM 5654 C C . ILE A 1 708 ? -19.179 -30.472 -31.111 1.00 78.56 708 ILE A C 1
ATOM 5656 O O . ILE A 1 708 ? -18.283 -30.873 -31.854 1.00 78.56 708 ILE A O 1
ATOM 5660 N N . ALA A 1 709 ? -20.217 -29.759 -31.570 1.00 76.06 709 ALA A N 1
ATOM 5661 C CA . ALA A 1 709 ? -20.400 -29.413 -32.980 1.00 76.06 709 ALA A CA 1
ATOM 5662 C C . ALA A 1 709 ? -19.330 -28.450 -33.516 1.00 76.06 709 ALA A C 1
ATOM 5664 O O . ALA A 1 709 ? -18.917 -28.551 -34.663 1.00 76.06 709 ALA A O 1
ATOM 5665 N N . THR A 1 710 ? -18.867 -27.526 -32.677 1.00 66.00 710 THR A N 1
ATOM 5666 C CA . THR A 1 710 ? -17.859 -26.515 -33.035 1.00 66.00 710 THR A CA 1
ATOM 5667 C C . THR A 1 710 ? -16.426 -26.963 -32.742 1.00 66.00 710 THR A C 1
ATOM 5669 O O . THR A 1 710 ? -15.496 -26.177 -32.901 1.00 66.00 710 THR A O 1
ATOM 5672 N N . GLY A 1 711 ? -16.235 -28.216 -32.307 1.00 63.94 711 GLY A N 1
ATOM 5673 C CA . GLY A 1 711 ? -14.917 -28.787 -32.018 1.00 63.94 711 GLY A CA 1
ATOM 5674 C C . GLY A 1 711 ? -14.245 -28.242 -30.753 1.00 63.94 711 GLY A C 1
ATOM 5675 O O . GLY A 1 711 ? -13.070 -28.511 -30.530 1.00 63.94 711 GLY A O 1
ATOM 5676 N N . ARG A 1 712 ? -14.967 -27.501 -29.901 1.00 63.12 712 ARG A N 1
ATOM 5677 C CA . ARG A 1 712 ? -14.455 -26.991 -28.615 1.00 63.12 712 ARG A CA 1
ATOM 5678 C C . ARG A 1 712 ? -14.381 -28.071 -27.537 1.00 63.12 712 ARG A C 1
ATOM 5680 O O . ARG A 1 712 ? -13.584 -27.955 -26.613 1.00 63.12 712 ARG A O 1
ATOM 5687 N N . ARG A 1 713 ? -15.204 -29.120 -27.645 1.00 64.88 713 ARG A N 1
ATOM 5688 C CA . ARG A 1 713 ? -15.224 -30.275 -26.731 1.00 64.88 713 ARG A CA 1
ATOM 5689 C C . ARG A 1 713 ? -15.145 -31.584 -27.511 1.00 64.88 713 ARG A C 1
ATOM 5691 O O . ARG A 1 713 ? -15.776 -31.717 -28.557 1.00 64.88 713 ARG A O 1
ATOM 5698 N N . HIS A 1 714 ? -14.408 -32.557 -26.975 1.00 70.19 714 HIS A N 1
ATOM 5699 C CA . HIS A 1 714 ? -14.186 -33.871 -27.594 1.00 70.19 714 HIS A CA 1
ATOM 5700 C C . HIS A 1 714 ? -13.672 -33.794 -29.047 1.00 70.19 714 HIS A C 1
ATOM 5702 O O . HIS A 1 714 ? -14.169 -34.493 -29.937 1.00 70.19 714 HIS A O 1
ATOM 5708 N N . ASN A 1 715 ? -12.727 -32.884 -29.313 1.00 72.94 715 ASN A N 1
ATOM 5709 C CA . ASN A 1 715 ? -12.115 -32.707 -30.638 1.00 72.94 715 ASN A CA 1
ATOM 5710 C C . ASN A 1 715 ? -11.263 -33.917 -31.060 1.00 72.94 715 ASN A C 1
ATOM 5712 O O . ASN A 1 715 ? -11.115 -34.201 -32.241 1.00 72.94 715 ASN A O 1
ATOM 5716 N N . ASP A 1 716 ? -10.759 -34.652 -30.074 1.00 68.19 716 ASP A N 1
ATOM 5717 C CA . ASP A 1 716 ? -10.065 -35.932 -30.196 1.00 68.19 716 ASP A CA 1
ATOM 5718 C C . ASP A 1 716 ? -10.930 -37.036 -30.831 1.00 68.19 716 ASP A C 1
ATOM 5720 O O . ASP A 1 716 ? -10.397 -37.967 -31.430 1.00 68.19 716 ASP A O 1
ATOM 5724 N N . ILE A 1 717 ? -12.263 -36.926 -30.760 1.00 76.12 717 ILE A N 1
ATOM 5725 C CA . ILE A 1 717 ? -13.181 -37.891 -31.376 1.00 76.12 717 ILE A CA 1
ATOM 5726 C C . ILE A 1 717 ? -13.472 -37.468 -32.825 1.00 76.12 717 ILE A C 1
ATOM 5728 O O . ILE A 1 717 ? -14.101 -36.424 -33.034 1.00 76.12 717 ILE A O 1
ATOM 5732 N N . PRO A 1 718 ? -13.091 -38.264 -33.838 1.00 74.69 718 PRO A N 1
ATOM 5733 C CA . PRO A 1 718 ? -13.320 -37.911 -35.232 1.00 74.69 718 PRO A CA 1
ATOM 5734 C C . PRO A 1 718 ? -14.815 -37.880 -35.561 1.00 74.69 718 PRO A C 1
ATOM 5736 O O . PRO A 1 718 ? -15.619 -38.634 -35.003 1.00 74.69 718 PRO A O 1
ATOM 5739 N N . TRP A 1 719 ? -15.195 -36.992 -36.475 1.00 80.19 719 TRP A N 1
ATOM 5740 C CA . TRP A 1 719 ? -16.552 -36.960 -37.001 1.00 80.19 719 TRP A CA 1
ATOM 5741 C C . TRP A 1 719 ? -16.831 -38.196 -37.866 1.00 80.19 719 TRP A C 1
ATOM 5743 O O . TRP A 1 719 ? -15.948 -38.626 -38.614 1.00 80.19 719 TRP A O 1
ATOM 5753 N N . PRO A 1 720 ? -18.041 -38.773 -37.794 1.00 76.62 720 PRO A N 1
ATOM 5754 C CA . PRO A 1 720 ? -18.421 -39.858 -38.686 1.00 76.62 720 PRO A CA 1
ATOM 5755 C C . PRO A 1 720 ? -18.395 -39.388 -40.147 1.00 76.62 720 PRO A C 1
ATOM 5757 O O . PRO A 1 720 ? -18.822 -38.277 -40.457 1.00 76.62 720 PRO A O 1
ATOM 5760 N N . GLU A 1 721 ? -17.840 -40.234 -41.018 1.00 66.25 721 GLU A N 1
ATOM 5761 C CA . GLU A 1 721 ? -17.786 -40.047 -42.479 1.00 66.25 721 GLU A CA 1
ATOM 5762 C C . GLU A 1 721 ? -17.141 -38.727 -42.961 1.00 66.25 721 GLU A C 1
ATOM 5764 O O . GLU A 1 721 ? -17.429 -38.243 -44.051 1.00 66.25 721 GLU A O 1
ATOM 5769 N N . GLY A 1 722 ? -16.238 -38.127 -42.171 1.00 58.81 722 GLY A N 1
ATOM 5770 C CA . GLY A 1 722 ? -15.464 -36.946 -42.589 1.00 58.81 722 GLY A CA 1
ATOM 5771 C C . GLY A 1 722 ? -16.232 -35.615 -42.581 1.00 58.81 722 GLY A C 1
ATOM 5772 O O . GLY A 1 722 ? -15.718 -34.608 -43.065 1.00 58.81 722 GLY A O 1
ATOM 5773 N N . PHE A 1 723 ? -17.440 -35.578 -42.014 1.00 66.75 723 PHE A N 1
ATOM 5774 C CA . PHE A 1 723 ? -18.251 -34.363 -41.900 1.00 66.75 723 PHE A CA 1
ATOM 5775 C C . PHE A 1 723 ? -17.638 -33.353 -40.909 1.00 66.75 723 PHE A C 1
ATOM 5777 O O . PHE A 1 723 ? -17.485 -33.671 -39.739 1.00 66.75 723 PHE A O 1
ATOM 5784 N N . ASN A 1 724 ? -17.322 -32.121 -41.325 1.00 62.94 724 ASN A N 1
ATOM 5785 C CA . ASN A 1 724 ? -16.841 -31.061 -40.421 1.00 62.94 724 ASN A CA 1
ATOM 5786 C C . ASN A 1 724 ? -17.640 -29.754 -40.616 1.00 62.94 724 ASN A C 1
ATOM 5788 O O . ASN A 1 724 ? -17.488 -29.107 -41.655 1.00 62.94 724 ASN A O 1
ATOM 5792 N N . PRO A 1 725 ? -18.492 -29.342 -39.659 1.00 61.53 725 PRO A N 1
ATOM 5793 C CA . PRO A 1 725 ? -19.366 -28.185 -39.834 1.00 61.53 725 PRO A CA 1
ATOM 5794 C C . PRO A 1 725 ? -18.778 -26.896 -39.227 1.00 61.53 725 PRO A C 1
ATOM 5796 O O . PRO A 1 725 ? -18.999 -26.629 -38.052 1.00 61.53 725 PRO A O 1
ATOM 5799 N N . LEU A 1 726 ? -18.103 -26.032 -40.001 1.00 52.41 726 LEU A N 1
ATOM 5800 C CA . LEU A 1 726 ? -17.785 -24.645 -39.581 1.00 52.41 726 LEU A CA 1
ATOM 5801 C C . LEU A 1 726 ? -17.787 -23.666 -40.779 1.00 52.41 726 LEU A C 1
ATOM 5803 O O . LEU A 1 726 ? -17.410 -24.103 -41.868 1.00 52.41 726 LEU A O 1
ATOM 5807 N N . PRO A 1 727 ? -18.189 -22.368 -40.620 1.00 47.19 727 PRO A N 1
ATOM 5808 C CA . PRO A 1 727 ? -17.736 -21.471 -39.533 1.00 47.19 727 PRO A CA 1
ATOM 5809 C C . PRO A 1 727 ? -18.748 -20.476 -38.879 1.00 47.19 727 PRO A C 1
ATOM 5811 O O . PRO A 1 727 ? -19.895 -20.316 -39.287 1.00 47.19 727 PRO A O 1
ATOM 5814 N N . ASN A 1 728 ? -18.239 -19.808 -37.824 1.00 39.75 728 ASN A N 1
ATOM 5815 C CA . ASN A 1 728 ? -18.814 -18.872 -36.830 1.00 39.75 728 ASN A CA 1
ATOM 5816 C C . ASN A 1 728 ? -19.723 -17.711 -37.318 1.00 39.75 728 ASN A C 1
ATOM 5818 O O . ASN A 1 728 ? -19.396 -17.025 -38.284 1.00 39.75 728 ASN A O 1
ATOM 5822 N N . LYS A 1 729 ? -20.735 -17.334 -36.507 1.00 36.09 729 LYS A N 1
ATOM 5823 C CA . LYS A 1 729 ? -21.310 -15.965 -36.464 1.00 36.09 729 LYS A CA 1
ATOM 5824 C C . LYS A 1 729 ? -21.514 -15.454 -35.025 1.00 36.09 729 LYS A C 1
ATOM 5826 O O . LYS A 1 729 ? -21.939 -16.207 -34.152 1.00 36.09 729 LYS A O 1
ATOM 5831 N N . LYS A 1 730 ? -21.187 -14.168 -34.814 1.00 30.75 730 LYS A N 1
ATOM 5832 C CA . LYS A 1 730 ? -21.271 -13.394 -33.557 1.00 30.75 730 LYS A CA 1
ATOM 5833 C C . LYS A 1 730 ? -22.733 -13.092 -33.189 1.00 30.75 730 LYS A C 1
ATOM 5835 O O . LYS A 1 730 ? -23.510 -12.728 -34.067 1.00 30.75 730 LYS A O 1
ATOM 5840 N N . GLY A 1 731 ? -23.099 -13.244 -31.915 1.00 29.00 731 GLY A N 1
ATOM 5841 C CA . GLY A 1 731 ? -24.451 -12.991 -31.408 1.00 29.00 731 GLY A CA 1
ATOM 5842 C C . GLY A 1 731 ? -24.558 -11.651 -30.683 1.00 29.00 731 GLY A C 1
ATOM 5843 O O . GLY A 1 731 ? -23.911 -11.463 -29.659 1.00 29.00 731 GLY A O 1
ATOM 5844 N N . GLY A 1 732 ? -25.407 -10.766 -31.202 1.00 33.59 732 GLY A N 1
ATOM 5845 C CA . GLY A 1 732 ? -25.924 -9.579 -30.528 1.00 33.59 732 GLY A CA 1
ATOM 5846 C C . GLY A 1 732 ? -27.434 -9.483 -30.763 1.00 33.59 732 GLY A C 1
ATOM 5847 O O . GLY A 1 732 ? -27.915 -9.910 -31.811 1.00 33.59 732 GLY A O 1
ATOM 5848 N N . GLN A 1 733 ? -28.133 -8.909 -29.780 1.00 29.42 733 GLN A N 1
ATOM 5849 C CA . GLN A 1 733 ? -29.571 -8.603 -29.698 1.00 29.42 733 GLN A CA 1
ATOM 5850 C C . GLN A 1 733 ? -30.508 -9.721 -29.195 1.00 29.42 733 GLN A C 1
ATOM 5852 O O . GLN A 1 733 ? -30.810 -10.701 -29.877 1.00 29.42 733 GLN A O 1
ATOM 5857 N N . ARG A 1 734 ? -31.079 -9.496 -28.002 1.00 31.89 734 ARG A N 1
ATOM 5858 C CA . ARG A 1 734 ? -32.392 -10.025 -27.606 1.00 31.89 734 ARG A CA 1
ATOM 5859 C C . ARG A 1 734 ? -33.311 -8.879 -27.176 1.00 31.89 734 ARG A C 1
ATOM 5861 O O . ARG A 1 734 ? -32.872 -7.935 -26.533 1.00 31.89 734 ARG A O 1
ATOM 5868 N N . ARG A 1 735 ? -34.581 -9.003 -27.578 1.00 31.22 735 ARG A N 1
ATOM 5869 C CA . ARG A 1 735 ? -35.721 -8.112 -27.303 1.00 31.22 735 ARG A CA 1
ATOM 5870 C C . ARG A 1 735 ? -36.095 -8.082 -25.813 1.00 31.22 735 ARG A C 1
ATOM 5872 O O . ARG A 1 735 ? -36.050 -9.123 -25.162 1.00 31.22 735 ARG A O 1
ATOM 5879 N N . LYS A 1 736 ? -36.549 -6.915 -25.338 1.00 28.78 736 LYS A N 1
ATOM 5880 C CA . LYS A 1 736 ? -37.245 -6.713 -24.051 1.00 28.78 736 LYS A CA 1
ATOM 5881 C C . LYS A 1 736 ? -38.599 -7.448 -24.031 1.00 28.78 736 LYS A C 1
ATOM 5883 O O . LYS A 1 736 ? -39.248 -7.519 -25.073 1.00 28.78 736 LYS A O 1
ATOM 5888 N N . SER A 1 737 ? -39.007 -7.981 -22.873 1.00 31.70 737 SER A N 1
ATOM 5889 C CA . SER A 1 737 ? -40.334 -8.587 -22.648 1.00 31.70 737 SER A CA 1
ATOM 5890 C C . SER A 1 737 ? -41.313 -7.607 -21.990 1.00 31.70 737 SER A C 1
ATOM 5892 O O . SER A 1 737 ? -40.899 -6.736 -21.231 1.00 31.70 737 SER A O 1
ATOM 5894 N N . GLU A 1 738 ? -42.599 -7.784 -22.295 1.00 35.44 738 GLU A N 1
ATOM 5895 C CA . GLU A 1 738 ? -43.704 -6.814 -22.170 1.00 35.44 738 GLU A CA 1
ATOM 5896 C C . GLU A 1 738 ? -44.549 -6.877 -20.878 1.00 35.44 738 GLU A C 1
ATOM 5898 O O . GLU A 1 738 ? -45.605 -6.258 -20.828 1.00 35.44 738 GLU A O 1
ATOM 5903 N N . GLU A 1 739 ? -44.134 -7.557 -19.809 1.00 45.72 739 GLU A N 1
ATOM 5904 C CA . GLU A 1 739 ? -44.945 -7.620 -18.576 1.00 45.72 739 GLU A CA 1
ATOM 5905 C C . GLU A 1 739 ? -44.333 -6.778 -17.446 1.00 45.72 739 GLU A C 1
ATOM 5907 O O . GLU A 1 739 ? -43.416 -7.215 -16.753 1.00 45.72 739 GLU A O 1
ATOM 5912 N N . TRP A 1 740 ? -44.846 -5.554 -17.268 1.00 39.78 740 TRP A N 1
ATOM 5913 C CA . TRP A 1 740 ? -44.540 -4.662 -16.142 1.00 39.78 740 TRP A CA 1
ATOM 5914 C C . TRP A 1 740 ? -45.848 -4.208 -15.481 1.00 39.78 740 TRP A C 1
ATOM 5916 O O . TRP A 1 740 ? -46.673 -3.567 -16.131 1.00 39.78 740 TRP A O 1
ATOM 5926 N N . ASP A 1 741 ? -46.038 -4.556 -14.204 1.00 51.06 741 ASP A N 1
ATOM 5927 C CA . ASP A 1 741 ? -47.163 -4.091 -13.381 1.00 51.06 741 ASP A CA 1
ATOM 5928 C C . ASP A 1 741 ? -46.696 -2.960 -12.434 1.00 51.06 741 ASP A C 1
ATOM 5930 O O . ASP A 1 741 ? -45.930 -3.223 -11.500 1.00 51.06 741 ASP A O 1
ATOM 5934 N N . PRO A 1 742 ? -47.155 -1.711 -12.647 1.00 51.28 742 PRO A N 1
ATOM 5935 C CA . PRO A 1 742 ? -46.731 -0.528 -11.897 1.00 51.28 742 PRO A CA 1
ATOM 5936 C C . PRO A 1 742 ? -47.324 -0.366 -10.488 1.00 51.28 742 PRO A C 1
ATOM 5938 O O . PRO A 1 742 ? -47.025 0.627 -9.829 1.00 51.28 742 PRO A O 1
ATOM 5941 N N . THR A 1 743 ? -48.185 -1.270 -10.006 1.00 49.59 743 THR A N 1
ATOM 5942 C CA . THR A 1 743 ? -48.946 -1.044 -8.752 1.00 49.59 743 THR A CA 1
ATOM 5943 C C . THR A 1 743 ? -48.470 -1.824 -7.526 1.00 49.59 743 THR A C 1
ATOM 5945 O O . THR A 1 743 ? -49.065 -1.732 -6.450 1.00 49.59 743 THR A O 1
ATOM 5948 N N . ASN A 1 744 ? -47.363 -2.558 -7.628 1.00 62.06 744 ASN A N 1
ATOM 5949 C CA . ASN A 1 744 ? -46.843 -3.325 -6.502 1.00 62.06 744 ASN A CA 1
ATOM 5950 C C . ASN A 1 744 ? -46.122 -2.415 -5.488 1.00 62.06 744 ASN A C 1
ATOM 5952 O O . ASN A 1 744 ? -45.046 -1.885 -5.761 1.00 62.06 744 ASN A O 1
ATOM 5956 N N . ALA A 1 745 ? -46.681 -2.286 -4.280 1.00 53.53 745 ALA A N 1
ATOM 5957 C CA . ALA A 1 745 ? -46.117 -1.478 -3.192 1.00 53.53 745 ALA A CA 1
ATOM 5958 C C . ALA A 1 745 ? -44.664 -1.855 -2.843 1.00 53.53 745 ALA A C 1
ATOM 5960 O O . ALA A 1 745 ? -43.881 -0.998 -2.439 1.00 53.53 745 ALA A O 1
ATOM 5961 N N . ARG A 1 746 ? -44.280 -3.122 -3.055 1.00 49.69 746 ARG A N 1
ATOM 5962 C CA . ARG A 1 746 ? -42.905 -3.595 -2.868 1.00 49.69 746 ARG A CA 1
ATOM 5963 C C . ARG A 1 746 ? -41.966 -3.100 -3.966 1.00 49.69 746 ARG A C 1
ATOM 5965 O O . ARG A 1 746 ? -40.802 -2.858 -3.681 1.00 49.69 746 ARG A O 1
ATOM 5972 N N . ILE A 1 747 ? -42.462 -2.929 -5.193 1.00 54.06 747 ILE A N 1
ATOM 5973 C CA . ILE A 1 747 ? 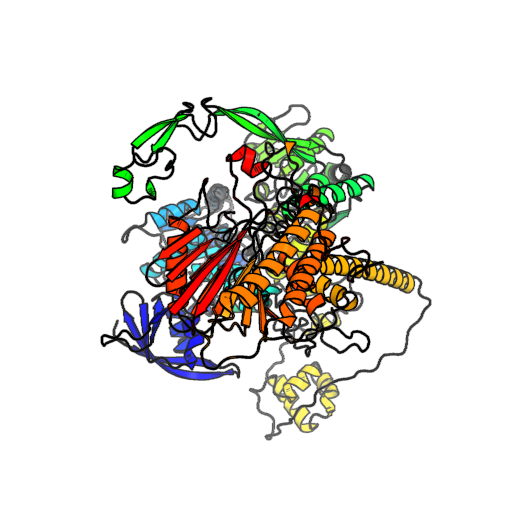-41.695 -2.351 -6.304 1.00 54.06 747 ILE A CA 1
ATOM 5974 C C . ILE A 1 747 ? -41.471 -0.859 -6.052 1.00 54.06 747 ILE A C 1
ATOM 5976 O O . ILE A 1 747 ? -40.345 -0.413 -6.190 1.00 54.06 747 ILE A O 1
ATOM 5980 N N . MET A 1 748 ? -42.472 -0.117 -5.566 1.00 51.72 748 MET A N 1
ATOM 5981 C CA . MET A 1 748 ? -42.289 1.301 -5.213 1.00 51.72 748 MET A CA 1
ATOM 5982 C C . MET A 1 748 ? -41.319 1.506 -4.039 1.00 51.72 748 MET A C 1
ATOM 5984 O O . MET A 1 748 ? -40.535 2.452 -4.044 1.00 51.72 748 MET A O 1
ATOM 5988 N N . GLU A 1 749 ? -41.349 0.624 -3.035 1.00 59.75 749 GLU A N 1
ATOM 5989 C CA . GLU A 1 749 ? -40.399 0.649 -1.914 1.00 59.75 749 GLU A CA 1
ATOM 5990 C C . GLU A 1 749 ? -38.971 0.339 -2.396 1.00 59.75 749 GLU A C 1
ATOM 5992 O O . GLU A 1 749 ? -38.034 1.060 -2.063 1.00 59.75 749 GLU A O 1
ATOM 5997 N N . LEU A 1 750 ? -38.816 -0.665 -3.268 1.00 57.09 750 LEU A N 1
ATOM 5998 C CA . LEU A 1 750 ? -37.535 -1.006 -3.889 1.00 57.09 750 LEU A CA 1
ATOM 5999 C C . LEU A 1 750 ? -37.038 0.077 -4.853 1.00 57.09 750 LEU A C 1
ATOM 6001 O O . LEU A 1 750 ? -35.841 0.320 -4.907 1.00 57.09 750 LEU A O 1
ATOM 6005 N N . GLU A 1 751 ? -37.920 0.748 -5.590 1.00 54.34 751 GLU A N 1
ATOM 6006 C CA . GLU A 1 751 ? -37.571 1.884 -6.448 1.00 54.34 751 GLU A CA 1
ATOM 6007 C C . GLU A 1 751 ? -37.130 3.088 -5.609 1.00 54.34 751 GLU A C 1
ATOM 6009 O O . GLU A 1 751 ? -36.149 3.742 -5.960 1.00 54.34 751 GLU A O 1
ATOM 6014 N N . ALA A 1 752 ? -37.774 3.346 -4.467 1.00 54.97 752 ALA A N 1
ATOM 6015 C CA . ALA A 1 752 ? -37.354 4.387 -3.530 1.00 54.97 752 ALA A CA 1
ATOM 6016 C C . ALA A 1 752 ? -35.992 4.071 -2.887 1.00 54.97 752 ALA A C 1
ATOM 6018 O O . ALA A 1 752 ? -35.129 4.951 -2.816 1.00 54.97 752 ALA A O 1
ATOM 6019 N N . ASP A 1 753 ? -35.761 2.817 -2.489 1.00 58.72 753 ASP A N 1
ATOM 6020 C CA . ASP A 1 753 ? -34.469 2.352 -1.976 1.00 58.72 753 ASP A CA 1
ATOM 6021 C C . ASP A 1 753 ? -33.384 2.402 -3.060 1.00 58.72 753 ASP A C 1
ATOM 6023 O O . ASP A 1 753 ? -32.258 2.827 -2.799 1.00 58.72 753 ASP A O 1
ATOM 6027 N N . LEU A 1 754 ? -33.717 2.044 -4.301 1.00 54.69 754 LEU A N 1
ATOM 6028 C CA . LEU A 1 754 ? -32.796 2.087 -5.434 1.00 54.69 754 LEU A CA 1
ATOM 6029 C C . LEU A 1 754 ? -32.438 3.528 -5.801 1.00 54.69 754 LEU A C 1
ATOM 6031 O O . LEU A 1 754 ? -31.268 3.809 -6.061 1.00 54.69 754 LEU A O 1
ATOM 6035 N N . VAL A 1 755 ? -33.391 4.461 -5.739 1.00 59.28 755 VAL A N 1
ATOM 6036 C CA . VAL A 1 755 ? -33.133 5.902 -5.874 1.00 59.28 755 VAL A CA 1
ATOM 6037 C C . VAL A 1 755 ? -32.246 6.400 -4.731 1.00 59.28 755 VAL A C 1
ATOM 6039 O O . VAL A 1 755 ? -31.252 7.076 -4.994 1.00 59.28 755 VAL A O 1
ATOM 6042 N N . HIS A 1 756 ? -32.516 6.011 -3.482 1.00 54.75 756 HIS A N 1
ATOM 6043 C CA . HIS A 1 756 ? -31.728 6.432 -2.320 1.00 54.75 756 HIS A CA 1
ATOM 6044 C C . HIS A 1 756 ? -30.279 5.920 -2.364 1.00 54.75 756 HIS A C 1
ATOM 6046 O O . HIS A 1 756 ? -29.333 6.694 -2.198 1.00 54.75 756 HIS A O 1
ATOM 6052 N N . VAL A 1 757 ? -30.088 4.633 -2.667 1.00 59.78 757 VAL A N 1
ATOM 6053 C CA . VAL A 1 757 ? -28.765 4.012 -2.838 1.00 59.78 757 VAL A CA 1
ATOM 6054 C C . VAL A 1 757 ? -28.046 4.604 -4.051 1.00 59.78 757 VAL A C 1
ATOM 6056 O O . VAL A 1 757 ? -26.837 4.839 -4.002 1.00 59.78 757 VAL A O 1
ATOM 6059 N N . THR A 1 758 ? -28.773 4.923 -5.124 1.00 50.16 758 THR A N 1
ATOM 6060 C CA . THR A 1 758 ? -28.215 5.608 -6.298 1.00 50.16 758 THR A CA 1
ATOM 6061 C C . THR A 1 758 ? -27.746 7.020 -5.954 1.00 50.16 758 THR A C 1
ATOM 6063 O O . THR A 1 758 ? -26.663 7.424 -6.383 1.00 50.16 758 THR A O 1
ATOM 6066 N N . GLU A 1 759 ? -28.494 7.767 -5.142 1.00 57.34 759 GLU A N 1
ATOM 6067 C CA . GLU A 1 759 ? -28.095 9.089 -4.658 1.00 57.34 759 GLU A CA 1
ATOM 6068 C C . GLU A 1 759 ? -26.900 9.029 -3.699 1.00 57.34 759 GLU A C 1
ATOM 6070 O O . GLU A 1 759 ? -25.972 9.830 -3.847 1.00 57.34 759 GLU A O 1
ATOM 6075 N N . GLU A 1 760 ? -26.853 8.069 -2.768 1.00 57.22 760 GLU A N 1
ATOM 6076 C CA . GLU A 1 760 ? -25.691 7.854 -1.894 1.00 57.22 760 GLU A CA 1
ATOM 6077 C C . GLU A 1 760 ? -24.448 7.463 -2.696 1.00 57.22 760 GLU A C 1
ATOM 6079 O O . GLU A 1 760 ? -23.391 8.077 -2.529 1.00 57.22 760 GLU A O 1
ATOM 6084 N N . ARG A 1 761 ? -24.578 6.526 -3.642 1.00 60.66 761 ARG A N 1
ATOM 6085 C CA . ARG A 1 761 ? -23.508 6.147 -4.573 1.00 60.66 761 ARG A CA 1
ATOM 6086 C C . ARG A 1 761 ? -23.035 7.346 -5.383 1.00 60.66 761 ARG A C 1
ATOM 6088 O O . ARG A 1 761 ? -21.833 7.556 -5.501 1.00 60.66 761 ARG A O 1
ATOM 6095 N N . ASN A 1 762 ? -23.945 8.154 -5.926 1.00 47.44 762 ASN A N 1
ATOM 6096 C CA . ASN A 1 762 ? -23.598 9.341 -6.710 1.00 47.44 762 ASN A CA 1
ATOM 6097 C C . ASN A 1 762 ? -22.940 10.423 -5.839 1.00 47.44 762 ASN A C 1
ATOM 6099 O O . ASN A 1 762 ? -22.033 11.121 -6.296 1.00 47.44 762 ASN A O 1
ATOM 6103 N N . ARG A 1 763 ? -23.336 10.540 -4.569 1.00 57.38 763 ARG A N 1
ATOM 6104 C CA . ARG A 1 763 ? -22.717 11.435 -3.587 1.00 57.38 763 ARG A CA 1
ATOM 6105 C C . ARG A 1 763 ? -21.309 10.982 -3.208 1.00 57.38 763 ARG A C 1
ATOM 6107 O O . ARG A 1 763 ? -20.406 11.817 -3.168 1.00 57.38 763 ARG A O 1
ATOM 6114 N N . GLU A 1 764 ? -21.101 9.691 -2.972 1.00 57.56 764 GLU A N 1
ATOM 6115 C CA . GLU A 1 764 ? -19.777 9.121 -2.700 1.00 57.56 764 GLU A CA 1
ATOM 6116 C C . GLU A 1 764 ? -18.890 9.121 -3.954 1.00 57.56 764 GLU A C 1
ATOM 6118 O O . GLU A 1 764 ? -17.716 9.472 -3.861 1.00 57.56 764 GLU A O 1
ATOM 6123 N N . ARG A 1 765 ? -19.447 8.893 -5.154 1.00 46.25 765 ARG A N 1
ATOM 6124 C CA . ARG A 1 765 ? -18.761 9.138 -6.437 1.00 46.25 765 ARG A CA 1
ATOM 6125 C C . ARG A 1 765 ? -18.355 10.598 -6.571 1.00 46.25 765 ARG A C 1
ATOM 6127 O O . ARG A 1 765 ? -17.221 10.853 -6.943 1.00 46.25 765 ARG A O 1
ATOM 6134 N N . ARG A 1 766 ? -19.216 11.565 -6.230 1.00 44.09 766 ARG A N 1
ATOM 6135 C CA . ARG A 1 766 ? -18.855 12.996 -6.228 1.00 44.09 766 ARG A CA 1
ATOM 6136 C C . ARG A 1 766 ? -17.729 13.287 -5.236 1.00 44.09 766 ARG A C 1
ATOM 6138 O O . ARG A 1 766 ? -16.811 14.012 -5.595 1.00 44.09 766 ARG A O 1
ATOM 6145 N N . LYS A 1 767 ? -17.730 12.689 -4.041 1.00 48.00 767 LYS A N 1
ATOM 6146 C CA . LYS A 1 767 ? -16.630 12.834 -3.066 1.00 48.00 767 LYS A CA 1
ATOM 6147 C C . LYS A 1 767 ? -15.325 12.192 -3.541 1.00 48.00 767 LYS A C 1
ATOM 6149 O O . LYS A 1 767 ? -14.281 12.822 -3.421 1.00 48.00 767 LYS A O 1
ATOM 6154 N N . ASN A 1 768 ? -15.372 11.000 -4.133 1.00 44.22 768 ASN A N 1
ATOM 6155 C CA . ASN A 1 768 ? -14.201 10.351 -4.730 1.00 44.22 768 ASN A CA 1
ATOM 6156 C C . ASN A 1 768 ? -13.703 11.095 -5.975 1.00 44.22 768 ASN A C 1
ATOM 6158 O O . ASN A 1 768 ? -12.499 11.217 -6.156 1.00 44.22 768 ASN A O 1
ATOM 6162 N N . LYS A 1 769 ? -14.599 11.674 -6.782 1.00 38.62 769 LYS A N 1
ATOM 6163 C CA . LYS A 1 769 ? -14.256 12.552 -7.911 1.00 38.62 769 LYS A CA 1
ATOM 6164 C C . LYS A 1 769 ? -13.631 13.860 -7.409 1.00 38.62 769 LYS A C 1
ATOM 6166 O O . LYS A 1 769 ? -12.715 14.358 -8.041 1.00 38.62 769 LYS A O 1
ATOM 6171 N N . VAL A 1 770 ? -14.044 14.374 -6.245 1.00 41.25 770 VAL A N 1
ATOM 6172 C CA . VAL A 1 770 ? -13.413 15.520 -5.556 1.00 41.25 770 VAL A CA 1
ATOM 6173 C C . VAL A 1 770 ? -12.043 15.154 -4.954 1.00 41.25 770 VAL A C 1
ATOM 6175 O O . VAL A 1 770 ? -11.125 15.965 -5.007 1.00 41.25 770 VAL A O 1
ATOM 6178 N N . ALA A 1 771 ? -11.864 13.932 -4.444 1.00 40.47 771 ALA A N 1
ATOM 6179 C CA . ALA A 1 771 ? -10.578 13.441 -3.940 1.00 40.47 771 ALA A CA 1
ATOM 6180 C C . ALA A 1 771 ? -9.575 13.137 -5.071 1.00 40.47 771 ALA A C 1
ATOM 6182 O O . ALA A 1 771 ? -8.411 13.514 -4.966 1.00 40.47 771 ALA A O 1
ATOM 6183 N N . ALA A 1 772 ? -10.026 12.539 -6.178 1.00 39.78 772 ALA A N 1
ATOM 6184 C CA . ALA A 1 772 ? -9.248 12.372 -7.409 1.00 39.78 772 ALA A CA 1
ATOM 6185 C C . ALA A 1 772 ? -8.934 13.727 -8.069 1.00 39.78 772 ALA A C 1
ATOM 6187 O O . ALA A 1 772 ? -7.829 13.942 -8.565 1.00 39.78 772 ALA A O 1
ATOM 6188 N N . LYS A 1 773 ? -9.857 14.695 -7.963 1.00 40.38 773 LYS A N 1
ATOM 6189 C CA . LYS A 1 773 ? -9.618 16.089 -8.350 1.00 40.38 773 LYS A CA 1
ATOM 6190 C C . LYS A 1 773 ? -8.492 16.757 -7.568 1.00 40.38 773 LYS A C 1
ATOM 6192 O O . LYS A 1 773 ? -8.052 17.777 -8.052 1.00 40.38 773 LYS A O 1
ATOM 6197 N N . ASN A 1 774 ? -7.974 16.251 -6.442 1.00 45.25 774 ASN A N 1
ATOM 6198 C CA . ASN A 1 774 ? -6.841 16.913 -5.773 1.00 45.25 774 ASN A CA 1
ATOM 6199 C C . ASN A 1 774 ? -5.505 16.773 -6.527 1.00 45.25 774 ASN A C 1
ATOM 6201 O O . ASN A 1 774 ? -4.675 17.668 -6.403 1.00 45.25 774 ASN A O 1
ATOM 6205 N N . VAL A 1 775 ? -5.316 15.718 -7.331 1.00 49.00 775 VAL A N 1
ATOM 6206 C CA . VAL A 1 775 ? -4.113 15.530 -8.176 1.00 49.00 775 VAL A CA 1
ATOM 6207 C C . VAL A 1 775 ? -4.247 16.277 -9.516 1.00 49.00 775 VAL A C 1
ATOM 6209 O O . VAL A 1 775 ? -3.253 16.707 -10.092 1.00 49.00 775 VAL A O 1
ATOM 6212 N N . GLY A 1 776 ? -5.483 16.525 -9.966 1.00 58.22 776 GLY A N 1
ATOM 6213 C CA . GLY A 1 776 ? -5.811 17.333 -11.149 1.00 58.22 776 GLY A CA 1
ATOM 6214 C C . GLY A 1 776 ? -6.411 18.711 -10.840 1.00 58.22 776 GLY A C 1
ATOM 6215 O O . GLY A 1 776 ? -7.021 19.303 -11.726 1.00 58.22 776 GLY A O 1
ATOM 6216 N N . LEU A 1 777 ? -6.300 19.214 -9.602 1.00 71.00 777 LEU A N 1
ATOM 6217 C CA . LEU A 1 777 ? -7.094 20.363 -9.132 1.00 71.00 777 LEU A CA 1
ATOM 6218 C C . LEU A 1 777 ? -6.762 21.615 -9.926 1.00 71.00 777 LEU A C 1
ATOM 6220 O O . LEU A 1 777 ? -7.660 22.270 -10.441 1.00 71.00 777 LEU A O 1
ATOM 6224 N N . PHE A 1 778 ? -5.470 21.913 -10.047 1.00 74.31 778 PHE A N 1
ATOM 6225 C CA . PHE A 1 778 ? -4.999 23.072 -10.788 1.00 74.31 778 PHE A CA 1
ATOM 6226 C C . PHE A 1 778 ? -5.247 22.933 -12.284 1.00 74.31 778 PHE A C 1
ATOM 6228 O O . PHE A 1 778 ? -5.723 23.889 -12.875 1.00 74.31 778 PHE A O 1
ATOM 6235 N N . LYS A 1 779 ? -5.047 21.749 -12.883 1.00 76.38 779 LYS A N 1
ATOM 6236 C CA . LYS A 1 779 ? -5.383 21.513 -14.301 1.00 76.38 779 LYS A CA 1
ATOM 6237 C C . LYS A 1 779 ? -6.884 21.736 -14.568 1.00 76.38 779 LYS A C 1
ATOM 6239 O O . LYS A 1 779 ? -7.243 22.420 -15.519 1.00 76.38 779 LYS A O 1
ATOM 6244 N N . ALA A 1 780 ? -7.763 21.268 -13.678 1.00 74.56 780 ALA A N 1
ATOM 6245 C CA . ALA A 1 780 ? -9.202 21.530 -13.761 1.00 74.56 780 ALA A CA 1
ATOM 6246 C C . ALA A 1 780 ? -9.558 23.010 -13.519 1.00 74.56 780 ALA A C 1
ATOM 6248 O O . ALA A 1 780 ? -10.422 23.553 -14.199 1.00 74.56 780 ALA A O 1
ATOM 6249 N N . MET A 1 781 ? -8.892 23.680 -12.571 1.00 79.12 781 MET A N 1
ATOM 6250 C CA . MET A 1 781 ? -9.066 25.119 -12.340 1.00 79.12 781 MET A CA 1
ATOM 6251 C C . MET A 1 781 ? -8.621 25.945 -13.547 1.00 79.12 781 MET A C 1
ATOM 6253 O O . MET A 1 781 ? -9.291 26.911 -13.884 1.00 79.12 781 MET A O 1
ATOM 6257 N N . VAL A 1 782 ? -7.527 25.565 -14.208 1.00 82.62 782 VAL A N 1
ATOM 6258 C CA . VAL A 1 782 ? -7.043 26.217 -15.430 1.00 82.62 782 VAL A CA 1
ATOM 6259 C C . VAL A 1 782 ? -8.071 26.083 -16.551 1.00 82.62 782 VAL A C 1
ATOM 6261 O O . VAL A 1 782 ? -8.372 27.087 -17.185 1.00 82.62 782 VAL A O 1
ATOM 6264 N N . GLY A 1 783 ? -8.687 24.907 -16.727 1.00 80.00 783 GLY A N 1
ATOM 6265 C CA . GLY A 1 783 ? -9.786 24.728 -17.687 1.00 80.00 783 GLY A CA 1
ATOM 6266 C C . GLY A 1 783 ? -10.978 25.664 -17.435 1.00 80.00 783 GLY A C 1
ATOM 6267 O O . GLY A 1 783 ? -11.523 26.244 -18.367 1.00 80.00 783 GLY A O 1
ATOM 6268 N N . GLU A 1 784 ? -11.344 25.891 -16.170 1.00 80.62 784 GLU A N 1
ATOM 6269 C CA . GLU A 1 784 ? -12.400 26.853 -15.803 1.00 80.62 784 GLU A CA 1
ATOM 6270 C C . GLU A 1 784 ? -11.971 28.322 -15.975 1.00 80.62 784 GLU A C 1
ATOM 6272 O O . GLU A 1 784 ? -12.801 29.194 -16.251 1.00 80.62 784 GLU A O 1
ATOM 6277 N N . LEU A 1 785 ? -10.684 28.622 -15.774 1.00 81.75 785 LEU A N 1
ATOM 6278 C CA . LEU A 1 785 ? -10.124 29.965 -15.926 1.00 81.75 785 LEU A CA 1
ATOM 6279 C C . LEU A 1 785 ? -9.972 30.365 -17.394 1.00 81.75 785 LEU A C 1
ATOM 6281 O O . LEU A 1 785 ? -10.190 31.534 -17.701 1.00 81.75 785 LEU A O 1
ATOM 6285 N N . ASP A 1 786 ? -9.666 29.424 -18.287 1.00 82.25 786 ASP A N 1
ATOM 6286 C CA . ASP A 1 786 ? -9.568 29.652 -19.735 1.00 82.25 786 ASP A CA 1
ATOM 6287 C C . ASP A 1 786 ? -10.862 30.270 -20.296 1.00 82.25 786 ASP A C 1
ATOM 6289 O O . ASP A 1 786 ? -10.838 31.250 -21.035 1.00 82.25 786 ASP A O 1
ATOM 6293 N N . ALA A 1 787 ? -12.021 29.812 -19.810 1.00 74.31 787 ALA A N 1
ATOM 6294 C CA . ALA A 1 787 ? -13.322 30.362 -20.193 1.00 74.31 787 ALA A CA 1
ATOM 6295 C C . ALA A 1 787 ? -13.609 31.782 -19.652 1.00 74.31 787 ALA A C 1
ATOM 6297 O O . ALA A 1 787 ? -14.558 32.432 -20.098 1.00 74.31 787 ALA A O 1
ATOM 6298 N N . ARG A 1 788 ? -12.852 32.268 -18.658 1.00 78.81 788 ARG A N 1
ATOM 6299 C CA . ARG A 1 788 ? -13.135 33.528 -17.936 1.00 78.81 788 ARG A CA 1
ATOM 6300 C C . ARG A 1 788 ? -12.068 34.600 -18.120 1.00 78.81 788 ARG A C 1
ATOM 6302 O O . ARG A 1 788 ? -12.386 35.786 -18.020 1.00 78.81 788 ARG A O 1
ATOM 6309 N N . ILE A 1 789 ? -10.818 34.206 -18.343 1.00 82.88 789 ILE A N 1
ATOM 6310 C CA . ILE A 1 789 ? -9.703 35.128 -18.525 1.00 82.88 789 ILE A CA 1
ATOM 6311 C C . ILE A 1 789 ? -9.740 35.687 -19.941 1.00 82.88 789 ILE A C 1
ATOM 6313 O O . ILE A 1 789 ? -9.717 34.949 -20.917 1.00 82.88 789 ILE A O 1
ATOM 6317 N N . LYS A 1 790 ? -9.778 37.018 -20.054 1.00 83.50 790 LYS A N 1
ATOM 6318 C CA . LYS A 1 790 ? -9.686 37.701 -21.345 1.00 83.50 790 LYS A CA 1
ATOM 6319 C C . LYS A 1 790 ? -8.213 37.881 -21.732 1.00 83.50 790 LYS A C 1
ATOM 6321 O O . LYS A 1 790 ? -7.483 38.551 -20.989 1.00 83.50 790 LYS A O 1
ATOM 6326 N N . PRO A 1 791 ? -7.773 37.334 -22.879 1.00 88.00 791 PRO A N 1
ATOM 6327 C CA . PRO A 1 791 ? -6.423 37.557 -23.381 1.00 88.00 791 PRO A CA 1
ATOM 6328 C C . PRO A 1 791 ? -6.174 39.036 -23.711 1.00 88.00 791 PRO A C 1
ATOM 6330 O O . PRO A 1 791 ? -7.089 39.768 -24.097 1.00 88.00 791 PRO A O 1
ATOM 6333 N N . PHE A 1 792 ? -4.932 39.494 -23.565 1.00 87.75 792 PHE A N 1
ATOM 6334 C CA . PHE A 1 792 ? -4.534 40.863 -23.879 1.00 87.75 792 PHE A CA 1
ATOM 6335 C C . PHE A 1 792 ? -4.433 41.094 -25.383 1.00 87.75 792 PHE A C 1
ATOM 6337 O O . PHE A 1 792 ? -3.955 40.255 -26.142 1.00 87.75 792 PHE A O 1
ATOM 6344 N N . THR A 1 793 ? -4.816 42.281 -25.840 1.00 83.25 793 THR A N 1
ATOM 6345 C CA . THR A 1 793 ? -4.615 42.638 -27.245 1.00 83.25 793 THR A CA 1
ATOM 6346 C C . THR A 1 793 ? -3.114 42.728 -27.553 1.00 83.25 793 THR A C 1
ATOM 6348 O O . THR A 1 793 ? -2.394 43.401 -26.807 1.00 83.25 793 THR A O 1
ATOM 6351 N N . PRO A 1 794 ? -2.628 42.106 -28.644 1.00 80.81 794 PRO A N 1
ATOM 6352 C CA . PRO A 1 794 ? -1.228 42.205 -29.042 1.00 80.81 794 PRO A CA 1
ATOM 6353 C C . PRO A 1 794 ? -0.820 43.665 -29.283 1.00 80.81 794 PRO A C 1
ATOM 6355 O O . PRO A 1 794 ? -1.481 44.359 -30.067 1.00 80.81 794 PRO A O 1
ATOM 6358 N N . PRO A 1 795 ? 0.246 44.165 -28.635 1.00 82.50 795 PRO A N 1
ATOM 6359 C CA . PRO A 1 795 ? 0.758 45.495 -28.922 1.00 82.50 795 PRO A CA 1
ATOM 6360 C C . PRO A 1 795 ? 1.446 45.516 -30.296 1.00 82.50 795 PRO A C 1
ATOM 6362 O O . PRO A 1 795 ? 1.873 44.489 -30.823 1.00 82.50 795 PRO A O 1
ATOM 6365 N N . LYS A 1 796 ? 1.555 46.704 -30.901 1.00 77.44 796 LYS A N 1
ATOM 6366 C CA . LYS A 1 796 ? 2.251 46.854 -32.186 1.00 77.44 796 LYS A CA 1
ATOM 6367 C C . LYS A 1 796 ? 3.753 46.634 -31.997 1.00 77.44 796 LYS A C 1
ATOM 6369 O O . LYS A 1 796 ? 4.368 47.285 -31.156 1.00 77.44 796 LYS A O 1
ATOM 6374 N N . LEU A 1 797 ? 4.328 45.762 -32.823 1.00 73.06 797 LEU A N 1
ATOM 6375 C CA . LEU A 1 797 ? 5.770 45.536 -32.900 1.00 73.06 797 LEU A CA 1
ATOM 6376 C C . LEU A 1 797 ? 6.489 46.818 -33.351 1.00 73.06 797 LEU A C 1
ATOM 6378 O O . LEU A 1 797 ? 6.103 47.442 -34.340 1.00 73.06 797 LEU A O 1
ATOM 6382 N N . SER A 1 798 ? 7.543 47.187 -32.629 1.00 69.38 798 SER A N 1
ATOM 6383 C CA . SER A 1 798 ? 8.424 48.329 -32.895 1.00 69.38 798 SER A CA 1
ATOM 6384 C C . SER A 1 798 ? 9.896 47.892 -32.818 1.00 69.38 798 SER A C 1
ATOM 6386 O O . SER A 1 798 ? 10.745 48.618 -32.294 1.00 69.38 798 SER A O 1
ATOM 6388 N N . VAL A 1 799 ? 10.193 46.689 -33.319 1.00 66.62 799 VAL A N 1
ATOM 6389 C CA . VAL A 1 799 ? 11.525 46.081 -33.223 1.00 66.62 799 VAL A CA 1
ATOM 6390 C C . VAL A 1 799 ? 12.561 46.972 -33.934 1.00 66.62 799 VAL A C 1
ATOM 6392 O O . VAL A 1 799 ? 12.331 47.381 -35.082 1.00 66.62 799 VAL A O 1
ATOM 6395 N N . PRO A 1 800 ? 13.699 47.303 -33.292 1.00 65.06 800 PRO A N 1
ATOM 6396 C CA . PRO A 1 800 ? 14.759 48.080 -33.927 1.00 65.06 800 PRO A CA 1
ATOM 6397 C C . PRO A 1 800 ? 15.317 47.370 -35.166 1.00 65.06 800 PRO A C 1
ATOM 6399 O O . PRO A 1 800 ? 15.514 46.157 -35.176 1.00 65.06 800 PRO A O 1
ATOM 6402 N N . LYS A 1 801 ? 15.623 48.129 -36.225 1.00 64.38 801 LYS A N 1
ATOM 6403 C CA . LYS A 1 801 ? 16.166 47.565 -37.471 1.00 64.38 801 LYS A CA 1
ATOM 6404 C C . LYS A 1 801 ? 17.569 46.983 -37.254 1.00 64.38 801 LYS A C 1
ATOM 6406 O O . LYS A 1 801 ? 18.475 47.702 -36.838 1.00 64.38 801 LYS A O 1
ATOM 6411 N N . LYS A 1 802 ? 17.759 45.713 -37.630 1.00 68.50 802 LYS A N 1
ATOM 6412 C CA . LYS A 1 802 ? 19.055 45.014 -37.630 1.00 68.50 802 LYS A CA 1
ATOM 6413 C C . LYS A 1 802 ? 20.076 45.728 -38.530 1.00 68.50 802 LYS A C 1
ATOM 6415 O O . LYS A 1 802 ? 19.820 45.964 -39.712 1.00 68.50 802 LYS A O 1
ATOM 6420 N N . SER A 1 803 ? 21.243 46.051 -37.975 1.00 68.69 803 SER A N 1
ATOM 6421 C CA . SER A 1 803 ? 22.406 46.569 -38.709 1.00 68.69 803 SER A CA 1
ATOM 6422 C C . SER A 1 803 ? 23.339 45.413 -39.095 1.00 68.69 803 SER A C 1
ATOM 6424 O O . SER A 1 803 ? 23.423 44.412 -38.392 1.00 68.69 803 SER A O 1
ATOM 6426 N N . LYS A 1 804 ? 24.083 45.529 -40.205 1.00 64.12 804 LYS A N 1
ATOM 6427 C CA . LYS A 1 804 ? 25.077 44.508 -40.602 1.00 64.12 804 LYS A CA 1
ATOM 6428 C C . LYS A 1 804 ? 26.287 44.422 -39.658 1.00 64.12 804 LYS A C 1
ATOM 6430 O O . LYS A 1 804 ? 27.044 43.464 -39.762 1.00 64.12 804 LYS A O 1
ATOM 6435 N N . SER A 1 805 ? 26.495 45.413 -38.788 1.00 71.06 805 SER A N 1
ATOM 6436 C CA . SER A 1 805 ? 27.672 45.520 -37.912 1.00 71.06 805 SER A CA 1
ATOM 6437 C C . SER A 1 805 ? 27.407 45.178 -36.440 1.00 71.06 805 SER A C 1
ATOM 6439 O O . SER A 1 805 ? 28.320 45.308 -35.632 1.00 71.06 805 SER A O 1
ATOM 6441 N N . THR A 1 806 ? 26.180 44.799 -36.070 1.00 81.06 806 THR A N 1
ATOM 6442 C CA . THR A 1 806 ? 25.798 44.510 -34.675 1.00 81.06 806 THR A CA 1
ATOM 6443 C C . THR A 1 806 ? 26.050 43.050 -34.296 1.00 81.06 806 THR A C 1
ATOM 6445 O O . THR A 1 806 ? 25.805 42.153 -35.102 1.00 81.06 806 THR A O 1
ATOM 6448 N N . ILE A 1 807 ? 26.494 42.817 -33.060 1.00 86.94 807 ILE A N 1
ATOM 6449 C CA . ILE A 1 807 ? 26.662 41.497 -32.440 1.00 86.94 807 ILE A CA 1
ATOM 6450 C C . ILE A 1 807 ? 25.278 40.933 -32.100 1.00 86.94 807 ILE A C 1
ATOM 6452 O O . ILE A 1 807 ? 24.482 41.596 -31.443 1.00 86.94 807 ILE A O 1
ATOM 6456 N N . GLU A 1 808 ? 24.986 39.716 -32.550 1.00 89.12 808 GLU A N 1
ATOM 6457 C CA . GLU A 1 808 ? 23.699 39.053 -32.323 1.00 89.12 808 GLU A CA 1
ATOM 6458 C C . GLU A 1 808 ? 23.779 38.103 -31.123 1.00 89.12 808 GLU A C 1
ATOM 6460 O O . GLU A 1 808 ? 24.601 37.184 -31.095 1.00 89.12 808 GLU A O 1
ATOM 6465 N N . GLU A 1 809 ? 22.928 38.336 -30.126 1.00 93.50 809 GLU A N 1
ATOM 6466 C CA . GLU A 1 809 ? 22.855 37.547 -28.894 1.00 93.50 809 GLU A CA 1
ATOM 6467 C C . GLU A 1 809 ? 21.395 37.336 -28.480 1.00 93.50 809 GLU A C 1
ATOM 6469 O O . GLU A 1 809 ? 20.509 38.120 -28.825 1.00 93.50 809 GLU A O 1
ATOM 6474 N N . HIS A 1 810 ? 21.136 36.277 -27.715 1.00 95.06 810 HIS A N 1
ATOM 6475 C CA . HIS A 1 810 ? 19.865 36.135 -27.009 1.00 95.06 810 HIS A CA 1
ATOM 6476 C C . HIS A 1 810 ? 19.963 36.841 -25.662 1.00 95.06 810 HIS A C 1
ATOM 6478 O O . HIS A 1 810 ? 20.978 36.734 -24.974 1.00 95.06 810 HIS A O 1
ATOM 6484 N N . LEU A 1 811 ? 18.904 37.546 -25.283 1.00 96.06 811 LEU A N 1
ATOM 6485 C CA . LEU A 1 811 ? 18.805 38.208 -23.990 1.00 96.06 811 LEU A CA 1
ATOM 6486 C C . LEU A 1 811 ? 18.176 37.253 -22.975 1.00 96.06 811 LEU A C 1
ATOM 6488 O O . LEU A 1 811 ? 17.190 36.596 -23.296 1.00 96.06 811 LEU A O 1
ATOM 6492 N N . VAL A 1 812 ? 18.706 37.194 -21.756 1.00 97.44 812 VAL A N 1
ATOM 6493 C CA . VAL A 1 812 ? 18.175 36.358 -20.674 1.00 97.44 812 VAL A CA 1
ATOM 6494 C C . VAL A 1 812 ? 17.897 37.221 -19.448 1.00 97.44 812 VAL A C 1
ATOM 6496 O O . VAL A 1 812 ? 18.797 37.870 -18.917 1.00 97.44 812 VAL A O 1
ATOM 6499 N N . LEU A 1 813 ? 16.647 37.203 -18.991 1.00 97.38 813 LEU A N 1
ATOM 6500 C CA . LEU A 1 813 ? 16.177 37.847 -17.770 1.00 97.38 813 LEU A CA 1
ATOM 6501 C C . LEU A 1 813 ? 15.772 36.773 -16.758 1.00 97.38 813 LEU A C 1
ATOM 6503 O O . LEU A 1 813 ? 14.922 35.927 -17.043 1.00 97.38 813 LEU A O 1
ATOM 6507 N N . HIS A 1 814 ? 16.360 36.822 -15.570 1.00 96.38 814 HIS A N 1
ATOM 6508 C CA . HIS A 1 814 ? 15.995 35.948 -14.461 1.00 96.38 814 HIS A CA 1
ATOM 6509 C C . HIS A 1 814 ? 14.820 36.539 -13.676 1.00 96.38 814 HIS A C 1
ATOM 6511 O O . HIS A 1 814 ? 14.757 37.750 -13.465 1.00 96.38 814 HIS A O 1
ATOM 6517 N N . LEU A 1 815 ? 13.889 35.679 -13.259 1.00 94.94 815 LEU A N 1
ATOM 6518 C CA . LEU A 1 815 ? 12.726 36.037 -12.454 1.00 94.94 815 LEU A CA 1
ATOM 6519 C C . LEU A 1 815 ? 12.508 34.969 -11.368 1.00 94.94 815 LEU A C 1
ATOM 6521 O O . LEU A 1 815 ? 12.007 33.885 -11.642 1.00 94.94 815 LEU A O 1
ATOM 6525 N N . SER A 1 816 ? 12.872 35.236 -10.120 1.00 93.00 816 SER A N 1
ATOM 6526 C CA . SER A 1 816 ? 12.645 34.286 -9.015 1.00 93.00 816 SER A CA 1
ATOM 6527 C C . SER A 1 816 ? 12.482 34.995 -7.683 1.00 93.00 816 SER A C 1
ATOM 6529 O O . SER A 1 816 ? 12.757 36.193 -7.585 1.00 93.00 816 SER A O 1
ATOM 6531 N N . ASP A 1 817 ? 12.036 34.252 -6.664 1.00 90.50 817 ASP A N 1
ATOM 6532 C CA . ASP A 1 817 ? 12.006 34.731 -5.275 1.00 90.50 817 ASP A CA 1
ATOM 6533 C C . ASP A 1 817 ? 11.206 36.039 -5.139 1.00 90.50 817 ASP A C 1
ATOM 6535 O O . ASP A 1 817 ? 11.594 36.984 -4.442 1.00 90.50 817 ASP A O 1
ATOM 6539 N N . GLY A 1 818 ? 10.103 36.092 -5.892 1.00 90.44 818 GLY A N 1
ATOM 6540 C CA . GLY A 1 818 ? 9.243 37.256 -6.062 1.00 90.44 818 GLY A CA 1
ATOM 6541 C C . GLY A 1 818 ? 8.477 37.610 -4.795 1.00 90.44 818 GLY A C 1
ATOM 6542 O O . GLY A 1 818 ? 8.350 38.788 -4.451 1.00 90.44 818 GLY A O 1
ATOM 6543 N N . HIS A 1 819 ? 7.939 36.584 -4.123 1.00 91.94 819 HIS A N 1
ATOM 6544 C CA . HIS A 1 819 ? 7.044 36.701 -2.967 1.00 91.94 819 HIS A CA 1
ATOM 6545 C C . HIS A 1 819 ? 6.094 37.899 -3.083 1.00 91.94 819 HIS A C 1
ATOM 6547 O O . HIS A 1 819 ? 5.940 38.689 -2.155 1.00 91.94 819 HIS A O 1
ATOM 6553 N N . HIS A 1 820 ? 5.495 38.080 -4.261 1.00 93.69 820 HIS A N 1
ATOM 6554 C CA . HIS A 1 820 ? 4.856 39.335 -4.658 1.00 93.69 820 HIS A CA 1
ATOM 6555 C C . HIS A 1 820 ? 3.702 39.724 -3.726 1.00 93.69 820 HIS A C 1
ATOM 6557 O O . HIS A 1 820 ? 3.411 40.904 -3.541 1.00 93.69 820 HIS A O 1
ATOM 6563 N N . ASP A 1 821 ? 3.053 38.730 -3.116 1.00 91.06 821 ASP A N 1
ATOM 6564 C CA . ASP A 1 821 ? 1.956 38.907 -2.172 1.00 91.06 821 ASP A CA 1
ATOM 6565 C C . ASP A 1 821 ? 2.390 39.109 -0.710 1.00 91.06 821 ASP A C 1
ATOM 6567 O O . ASP A 1 821 ? 1.526 39.329 0.141 1.00 91.06 821 ASP A O 1
ATOM 6571 N N . GLN A 1 822 ? 3.684 39.058 -0.390 1.00 90.88 822 GLN A N 1
ATOM 6572 C CA . GLN A 1 822 ? 4.181 39.257 0.971 1.00 90.88 822 GLN A CA 1
ATOM 6573 C C . GLN A 1 822 ? 3.936 40.689 1.460 1.00 90.88 822 GLN A C 1
ATOM 6575 O O . GLN A 1 822 ? 3.987 41.653 0.696 1.00 90.88 822 GLN A O 1
ATOM 6580 N N . VAL A 1 823 ? 3.688 40.832 2.762 1.00 90.88 823 VAL A N 1
ATOM 6581 C CA . VAL A 1 823 ? 3.619 42.130 3.439 1.00 90.88 823 VAL A CA 1
ATOM 6582 C C . VAL A 1 823 ? 4.734 42.192 4.476 1.00 90.88 823 VAL A C 1
ATOM 6584 O O . VAL A 1 823 ? 4.756 41.379 5.398 1.00 90.88 823 VAL A O 1
ATOM 6587 N N . VAL A 1 824 ? 5.640 43.158 4.326 1.00 91.19 824 VAL A N 1
ATOM 6588 C CA . VAL A 1 824 ? 6.714 43.457 5.283 1.00 91.19 824 VAL A CA 1
ATOM 6589 C C . VAL A 1 824 ? 6.488 44.855 5.830 1.00 91.19 824 VAL A C 1
ATOM 6591 O O . VAL A 1 824 ? 6.377 45.823 5.071 1.00 91.19 824 VAL A O 1
ATOM 6594 N N . ARG A 1 825 ? 6.408 44.951 7.156 1.00 90.00 825 ARG A N 1
ATOM 6595 C CA . ARG A 1 825 ? 6.249 46.220 7.860 1.00 90.00 825 ARG A CA 1
ATOM 6596 C C . ARG A 1 825 ? 7.617 46.754 8.292 1.00 90.00 825 ARG A C 1
ATOM 6598 O O . ARG A 1 825 ? 8.368 45.986 8.894 1.00 90.00 825 ARG A O 1
ATOM 6605 N N . PRO A 1 826 ? 7.937 48.039 8.056 1.00 91.31 826 PRO A N 1
ATOM 6606 C CA . PRO A 1 826 ? 9.237 48.613 8.408 1.00 91.31 826 PRO A CA 1
ATOM 6607 C C . PRO A 1 826 ? 9.624 48.403 9.873 1.00 91.31 826 PRO A C 1
ATOM 6609 O O . PRO A 1 826 ? 10.782 48.122 10.177 1.00 91.31 826 PRO A O 1
ATOM 6612 N N . GLU A 1 827 ? 8.653 48.491 10.782 1.00 90.62 827 GLU A N 1
ATOM 6613 C CA . GLU A 1 827 ? 8.857 48.306 12.217 1.00 90.62 827 GLU A CA 1
ATOM 6614 C C . GLU A 1 827 ? 9.279 46.879 12.614 1.00 90.62 827 GLU A C 1
ATOM 6616 O O . GLU A 1 827 ? 9.923 46.709 13.645 1.00 90.62 827 GLU A O 1
ATOM 6621 N N . GLU A 1 828 ? 8.972 45.859 11.805 1.00 86.38 828 GLU A N 1
ATOM 6622 C CA . GLU A 1 828 ? 9.310 44.452 12.088 1.00 86.38 828 GLU A CA 1
ATOM 6623 C C . GLU A 1 828 ? 10.739 44.081 11.658 1.00 86.38 828 GLU A C 1
ATOM 6625 O O . GLU A 1 828 ? 11.255 43.036 12.058 1.00 86.38 828 GLU A O 1
ATOM 6630 N N . VAL A 1 829 ? 11.374 44.932 10.847 1.00 90.44 829 VAL A N 1
ATOM 6631 C CA . VAL A 1 829 ? 12.688 44.691 10.227 1.00 90.44 829 VAL A CA 1
ATOM 6632 C C . VAL A 1 829 ? 13.647 45.866 10.421 1.00 90.44 829 VAL A C 1
ATOM 6634 O O . VAL A 1 829 ? 14.501 46.126 9.578 1.00 90.44 829 VAL A O 1
ATOM 6637 N N . GLY A 1 830 ? 13.482 46.641 11.496 1.00 86.75 830 GLY A N 1
ATOM 6638 C CA . GLY A 1 830 ? 14.388 47.746 11.834 1.00 86.75 830 GLY A CA 1
ATOM 6639 C C . GLY A 1 830 ? 14.478 48.856 10.776 1.00 86.75 830 GLY A C 1
ATOM 6640 O O . GLY A 1 830 ? 15.484 49.558 10.717 1.00 86.75 830 GLY A O 1
ATOM 6641 N N . GLY A 1 831 ? 13.457 49.008 9.927 1.00 89.25 831 GLY A N 1
ATOM 6642 C CA . GLY A 1 831 ? 13.397 50.008 8.857 1.00 89.25 831 GLY A CA 1
ATOM 6643 C C . GLY A 1 831 ? 14.126 49.640 7.559 1.00 89.25 831 GLY A C 1
ATOM 6644 O O . GLY A 1 831 ? 14.162 50.465 6.649 1.00 89.25 831 GLY A O 1
ATOM 6645 N N . PHE A 1 832 ? 14.688 48.431 7.439 1.00 88.12 832 PHE A N 1
ATOM 6646 C CA . PHE A 1 832 ? 15.467 48.018 6.259 1.00 88.12 832 PHE A CA 1
ATOM 6647 C C . PHE A 1 832 ? 14.619 47.668 5.020 1.00 88.12 832 PHE A C 1
ATOM 6649 O O . PHE A 1 832 ? 15.131 47.683 3.896 1.00 88.12 832 PHE A O 1
ATOM 6656 N N . GLU A 1 833 ? 13.331 47.360 5.190 1.00 91.94 833 GLU A N 1
ATOM 6657 C CA . GLU A 1 833 ? 12.421 47.051 4.083 1.00 91.94 833 GLU A CA 1
ATOM 6658 C C . GLU A 1 833 ? 10.982 47.488 4.392 1.00 91.94 833 GLU A C 1
ATOM 6660 O O . GLU A 1 833 ? 10.504 47.388 5.521 1.00 91.94 833 GLU A O 1
ATOM 6665 N N . GLU A 1 834 ? 10.292 47.961 3.358 1.00 92.62 834 GLU A N 1
ATOM 6666 C CA . GLU A 1 834 ? 8.849 48.189 3.340 1.00 92.62 834 GLU A CA 1
ATOM 6667 C C . GLU A 1 834 ? 8.317 47.501 2.091 1.00 92.62 834 GLU A C 1
ATOM 6669 O O . GLU A 1 834 ? 8.739 47.835 0.984 1.00 92.62 834 GLU A O 1
ATOM 6674 N N . TYR A 1 835 ? 7.421 46.527 2.241 1.00 93.75 835 TYR A N 1
ATOM 6675 C CA . TYR A 1 835 ? 7.009 45.726 1.093 1.00 93.75 835 TYR A CA 1
ATOM 6676 C C . TYR A 1 835 ? 5.542 45.315 1.150 1.00 93.75 835 TYR A C 1
ATOM 6678 O O . TYR A 1 835 ? 5.010 44.941 2.194 1.00 93.75 835 TYR A O 1
ATOM 6686 N N . ASN A 1 836 ? 4.881 45.403 -0.000 1.00 92.62 836 ASN A N 1
ATOM 6687 C CA . ASN A 1 836 ? 3.532 44.916 -0.254 1.00 92.62 836 ASN A CA 1
ATOM 6688 C C . ASN A 1 836 ? 3.336 44.750 -1.771 1.00 92.62 836 ASN A C 1
ATOM 6690 O O . ASN A 1 836 ? 4.189 45.148 -2.567 1.00 92.62 836 ASN A O 1
ATOM 6694 N N . PHE A 1 837 ? 2.179 44.232 -2.183 1.00 93.12 837 PHE A N 1
ATOM 6695 C CA . PHE A 1 837 ? 1.899 43.956 -3.593 1.00 93.12 837 PHE A CA 1
ATOM 6696 C C . PHE A 1 837 ? 1.987 45.192 -4.518 1.00 93.12 837 PHE A C 1
ATOM 6698 O O . PHE A 1 837 ? 2.438 45.076 -5.656 1.00 93.12 837 PHE A O 1
ATOM 6705 N N . ASN A 1 838 ? 1.645 46.397 -4.045 1.00 92.06 838 ASN A N 1
ATOM 6706 C CA . ASN A 1 838 ? 1.791 47.621 -4.847 1.00 92.06 838 ASN A CA 1
ATOM 6707 C C . ASN A 1 838 ? 3.266 47.990 -5.054 1.00 92.06 838 ASN A C 1
ATOM 6709 O O . ASN A 1 838 ? 3.660 48.352 -6.161 1.00 92.06 838 ASN A O 1
ATOM 6713 N N . ILE A 1 839 ? 4.087 47.857 -4.011 1.00 94.56 839 ILE A N 1
ATOM 6714 C CA . ILE A 1 839 ? 5.541 48.053 -4.113 1.00 94.56 839 ILE A CA 1
ATOM 6715 C C . ILE A 1 839 ? 6.133 47.015 -5.073 1.00 94.56 839 ILE A C 1
ATOM 6717 O O . ILE A 1 839 ? 6.938 47.364 -5.932 1.00 94.56 839 ILE A O 1
ATOM 6721 N N . SER A 1 840 ? 5.667 45.765 -5.009 1.00 94.88 840 SER A N 1
ATOM 6722 C CA . SER A 1 840 ? 6.045 44.725 -5.968 1.00 94.88 840 SER A CA 1
ATOM 6723 C C . SER A 1 840 ? 5.728 45.112 -7.418 1.00 94.88 840 SER A C 1
ATOM 6725 O O . SER A 1 840 ? 6.571 44.949 -8.298 1.00 94.88 840 SER A O 1
ATOM 6727 N N . CYS A 1 841 ? 4.537 45.661 -7.675 1.00 94.81 841 CYS A N 1
ATOM 6728 C CA . CYS A 1 841 ? 4.151 46.136 -9.005 1.00 94.81 841 CYS A CA 1
ATOM 6729 C C . CYS A 1 841 ? 5.029 47.310 -9.476 1.00 94.81 841 CYS A C 1
ATOM 6731 O O . CYS A 1 841 ? 5.427 47.340 -10.637 1.00 94.81 841 CYS A O 1
ATOM 6733 N N . ALA A 1 842 ? 5.385 48.242 -8.585 1.00 94.69 842 ALA A N 1
ATOM 6734 C CA . ALA A 1 842 ? 6.304 49.338 -8.907 1.00 94.69 842 ALA A CA 1
ATOM 6735 C C . ALA A 1 842 ? 7.719 48.823 -9.242 1.00 94.69 842 ALA A C 1
ATOM 6737 O O . ALA A 1 842 ? 8.319 49.241 -10.231 1.00 94.69 842 ALA A O 1
ATOM 6738 N N . ARG A 1 843 ? 8.225 47.844 -8.477 1.00 96.62 843 ARG A N 1
ATOM 6739 C CA . ARG A 1 843 ? 9.495 47.152 -8.761 1.00 96.62 843 ARG A CA 1
ATOM 6740 C C . ARG A 1 843 ? 9.466 46.431 -10.114 1.00 96.62 843 ARG A C 1
ATOM 6742 O O . ARG A 1 843 ? 10.454 46.465 -10.844 1.00 96.62 843 ARG A O 1
ATOM 6749 N N . ALA A 1 844 ? 8.332 45.832 -10.484 1.00 96.00 844 ALA A N 1
ATOM 6750 C CA . ALA A 1 844 ? 8.145 45.195 -11.787 1.00 96.00 844 ALA A CA 1
ATOM 6751 C C . ALA A 1 844 ? 8.179 46.199 -12.954 1.00 96.00 844 ALA A C 1
ATOM 6753 O O . ALA A 1 844 ? 8.757 45.896 -13.996 1.00 96.00 844 ALA A O 1
ATOM 6754 N N . GLU A 1 845 ? 7.592 47.392 -12.795 1.00 95.06 845 GLU A N 1
ATOM 6755 C CA . GLU A 1 845 ? 7.706 48.475 -13.788 1.00 95.06 845 GLU A CA 1
ATOM 6756 C C . GLU A 1 845 ? 9.164 48.874 -13.985 1.00 95.06 845 GLU A C 1
ATOM 6758 O O . GLU A 1 845 ? 9.642 48.903 -15.115 1.00 95.06 845 GLU A O 1
ATOM 6763 N N . ASN A 1 846 ? 9.886 49.090 -12.882 1.00 96.12 846 ASN A N 1
ATOM 6764 C CA . ASN A 1 846 ? 11.299 49.444 -12.916 1.00 96.12 846 ASN A CA 1
ATOM 6765 C C . ASN A 1 846 ? 12.154 48.370 -13.606 1.00 96.12 846 ASN A C 1
ATOM 6767 O O . ASN A 1 846 ? 13.019 48.698 -14.417 1.00 96.12 846 ASN A O 1
ATOM 6771 N N . LEU A 1 847 ? 11.892 47.087 -13.329 1.00 96.69 847 LEU A N 1
ATOM 6772 C CA . LEU A 1 847 ? 12.586 45.971 -13.972 1.00 96.69 847 LEU A CA 1
ATOM 6773 C C . LEU A 1 847 ? 12.389 45.979 -15.493 1.00 96.69 847 LEU A C 1
ATOM 6775 O O . LEU A 1 847 ? 13.357 45.848 -16.245 1.00 96.69 847 LEU A O 1
ATOM 6779 N N . VAL A 1 848 ? 11.143 46.145 -15.946 1.00 96.19 848 VAL A N 1
ATOM 6780 C CA . VAL A 1 848 ? 10.791 46.178 -17.373 1.00 96.19 848 VAL A CA 1
ATOM 6781 C C . VAL A 1 848 ? 11.400 47.401 -18.052 1.00 96.19 848 VAL A C 1
ATOM 6783 O O . VAL A 1 848 ? 12.085 47.261 -19.065 1.00 96.19 848 VAL A O 1
ATOM 6786 N N . ASP A 1 849 ? 11.207 48.584 -17.471 1.00 95.25 849 ASP A N 1
ATOM 6787 C CA . ASP A 1 849 ? 11.674 49.848 -18.037 1.00 95.25 849 ASP A CA 1
ATOM 6788 C C . ASP A 1 849 ? 13.214 49.880 -18.109 1.00 95.25 849 ASP A C 1
ATOM 6790 O O . ASP A 1 849 ? 13.765 50.252 -19.145 1.00 95.25 849 ASP A O 1
ATOM 6794 N N . THR A 1 850 ? 13.911 49.387 -17.076 1.00 96.00 850 THR A N 1
ATOM 6795 C CA . THR A 1 850 ? 15.383 49.278 -17.060 1.00 96.00 850 THR A CA 1
ATOM 6796 C C . THR A 1 850 ? 15.884 48.262 -18.084 1.00 96.00 850 THR A C 1
ATOM 6798 O O . THR A 1 850 ? 16.844 48.535 -18.805 1.00 96.00 850 THR A O 1
ATOM 6801 N N . THR A 1 851 ? 15.224 47.104 -18.205 1.00 95.31 851 THR A N 1
ATOM 6802 C CA . THR A 1 851 ? 15.582 46.091 -19.213 1.00 95.31 851 THR A CA 1
ATOM 6803 C C . THR A 1 851 ? 15.466 46.672 -20.621 1.00 95.31 851 THR A C 1
ATOM 6805 O O . THR A 1 851 ? 16.381 46.519 -21.432 1.00 95.31 851 THR A O 1
ATOM 6808 N N . ILE A 1 852 ? 14.372 47.381 -20.915 1.00 93.19 852 ILE A N 1
ATOM 6809 C CA . ILE A 1 852 ? 14.159 48.044 -22.207 1.00 93.19 852 ILE A CA 1
ATOM 6810 C C . ILE A 1 852 ? 15.197 49.149 -22.414 1.00 93.19 852 ILE A C 1
ATOM 6812 O O . ILE A 1 852 ? 15.810 49.219 -23.473 1.00 93.19 852 ILE A O 1
ATOM 6816 N N . GLU A 1 853 ? 15.442 50.000 -21.420 1.00 92.62 853 GLU A N 1
ATOM 6817 C CA . GLU A 1 853 ? 16.434 51.069 -21.520 1.00 92.62 853 GLU A CA 1
ATOM 6818 C C . GLU A 1 853 ? 17.831 50.522 -21.833 1.00 92.62 853 GLU A C 1
ATOM 6820 O O . GLU A 1 853 ? 18.459 50.942 -22.809 1.00 92.62 853 GLU A O 1
ATOM 6825 N N . TRP A 1 854 ? 18.305 49.550 -21.057 1.00 93.38 854 TRP A N 1
ATOM 6826 C CA . TRP A 1 854 ? 19.645 49.000 -21.230 1.00 93.38 854 TRP A CA 1
ATOM 6827 C C . TRP A 1 854 ? 19.798 48.261 -22.555 1.00 93.38 854 TRP A C 1
ATOM 6829 O O . TRP A 1 854 ? 20.810 48.419 -23.234 1.00 93.38 854 TRP A O 1
ATOM 6839 N N . THR A 1 855 ? 18.790 47.502 -22.976 1.00 89.50 855 THR A N 1
ATOM 6840 C CA . THR A 1 855 ? 18.897 46.680 -24.190 1.00 89.50 855 THR A CA 1
ATOM 6841 C C . THR A 1 855 ? 18.651 47.487 -25.457 1.00 89.50 855 THR A C 1
ATOM 6843 O O . THR A 1 855 ? 19.370 47.314 -26.437 1.00 89.50 855 THR A O 1
ATOM 6846 N N . GLN A 1 856 ? 17.692 48.415 -25.430 1.00 85.94 856 GLN A N 1
ATOM 6847 C CA . GLN A 1 856 ? 17.239 49.153 -26.610 1.00 85.94 856 GLN A CA 1
ATOM 6848 C C . GLN A 1 856 ? 17.935 50.505 -26.787 1.00 85.94 856 GLN A C 1
ATOM 6850 O O . GLN A 1 856 ? 17.944 51.027 -27.903 1.00 85.94 856 GLN A O 1
ATOM 6855 N N . LYS A 1 857 ? 18.535 51.082 -25.736 1.00 85.19 857 LYS A N 1
ATOM 6856 C CA . LYS A 1 857 ? 19.290 52.346 -25.830 1.00 85.19 857 LYS A CA 1
ATOM 6857 C C . LYS A 1 857 ? 20.776 52.167 -25.545 1.00 85.19 857 LYS A C 1
ATOM 6859 O O . LYS A 1 857 ? 21.591 52.646 -26.327 1.00 85.19 857 LYS A O 1
ATOM 6864 N N . THR A 1 858 ? 21.133 51.502 -24.447 1.00 87.75 858 THR A N 1
ATOM 6865 C CA . THR A 1 858 ? 22.538 51.427 -24.009 1.00 87.75 858 THR A CA 1
ATOM 6866 C C . THR A 1 858 ? 23.354 50.440 -24.843 1.00 87.75 858 THR A C 1
ATOM 6868 O O . THR A 1 858 ? 24.440 50.779 -25.307 1.00 87.75 858 THR A O 1
ATOM 6871 N N . LEU A 1 859 ? 22.836 49.227 -25.056 1.00 88.75 859 LEU A N 1
ATOM 6872 C CA . LEU A 1 859 ? 23.545 48.141 -25.743 1.00 88.75 859 LEU A CA 1
ATOM 6873 C C . LEU A 1 859 ? 23.227 48.057 -27.243 1.00 88.75 859 LEU A C 1
ATOM 6875 O O . LEU A 1 859 ? 24.078 47.619 -28.019 1.00 88.75 859 LEU A O 1
ATOM 6879 N N . SER A 1 860 ? 22.055 48.534 -27.672 1.00 82.50 860 SER A N 1
ATOM 6880 C CA . SER A 1 860 ? 21.599 48.475 -29.071 1.00 82.50 860 SER A CA 1
ATOM 6881 C C . SER A 1 860 ? 22.539 49.070 -30.139 1.00 82.50 860 SER A C 1
ATOM 6883 O O . SER A 1 860 ? 22.479 48.609 -31.281 1.00 82.50 860 SER A O 1
ATOM 6885 N N . PRO A 1 861 ? 23.443 50.039 -29.849 1.00 83.44 861 PRO A N 1
ATOM 6886 C CA . PRO A 1 861 ? 24.394 50.517 -30.855 1.00 83.44 861 PRO A CA 1
ATOM 6887 C C . PRO A 1 861 ? 25.388 49.447 -31.328 1.00 83.44 861 PRO A C 1
ATOM 6889 O O . PRO A 1 861 ? 25.901 49.542 -32.443 1.00 83.44 861 PRO A O 1
ATOM 6892 N N . GLN A 1 862 ? 25.682 48.447 -30.490 1.00 86.19 862 GLN A N 1
ATOM 6893 C CA . GLN A 1 862 ? 26.641 47.376 -30.791 1.00 86.19 862 GLN A CA 1
ATOM 6894 C C . GLN A 1 862 ? 26.006 45.986 -30.785 1.00 86.19 862 GLN A C 1
ATOM 6896 O O . GLN A 1 862 ? 26.517 45.099 -31.464 1.00 86.19 862 GLN A O 1
ATOM 6901 N N . PHE A 1 863 ? 24.897 45.798 -30.071 1.00 88.56 863 PHE A N 1
ATOM 6902 C CA . PHE A 1 863 ? 24.222 44.516 -29.910 1.00 88.56 863 PHE A CA 1
ATOM 6903 C C . PHE A 1 863 ? 22.821 44.539 -30.517 1.00 88.56 863 PHE A C 1
ATOM 6905 O O . PHE A 1 863 ? 22.141 45.561 -30.531 1.00 88.56 863 PHE A O 1
ATOM 6912 N N . HIS A 1 864 ? 22.368 43.387 -30.991 1.00 88.94 864 HIS A N 1
ATOM 6913 C CA . HIS A 1 864 ? 20.996 43.162 -31.412 1.00 88.94 864 HIS A CA 1
ATOM 6914 C C . HIS A 1 864 ? 20.446 41.924 -30.701 1.00 88.94 864 HIS A C 1
ATOM 6916 O O . HIS A 1 864 ? 21.031 40.844 -30.789 1.00 88.94 864 HIS A O 1
ATOM 6922 N N . PHE A 1 865 ? 19.310 42.098 -30.023 1.00 89.62 865 PHE A N 1
ATOM 6923 C CA . PHE A 1 865 ? 18.633 41.051 -29.262 1.00 89.62 865 PHE A CA 1
ATOM 6924 C C . PHE A 1 865 ? 17.289 40.725 -29.914 1.00 89.62 865 PHE A C 1
ATOM 6926 O O . PHE A 1 865 ? 16.292 41.395 -29.651 1.00 89.62 865 PHE A O 1
ATOM 6933 N N . GLY A 1 866 ? 17.260 39.710 -30.780 1.00 85.88 866 GLY A N 1
ATOM 6934 C CA . GLY A 1 866 ? 16.016 39.259 -31.419 1.00 85.88 866 GLY A CA 1
ATOM 6935 C C . GLY A 1 866 ? 15.107 38.478 -30.462 1.00 85.88 866 GLY A C 1
ATOM 6936 O O . GLY A 1 866 ? 13.889 38.656 -30.473 1.00 85.88 866 GLY A O 1
ATOM 6937 N N . THR A 1 867 ? 15.707 37.668 -29.582 1.00 93.75 867 THR A N 1
ATOM 6938 C CA . THR A 1 867 ? 14.993 36.765 -28.666 1.00 93.75 867 THR A CA 1
ATOM 6939 C C . THR A 1 867 ? 15.259 37.124 -27.207 1.00 93.75 867 THR A C 1
ATOM 6941 O O . THR A 1 867 ? 16.419 37.212 -26.796 1.00 93.75 867 THR A O 1
ATOM 6944 N N . LEU A 1 868 ? 14.193 37.250 -26.413 1.00 95.94 868 LEU A N 1
ATOM 6945 C CA . LEU A 1 868 ? 14.238 37.371 -24.954 1.00 95.94 868 LEU A CA 1
ATOM 6946 C C . LEU A 1 868 ? 13.827 36.049 -24.295 1.00 95.94 868 LEU A C 1
ATOM 6948 O O . LEU A 1 868 ? 12.761 35.512 -24.573 1.00 95.94 868 LEU A O 1
ATOM 6952 N N . TRP A 1 869 ? 14.648 35.555 -23.379 1.00 97.81 869 TRP A N 1
ATOM 6953 C CA . TRP A 1 869 ? 14.347 34.439 -22.493 1.00 97.81 869 TRP A CA 1
ATOM 6954 C C . TRP A 1 869 ? 14.042 34.959 -21.094 1.00 97.81 869 TRP A C 1
ATOM 6956 O O . TRP A 1 869 ? 14.896 35.578 -20.467 1.00 97.81 869 TRP A O 1
ATOM 6966 N N . VAL A 1 870 ? 12.842 34.689 -20.589 1.00 97.44 870 VAL A N 1
ATOM 6967 C CA . VAL A 1 870 ? 12.461 34.980 -19.203 1.00 97.44 870 VAL A CA 1
ATOM 6968 C C . VAL A 1 870 ? 12.474 33.674 -18.422 1.00 97.44 870 VAL A C 1
ATOM 6970 O O . VAL A 1 870 ? 11.675 32.774 -18.683 1.00 97.44 870 VAL A O 1
ATOM 6973 N N . LEU A 1 871 ? 13.407 33.556 -17.482 1.00 97.12 871 LEU A N 1
ATOM 6974 C CA . LEU A 1 871 ? 13.625 32.352 -16.688 1.00 97.12 871 LEU A CA 1
ATOM 6975 C C . LEU A 1 871 ? 12.948 32.524 -15.327 1.00 97.12 871 LEU A C 1
ATOM 6977 O O . LEU A 1 871 ? 13.533 33.104 -14.416 1.00 97.12 871 LEU A O 1
ATOM 6981 N N . ALA A 1 872 ? 11.709 32.047 -15.216 1.00 94.88 872 ALA A N 1
ATOM 6982 C CA . ALA A 1 872 ? 10.834 32.218 -14.064 1.00 94.88 872 ALA A CA 1
ATOM 6983 C C . ALA A 1 872 ? 10.793 30.959 -13.177 1.00 94.88 872 ALA A C 1
ATOM 6985 O O . ALA A 1 872 ? 9.940 30.101 -13.361 1.00 94.88 872 ALA A O 1
ATOM 6986 N N . TYR A 1 873 ? 11.731 30.780 -12.247 1.00 88.69 873 TYR A N 1
ATOM 6987 C CA . TYR A 1 873 ? 11.947 29.470 -11.601 1.00 88.69 873 TYR A CA 1
ATOM 6988 C C . TYR A 1 873 ? 11.521 29.340 -10.132 1.00 88.69 873 TYR A C 1
ATOM 6990 O O . TYR A 1 873 ? 12.086 28.511 -9.423 1.00 88.69 873 TYR A O 1
ATOM 6998 N N . GLY A 1 874 ? 10.479 30.067 -9.712 1.00 89.06 874 GLY A N 1
ATOM 6999 C CA . GLY A 1 874 ? 9.713 29.737 -8.503 1.00 89.06 874 GLY A CA 1
ATOM 7000 C C . GLY A 1 874 ? 9.722 30.793 -7.398 1.00 89.06 874 GLY A C 1
ATOM 7001 O O . GLY A 1 874 ? 10.429 31.801 -7.470 1.00 89.06 874 GLY A O 1
ATOM 7002 N N . ASP A 1 875 ? 8.889 30.556 -6.377 1.00 91.50 875 ASP A N 1
ATOM 7003 C CA . ASP A 1 875 ? 8.656 31.436 -5.222 1.00 91.50 875 ASP A CA 1
ATOM 7004 C C . ASP A 1 875 ? 8.075 32.802 -5.607 1.00 91.50 875 ASP A C 1
ATOM 7006 O O . ASP A 1 875 ? 8.354 33.839 -5.001 1.00 91.50 875 ASP A O 1
ATOM 7010 N N . HIS A 1 876 ? 7.199 32.815 -6.613 1.00 93.69 876 HIS A N 1
ATOM 7011 C CA . HIS A 1 876 ? 6.481 34.025 -7.010 1.00 93.69 876 HIS A CA 1
ATOM 7012 C C . HIS A 1 876 ? 5.415 34.401 -5.980 1.00 93.69 876 HIS A C 1
ATOM 7014 O O . HIS A 1 876 ? 5.169 35.587 -5.751 1.00 93.69 876 HIS A O 1
ATOM 7020 N N . THR A 1 877 ? 4.818 33.402 -5.324 1.00 91.19 877 THR A N 1
ATOM 7021 C CA . THR A 1 877 ? 3.898 33.589 -4.198 1.00 91.19 877 THR A CA 1
ATOM 7022 C C . THR A 1 877 ? 4.457 33.034 -2.889 1.00 91.19 877 THR A C 1
ATOM 7024 O O . THR A 1 877 ? 5.194 32.054 -2.886 1.00 91.19 877 THR A O 1
ATOM 7027 N N . SER A 1 878 ? 4.085 33.630 -1.752 1.00 82.25 878 SER A N 1
ATOM 7028 C CA . SER A 1 878 ? 4.482 33.148 -0.418 1.00 82.25 878 SER A CA 1
ATOM 7029 C C . SER A 1 878 ? 3.745 31.871 0.029 1.00 82.25 878 SER A C 1
ATOM 7031 O O . SER A 1 878 ? 4.225 31.186 0.933 1.00 82.25 878 SER A O 1
ATOM 7033 N N . GLY A 1 879 ? 2.611 31.552 -0.611 1.00 79.81 879 GLY A N 1
ATOM 7034 C CA . GLY A 1 879 ? 1.860 30.295 -0.494 1.00 79.81 879 GLY A CA 1
ATOM 7035 C C . GLY A 1 879 ? 1.375 29.890 0.903 1.00 79.81 879 GLY A C 1
ATOM 7036 O O . GLY A 1 879 ? 1.208 30.712 1.804 1.00 79.81 879 GLY A O 1
ATOM 7037 N N . GLU A 1 880 ? 1.052 28.603 1.071 1.00 72.69 880 GLU A N 1
ATOM 7038 C CA . GLU A 1 880 ? 0.335 28.078 2.252 1.00 72.69 880 GLU A CA 1
ATOM 7039 C C . GLU A 1 880 ? 1.263 27.511 3.338 1.00 72.69 880 GLU A C 1
ATOM 7041 O O . GLU A 1 880 ? 0.852 27.348 4.493 1.00 72.69 880 GLU A O 1
ATOM 7046 N N . ILE A 1 881 ? 2.523 27.227 2.998 1.00 68.06 881 ILE A N 1
ATOM 7047 C CA . ILE A 1 881 ? 3.505 26.735 3.965 1.00 68.06 881 ILE A CA 1
ATOM 7048 C C . ILE A 1 881 ? 3.777 27.790 5.049 1.00 68.06 881 ILE A C 1
ATOM 7050 O O . ILE A 1 881 ? 3.670 28.990 4.814 1.00 68.06 881 ILE A O 1
ATOM 7054 N N . HIS A 1 882 ? 4.055 27.339 6.276 1.00 63.25 882 HIS A N 1
ATOM 7055 C CA . HIS A 1 882 ? 4.310 28.193 7.451 1.00 63.25 882 HIS A CA 1
ATOM 7056 C C . HIS A 1 882 ? 3.225 29.253 7.769 1.00 63.25 882 HIS A C 1
ATOM 7058 O O . HIS A 1 882 ? 3.456 30.161 8.566 1.00 63.25 882 HIS A O 1
ATOM 7064 N N . GLY A 1 883 ? 2.017 29.130 7.201 1.00 59.19 883 GLY A N 1
ATOM 7065 C CA . GLY A 1 883 ? 0.911 30.063 7.433 1.00 59.19 883 GLY A CA 1
ATOM 7066 C C . GLY A 1 883 ? 1.070 31.425 6.742 1.00 59.19 883 GLY A C 1
ATOM 7067 O O . GLY A 1 883 ? 0.372 32.372 7.118 1.00 59.19 883 GLY A O 1
ATOM 7068 N N . HIS A 1 884 ? 1.955 31.539 5.743 1.00 67.50 884 HIS A N 1
ATOM 7069 C CA . HIS A 1 884 ? 2.225 32.797 5.038 1.00 67.50 884 HIS A CA 1
ATOM 7070 C C . HIS A 1 884 ? 0.996 33.357 4.300 1.00 67.50 884 HIS A C 1
ATOM 7072 O O . HIS A 1 884 ? 0.789 34.569 4.321 1.00 67.50 884 HIS A O 1
ATOM 7078 N N . ALA A 1 885 ? 0.102 32.506 3.783 1.00 65.31 885 ALA A N 1
ATOM 7079 C CA . ALA A 1 885 ? -1.151 32.922 3.140 1.00 65.31 885 ALA A CA 1
ATOM 7080 C C . ALA A 1 885 ? -2.072 33.787 4.028 1.00 65.31 885 ALA A C 1
ATOM 7082 O O . ALA A 1 885 ? -2.856 34.578 3.512 1.00 65.31 885 ALA A O 1
ATOM 7083 N N . HIS A 1 886 ? -2.000 33.684 5.362 1.00 64.00 886 HIS A N 1
ATOM 7084 C CA . HIS A 1 886 ? -2.778 34.552 6.263 1.00 64.00 886 HIS A CA 1
ATOM 7085 C C . HIS A 1 886 ? -2.162 35.946 6.441 1.00 64.00 886 HIS A C 1
ATOM 7087 O O . HIS A 1 886 ? -2.843 36.876 6.882 1.00 64.00 886 HIS A O 1
ATOM 7093 N N . ARG A 1 887 ? -0.874 36.076 6.117 1.00 70.31 887 ARG A N 1
ATOM 7094 C CA . ARG A 1 887 ? -0.074 37.301 6.215 1.00 70.31 887 ARG A CA 1
ATOM 7095 C C . ARG A 1 887 ? 0.166 37.946 4.846 1.00 70.31 887 ARG A C 1
ATOM 7097 O O . ARG A 1 887 ? 0.779 39.007 4.791 1.00 70.31 887 ARG A O 1
ATOM 7104 N N . SER A 1 888 ? -0.337 37.339 3.772 1.00 84.75 888 SER A N 1
ATOM 7105 C CA . SER A 1 888 ? -0.274 37.898 2.427 1.00 84.75 888 SER A CA 1
ATOM 7106 C C . SER A 1 888 ? -1.241 39.066 2.235 1.00 84.75 888 SER A C 1
ATOM 7108 O O . SER A 1 888 ? -2.220 39.232 2.970 1.00 84.75 888 SER A O 1
ATOM 7110 N N . TYR A 1 889 ? -0.980 39.869 1.208 1.00 85.69 889 TYR A N 1
ATOM 7111 C CA . TYR A 1 889 ? -1.714 41.084 0.879 1.00 85.69 889 TYR A CA 1
ATOM 7112 C C . TYR A 1 889 ? -3.216 40.829 0.676 1.00 85.69 889 TYR A C 1
ATOM 7114 O O . TYR A 1 889 ? -4.046 41.501 1.290 1.00 85.69 889 TYR A O 1
ATOM 7122 N N . TYR A 1 890 ? -3.585 39.817 -0.121 1.00 84.75 890 TYR A N 1
ATOM 7123 C CA . TYR A 1 890 ? -4.994 39.487 -0.376 1.00 84.75 890 TYR A CA 1
ATOM 7124 C C . TYR A 1 890 ? -5.591 38.499 0.635 1.00 84.75 890 TYR A C 1
ATOM 7126 O O . TYR A 1 890 ? -6.803 38.258 0.599 1.00 84.75 890 TYR A O 1
ATOM 7134 N N . ARG A 1 891 ? -4.764 37.913 1.518 1.00 82.75 891 ARG A N 1
ATOM 7135 C CA . ARG A 1 891 ? -5.133 36.863 2.490 1.00 82.75 891 ARG A CA 1
ATOM 7136 C C . ARG A 1 891 ? -5.888 35.681 1.872 1.00 82.75 891 ARG A C 1
ATOM 7138 O O . ARG A 1 891 ? -6.696 35.022 2.530 1.00 82.75 891 ARG A O 1
ATOM 7145 N N . ASN A 1 892 ? -5.696 35.463 0.574 1.00 85.69 892 ASN A N 1
ATOM 7146 C CA . ASN A 1 892 ? -6.386 34.452 -0.207 1.00 85.69 892 ASN A CA 1
ATOM 7147 C C . ASN A 1 892 ? -5.483 34.004 -1.351 1.00 85.69 892 ASN A C 1
ATOM 7149 O O . ASN A 1 892 ? -5.139 34.793 -2.230 1.00 85.69 892 ASN A O 1
ATOM 7153 N N . GLN A 1 893 ? -5.153 32.717 -1.357 1.00 86.94 893 GLN A N 1
ATOM 7154 C CA . GLN A 1 893 ? -4.131 32.195 -2.248 1.00 86.94 893 GLN A CA 1
ATOM 7155 C C . GLN A 1 893 ? -4.545 32.184 -3.726 1.00 86.94 893 GLN A C 1
ATOM 7157 O O . GLN A 1 893 ? -3.716 32.420 -4.599 1.00 86.94 893 GLN A O 1
ATOM 7162 N N . ILE A 1 894 ? -5.835 32.011 -4.020 1.00 87.38 894 ILE A N 1
ATOM 7163 C CA . ILE A 1 894 ? -6.344 32.091 -5.395 1.00 87.38 894 ILE A CA 1
ATOM 7164 C C . ILE A 1 894 ? -6.244 33.531 -5.910 1.00 87.38 894 ILE A C 1
ATOM 7166 O O . ILE A 1 894 ? -5.783 33.752 -7.026 1.00 87.38 894 ILE A O 1
ATOM 7170 N N . LYS A 1 895 ? -6.616 34.522 -5.086 1.00 86.62 895 LYS A N 1
ATOM 7171 C CA . LYS A 1 895 ? -6.473 35.943 -5.444 1.00 86.62 895 LYS A CA 1
ATOM 7172 C C . LYS A 1 895 ? -5.017 36.354 -5.620 1.00 86.62 895 LYS A C 1
ATOM 7174 O O . LYS A 1 895 ? -4.727 37.091 -6.556 1.00 86.62 895 LYS A O 1
ATOM 7179 N N . ASN A 1 896 ? -4.124 35.846 -4.768 1.00 89.75 896 ASN A N 1
ATOM 7180 C CA . ASN A 1 896 ? -2.683 36.017 -4.932 1.00 89.75 896 ASN A CA 1
ATOM 7181 C C . ASN A 1 896 ? -2.251 35.523 -6.322 1.00 89.75 896 ASN A C 1
ATOM 7183 O O . ASN A 1 896 ? -1.663 36.284 -7.081 1.00 89.75 896 ASN A O 1
ATOM 7187 N N . CYS A 1 897 ? -2.620 34.293 -6.698 1.00 91.81 897 CYS A N 1
ATOM 7188 C CA . CYS A 1 897 ? -2.230 33.724 -7.991 1.00 91.81 897 CYS A CA 1
ATOM 7189 C C . CYS A 1 897 ? -2.797 34.504 -9.187 1.00 91.81 897 CYS A C 1
ATOM 7191 O O . CYS A 1 897 ? -2.077 34.736 -10.153 1.00 91.81 897 CYS A O 1
ATOM 7193 N N . LEU A 1 898 ? -4.058 34.949 -9.110 1.00 90.56 898 LEU A N 1
ATOM 7194 C CA . LEU A 1 898 ? -4.682 35.797 -10.135 1.00 90.56 898 LEU A CA 1
ATOM 7195 C C . LEU A 1 898 ? -3.938 37.122 -10.307 1.00 90.56 898 LEU A C 1
ATOM 7197 O O . LEU A 1 898 ? -3.599 37.493 -11.428 1.00 90.56 898 LEU A O 1
ATOM 7201 N N . ALA A 1 899 ? -3.641 37.810 -9.203 1.00 90.69 899 ALA A N 1
ATOM 7202 C CA . ALA A 1 899 ? -2.960 39.097 -9.242 1.00 90.69 899 ALA A CA 1
ATOM 7203 C C . ALA A 1 899 ? -1.524 38.975 -9.778 1.00 90.69 899 ALA A C 1
ATOM 7205 O O . ALA A 1 899 ? -1.102 39.765 -10.621 1.00 90.69 899 ALA A O 1
ATOM 7206 N N . ILE A 1 900 ? -0.785 37.964 -9.315 1.00 94.19 900 ILE A N 1
ATOM 7207 C CA . ILE A 1 900 ? 0.613 37.737 -9.699 1.00 94.19 900 ILE A CA 1
ATOM 7208 C C . ILE A 1 900 ? 0.709 37.273 -11.156 1.00 94.19 900 ILE A C 1
ATOM 7210 O O . ILE A 1 900 ? 1.517 37.803 -11.915 1.00 94.19 900 ILE A O 1
ATOM 7214 N N . GLY A 1 901 ? -0.151 36.343 -11.584 1.00 93.69 901 GLY A N 1
ATOM 7215 C CA . GLY A 1 901 ? -0.196 35.901 -12.979 1.00 93.69 901 GLY A CA 1
ATOM 7216 C C . GLY A 1 901 ? -0.523 37.052 -13.936 1.00 93.69 901 GLY A C 1
ATOM 7217 O O . GLY A 1 901 ? 0.113 37.188 -14.981 1.00 93.69 901 GLY A O 1
ATOM 7218 N N . GLN A 1 902 ? -1.446 37.943 -13.550 1.00 91.94 902 GLN A N 1
ATOM 7219 C CA . GLN A 1 902 ? -1.745 39.157 -14.313 1.00 91.94 902 GLN A CA 1
ATOM 7220 C C . GLN A 1 902 ? -0.555 40.132 -14.347 1.00 91.94 902 GLN A C 1
ATOM 7222 O O . GLN A 1 902 ? -0.274 40.699 -15.402 1.00 91.94 902 GLN A O 1
ATOM 7227 N N . LEU A 1 903 ? 0.170 40.308 -13.234 1.00 94.06 903 LEU A N 1
ATOM 7228 C CA . LEU A 1 903 ? 1.376 41.143 -13.174 1.00 94.06 903 LEU A CA 1
ATOM 7229 C C . LEU A 1 903 ? 2.441 40.647 -14.155 1.00 94.06 903 LEU A C 1
ATOM 7231 O O . LEU A 1 903 ? 2.929 41.422 -14.977 1.00 94.06 903 LEU A O 1
ATOM 7235 N N . HIS A 1 904 ? 2.751 39.350 -14.118 1.00 96.00 904 HIS A N 1
ATOM 7236 C CA . HIS A 1 904 ? 3.729 38.754 -15.025 1.00 96.00 904 HIS A CA 1
ATOM 7237 C C . HIS A 1 904 ? 3.290 38.885 -16.486 1.00 96.00 904 HIS A C 1
ATOM 7239 O O . HIS A 1 904 ? 4.093 39.262 -17.336 1.00 96.00 904 HIS A O 1
ATOM 7245 N N . ALA A 1 905 ? 2.009 38.657 -16.790 1.00 94.00 905 ALA A N 1
ATOM 7246 C CA . ALA A 1 905 ? 1.488 38.843 -18.142 1.00 94.00 905 ALA A CA 1
ATOM 7247 C C . ALA A 1 905 ? 1.618 40.295 -18.636 1.00 94.00 905 ALA A C 1
ATOM 7249 O O . ALA A 1 905 ? 1.921 40.519 -19.807 1.00 94.00 905 ALA A O 1
ATOM 7250 N N . LEU A 1 906 ? 1.413 41.291 -17.764 1.00 93.25 906 LEU A N 1
ATOM 7251 C CA . LEU A 1 906 ? 1.596 42.706 -18.107 1.00 93.25 906 LEU A CA 1
ATOM 7252 C C . LEU A 1 906 ? 3.065 43.039 -18.391 1.00 93.25 906 LEU A C 1
ATOM 7254 O O . LEU A 1 906 ? 3.342 43.729 -19.370 1.00 93.25 906 LEU A O 1
ATOM 7258 N N . MET A 1 907 ? 3.996 42.505 -17.593 1.00 94.81 907 MET A N 1
ATOM 7259 C CA . MET A 1 907 ? 5.434 42.646 -17.850 1.00 94.81 907 MET A CA 1
ATOM 7260 C C . MET A 1 907 ? 5.817 42.051 -19.208 1.00 94.81 907 MET A C 1
ATOM 7262 O O . MET A 1 907 ? 6.467 42.710 -20.015 1.00 94.81 907 MET A O 1
ATOM 7266 N N . LEU A 1 908 ? 5.364 40.823 -19.484 1.00 95.44 908 LEU A N 1
ATOM 7267 C CA . LEU A 1 908 ? 5.630 40.129 -20.744 1.00 95.44 908 LEU A CA 1
ATOM 7268 C C . LEU A 1 908 ? 5.045 40.880 -21.942 1.00 95.44 908 LEU A C 1
ATOM 7270 O O . LEU A 1 908 ? 5.730 41.052 -22.948 1.00 95.44 908 LEU A O 1
ATOM 7274 N N . ARG A 1 909 ? 3.810 41.383 -21.823 1.00 92.31 909 ARG A N 1
ATOM 7275 C CA . ARG A 1 909 ? 3.163 42.216 -22.846 1.00 92.31 909 ARG A CA 1
ATOM 7276 C C . ARG A 1 909 ? 4.000 43.451 -23.179 1.00 92.31 909 ARG A C 1
ATOM 7278 O O . ARG A 1 909 ? 4.120 43.789 -24.352 1.00 92.31 909 ARG A O 1
ATOM 7285 N N . ASP A 1 910 ? 4.571 44.116 -22.181 1.00 92.62 910 ASP A N 1
ATOM 7286 C CA . ASP A 1 910 ? 5.319 45.363 -22.385 1.00 92.62 910 ASP A CA 1
ATOM 7287 C C . ASP A 1 910 ? 6.701 45.143 -23.023 1.00 92.62 910 ASP A C 1
ATOM 7289 O O . ASP A 1 910 ? 7.256 46.071 -23.609 1.00 92.62 910 ASP A O 1
ATOM 7293 N N . PHE A 1 911 ? 7.217 43.910 -23.013 1.00 93.25 911 PHE A N 1
ATOM 7294 C CA . PHE A 1 911 ? 8.403 43.532 -23.785 1.00 93.25 911 PHE A CA 1
ATOM 7295 C C . PHE A 1 911 ? 8.113 43.303 -25.275 1.00 93.25 911 PHE A C 1
ATOM 7297 O O . PHE A 1 911 ? 8.987 43.548 -26.105 1.00 93.25 911 PHE A O 1
ATOM 7304 N N . VAL A 1 912 ? 6.897 42.879 -25.637 1.00 92.19 912 VAL A N 1
ATOM 7305 C CA . VAL A 1 912 ? 6.526 42.488 -27.014 1.00 92.19 912 VAL A CA 1
ATOM 7306 C C . VAL A 1 912 ? 6.905 43.516 -28.086 1.00 92.19 912 VAL A C 1
ATOM 7308 O O . VAL A 1 912 ? 7.368 43.092 -29.140 1.00 92.19 912 VAL A O 1
ATOM 7311 N N . PRO A 1 913 ? 6.767 44.844 -27.891 1.00 90.44 913 PRO A N 1
ATOM 7312 C CA . PRO A 1 913 ? 7.152 45.805 -28.924 1.00 90.44 913 PRO A CA 1
ATOM 7313 C C . PRO A 1 913 ? 8.638 45.768 -29.307 1.00 90.44 913 PRO A C 1
ATOM 7315 O O . PRO A 1 913 ? 8.978 46.250 -30.386 1.00 90.44 913 PRO A O 1
ATOM 7318 N N . TYR A 1 914 ? 9.508 45.235 -28.448 1.00 89.62 914 TYR A N 1
ATOM 7319 C CA . TYR A 1 914 ? 10.962 45.378 -28.551 1.00 89.62 914 TYR A CA 1
ATOM 7320 C C . TYR A 1 914 ? 11.696 44.097 -28.959 1.00 89.62 914 TYR A C 1
ATOM 7322 O O . TYR A 1 914 ? 12.844 44.186 -29.389 1.00 89.62 914 TYR A O 1
ATOM 7330 N N . PHE A 1 915 ? 11.049 42.934 -28.858 1.00 90.12 915 PHE A N 1
ATOM 7331 C CA . PHE A 1 915 ? 11.649 41.631 -29.155 1.00 90.12 915 PHE A CA 1
ATOM 7332 C C . PHE A 1 915 ? 10.814 40.875 -30.188 1.00 90.12 915 PHE A C 1
ATOM 7334 O O . PHE A 1 915 ? 9.585 40.935 -30.171 1.00 90.12 915 PHE A O 1
ATOM 7341 N N . GLU A 1 916 ? 11.482 40.154 -31.088 1.00 90.12 916 GLU A N 1
ATOM 7342 C CA . GLU A 1 916 ? 10.822 39.350 -32.124 1.00 90.12 916 GLU A CA 1
ATOM 7343 C C . GLU A 1 916 ? 10.166 38.107 -31.513 1.00 90.12 916 GLU A C 1
ATOM 7345 O O . GLU A 1 916 ? 9.050 37.746 -31.886 1.00 90.12 916 GLU A O 1
ATOM 7350 N N . GLN A 1 917 ? 10.846 37.499 -30.536 1.00 92.69 917 GLN A N 1
ATOM 7351 C CA . GLN A 1 917 ? 10.406 36.301 -29.830 1.00 92.69 917 GLN A CA 1
ATOM 7352 C C . GLN A 1 917 ? 10.677 36.434 -28.326 1.00 92.69 917 GLN A C 1
ATOM 7354 O O . GLN A 1 917 ? 11.753 36.868 -27.909 1.00 92.69 917 GLN A O 1
ATOM 7359 N N . ILE A 1 918 ? 9.716 36.020 -27.502 1.00 96.06 918 ILE A N 1
ATOM 7360 C CA . ILE A 1 918 ? 9.835 35.968 -26.044 1.00 96.06 918 ILE A CA 1
ATOM 7361 C C . ILE A 1 918 ? 9.541 34.540 -25.587 1.00 96.06 918 ILE A C 1
ATOM 7363 O O . ILE A 1 918 ? 8.414 34.067 -25.692 1.00 96.06 918 ILE A O 1
ATOM 7367 N N . ASN A 1 919 ? 10.545 33.861 -25.044 1.00 97.19 919 ASN A N 1
ATOM 7368 C CA . ASN A 1 919 ? 10.415 32.516 -24.499 1.00 97.19 919 ASN A CA 1
ATOM 7369 C C . ASN A 1 919 ? 10.389 32.592 -22.973 1.00 97.19 919 ASN A C 1
ATOM 7371 O O . ASN A 1 919 ? 11.325 33.091 -22.352 1.00 97.19 919 ASN A O 1
ATOM 7375 N N . VAL A 1 920 ? 9.319 32.100 -22.360 1.00 97.00 920 VAL A N 1
ATOM 7376 C CA . VAL A 1 920 ? 9.092 32.183 -20.916 1.00 97.00 920 VAL A CA 1
ATOM 7377 C C . VAL A 1 920 ? 9.104 30.784 -20.335 1.00 97.00 920 VAL A C 1
ATOM 7379 O O . VAL A 1 920 ? 8.299 29.943 -20.729 1.00 97.00 920 VAL A O 1
ATOM 7382 N N . VAL A 1 921 ? 10.001 30.532 -19.390 1.00 96.62 921 VAL A N 1
ATOM 7383 C CA . VAL A 1 921 ? 10.154 29.221 -18.755 1.00 96.62 921 VAL A CA 1
ATOM 7384 C C . VAL A 1 921 ? 9.708 29.326 -17.311 1.00 96.62 921 VAL A C 1
ATOM 7386 O O . VAL A 1 921 ? 10.306 30.098 -16.572 1.00 96.62 921 VAL A O 1
ATOM 7389 N N . TYR A 1 922 ? 8.698 28.554 -16.909 1.00 94.81 922 TYR A N 1
ATOM 7390 C CA . TYR A 1 922 ? 8.217 28.537 -15.526 1.00 94.81 922 TYR A CA 1
ATOM 7391 C C . TYR A 1 922 ? 8.620 27.264 -14.793 1.00 94.81 922 TYR A C 1
ATOM 7393 O O . TYR A 1 922 ? 8.349 26.177 -15.288 1.00 94.81 922 TYR A O 1
ATOM 7401 N N . LEU A 1 923 ? 9.184 27.382 -13.591 1.00 93.44 923 LEU A N 1
ATOM 7402 C CA . LEU A 1 923 ? 9.349 26.266 -12.658 1.00 93.44 923 LEU A CA 1
ATOM 7403 C C . LEU A 1 923 ? 8.705 26.593 -11.304 1.00 93.44 923 LEU A C 1
ATOM 7405 O O . LEU A 1 923 ? 8.706 27.750 -10.887 1.00 93.44 923 LEU A O 1
ATOM 7409 N N . PRO A 1 924 ? 8.166 25.587 -10.600 1.00 90.69 924 PRO A N 1
ATOM 7410 C CA . PRO A 1 924 ? 7.571 25.785 -9.284 1.00 90.69 924 PRO A CA 1
ATOM 7411 C C . PRO A 1 924 ? 8.622 25.927 -8.172 1.00 90.69 924 PRO A C 1
ATOM 7413 O O . PRO A 1 924 ? 9.585 25.157 -8.124 1.00 90.69 924 PRO A O 1
ATOM 7416 N N . GLY A 1 925 ? 8.380 26.848 -7.232 1.00 89.50 925 GLY A N 1
ATOM 7417 C CA . GLY A 1 925 ? 9.185 27.031 -6.023 1.00 89.50 925 GLY A CA 1
ATOM 7418 C C . GLY A 1 925 ? 8.625 26.310 -4.794 1.00 89.50 925 GLY A C 1
ATOM 7419 O O . GLY A 1 925 ? 7.568 25.666 -4.835 1.00 89.50 925 GLY A O 1
ATOM 7420 N N . ASN A 1 926 ? 9.340 26.384 -3.668 1.00 88.19 926 ASN A N 1
ATOM 7421 C CA . ASN A 1 926 ? 8.929 25.730 -2.423 1.00 88.19 926 ASN A CA 1
ATOM 7422 C C . ASN A 1 926 ? 7.812 26.481 -1.694 1.00 88.19 926 ASN A C 1
ATOM 7424 O O . ASN A 1 926 ? 6.997 25.827 -1.043 1.00 88.19 926 ASN A O 1
ATOM 7428 N N . HIS A 1 927 ? 7.741 27.808 -1.802 1.00 86.25 927 HIS A N 1
ATOM 7429 C CA . HIS A 1 927 ? 6.682 28.606 -1.189 1.00 86.25 927 HIS A CA 1
ATOM 7430 C C . HIS A 1 927 ? 5.333 28.382 -1.862 1.00 86.25 927 HIS A C 1
ATOM 7432 O O . HIS A 1 927 ? 4.327 28.280 -1.164 1.00 86.25 927 HIS A O 1
ATOM 7438 N N . GLY A 1 928 ? 5.296 28.152 -3.175 1.00 84.38 928 GLY A N 1
ATOM 7439 C CA . GLY A 1 928 ? 4.069 27.766 -3.871 1.00 84.38 928 GLY A CA 1
ATOM 7440 C C . GLY A 1 928 ? 3.553 26.351 -3.533 1.00 84.38 928 GLY A C 1
ATOM 7441 O O . GLY A 1 928 ? 2.467 25.963 -3.969 1.00 84.38 928 GLY A O 1
ATOM 7442 N N . ARG A 1 929 ? 4.269 25.556 -2.728 1.00 85.94 929 ARG A N 1
ATOM 7443 C CA . ARG A 1 929 ? 3.863 24.190 -2.356 1.00 85.94 929 ARG A CA 1
ATOM 7444 C C . ARG A 1 929 ? 2.640 24.188 -1.426 1.00 85.94 929 ARG A C 1
ATOM 7446 O O . ARG A 1 929 ? 2.493 25.034 -0.549 1.00 85.94 929 ARG A O 1
ATOM 7453 N N . ARG A 1 930 ? 1.779 23.176 -1.569 1.00 80.31 930 ARG A N 1
ATOM 7454 C CA . ARG A 1 930 ? 0.574 22.983 -0.727 1.00 80.31 930 ARG A CA 1
ATOM 7455 C C . ARG A 1 930 ? 0.802 22.146 0.530 1.00 80.31 930 ARG A C 1
ATOM 7457 O O . ARG A 1 930 ? -0.032 22.115 1.430 1.00 80.31 930 ARG A O 1
ATOM 7464 N N . THR A 1 931 ? 1.917 21.431 0.589 1.00 71.94 931 THR A N 1
ATOM 7465 C CA . THR A 1 931 ? 2.264 20.512 1.674 1.00 71.94 931 THR A CA 1
ATOM 7466 C C . THR A 1 931 ? 3.510 20.987 2.417 1.00 71.94 931 THR A C 1
ATOM 7468 O O . THR A 1 931 ? 4.312 21.765 1.907 1.00 71.94 931 THR A O 1
ATOM 7471 N N . VAL A 1 932 ? 3.691 20.556 3.669 1.00 67.81 932 VAL A N 1
ATOM 7472 C CA . VAL A 1 932 ? 4.842 20.978 4.499 1.00 67.81 932 VAL A CA 1
ATOM 7473 C C . VAL A 1 932 ? 6.138 20.263 4.096 1.00 67.81 932 VAL A C 1
ATOM 7475 O O . VAL A 1 932 ? 7.227 20.776 4.336 1.00 67.81 932 VAL A O 1
ATOM 7478 N N . LYS A 1 933 ? 6.051 19.089 3.466 1.00 71.62 933 LYS A N 1
ATOM 7479 C CA . LYS A 1 933 ? 7.210 18.338 2.962 1.00 71.62 933 LYS A CA 1
ATOM 7480 C C . LYS A 1 933 ? 7.250 18.406 1.441 1.00 71.62 933 LYS A C 1
ATOM 7482 O O . LYS A 1 933 ? 6.200 18.420 0.814 1.00 71.62 933 LYS A O 1
ATOM 7487 N N . LYS A 1 934 ? 8.453 18.431 0.858 1.00 69.31 934 LYS A N 1
ATOM 7488 C CA . LYS A 1 934 ? 8.621 18.406 -0.598 1.00 69.31 934 LYS A CA 1
ATOM 7489 C C . LYS A 1 934 ? 8.175 17.049 -1.134 1.00 69.31 934 LYS A C 1
ATOM 7491 O O . LYS A 1 934 ? 8.759 16.028 -0.780 1.00 69.31 934 LYS A O 1
ATOM 7496 N N . GLU A 1 935 ? 7.153 17.065 -1.975 1.00 66.12 935 GLU A N 1
ATOM 7497 C CA . GLU A 1 935 ? 6.811 15.958 -2.864 1.00 66.12 935 GLU A CA 1
ATOM 7498 C C . GLU A 1 935 ? 7.619 16.178 -4.145 1.00 66.12 935 GLU A C 1
ATOM 7500 O O . GLU A 1 935 ? 7.627 17.278 -4.692 1.00 66.12 935 GLU A O 1
ATOM 7505 N N . TYR A 1 936 ? 8.390 15.177 -4.573 1.00 65.75 936 TYR A N 1
ATOM 7506 C CA . TYR A 1 936 ? 9.319 15.318 -5.708 1.00 65.75 936 TYR A CA 1
ATOM 7507 C C . TYR A 1 936 ? 8.624 15.221 -7.072 1.00 65.75 936 TYR A C 1
ATOM 7509 O O . TYR A 1 936 ? 9.272 15.151 -8.113 1.00 65.75 936 TYR A O 1
ATOM 7517 N N . THR A 1 937 ? 7.300 15.257 -7.050 1.00 64.81 937 THR A N 1
ATOM 7518 C CA . THR A 1 937 ? 6.365 14.935 -8.122 1.00 64.81 937 THR A CA 1
ATOM 7519 C C . THR A 1 937 ? 5.087 15.723 -7.950 1.00 64.81 937 THR A C 1
ATOM 7521 O O . THR A 1 937 ? 4.812 16.278 -6.888 1.00 64.81 937 THR A O 1
ATOM 7524 N N . GLY A 1 938 ? 4.324 15.818 -9.033 1.00 72.81 938 GLY A N 1
ATOM 7525 C CA . GLY A 1 938 ? 3.244 16.785 -9.104 1.00 72.81 938 GLY A CA 1
ATOM 7526 C C . GLY A 1 938 ? 3.733 18.241 -9.032 1.00 72.81 938 GLY A C 1
ATOM 7527 O O . GLY A 1 938 ? 3.161 18.997 -8.250 1.00 72.81 938 GLY A O 1
ATOM 7528 N N . PRO A 1 939 ? 4.752 18.678 -9.805 1.00 78.38 939 PRO A N 1
ATOM 7529 C CA . PRO A 1 939 ? 5.133 20.097 -9.892 1.00 78.38 939 PRO A CA 1
ATOM 7530 C C . PRO A 1 939 ? 3.955 21.016 -10.260 1.00 78.38 939 PRO A C 1
ATOM 7532 O O . PRO A 1 939 ? 3.894 22.152 -9.799 1.00 78.38 939 PRO A O 1
ATOM 7535 N N . GLN A 1 940 ? 2.970 20.497 -10.997 1.00 81.00 940 GLN A N 1
ATOM 7536 C CA . GLN A 1 940 ? 1.697 21.152 -11.304 1.00 81.00 940 GLN A CA 1
ATOM 7537 C C . GLN A 1 940 ? 0.762 21.332 -10.092 1.00 81.00 940 GLN A C 1
ATOM 7539 O O . GLN A 1 940 ? -0.191 22.105 -10.142 1.00 81.00 940 GLN A O 1
ATOM 7544 N N . ASN A 1 941 ? 0.999 20.622 -8.985 1.00 82.38 941 ASN A N 1
ATOM 7545 C CA . ASN A 1 941 ? 0.261 20.770 -7.728 1.00 82.38 941 ASN A CA 1
ATOM 7546 C C . ASN A 1 941 ? 0.876 21.869 -6.842 1.00 82.38 941 ASN A C 1
ATOM 7548 O O . ASN A 1 941 ? 1.089 21.696 -5.639 1.00 82.38 941 ASN A O 1
ATOM 7552 N N . ASN A 1 942 ? 1.178 23.005 -7.464 1.00 89.25 942 ASN A N 1
ATOM 7553 C CA . ASN A 1 942 ? 1.873 24.134 -6.869 1.00 89.25 942 ASN A CA 1
ATOM 7554 C C . ASN A 1 942 ? 1.171 25.441 -7.270 1.00 89.25 942 ASN A C 1
ATOM 7556 O O . ASN A 1 942 ? 0.695 25.591 -8.392 1.00 89.25 942 ASN A O 1
ATOM 7560 N N . TRP A 1 943 ? 1.095 26.403 -6.358 1.00 90.75 943 TRP A N 1
ATOM 7561 C CA . TRP A 1 943 ? 0.499 27.709 -6.622 1.00 90.75 943 TRP A CA 1
ATOM 7562 C C . TRP A 1 943 ? 1.280 28.514 -7.677 1.00 90.75 943 TRP A C 1
ATOM 7564 O O . TRP A 1 943 ? 0.656 29.243 -8.444 1.00 90.75 943 TRP A O 1
ATOM 7574 N N . ASP A 1 944 ? 2.598 28.320 -7.800 1.00 91.62 944 ASP A N 1
ATOM 7575 C CA . ASP A 1 944 ? 3.409 28.920 -8.870 1.00 91.62 944 ASP A CA 1
ATOM 7576 C C . ASP A 1 944 ? 3.039 28.360 -10.257 1.00 91.62 944 ASP A C 1
ATOM 7578 O O . ASP A 1 944 ? 3.076 29.091 -11.246 1.00 91.62 944 ASP A O 1
ATOM 7582 N N . TYR A 1 945 ? 2.596 27.096 -10.344 1.00 92.31 945 TYR A N 1
ATOM 7583 C CA . TYR A 1 945 ? 2.060 26.537 -11.593 1.00 92.31 945 TYR A CA 1
ATOM 7584 C C . TYR A 1 945 ? 0.774 27.262 -12.013 1.00 92.31 945 TYR A C 1
ATOM 7586 O O . TYR A 1 945 ? 0.598 27.604 -13.182 1.00 92.31 945 TYR A O 1
ATOM 7594 N N . LEU A 1 946 ? -0.104 27.576 -11.054 1.00 91.62 946 LEU A N 1
ATOM 7595 C CA . LEU A 1 946 ? -1.309 28.353 -11.341 1.00 91.62 946 LEU A CA 1
ATOM 7596 C C . LEU A 1 946 ? -0.973 29.783 -11.798 1.00 91.62 946 LEU A C 1
ATOM 7598 O O . LEU A 1 946 ? -1.604 30.280 -12.727 1.00 91.62 946 LEU A O 1
ATOM 7602 N N . VAL A 1 947 ? 0.028 30.431 -11.189 1.00 93.56 947 VAL A N 1
ATOM 7603 C CA . VAL A 1 947 ? 0.544 31.742 -11.633 1.00 93.56 947 VAL A CA 1
ATOM 7604 C C . VAL A 1 947 ? 1.022 31.680 -13.088 1.00 93.56 947 VAL A C 1
ATOM 7606 O O . VAL A 1 947 ? 0.655 32.546 -13.886 1.00 93.56 947 VAL A O 1
ATOM 7609 N N . ALA A 1 948 ? 1.790 30.646 -13.441 1.00 94.44 948 ALA A N 1
ATOM 7610 C CA . ALA A 1 948 ? 2.309 30.441 -14.791 1.00 94.44 948 ALA A CA 1
ATOM 7611 C C . ALA A 1 948 ? 1.186 30.284 -15.829 1.00 94.44 948 ALA A C 1
ATOM 7613 O O . ALA A 1 948 ? 1.196 30.949 -16.866 1.00 94.44 948 ALA A O 1
ATOM 7614 N N . GLU A 1 949 ? 0.186 29.450 -15.536 1.00 93.88 949 GLU A N 1
ATOM 7615 C CA . GLU A 1 949 ? -0.955 29.225 -16.429 1.00 93.88 949 GLU A CA 1
ATOM 7616 C C . GLU A 1 949 ? -1.831 30.474 -16.572 1.00 93.88 949 GLU A C 1
ATOM 7618 O O . GLU A 1 949 ? -2.246 30.804 -17.678 1.00 93.88 949 GLU A O 1
ATOM 7623 N N . ILE A 1 950 ? -2.060 31.235 -15.496 1.00 93.06 950 ILE A N 1
ATOM 7624 C CA . ILE A 1 950 ? -2.791 32.512 -15.568 1.00 93.06 950 ILE A CA 1
ATOM 7625 C C . ILE A 1 950 ? -2.050 33.508 -16.468 1.00 93.06 950 ILE A C 1
ATOM 7627 O O . ILE A 1 950 ? -2.677 34.161 -17.308 1.00 93.06 950 ILE A O 1
ATOM 7631 N N . ALA A 1 951 ? -0.723 33.601 -16.339 1.00 94.19 951 ALA A N 1
ATOM 7632 C CA . ALA A 1 951 ? 0.080 34.452 -17.208 1.00 94.19 951 ALA A CA 1
ATOM 7633 C C . ALA A 1 951 ? -0.012 34.005 -18.679 1.00 94.19 951 ALA A C 1
ATOM 7635 O O . ALA A 1 951 ? -0.208 34.836 -19.570 1.00 94.19 951 ALA A O 1
ATOM 7636 N N . ARG A 1 952 ? 0.044 32.688 -18.932 1.00 95.56 952 ARG A N 1
ATOM 7637 C CA . ARG A 1 952 ? -0.119 32.097 -20.268 1.00 95.56 952 ARG A CA 1
ATOM 7638 C C . ARG A 1 952 ? -1.486 32.408 -20.872 1.00 95.56 952 ARG A C 1
ATOM 7640 O O . ARG A 1 952 ? -1.557 32.787 -22.039 1.00 95.56 952 ARG A O 1
ATOM 7647 N N . LEU A 1 953 ? -2.561 32.283 -20.094 1.00 93.19 953 LEU A N 1
ATOM 7648 C CA . LEU A 1 953 ? -3.926 32.563 -20.545 1.00 93.19 953 LEU A CA 1
ATOM 7649 C C . LEU A 1 953 ? -4.099 34.033 -20.948 1.00 93.19 953 LEU A C 1
ATOM 7651 O O . LEU A 1 953 ? -4.616 34.313 -22.031 1.00 93.19 953 LEU A O 1
ATOM 7655 N N . HIS A 1 954 ? -3.586 34.974 -20.149 1.00 92.56 954 HIS A N 1
ATOM 7656 C CA . HIS A 1 954 ? -3.596 36.398 -20.502 1.00 92.56 954 HIS A CA 1
ATOM 7657 C C . HIS A 1 954 ? -2.778 36.719 -21.762 1.00 92.56 954 HIS A C 1
ATOM 7659 O O . HIS A 1 954 ? -3.147 37.620 -22.512 1.00 92.56 954 HIS A O 1
ATOM 7665 N N . CYS A 1 955 ? -1.692 35.992 -22.024 1.00 93.44 955 CYS A N 1
ATOM 7666 C CA . CYS A 1 955 ? -0.834 36.199 -23.194 1.00 93.44 955 CYS A CA 1
ATOM 7667 C C . CYS A 1 955 ? -1.210 35.343 -24.418 1.00 93.44 955 CYS A C 1
ATOM 7669 O O . CYS A 1 955 ? -0.553 35.460 -25.448 1.00 93.44 955 CYS A O 1
ATOM 7671 N N . SER A 1 956 ? -2.250 34.507 -24.345 1.00 91.88 956 SER A N 1
ATOM 7672 C CA . SER A 1 956 ? -2.577 33.488 -25.363 1.00 91.88 956 SER A CA 1
ATOM 7673 C C . SER A 1 956 ? -2.857 34.031 -26.773 1.00 91.88 956 SER A C 1
ATOM 7675 O O . SER A 1 956 ? -2.648 33.334 -27.763 1.00 91.88 956 SER A O 1
ATOM 7677 N N . SER A 1 957 ? -3.290 35.285 -26.882 1.00 89.75 957 SER A N 1
ATOM 7678 C CA . SER A 1 957 ? -3.516 36.011 -28.140 1.00 89.75 957 SER A CA 1
ATOM 7679 C C . SER A 1 957 ? -2.249 36.620 -28.752 1.00 89.75 957 SER A C 1
ATOM 7681 O O . SER A 1 957 ? -2.321 37.149 -29.861 1.00 89.75 957 SER A O 1
ATOM 7683 N N . ILE A 1 958 ? -1.108 36.596 -28.053 1.00 91.88 958 ILE A N 1
ATOM 7684 C CA . ILE A 1 958 ? 0.149 37.233 -28.466 1.00 91.88 958 ILE A CA 1
ATOM 7685 C C . ILE A 1 958 ? 1.126 36.154 -28.971 1.00 91.88 958 ILE A C 1
ATOM 7687 O O . ILE A 1 958 ? 1.815 35.528 -28.168 1.00 91.88 958 ILE A O 1
ATOM 7691 N N . PRO A 1 959 ? 1.242 35.939 -30.295 1.00 88.06 959 PRO A N 1
ATOM 7692 C CA . PRO A 1 959 ? 1.974 34.797 -30.852 1.00 88.06 959 PRO A CA 1
ATOM 7693 C C . PRO A 1 959 ? 3.497 34.864 -30.673 1.00 88.06 959 PRO A C 1
ATOM 7695 O O . PRO A 1 959 ? 4.156 33.836 -30.779 1.00 88.06 959 PRO A O 1
ATOM 7698 N N . SER A 1 960 ? 4.063 36.046 -30.408 1.00 90.25 960 SER A N 1
ATOM 7699 C CA . SER A 1 960 ? 5.500 36.206 -30.147 1.00 90.25 960 SER A CA 1
ATOM 7700 C C . SER A 1 960 ? 5.923 35.724 -28.757 1.00 90.25 960 SER A C 1
ATOM 7702 O O . SER A 1 960 ? 7.120 35.655 -28.490 1.00 90.25 960 SER A O 1
ATOM 7704 N N . ILE A 1 961 ? 4.977 35.397 -27.865 1.00 95.00 961 ILE A N 1
ATOM 7705 C CA . ILE A 1 961 ? 5.270 34.867 -26.530 1.00 95.00 961 ILE A CA 1
ATOM 7706 C C . ILE A 1 961 ? 5.033 33.355 -26.522 1.00 95.00 961 ILE A C 1
ATOM 7708 O O . ILE A 1 961 ? 3.912 32.887 -26.717 1.00 95.00 961 ILE A O 1
ATOM 7712 N N . GLN A 1 962 ? 6.076 32.587 -26.221 1.00 95.31 962 GLN A N 1
ATOM 7713 C CA . GLN A 1 962 ? 6.012 31.140 -26.063 1.00 95.31 962 GLN A CA 1
ATOM 7714 C C . GLN A 1 962 ? 6.274 30.748 -24.610 1.00 95.31 962 GLN A C 1
ATOM 7716 O O . GLN A 1 962 ? 7.301 31.098 -24.035 1.00 95.31 962 GLN A O 1
ATOM 7721 N N . PHE A 1 963 ? 5.360 29.976 -24.027 1.00 96.06 963 PHE A N 1
ATOM 7722 C CA . PHE A 1 963 ? 5.500 29.456 -22.669 1.00 96.06 963 PHE A CA 1
ATOM 7723 C C . PHE A 1 963 ? 6.036 28.023 -22.681 1.00 96.06 963 PHE A C 1
ATOM 7725 O O . PHE A 1 963 ? 5.578 27.180 -23.452 1.00 96.06 963 PHE A O 1
ATOM 7732 N N . ILE A 1 964 ? 6.971 27.748 -21.777 1.00 95.44 964 ILE A N 1
ATOM 7733 C CA . ILE A 1 964 ? 7.520 26.431 -21.468 1.00 95.44 964 ILE A CA 1
ATOM 7734 C C . ILE A 1 964 ? 7.244 26.194 -19.981 1.00 95.44 964 ILE A C 1
ATOM 7736 O O . ILE A 1 964 ? 7.933 26.729 -19.114 1.00 95.44 964 ILE A O 1
ATOM 7740 N N . ILE A 1 965 ? 6.200 25.418 -19.691 1.00 93.44 965 ILE A N 1
ATOM 7741 C CA . ILE A 1 965 ? 5.780 25.057 -18.331 1.00 93.44 965 ILE A CA 1
ATOM 7742 C C . ILE A 1 965 ? 5.930 23.533 -18.214 1.00 93.44 965 ILE A C 1
ATOM 7744 O O . ILE A 1 965 ? 4.998 22.802 -18.551 1.00 93.44 965 ILE A O 1
ATOM 7748 N N . PRO A 1 966 ? 7.125 23.019 -17.877 1.00 88.44 966 PRO A N 1
ATOM 7749 C CA . PRO A 1 966 ? 7.365 21.588 -17.818 1.00 88.44 966 PRO A CA 1
ATOM 7750 C C . PRO A 1 966 ? 6.709 20.970 -16.577 1.00 88.44 966 PRO A C 1
ATOM 7752 O O . PRO A 1 966 ? 6.687 21.568 -15.502 1.00 88.44 966 PRO A O 1
ATOM 7755 N N . ASP A 1 967 ? 6.271 19.714 -16.696 1.00 84.38 967 ASP A N 1
ATOM 7756 C CA . ASP A 1 967 ? 5.869 18.881 -15.555 1.00 84.38 967 ASP A CA 1
ATOM 7757 C C . ASP A 1 967 ? 7.129 18.376 -14.795 1.00 84.38 967 ASP A C 1
ATOM 7759 O O . ASP A 1 967 ? 7.306 17.185 -14.532 1.00 84.38 967 ASP A O 1
ATOM 7763 N N . SER A 1 968 ? 8.049 19.288 -14.443 1.00 87.00 968 SER A N 1
ATOM 7764 C CA . SER A 1 968 ? 9.277 19.015 -13.681 1.00 87.00 968 SER A CA 1
ATOM 7765 C C . SER A 1 968 ? 9.697 20.197 -12.787 1.00 87.00 968 SER A C 1
ATOM 7767 O O . SER A 1 968 ? 9.404 21.351 -13.069 1.00 87.00 968 SER A O 1
ATOM 7769 N N . PHE A 1 969 ? 10.431 19.919 -11.701 1.00 86.19 969 PHE A N 1
ATOM 7770 C CA . PHE A 1 969 ? 11.018 20.949 -10.813 1.00 86.19 969 PHE A CA 1
ATOM 7771 C C . PHE A 1 969 ? 12.353 21.523 -11.328 1.00 86.19 969 PHE A C 1
ATOM 7773 O O . PHE A 1 969 ? 12.939 22.412 -10.713 1.00 86.19 969 PHE A O 1
ATOM 7780 N N . GLN A 1 970 ? 12.866 20.970 -12.427 1.00 89.25 970 GLN A N 1
ATOM 7781 C CA . GLN A 1 970 ? 14.104 21.386 -13.076 1.00 89.25 970 GLN A CA 1
ATOM 7782 C C . GLN A 1 970 ? 14.009 21.141 -14.582 1.00 89.25 970 GLN A C 1
ATOM 7784 O O . GLN A 1 970 ? 13.363 20.178 -15.007 1.00 89.25 970 GLN A O 1
ATOM 7789 N N . VAL A 1 971 ? 14.672 21.964 -15.389 1.00 90.69 971 VAL A N 1
ATOM 7790 C CA . VAL A 1 971 ? 14.654 21.832 -16.854 1.00 90.69 971 VAL A CA 1
ATOM 7791 C C . VAL A 1 971 ? 16.014 22.161 -17.459 1.00 90.69 971 VAL A C 1
ATOM 7793 O O . VAL A 1 971 ? 16.722 23.043 -16.973 1.00 90.69 971 VAL A O 1
ATOM 7796 N N . ASN A 1 972 ? 16.370 21.435 -18.519 1.00 91.00 972 ASN A N 1
ATOM 7797 C CA . ASN A 1 972 ? 17.542 21.715 -19.343 1.00 91.00 972 ASN A CA 1
ATOM 7798 C C . ASN A 1 972 ? 17.084 22.468 -20.594 1.00 91.00 972 ASN A C 1
ATOM 7800 O O . ASN A 1 972 ? 16.143 22.032 -21.256 1.00 91.00 972 ASN A O 1
ATOM 7804 N N . LEU A 1 973 ? 17.737 23.581 -20.912 1.00 91.00 973 LEU A N 1
ATOM 7805 C CA . LEU A 1 973 ? 17.396 24.451 -22.033 1.00 91.00 973 LEU A CA 1
ATOM 7806 C C . LEU A 1 973 ? 18.604 24.676 -22.930 1.00 91.00 973 LEU A C 1
ATOM 7808 O O . LEU A 1 973 ? 19.735 24.748 -22.456 1.00 91.00 973 LEU A O 1
ATOM 7812 N N . ASP A 1 974 ? 18.333 24.862 -24.214 1.00 92.06 974 ASP A N 1
ATOM 7813 C CA . ASP A 1 974 ? 19.289 25.397 -25.172 1.00 92.06 974 ASP A CA 1
ATOM 7814 C C . ASP A 1 974 ? 18.946 26.869 -25.437 1.00 92.06 974 ASP A C 1
ATOM 7816 O O . ASP A 1 974 ? 17.920 27.186 -26.045 1.00 92.06 974 ASP A O 1
ATOM 7820 N N . ILE A 1 975 ? 19.798 27.771 -24.951 1.00 93.56 975 ILE A N 1
ATOM 7821 C CA . ILE A 1 975 ? 19.678 29.207 -25.184 1.00 93.56 975 ILE A CA 1
ATOM 7822 C C . ILE A 1 975 ? 20.784 29.608 -26.155 1.00 93.56 975 ILE A C 1
ATOM 7824 O O . ILE A 1 975 ? 21.944 29.736 -25.776 1.00 93.56 975 ILE A O 1
ATOM 7828 N N . ASN A 1 976 ? 20.408 29.842 -27.412 1.00 93.00 976 ASN A N 1
ATOM 7829 C CA . ASN A 1 976 ? 21.323 30.280 -28.470 1.00 93.00 976 ASN A CA 1
ATOM 7830 C C . ASN A 1 976 ? 22.499 29.310 -28.725 1.00 93.00 976 ASN A C 1
ATOM 7832 O O . ASN A 1 976 ? 23.618 29.752 -28.947 1.00 93.00 976 ASN A O 1
ATOM 7836 N N . GLY A 1 977 ? 22.288 27.993 -28.658 1.00 89.12 977 GLY A N 1
ATOM 7837 C CA . GLY A 1 977 ? 23.335 26.973 -28.826 1.00 89.12 977 GLY A CA 1
ATOM 7838 C C . GLY A 1 977 ? 24.112 26.646 -27.545 1.00 89.12 977 GLY A C 1
ATOM 7839 O O . GLY A 1 977 ? 25.110 25.923 -27.595 1.00 89.12 977 GLY A O 1
ATOM 7840 N N . VAL A 1 978 ? 23.690 27.183 -26.397 1.00 91.88 978 VAL A N 1
ATOM 7841 C CA . VAL A 1 978 ? 24.371 27.062 -25.105 1.00 91.88 978 VAL A CA 1
ATOM 7842 C C . VAL A 1 978 ? 23.445 26.381 -24.099 1.00 91.88 978 VAL A C 1
ATOM 7844 O O . VAL A 1 978 ? 22.312 26.811 -23.901 1.00 91.88 978 VAL A O 1
ATOM 7847 N N . GLY A 1 979 ? 23.933 25.330 -23.434 1.00 91.25 979 GLY A N 1
ATOM 7848 C CA . GLY A 1 979 ? 23.146 24.554 -22.474 1.00 91.25 979 GLY A CA 1
ATOM 7849 C C . GLY A 1 979 ? 23.008 25.229 -21.103 1.00 91.25 979 GLY A C 1
ATOM 7850 O O . GLY A 1 979 ? 24.012 25.559 -20.463 1.00 91.25 979 GLY A O 1
ATOM 7851 N N . PHE A 1 980 ? 21.772 25.358 -20.621 1.00 92.62 980 PHE A N 1
ATOM 7852 C CA . PHE A 1 980 ? 21.401 25.852 -19.292 1.00 92.62 980 PHE A CA 1
ATOM 7853 C C . PHE A 1 980 ? 20.629 24.783 -18.511 1.00 92.62 980 PHE A C 1
ATOM 7855 O O . PHE A 1 980 ? 19.809 24.069 -19.080 1.00 92.62 980 PHE A O 1
ATOM 7862 N N . ASN A 1 981 ? 20.842 24.701 -17.200 1.00 92.38 981 ASN A N 1
ATOM 7863 C CA . ASN A 1 981 ? 19.984 23.974 -16.268 1.00 92.38 981 ASN A CA 1
ATOM 7864 C C . ASN A 1 981 ? 19.338 24.964 -15.307 1.00 92.38 981 ASN A C 1
ATOM 7866 O O . ASN A 1 981 ? 20.036 25.774 -14.700 1.00 92.38 981 ASN A O 1
ATOM 7870 N N . LEU A 1 982 ? 18.020 24.877 -15.159 1.00 92.88 982 LEU A N 1
ATOM 7871 C CA . LEU A 1 982 ? 17.255 25.702 -14.233 1.00 92.88 982 LEU A CA 1
ATOM 7872 C C . LEU A 1 982 ? 16.648 24.828 -13.142 1.00 92.88 982 LEU A C 1
ATOM 7874 O O . LEU A 1 982 ? 16.122 23.750 -13.430 1.00 92.88 982 LEU A O 1
ATOM 7878 N N . SER A 1 983 ? 16.681 25.313 -11.905 1.00 91.81 983 SER A N 1
ATOM 7879 C CA . SER A 1 983 ? 15.967 24.730 -10.764 1.00 91.81 983 SER A CA 1
ATOM 7880 C C . SER A 1 983 ? 15.704 25.808 -9.718 1.00 91.81 983 SER A C 1
ATOM 7882 O O . SER A 1 983 ? 16.481 26.749 -9.644 1.00 91.81 983 SER A O 1
ATOM 7884 N N . HIS A 1 984 ? 14.683 25.667 -8.871 1.00 90.56 984 HIS A N 1
ATOM 7885 C CA . HIS A 1 984 ? 14.472 26.646 -7.795 1.00 90.56 984 HIS A CA 1
ATOM 7886 C C . HIS A 1 984 ? 15.620 26.652 -6.768 1.00 90.56 984 HIS A C 1
ATOM 7888 O O . HIS A 1 984 ? 16.117 27.708 -6.399 1.00 90.56 984 HIS A O 1
ATOM 7894 N N . GLY A 1 985 ? 16.119 25.471 -6.380 1.00 85.81 985 GLY A N 1
ATOM 7895 C CA . GLY A 1 985 ? 17.276 25.319 -5.478 1.00 85.81 985 GLY A CA 1
ATOM 7896 C C . GLY A 1 985 ? 16.937 24.885 -4.047 1.00 85.81 985 GLY A C 1
ATOM 7897 O O . GLY A 1 985 ? 17.838 24.664 -3.245 1.00 85.81 985 GLY A O 1
ATOM 7898 N N . ASP A 1 986 ? 15.661 24.661 -3.734 1.00 83.94 986 ASP A N 1
ATOM 7899 C CA . ASP A 1 986 ? 15.156 24.226 -2.419 1.00 83.94 986 ASP A CA 1
ATOM 7900 C C . ASP A 1 986 ? 15.586 22.810 -1.984 1.00 83.94 986 ASP A C 1
ATOM 7902 O O . ASP A 1 986 ? 15.396 22.400 -0.837 1.00 83.94 986 ASP A O 1
ATOM 7906 N N . ASP A 1 987 ? 16.170 22.028 -2.891 1.00 80.06 987 ASP A N 1
ATOM 7907 C CA . ASP A 1 987 ? 16.811 20.747 -2.592 1.00 80.06 987 ASP A CA 1
ATOM 7908 C C . ASP A 1 987 ? 18.274 20.890 -2.129 1.00 80.06 987 ASP A C 1
ATOM 7910 O O . ASP A 1 987 ? 18.849 19.933 -1.599 1.00 80.06 987 ASP A O 1
ATOM 7914 N N . VAL A 1 988 ? 18.868 22.077 -2.271 1.00 80.19 988 VAL A N 1
ATOM 7915 C CA . VAL A 1 988 ? 20.209 22.390 -1.778 1.00 80.19 988 VAL A CA 1
ATOM 7916 C C . VAL A 1 988 ? 20.098 22.972 -0.371 1.00 80.19 988 VAL A C 1
ATOM 7918 O O . VAL A 1 988 ? 19.773 24.135 -0.166 1.00 80.19 988 VAL A O 1
ATOM 7921 N N . ARG A 1 989 ? 20.376 22.152 0.645 1.00 70.12 989 ARG A N 1
ATOM 7922 C CA . ARG A 1 989 ? 20.294 22.598 2.045 1.00 70.12 989 ARG A CA 1
ATOM 7923 C C . ARG A 1 989 ? 21.391 23.611 2.375 1.00 70.12 989 ARG A C 1
ATOM 7925 O O . ARG A 1 989 ? 22.556 23.382 2.051 1.00 70.12 989 ARG A O 1
ATOM 7932 N N . SER A 1 990 ? 21.019 24.673 3.088 1.00 65.94 990 SER A N 1
ATOM 7933 C CA . SER A 1 990 ? 21.938 25.675 3.629 1.00 65.94 990 SER A CA 1
ATOM 7934 C C . SER A 1 990 ? 21.784 25.825 5.144 1.00 65.94 990 SER A C 1
ATOM 7936 O O . SER A 1 990 ? 20.664 25.816 5.647 1.00 65.94 990 SER A O 1
ATOM 7938 N N . ASN A 1 991 ? 22.909 26.008 5.843 1.00 52.41 991 ASN A N 1
ATOM 7939 C CA . ASN A 1 991 ? 22.976 26.436 7.241 1.00 52.41 991 ASN A CA 1
ATOM 7940 C C . ASN A 1 991 ? 23.584 27.851 7.293 1.00 52.41 991 ASN A C 1
ATOM 7942 O O . ASN A 1 991 ? 24.777 28.002 7.532 1.00 52.41 991 ASN A O 1
ATOM 7946 N N . GLY A 1 992 ? 22.783 28.887 7.027 1.00 52.50 992 GLY A N 1
ATOM 7947 C CA . GLY A 1 992 ? 23.177 30.280 7.296 1.00 52.50 992 GLY A CA 1
ATOM 7948 C C . GLY A 1 992 ? 24.131 30.943 6.290 1.00 52.50 992 GLY A C 1
ATOM 7949 O O . GLY A 1 992 ? 24.912 31.809 6.672 1.00 52.50 992 GLY A O 1
ATOM 7950 N N . GLY A 1 993 ? 24.076 30.584 5.003 1.00 60.72 993 GLY A N 1
ATOM 7951 C CA . GLY A 1 993 ? 24.883 31.231 3.957 1.00 60.72 993 GLY A CA 1
ATOM 7952 C C . GLY A 1 993 ? 24.617 30.682 2.554 1.00 60.72 993 GLY A C 1
ATOM 7953 O O . GLY A 1 993 ? 23.609 30.016 2.325 1.00 60.72 993 GLY A O 1
ATOM 7954 N N . ILE A 1 994 ? 25.519 30.929 1.599 1.00 67.38 994 ILE A N 1
ATOM 7955 C CA . ILE A 1 994 ? 25.464 30.263 0.287 1.00 67.38 994 ILE A CA 1
ATOM 7956 C C . ILE A 1 994 ? 26.081 28.862 0.446 1.00 67.38 994 ILE A C 1
ATOM 7958 O O . ILE A 1 994 ? 27.265 28.771 0.780 1.00 67.38 994 ILE A O 1
ATOM 7962 N N . PRO A 1 995 ? 25.337 27.762 0.215 1.00 76.44 995 PRO A N 1
ATOM 7963 C CA . PRO A 1 995 ? 25.823 26.394 0.409 1.00 76.44 995 PRO A CA 1
ATOM 7964 C C . PRO A 1 995 ? 26.729 25.929 -0.748 1.00 76.44 995 PRO A C 1
ATOM 7966 O O . PRO A 1 995 ? 26.451 24.949 -1.442 1.00 76.44 995 PRO A O 1
ATOM 7969 N N . PHE A 1 996 ? 27.852 26.627 -0.922 1.00 72.88 996 PHE A N 1
ATOM 7970 C CA . PHE A 1 996 ? 28.799 26.513 -2.032 1.00 72.88 996 PHE A CA 1
ATOM 7971 C C . PHE A 1 996 ? 29.141 25.066 -2.414 1.00 72.88 996 PHE A C 1
ATOM 7973 O O . PHE A 1 996 ? 28.920 24.637 -3.545 1.00 72.88 996 PHE A O 1
ATOM 7980 N N . TYR A 1 997 ? 29.620 24.269 -1.453 1.00 77.75 997 TYR A N 1
ATOM 7981 C CA . TYR A 1 997 ? 30.048 22.894 -1.723 1.00 77.75 997 TYR A CA 1
ATOM 7982 C C . TYR A 1 997 ? 28.888 21.965 -2.096 1.00 77.75 997 TYR A C 1
ATOM 7984 O O . TYR A 1 997 ? 29.074 21.019 -2.862 1.00 77.75 997 TYR A O 1
ATOM 7992 N N . ALA A 1 998 ? 27.689 22.203 -1.560 1.00 77.31 998 ALA A N 1
ATOM 7993 C CA . ALA A 1 998 ? 26.514 21.412 -1.910 1.00 77.31 998 ALA A CA 1
ATOM 7994 C C . ALA A 1 998 ? 26.047 21.728 -3.337 1.00 77.31 998 ALA A C 1
ATOM 7996 O O . ALA A 1 998 ? 25.760 20.802 -4.099 1.00 77.31 998 ALA A O 1
ATOM 7997 N N . MET A 1 999 ? 26.062 23.009 -3.718 1.00 79.56 999 MET A N 1
ATOM 7998 C CA . MET A 1 999 ? 25.747 23.446 -5.078 1.00 79.56 999 MET A CA 1
ATOM 7999 C C . MET A 1 999 ? 26.748 22.884 -6.095 1.00 79.56 999 MET A C 1
ATOM 8001 O O . MET A 1 999 ? 26.333 22.309 -7.099 1.00 79.56 999 MET A O 1
ATOM 8005 N N . GLN A 1 1000 ? 28.053 22.940 -5.800 1.00 78.69 1000 GLN A N 1
ATOM 8006 C CA . GLN A 1 1000 ? 29.089 22.419 -6.697 1.00 78.69 1000 GLN A CA 1
ATOM 8007 C C . GLN A 1 1000 ? 28.983 20.895 -6.899 1.00 78.69 1000 GLN A C 1
ATOM 8009 O O . GLN A 1 1000 ? 29.134 20.386 -8.011 1.00 78.69 1000 GLN A O 1
ATOM 8014 N N . ARG A 1 1001 ? 28.672 20.130 -5.841 1.00 80.56 1001 ARG A N 1
ATOM 8015 C CA . ARG A 1 1001 ? 28.428 18.679 -5.969 1.00 80.56 1001 ARG A CA 1
ATOM 8016 C C . ARG A 1 1001 ? 27.215 18.377 -6.847 1.00 80.56 1001 ARG A C 1
ATOM 8018 O O . ARG A 1 1001 ? 27.272 17.464 -7.678 1.00 80.56 1001 ARG A O 1
ATOM 8025 N N . LYS A 1 1002 ? 26.129 19.140 -6.681 1.00 77.38 1002 LYS A N 1
ATOM 8026 C CA . LYS A 1 1002 ? 24.924 19.010 -7.509 1.00 77.38 1002 LYS A CA 1
ATOM 8027 C C . LYS A 1 1002 ? 25.233 19.335 -8.973 1.00 77.38 1002 LYS A C 1
ATOM 8029 O O . LYS A 1 1002 ? 24.887 18.546 -9.847 1.00 77.38 1002 LYS A O 1
ATOM 8034 N N . GLN A 1 1003 ? 25.969 20.416 -9.226 1.00 78.50 1003 GLN A N 1
ATOM 8035 C CA . GLN A 1 1003 ? 26.432 20.816 -10.555 1.00 78.50 1003 GLN A CA 1
ATOM 8036 C C . GLN A 1 1003 ? 27.225 19.701 -11.252 1.00 78.50 1003 GLN A C 1
ATOM 8038 O O . GLN A 1 1003 ? 26.860 19.295 -12.353 1.00 78.50 1003 GLN A O 1
ATOM 8043 N N . LYS A 1 1004 ? 28.250 19.136 -10.601 1.00 79.88 1004 LYS A N 1
ATOM 8044 C CA . LYS A 1 1004 ? 29.059 18.041 -11.176 1.00 79.88 1004 LYS A CA 1
ATOM 8045 C C . LYS A 1 1004 ? 28.224 16.804 -11.504 1.00 79.88 1004 LYS A C 1
ATOM 8047 O O . LYS A 1 1004 ? 28.413 16.186 -12.551 1.00 79.88 1004 LYS A O 1
ATOM 8052 N N . SER A 1 1005 ? 27.266 16.476 -10.639 1.00 77.75 1005 SER A N 1
ATOM 8053 C CA . SER A 1 1005 ? 26.343 15.357 -10.859 1.00 77.75 1005 SER A CA 1
ATOM 80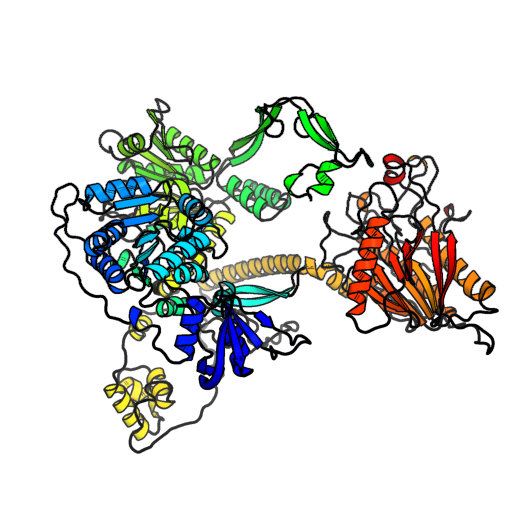54 C C . SER A 1 1005 ? 25.431 15.604 -12.068 1.00 77.75 1005 SER A C 1
ATOM 8056 O O . SER A 1 1005 ? 25.236 14.710 -12.889 1.00 77.75 1005 SER A O 1
ATOM 8058 N N . LEU A 1 1006 ? 24.914 16.826 -12.223 1.00 75.31 1006 LEU A N 1
ATOM 8059 C CA . LEU A 1 1006 ? 24.075 17.205 -13.362 1.00 75.31 1006 LEU A CA 1
ATOM 8060 C C . LEU A 1 1006 ? 24.866 17.294 -14.674 1.00 75.31 1006 LEU A C 1
ATOM 8062 O O . LEU A 1 1006 ? 24.352 16.871 -15.705 1.00 75.31 1006 LEU A O 1
ATOM 8066 N N . MET A 1 1007 ? 26.117 17.767 -14.651 1.00 75.88 1007 MET A N 1
ATOM 8067 C CA . MET A 1 1007 ? 27.008 17.737 -15.820 1.00 75.88 1007 MET A CA 1
ATOM 8068 C C . MET A 1 1007 ? 27.251 16.299 -16.305 1.00 75.88 1007 MET A C 1
ATOM 8070 O O . MET A 1 1007 ? 27.162 16.032 -17.503 1.00 75.88 1007 MET A O 1
ATOM 8074 N N . ALA A 1 1008 ? 27.488 15.356 -15.384 1.00 73.81 1008 ALA A N 1
ATOM 8075 C CA . ALA A 1 1008 ? 27.662 13.942 -15.720 1.00 73.81 1008 ALA A CA 1
ATOM 8076 C C . ALA A 1 1008 ? 26.393 13.328 -16.341 1.00 73.81 1008 ALA A C 1
ATOM 8078 O O . ALA A 1 1008 ? 26.479 12.596 -17.325 1.00 73.81 1008 ALA A O 1
ATOM 8079 N N . LEU A 1 1009 ? 25.212 13.666 -15.813 1.00 68.25 1009 LEU A N 1
ATOM 8080 C CA . LEU A 1 1009 ? 23.927 13.230 -16.373 1.00 68.25 1009 LEU A CA 1
ATOM 8081 C C . LEU A 1 1009 ? 23.638 13.872 -17.739 1.00 68.25 1009 LEU A C 1
ATOM 8083 O O . LEU A 1 1009 ? 23.133 13.206 -18.641 1.00 68.25 1009 LEU A O 1
ATOM 8087 N N . SER A 1 1010 ? 23.994 15.147 -17.915 1.00 66.56 1010 SER A N 1
ATOM 8088 C CA . SER A 1 1010 ? 23.830 15.878 -19.175 1.00 66.56 1010 SER A CA 1
ATOM 8089 C C . SER A 1 1010 ? 24.670 15.295 -20.306 1.00 66.56 1010 SER A C 1
ATOM 8091 O O . SER A 1 1010 ? 24.224 15.336 -21.448 1.00 66.56 1010 SER A O 1
ATOM 8093 N N . ALA A 1 1011 ? 25.841 14.722 -20.011 1.00 68.00 1011 ALA A N 1
ATOM 8094 C CA . ALA A 1 1011 ? 26.672 14.047 -21.009 1.00 68.00 1011 ALA A CA 1
ATOM 8095 C C . ALA A 1 1011 ? 25.996 12.798 -21.614 1.00 68.00 1011 ALA A C 1
ATOM 8097 O O . ALA A 1 1011 ? 26.419 12.313 -22.661 1.00 68.00 1011 ALA A O 1
ATOM 8098 N N . MET A 1 1012 ? 24.942 12.279 -20.969 1.00 65.62 1012 MET A N 1
ATOM 8099 C CA . MET A 1 1012 ? 24.158 11.133 -21.439 1.00 65.62 1012 MET A CA 1
ATOM 8100 C C . MET A 1 1012 ? 22.909 11.537 -22.249 1.00 65.62 1012 MET A C 1
ATOM 8102 O O . MET A 1 1012 ? 22.216 10.658 -22.762 1.00 65.62 1012 MET A O 1
ATOM 8106 N N . GLN A 1 1013 ? 22.596 12.836 -22.362 1.00 65.56 1013 GLN A N 1
ATOM 8107 C CA . GLN A 1 1013 ? 21.446 13.365 -23.111 1.00 65.56 1013 GLN A CA 1
ATOM 8108 C C . GLN A 1 1013 ? 21.868 13.938 -24.475 1.00 65.56 1013 GLN A C 1
ATOM 8110 O O . GLN A 1 1013 ? 23.011 14.342 -24.666 1.00 65.56 1013 GLN A O 1
ATOM 8115 N N . GLN A 1 1014 ? 20.941 13.980 -25.441 1.00 63.09 1014 GLN A N 1
ATOM 8116 C CA . GLN A 1 1014 ? 21.180 14.636 -26.734 1.00 63.09 1014 GLN A CA 1
ATOM 8117 C C . GLN A 1 1014 ? 20.922 16.147 -26.622 1.00 63.09 1014 GLN A C 1
ATOM 8119 O O . GLN A 1 1014 ? 19.820 16.545 -26.255 1.00 63.09 1014 GLN A O 1
ATOM 8124 N N . GLY A 1 1015 ? 21.924 16.974 -26.936 1.00 70.25 1015 GLY A N 1
ATOM 8125 C CA . GLY A 1 1015 ? 21.857 18.441 -26.869 1.00 70.25 1015 GLY A CA 1
ATOM 8126 C C . GLY A 1 1015 ? 23.222 19.073 -26.552 1.00 70.25 1015 GLY A C 1
ATOM 8127 O O . GLY A 1 1015 ? 24.192 18.335 -26.348 1.00 70.25 1015 GLY A O 1
ATOM 8128 N N . PRO A 1 1016 ? 23.336 20.416 -26.519 1.00 77.06 1016 PRO A N 1
ATOM 8129 C CA . PRO A 1 1016 ? 24.554 21.065 -26.048 1.00 77.06 1016 PRO A CA 1
ATOM 8130 C C . PRO A 1 1016 ? 24.797 20.718 -24.567 1.00 77.06 1016 PRO A C 1
ATOM 8132 O O . PRO A 1 1016 ? 23.846 20.695 -23.779 1.00 77.06 1016 PRO A O 1
ATOM 8135 N N . PRO A 1 1017 ? 26.050 20.446 -24.159 1.00 82.06 1017 PRO A N 1
ATOM 8136 C CA . PRO A 1 1017 ? 26.363 20.156 -22.766 1.00 82.06 1017 PRO A CA 1
ATOM 8137 C C . PRO A 1 1017 ? 25.997 21.352 -21.886 1.00 82.06 1017 PRO A C 1
ATOM 8139 O O . PRO A 1 1017 ? 26.238 22.507 -22.251 1.00 82.06 1017 PRO A O 1
ATOM 8142 N N . ILE A 1 1018 ? 25.425 21.077 -20.714 1.00 87.88 1018 ILE A N 1
ATOM 8143 C CA . ILE A 1 1018 ? 25.026 22.134 -19.785 1.00 87.88 1018 ILE A CA 1
ATOM 8144 C C . ILE A 1 1018 ? 26.269 22.853 -19.265 1.00 87.88 1018 ILE A C 1
ATOM 8146 O O . ILE A 1 1018 ? 27.139 22.255 -18.628 1.00 87.88 1018 ILE A O 1
ATOM 8150 N N . ARG A 1 1019 ? 26.314 24.159 -19.523 1.00 88.06 1019 ARG A N 1
ATOM 8151 C CA . ARG A 1 1019 ? 27.396 25.062 -19.135 1.00 88.06 1019 ARG A CA 1
ATOM 8152 C C . ARG A 1 1019 ? 26.991 25.964 -17.972 1.00 88.06 1019 ARG A C 1
ATOM 8154 O O . ARG A 1 1019 ? 27.826 26.256 -17.125 1.00 88.06 1019 ARG A O 1
ATOM 8161 N N . TYR A 1 1020 ? 25.729 26.374 -17.906 1.00 91.81 1020 TYR A N 1
ATOM 8162 C CA . TYR A 1 1020 ? 25.242 27.323 -16.905 1.00 91.81 1020 TYR A CA 1
ATOM 8163 C C . TYR A 1 1020 ? 24.142 26.701 -16.042 1.00 91.81 1020 TYR A C 1
ATOM 8165 O O . TYR A 1 1020 ? 23.226 26.068 -16.561 1.00 91.81 1020 TYR A O 1
ATOM 8173 N N . PHE A 1 1021 ? 24.223 26.886 -14.728 1.00 91.25 1021 PHE A N 1
ATOM 8174 C CA . PHE A 1 1021 ? 23.275 26.353 -13.749 1.00 91.25 1021 PHE A CA 1
ATOM 8175 C C . PHE A 1 1021 ? 22.643 27.519 -13.004 1.00 91.25 1021 PHE A C 1
ATOM 8177 O O . PHE A 1 1021 ? 23.344 28.190 -12.260 1.00 91.25 1021 PHE A O 1
ATOM 8184 N N . ALA A 1 1022 ? 21.353 27.779 -13.194 1.00 92.12 1022 ALA A N 1
ATOM 8185 C CA . ALA A 1 1022 ? 20.667 28.886 -12.536 1.00 92.12 1022 ALA A CA 1
ATOM 8186 C C . ALA A 1 1022 ? 19.703 28.395 -11.451 1.00 92.12 1022 ALA A C 1
ATOM 8188 O O . ALA A 1 1022 ? 18.958 27.431 -11.659 1.00 92.12 1022 ALA A O 1
ATOM 8189 N N . MET A 1 1023 ? 19.712 29.077 -10.305 1.00 90.88 1023 MET A N 1
ATOM 8190 C CA . MET A 1 1023 ? 18.791 28.830 -9.199 1.00 90.88 1023 MET A CA 1
ATOM 8191 C C . MET A 1 1023 ? 18.425 30.088 -8.407 1.00 90.88 1023 MET A C 1
ATOM 8193 O O . MET A 1 1023 ? 19.072 31.127 -8.535 1.00 90.88 1023 MET A O 1
ATOM 8197 N N . GLY A 1 1024 ? 17.350 29.992 -7.628 1.00 86.88 1024 GLY A N 1
ATOM 8198 C CA . GLY A 1 1024 ? 16.861 31.009 -6.697 1.00 86.88 1024 GLY A CA 1
ATOM 8199 C C . GLY A 1 1024 ? 17.008 30.517 -5.257 1.00 86.88 1024 GLY A C 1
ATOM 8200 O O . GLY A 1 1024 ? 18.074 30.012 -4.888 1.00 86.88 1024 GLY A O 1
ATOM 8201 N N . HIS A 1 1025 ? 15.940 30.636 -4.462 1.00 87.94 1025 HIS A N 1
ATOM 8202 C CA . HIS A 1 1025 ? 15.712 30.079 -3.118 1.00 87.94 1025 HIS A CA 1
ATOM 8203 C C . HIS A 1 1025 ? 16.604 30.621 -1.993 1.00 87.94 1025 HIS A C 1
ATOM 8205 O O . HIS A 1 1025 ? 16.183 30.761 -0.848 1.00 87.94 1025 HIS A O 1
ATOM 8211 N N . HIS A 1 1026 ? 17.867 30.917 -2.283 1.00 84.25 1026 HIS A N 1
ATOM 8212 C CA . HIS A 1 1026 ? 18.830 31.361 -1.282 1.00 84.25 1026 HIS A CA 1
ATOM 8213 C C . HIS A 1 1026 ? 18.787 32.869 -1.033 1.00 84.25 1026 HIS A C 1
ATOM 8215 O O . HIS A 1 1026 ? 19.504 33.339 -0.154 1.00 84.25 1026 HIS A O 1
ATOM 8221 N N . HIS A 1 1027 ? 17.965 33.618 -1.778 1.00 84.00 1027 HIS A N 1
ATOM 8222 C CA . HIS A 1 1027 ? 17.784 35.067 -1.644 1.00 84.00 1027 HIS A CA 1
ATOM 8223 C C . HIS A 1 1027 ? 19.095 35.869 -1.678 1.00 84.00 1027 HIS A C 1
ATOM 8225 O O . HIS A 1 1027 ? 19.219 36.898 -1.017 1.00 84.00 1027 HIS A O 1
ATOM 8231 N N . VAL A 1 1028 ? 20.092 35.419 -2.448 1.00 82.50 1028 VAL A N 1
ATOM 8232 C CA . VAL A 1 1028 ? 21.379 36.108 -2.622 1.00 82.50 1028 VAL A CA 1
ATOM 8233 C C . VAL A 1 1028 ? 21.794 36.040 -4.084 1.00 82.50 1028 VAL A C 1
ATOM 8235 O O . VAL A 1 1028 ? 21.914 34.949 -4.629 1.00 82.50 1028 VAL A O 1
ATOM 8238 N N . HIS A 1 1029 ? 22.102 37.190 -4.691 1.00 88.12 1029 HIS A N 1
ATOM 8239 C CA . HIS A 1 1029 ? 22.760 37.200 -5.998 1.00 88.12 1029 HIS A CA 1
ATOM 8240 C C . HIS A 1 1029 ? 24.213 36.750 -5.839 1.00 88.12 1029 HIS A C 1
ATOM 8242 O O . HIS A 1 1029 ? 24.988 37.388 -5.123 1.00 88.12 1029 HIS A O 1
ATOM 8248 N N . ALA A 1 1030 ? 24.570 35.641 -6.482 1.00 87.94 1030 ALA A N 1
ATOM 8249 C CA . ALA A 1 1030 ? 25.928 35.121 -6.501 1.00 87.94 1030 ALA A CA 1
ATOM 8250 C C . ALA A 1 1030 ? 26.233 34.397 -7.810 1.00 87.94 1030 ALA A C 1
ATOM 8252 O O . ALA A 1 1030 ? 25.368 33.766 -8.409 1.00 87.94 1030 ALA A O 1
ATOM 8253 N N . GLU A 1 1031 ? 27.492 34.457 -8.225 1.00 87.38 1031 GLU A N 1
ATOM 8254 C CA . GLU A 1 1031 ? 27.984 33.800 -9.429 1.00 87.38 1031 GLU A CA 1
ATOM 8255 C C . GLU A 1 1031 ? 29.270 33.061 -9.087 1.00 87.38 1031 GLU A C 1
ATOM 8257 O O . GLU A 1 1031 ? 30.162 33.604 -8.430 1.00 87.38 1031 GLU A O 1
ATOM 8262 N N . LEU A 1 1032 ? 29.353 31.806 -9.511 1.00 83.88 1032 LEU A N 1
ATOM 8263 C CA . LEU A 1 1032 ? 30.479 30.941 -9.225 1.00 83.88 1032 LEU A CA 1
ATOM 8264 C C . LEU A 1 1032 ? 30.922 30.205 -10.481 1.00 83.88 1032 LEU A C 1
ATOM 8266 O O . LEU A 1 1032 ? 30.168 29.429 -11.060 1.00 83.88 1032 LEU A O 1
ATOM 8270 N N . GLN A 1 1033 ? 32.180 30.393 -10.856 1.00 81.12 1033 GLN A N 1
ATOM 8271 C CA . GLN A 1 1033 ? 32.794 29.674 -11.961 1.00 81.12 1033 GLN A CA 1
ATOM 8272 C C . GLN A 1 1033 ? 33.224 28.258 -11.540 1.00 81.12 1033 GLN A C 1
ATOM 8274 O O . GLN A 1 1033 ? 33.886 28.090 -10.516 1.00 81.12 1033 GLN A O 1
ATOM 8279 N N . ASP A 1 1034 ? 32.899 27.247 -12.355 1.00 71.06 1034 ASP A N 1
ATOM 8280 C CA . ASP A 1 1034 ? 33.419 25.877 -12.218 1.00 71.06 1034 ASP A CA 1
ATOM 8281 C C . ASP A 1 1034 ? 33.722 25.281 -13.606 1.00 71.06 1034 ASP A C 1
ATOM 8283 O O . ASP A 1 1034 ? 32.831 25.055 -14.430 1.00 71.06 1034 ASP A O 1
ATOM 8287 N N . GLY A 1 1035 ? 35.007 25.043 -13.887 1.00 73.12 1035 GLY A N 1
ATOM 8288 C CA . GLY A 1 1035 ? 35.480 24.575 -15.192 1.00 73.12 1035 GLY A CA 1
ATOM 8289 C C . GLY A 1 1035 ? 35.214 25.577 -16.324 1.00 73.12 1035 GLY A C 1
ATOM 8290 O O . GLY A 1 1035 ? 35.588 26.745 -16.239 1.00 73.12 1035 GLY A O 1
ATOM 8291 N N . ASN A 1 1036 ? 34.587 25.113 -17.411 1.00 73.25 1036 ASN A N 1
ATOM 8292 C CA . ASN A 1 1036 ? 34.142 25.974 -18.513 1.00 73.25 1036 ASN A CA 1
ATOM 8293 C C . ASN A 1 1036 ? 32.722 26.535 -18.299 1.00 73.25 1036 ASN A C 1
ATOM 8295 O O . ASN A 1 1036 ? 32.231 27.236 -19.183 1.00 73.25 1036 ASN A O 1
ATOM 8299 N N . GLY A 1 1037 ? 32.075 26.235 -17.169 1.00 79.31 1037 GLY A N 1
ATOM 8300 C CA . GLY A 1 1037 ? 30.709 26.623 -16.835 1.00 79.31 1037 GLY A CA 1
ATOM 8301 C C . GLY A 1 1037 ? 30.599 27.474 -15.570 1.00 79.31 1037 GLY A C 1
ATOM 8302 O O . GLY A 1 1037 ? 31.603 27.832 -14.953 1.00 79.31 1037 GLY A O 1
ATOM 8303 N N . GLU A 1 1038 ? 29.368 27.808 -15.188 1.00 87.62 1038 GLU A N 1
ATOM 8304 C CA . GLU A 1 1038 ? 29.082 28.649 -14.020 1.00 87.62 1038 GLU A CA 1
ATOM 8305 C C . GLU A 1 1038 ? 27.769 28.262 -13.329 1.00 87.62 1038 GLU A C 1
ATOM 8307 O O . GLU A 1 1038 ? 26.808 27.815 -13.959 1.00 87.62 1038 GLU A O 1
ATOM 8312 N N . LEU A 1 1039 ? 27.732 28.487 -12.022 1.00 89.06 1039 LEU A N 1
ATOM 8313 C CA . LEU A 1 1039 ? 26.551 28.472 -11.180 1.00 89.06 1039 LEU A CA 1
ATOM 8314 C C . LEU A 1 1039 ? 26.113 29.916 -10.910 1.00 89.06 1039 LEU A C 1
ATOM 8316 O O . LEU A 1 1039 ? 26.907 30.743 -10.469 1.00 89.06 1039 LEU A O 1
ATOM 8320 N N . ILE A 1 1040 ? 24.837 30.194 -11.136 1.00 91.75 1040 ILE A N 1
ATOM 8321 C CA . ILE A 1 1040 ? 24.200 31.496 -10.991 1.00 91.75 1040 ILE A CA 1
ATOM 8322 C C . ILE A 1 1040 ? 23.089 31.352 -9.951 1.00 91.75 1040 ILE A C 1
ATOM 8324 O O . ILE A 1 1040 ? 22.149 30.579 -10.132 1.00 91.75 1040 ILE A O 1
ATOM 8328 N N . VAL A 1 1041 ? 23.183 32.110 -8.868 1.00 91.44 1041 VAL A N 1
ATOM 8329 C CA . VAL A 1 1041 ? 22.115 32.281 -7.883 1.00 91.44 1041 VAL A CA 1
ATOM 8330 C C . VAL A 1 1041 ? 21.534 33.670 -8.094 1.00 91.44 1041 VAL A C 1
ATOM 8332 O O . VAL A 1 1041 ? 22.268 34.657 -8.057 1.00 91.44 1041 VAL A O 1
ATOM 8335 N N . ASN A 1 1042 ? 20.241 33.759 -8.378 1.00 93.31 1042 ASN A N 1
ATOM 8336 C CA . ASN A 1 1042 ? 19.588 35.034 -8.662 1.00 93.31 1042 ASN A CA 1
ATOM 8337 C C . ASN A 1 1042 ? 19.261 35.811 -7.385 1.00 93.31 1042 ASN A C 1
ATOM 8339 O O . ASN A 1 1042 ? 19.127 35.248 -6.297 1.00 93.31 1042 ASN A O 1
ATOM 8343 N N . GLY A 1 1043 ? 19.183 37.132 -7.530 1.00 90.75 1043 GLY A N 1
ATOM 8344 C CA . GLY A 1 1043 ? 18.860 38.022 -6.427 1.00 90.75 1043 GLY A CA 1
ATOM 8345 C C . GLY A 1 1043 ? 17.405 37.900 -5.972 1.00 90.75 1043 GLY A C 1
ATOM 8346 O O . GLY A 1 1043 ? 16.554 37.410 -6.717 1.00 90.75 1043 GLY A O 1
ATOM 8347 N N . PRO A 1 1044 ? 17.100 38.350 -4.744 1.00 91.94 1044 PRO A N 1
ATOM 8348 C CA . PRO A 1 1044 ? 15.739 38.343 -4.234 1.00 91.94 1044 PRO A CA 1
ATOM 8349 C C . PRO A 1 1044 ? 14.936 39.551 -4.730 1.00 91.94 1044 PRO A C 1
ATOM 8351 O O . PRO A 1 1044 ? 15.491 40.609 -5.040 1.00 91.94 1044 PRO A O 1
ATOM 8354 N N . TRP A 1 1045 ? 13.609 39.427 -4.717 1.00 93.12 1045 TRP A N 1
ATOM 8355 C CA . TRP A 1 1045 ? 12.700 40.546 -4.983 1.00 93.12 1045 TRP A CA 1
ATOM 8356 C C . TRP A 1 1045 ? 12.375 41.379 -3.732 1.00 93.12 1045 TRP A C 1
ATOM 8358 O O . TRP A 1 1045 ? 12.108 42.583 -3.816 1.00 93.12 1045 TRP A O 1
ATOM 8368 N N . VAL A 1 1046 ? 12.428 40.738 -2.561 1.00 91.19 1046 VAL A N 1
ATOM 8369 C CA . VAL A 1 1046 ? 12.234 41.331 -1.228 1.00 91.19 1046 VAL A CA 1
ATOM 8370 C C . VAL A 1 1046 ? 13.569 41.324 -0.489 1.00 91.19 1046 VAL A C 1
ATOM 8372 O O . VAL A 1 1046 ? 14.247 40.303 -0.448 1.00 91.19 1046 VAL A O 1
ATOM 8375 N N . GLY A 1 1047 ? 13.976 42.456 0.082 1.00 88.94 1047 GLY A N 1
ATOM 8376 C CA . GLY A 1 1047 ? 15.321 42.612 0.630 1.00 88.94 1047 GLY A CA 1
ATOM 8377 C C . GLY A 1 1047 ? 15.517 41.987 2.010 1.00 88.94 1047 GLY A C 1
ATOM 8378 O O . GLY A 1 1047 ? 16.607 41.507 2.325 1.00 88.94 1047 GLY A O 1
ATOM 8379 N N . THR A 1 1048 ? 14.474 41.978 2.842 1.00 89.44 1048 THR A N 1
ATOM 8380 C CA . THR A 1 1048 ? 14.421 41.228 4.104 1.00 89.44 1048 THR A CA 1
ATOM 8381 C C . THR A 1 1048 ? 12.976 41.080 4.582 1.00 89.44 1048 THR A C 1
ATOM 8383 O O . THR A 1 1048 ? 12.089 41.812 4.144 1.00 89.44 1048 THR A O 1
ATOM 8386 N N . ASP A 1 1049 ? 12.745 40.156 5.508 1.00 87.12 1049 ASP A N 1
ATOM 8387 C CA . ASP A 1 1049 ? 11.478 39.991 6.209 1.00 87.12 1049 ASP A CA 1
ATOM 8388 C C . ASP A 1 1049 ? 11.698 39.722 7.704 1.00 87.12 1049 ASP A C 1
ATOM 8390 O O . ASP A 1 1049 ? 12.830 39.594 8.175 1.00 87.12 1049 ASP A O 1
ATOM 8394 N N . SER A 1 1050 ? 10.605 39.620 8.468 1.00 83.94 1050 SER A N 1
ATOM 8395 C CA . SER A 1 1050 ? 10.671 39.399 9.917 1.00 83.94 1050 SER A CA 1
ATOM 8396 C C . SER A 1 1050 ? 11.453 38.138 10.307 1.00 83.94 1050 SER A C 1
ATOM 8398 O O . SER A 1 1050 ? 12.037 38.095 11.384 1.00 83.94 1050 SER A O 1
ATOM 8400 N N . PHE A 1 1051 ? 11.461 37.098 9.470 1.00 82.19 1051 PHE A N 1
ATOM 8401 C CA . PHE A 1 1051 ? 12.166 35.859 9.780 1.00 82.19 1051 PHE A CA 1
ATOM 8402 C C . PHE A 1 1051 ? 13.658 36.000 9.465 1.00 82.19 1051 PHE A C 1
ATOM 8404 O O . PHE A 1 1051 ? 14.484 35.794 10.349 1.00 82.19 1051 PHE A O 1
ATOM 8411 N N . SER A 1 1052 ? 14.010 36.439 8.254 1.00 81.75 1052 SER A N 1
ATOM 8412 C CA . SER A 1 1052 ? 15.398 36.673 7.835 1.00 81.75 1052 SER A CA 1
ATOM 8413 C C . SER A 1 1052 ? 16.112 37.680 8.742 1.00 81.75 1052 SER A C 1
ATOM 8415 O O . SER A 1 1052 ? 17.254 37.451 9.152 1.00 81.75 1052 SER A O 1
ATOM 8417 N N . TYR A 1 1053 ? 15.427 38.766 9.113 1.00 85.19 1053 TYR A N 1
ATOM 8418 C CA . TYR A 1 1053 ? 15.962 39.792 10.003 1.00 85.19 1053 TYR A CA 1
ATOM 8419 C C . TYR A 1 1053 ? 16.234 39.250 11.412 1.00 85.19 1053 TYR A C 1
ATOM 8421 O O . TYR A 1 1053 ? 17.343 39.401 11.918 1.00 85.19 1053 TYR A O 1
ATOM 8429 N N . ASN A 1 1054 ? 15.261 38.572 12.034 1.00 82.31 1054 ASN A N 1
ATOM 8430 C CA . ASN A 1 1054 ? 15.391 38.135 13.429 1.00 82.31 1054 ASN A CA 1
ATOM 8431 C C . ASN A 1 1054 ? 16.195 36.837 13.602 1.00 82.31 1054 ASN A C 1
ATOM 8433 O O . ASN A 1 1054 ? 16.827 36.654 14.638 1.00 82.31 1054 ASN A O 1
ATOM 8437 N N . SER A 1 1055 ? 16.163 35.919 12.633 1.00 76.12 1055 SER A N 1
ATOM 8438 C CA . SER A 1 1055 ? 16.845 34.623 12.750 1.00 76.12 1055 SER A CA 1
ATOM 8439 C C . SER A 1 1055 ? 18.298 34.652 12.281 1.00 76.12 1055 SER A C 1
ATOM 8441 O O . SER A 1 1055 ? 19.097 33.883 12.807 1.00 76.12 1055 SER A O 1
ATOM 8443 N N . PHE A 1 1056 ? 18.661 35.521 11.328 1.00 74.12 1056 PHE A N 1
ATOM 8444 C CA . PHE A 1 1056 ? 20.004 35.512 10.726 1.00 74.12 1056 PHE A CA 1
ATOM 8445 C C . PHE A 1 1056 ? 20.590 36.906 10.450 1.00 74.12 1056 PHE A C 1
ATOM 8447 O O . PHE A 1 1056 ? 21.631 36.999 9.799 1.00 74.12 1056 PHE A O 1
ATOM 8454 N N . SER A 1 1057 ? 19.942 37.994 10.893 1.00 80.75 1057 SER A N 1
ATOM 8455 C CA . SER A 1 1057 ? 20.344 39.376 10.565 1.00 80.75 1057 SER A CA 1
ATOM 8456 C C . SER A 1 1057 ? 20.514 39.602 9.052 1.00 80.75 1057 SER A C 1
ATOM 8458 O O . SER A 1 1057 ? 21.396 40.335 8.600 1.00 80.75 1057 SER A O 1
ATOM 8460 N N . GLY A 1 1058 ? 19.698 38.913 8.247 1.00 77.81 1058 GLY A N 1
ATOM 8461 C CA . GLY A 1 1058 ? 19.854 38.832 6.800 1.00 77.81 1058 GLY A CA 1
ATOM 8462 C C . GLY A 1 1058 ? 19.156 39.974 6.067 1.00 77.81 1058 GLY A C 1
ATOM 8463 O O . GLY A 1 1058 ? 17.937 40.108 6.153 1.00 77.81 1058 GLY A O 1
ATOM 8464 N N . TYR A 1 1059 ? 19.921 40.749 5.296 1.00 86.88 1059 TYR A N 1
ATOM 8465 C CA . TYR A 1 1059 ? 19.432 41.745 4.337 1.00 86.88 1059 TYR A CA 1
ATOM 8466 C C . TYR A 1 1059 ? 20.204 41.634 3.021 1.00 86.88 1059 TYR A C 1
ATOM 8468 O O . TYR A 1 1059 ? 21.432 41.485 3.034 1.00 86.88 1059 TYR A O 1
ATOM 8476 N N . ARG A 1 1060 ? 19.509 41.731 1.886 1.00 88.38 1060 ARG A N 1
ATOM 8477 C CA . ARG A 1 1060 ? 20.109 41.807 0.548 1.00 88.38 1060 ARG A CA 1
ATOM 8478 C C . ARG A 1 1060 ? 19.386 42.861 -0.276 1.00 88.38 1060 ARG A C 1
ATOM 8480 O O . ARG A 1 1060 ? 18.187 43.047 -0.135 1.00 88.38 1060 ARG A O 1
ATOM 8487 N N . GLU A 1 1061 ? 20.116 43.556 -1.138 1.00 91.75 1061 GLU A N 1
ATOM 8488 C CA . GLU A 1 1061 ? 19.492 44.556 -2.001 1.00 91.75 1061 GLU A CA 1
ATOM 8489 C C . GLU A 1 1061 ? 18.621 43.859 -3.064 1.00 91.75 1061 GLU A C 1
ATOM 8491 O O . GLU A 1 1061 ? 19.158 43.009 -3.786 1.00 91.75 1061 GLU A O 1
ATOM 8496 N N . PRO A 1 1062 ? 17.324 44.207 -3.198 1.00 94.44 1062 PRO A N 1
ATOM 8497 C CA . PRO A 1 1062 ? 16.444 43.622 -4.204 1.00 94.44 1062 PRO A CA 1
ATOM 8498 C C . PRO A 1 1062 ? 16.997 43.776 -5.622 1.00 94.44 1062 PRO A C 1
ATOM 8500 O O . PRO A 1 1062 ? 17.193 44.900 -6.097 1.00 94.44 1062 PRO A O 1
ATOM 8503 N N . ASN A 1 1063 ? 17.249 42.664 -6.311 1.00 95.38 1063 ASN A N 1
ATOM 8504 C CA . ASN A 1 1063 ? 17.778 42.684 -7.672 1.00 95.38 1063 ASN A CA 1
ATOM 8505 C C . ASN A 1 1063 ? 17.401 41.431 -8.475 1.00 95.38 1063 ASN A C 1
ATOM 8507 O O . ASN A 1 1063 ? 17.099 40.397 -7.888 1.00 95.38 1063 ASN A O 1
ATOM 8511 N N . GLN A 1 1064 ? 17.422 41.535 -9.805 1.00 96.06 1064 GLN A N 1
ATOM 8512 C CA . GLN A 1 1064 ? 17.256 40.415 -10.741 1.00 96.06 1064 GLN A CA 1
ATOM 8513 C C . GLN A 1 1064 ? 18.334 40.480 -11.828 1.00 96.06 1064 GLN A C 1
ATOM 8515 O O . GLN A 1 1064 ? 18.700 41.568 -12.282 1.00 96.06 1064 GLN A O 1
ATOM 8520 N N . LEU A 1 1065 ? 18.852 39.329 -12.255 1.00 95.94 1065 LEU A N 1
ATOM 8521 C CA . LEU A 1 1065 ? 19.956 39.271 -13.212 1.00 95.94 1065 LEU A CA 1
ATOM 8522 C C . LEU A 1 1065 ? 19.486 39.390 -14.672 1.00 95.94 1065 LEU A C 1
ATOM 8524 O O . LEU A 1 1065 ? 18.616 38.638 -15.114 1.00 95.94 1065 LEU A O 1
ATOM 8528 N N . LEU A 1 1066 ? 20.133 40.276 -15.437 1.00 96.50 1066 LEU A N 1
ATOM 8529 C CA . LEU A 1 1066 ? 20.022 40.376 -16.895 1.00 96.50 1066 LEU A CA 1
ATOM 8530 C C . LEU A 1 1066 ? 21.373 40.052 -17.548 1.00 96.50 1066 LEU A C 1
ATOM 8532 O O . LEU A 1 1066 ? 22.400 40.577 -17.119 1.00 96.50 1066 LEU A O 1
ATOM 8536 N N . HIS A 1 1067 ? 21.399 39.232 -18.598 1.00 96.12 1067 HIS A N 1
ATOM 8537 C CA . HIS A 1 1067 ? 22.636 38.934 -19.333 1.00 96.12 1067 HIS A CA 1
ATOM 8538 C C . HIS A 1 1067 ? 22.408 38.582 -20.805 1.00 96.12 1067 HIS A C 1
ATOM 8540 O O . HIS A 1 1067 ? 21.294 38.250 -21.215 1.00 96.12 1067 HIS A O 1
ATOM 8546 N N . GLY A 1 1068 ? 23.473 38.692 -21.603 1.00 95.06 1068 GLY A N 1
ATOM 8547 C CA . GLY A 1 1068 ? 23.489 38.327 -23.020 1.00 95.06 1068 GLY A CA 1
ATOM 8548 C C . GLY A 1 1068 ? 24.199 37.000 -23.259 1.00 95.06 1068 GLY A C 1
ATOM 8549 O O . GLY A 1 1068 ? 25.262 36.745 -22.688 1.00 95.06 1068 GLY A O 1
ATOM 8550 N N . VAL A 1 1069 ? 23.618 36.159 -24.119 1.00 95.44 1069 VAL A N 1
ATOM 8551 C CA . VAL A 1 1069 ? 24.147 34.841 -24.483 1.00 95.44 1069 VAL A CA 1
ATOM 8552 C C . VAL A 1 1069 ? 24.547 34.820 -25.952 1.00 95.44 1069 VAL A C 1
ATOM 8554 O O . VAL A 1 1069 ? 23.710 34.879 -26.860 1.00 95.44 1069 VAL A O 1
ATOM 8557 N N . ASN A 1 1070 ? 25.847 34.675 -26.173 1.00 93.00 1070 ASN A N 1
ATOM 8558 C CA . ASN A 1 1070 ? 26.467 34.486 -27.471 1.00 93.00 1070 ASN A CA 1
ATOM 8559 C C . ASN A 1 1070 ? 26.617 32.990 -27.792 1.00 93.00 1070 ASN A C 1
ATOM 8561 O O . ASN A 1 1070 ? 27.104 32.241 -26.939 1.00 93.00 1070 ASN A O 1
ATOM 8565 N N . PRO A 1 1071 ? 26.328 32.547 -29.029 1.00 89.88 1071 PRO A N 1
ATOM 8566 C CA . PRO A 1 1071 ? 26.373 31.126 -29.376 1.00 89.88 1071 PRO A CA 1
ATOM 8567 C C . PRO A 1 1071 ? 27.777 30.521 -29.292 1.00 89.88 1071 PRO A C 1
ATOM 8569 O O . PRO A 1 1071 ? 27.939 29.324 -29.074 1.00 89.88 1071 PRO A O 1
ATOM 8572 N N . LYS A 1 1072 ? 28.818 31.344 -29.455 1.00 88.38 1072 LYS A N 1
ATOM 8573 C CA . LYS A 1 1072 ? 30.214 30.902 -29.417 1.00 88.38 1072 LYS A CA 1
ATOM 8574 C C . LYS A 1 1072 ? 30.848 31.094 -28.044 1.00 88.38 1072 LYS A C 1
ATOM 8576 O O . LYS A 1 1072 ? 31.629 30.252 -27.606 1.00 88.38 1072 LYS A O 1
ATOM 8581 N N . TYR A 1 1073 ? 30.560 32.217 -27.390 1.00 89.25 1073 TYR A N 1
ATOM 8582 C CA . TYR A 1 1073 ? 31.262 32.614 -26.167 1.00 89.25 1073 TYR A CA 1
ATOM 8583 C C . TYR A 1 1073 ? 30.500 32.263 -24.879 1.00 89.25 1073 TYR A C 1
ATOM 8585 O O . TYR A 1 1073 ? 31.129 32.149 -23.827 1.00 89.25 1073 TYR A O 1
ATOM 8593 N N . GLY A 1 1074 ? 29.203 31.947 -24.955 1.00 91.06 1074 GLY A N 1
ATOM 8594 C CA . GLY A 1 1074 ? 28.343 31.788 -23.781 1.00 91.06 1074 GLY A CA 1
ATOM 8595 C C . GLY A 1 1074 ? 27.875 33.147 -23.269 1.00 91.06 1074 GLY A C 1
ATOM 8596 O O . GLY A 1 1074 ? 27.602 34.037 -24.069 1.00 91.06 1074 GLY A O 1
ATOM 8597 N N . ILE A 1 1075 ? 27.794 33.319 -21.951 1.00 93.44 1075 ILE A N 1
ATOM 8598 C CA . ILE A 1 1075 ? 27.451 34.611 -21.347 1.00 93.44 1075 ILE A CA 1
ATOM 8599 C C . ILE A 1 1075 ? 28.602 35.608 -21.562 1.00 93.44 1075 ILE A C 1
ATOM 8601 O O . ILE A 1 1075 ? 29.733 35.341 -21.152 1.00 93.44 1075 ILE A O 1
ATOM 8605 N N . THR A 1 1076 ? 28.325 36.749 -22.200 1.00 91.31 1076 THR A N 1
ATOM 8606 C CA . THR A 1 1076 ? 29.338 37.761 -22.576 1.00 91.31 1076 THR A CA 1
ATOM 8607 C C . THR A 1 1076 ? 29.325 39.004 -21.689 1.00 91.31 1076 THR A C 1
ATOM 8609 O O . THR A 1 1076 ? 30.363 39.640 -21.511 1.00 91.31 1076 THR A O 1
ATOM 8612 N N . TRP A 1 1077 ? 28.182 39.338 -21.095 1.00 92.00 1077 TRP A N 1
ATOM 8613 C CA . TRP A 1 1077 ? 28.016 40.456 -20.166 1.00 92.00 1077 TRP A CA 1
ATOM 8614 C C . TRP A 1 1077 ? 26.855 40.175 -19.210 1.00 92.00 1077 TRP A C 1
ATOM 8616 O O . TRP A 1 1077 ? 25.944 39.422 -19.543 1.00 92.00 1077 TRP A O 1
ATOM 8626 N N . ARG A 1 1078 ? 26.887 40.780 -18.018 1.00 91.69 1078 ARG A N 1
ATOM 8627 C CA . ARG A 1 1078 ? 25.879 40.609 -16.961 1.00 91.69 1078 ARG A CA 1
ATOM 8628 C C . ARG A 1 1078 ? 25.603 41.944 -16.289 1.00 91.69 1078 ARG A C 1
ATOM 8630 O O . ARG A 1 1078 ? 26.539 42.683 -15.990 1.00 91.69 1078 ARG A O 1
ATOM 8637 N N . LEU A 1 1079 ? 24.334 42.242 -16.049 1.00 93.25 1079 LEU A N 1
ATOM 8638 C CA . LEU A 1 1079 ? 23.874 43.470 -15.420 1.00 93.25 1079 LEU A CA 1
ATOM 8639 C C . LEU A 1 1079 ? 22.781 43.132 -14.387 1.00 93.25 1079 LEU A C 1
ATOM 8641 O O . LEU A 1 1079 ? 21.641 42.871 -14.771 1.00 93.25 1079 LEU A O 1
ATOM 8645 N N . PRO A 1 1080 ? 23.090 43.117 -13.077 1.00 93.06 1080 PRO A N 1
ATOM 8646 C CA . PRO A 1 1080 ? 22.063 42.971 -12.051 1.00 93.06 1080 PRO A CA 1
ATOM 8647 C C . PRO A 1 1080 ? 21.214 44.244 -11.972 1.00 93.06 1080 PRO A C 1
ATOM 8649 O O . PRO A 1 1080 ? 21.714 45.331 -11.665 1.00 93.06 1080 PRO A O 1
ATOM 8652 N N . ILE A 1 1081 ? 19.917 44.115 -12.241 1.00 95.56 1081 ILE A N 1
ATOM 8653 C CA . ILE A 1 1081 ? 18.958 45.217 -12.172 1.00 95.56 1081 ILE A CA 1
ATOM 8654 C C . ILE A 1 1081 ? 18.508 45.367 -10.726 1.00 95.56 1081 ILE A C 1
ATOM 8656 O O . ILE A 1 1081 ? 17.848 44.481 -10.188 1.00 95.56 1081 ILE A O 1
ATOM 8660 N N . LYS A 1 1082 ? 18.832 46.502 -10.103 1.00 95.31 1082 LYS A N 1
ATOM 8661 C CA . LYS A 1 1082 ? 18.291 46.858 -8.787 1.00 95.31 1082 LYS A CA 1
ATOM 8662 C C . LYS A 1 1082 ? 16.815 47.204 -8.926 1.00 95.31 1082 LYS A C 1
ATOM 8664 O O . LYS A 1 1082 ? 16.453 48.067 -9.722 1.00 95.31 1082 LYS A O 1
ATOM 8669 N N . LEU A 1 1083 ? 15.975 46.544 -8.139 1.00 95.19 1083 LEU A N 1
ATOM 8670 C CA . LEU A 1 1083 ? 14.528 46.723 -8.221 1.00 95.19 1083 LEU A CA 1
ATOM 8671 C C . LEU A 1 1083 ? 14.054 47.960 -7.460 1.00 95.19 1083 LEU A C 1
ATOM 8673 O O . LEU A 1 1083 ? 13.126 48.629 -7.911 1.00 95.19 1083 LEU A O 1
ATOM 8677 N N . ARG A 1 1084 ? 14.694 48.258 -6.324 1.00 92.81 1084 ARG A N 1
ATOM 8678 C CA . ARG A 1 1084 ? 14.332 49.375 -5.452 1.00 92.81 1084 ARG A CA 1
ATOM 8679 C C . ARG A 1 1084 ? 14.638 50.720 -6.114 1.00 92.81 1084 ARG A C 1
ATOM 8681 O O . ARG A 1 1084 ? 15.728 50.925 -6.644 1.00 92.81 1084 ARG A O 1
ATOM 8688 N N . HIS A 1 1085 ? 13.690 51.650 -6.017 1.00 91.62 1085 HIS A N 1
ATOM 8689 C CA . HIS A 1 1085 ? 13.849 53.037 -6.462 1.00 91.62 1085 HIS A CA 1
ATOM 8690 C C . HIS A 1 1085 ? 13.065 54.014 -5.569 1.00 91.62 1085 HIS A C 1
ATOM 8692 O O . HIS A 1 1085 ? 12.092 53.622 -4.919 1.00 91.62 1085 HIS A O 1
ATOM 8698 N N . ASP A 1 1086 ? 13.412 55.302 -5.602 1.00 88.06 1086 ASP A N 1
ATOM 8699 C CA . ASP A 1 1086 ? 12.894 56.328 -4.677 1.00 88.06 1086 ASP A CA 1
ATOM 8700 C C . ASP A 1 1086 ? 11.360 56.449 -4.634 1.00 88.06 1086 ASP A C 1
ATOM 8702 O O . ASP A 1 1086 ? 10.779 56.784 -3.603 1.00 88.06 1086 ASP A O 1
ATOM 8706 N N . ASN A 1 1087 ? 10.678 56.148 -5.743 1.00 87.88 1087 ASN A N 1
ATOM 8707 C CA . ASN A 1 1087 ? 9.232 56.338 -5.872 1.00 87.88 1087 ASN A CA 1
ATOM 8708 C C . ASN A 1 1087 ? 8.397 55.072 -5.601 1.00 87.88 1087 ASN A C 1
ATOM 8710 O O . ASN A 1 1087 ? 7.184 55.113 -5.785 1.00 87.88 1087 ASN A O 1
ATOM 8714 N N . GLU A 1 1088 ? 8.984 53.951 -5.161 1.00 89.50 1088 GLU A N 1
ATOM 8715 C CA . GLU A 1 1088 ? 8.247 52.670 -5.052 1.00 89.50 1088 GLU A CA 1
ATOM 8716 C C . GLU A 1 1088 ? 7.125 52.710 -4.013 1.00 89.50 1088 GLU A C 1
ATOM 8718 O O . GLU A 1 1088 ? 6.083 52.079 -4.187 1.00 89.50 1088 GLU A O 1
ATOM 8723 N N . LYS A 1 1089 ? 7.292 53.542 -2.979 1.00 88.25 1089 LYS A N 1
ATOM 8724 C CA . LYS A 1 1089 ? 6.294 53.757 -1.923 1.00 88.25 1089 LYS A CA 1
ATOM 8725 C C . LYS A 1 1089 ? 5.030 54.460 -2.416 1.00 88.25 1089 LYS A C 1
ATOM 8727 O O . LYS A 1 1089 ? 3.990 54.366 -1.773 1.00 88.25 1089 LYS A O 1
ATOM 8732 N N . GLN A 1 1090 ? 5.100 55.150 -3.555 1.00 88.00 1090 GLN A N 1
ATOM 8733 C CA . GLN A 1 1090 ? 3.931 55.775 -4.183 1.00 88.00 1090 GLN A CA 1
ATOM 8734 C C . GLN A 1 1090 ? 3.062 54.745 -4.931 1.00 88.00 1090 GLN A C 1
ATOM 8736 O O . GLN A 1 1090 ? 1.967 55.081 -5.381 1.00 88.00 1090 GLN A O 1
ATOM 8741 N N . GLY A 1 1091 ? 3.515 53.487 -5.021 1.00 83.69 1091 GLY A N 1
ATOM 8742 C CA . GLY A 1 1091 ? 2.843 52.411 -5.740 1.00 83.69 1091 GLY A CA 1
ATOM 8743 C C . GLY A 1 1091 ? 3.109 52.434 -7.253 1.00 83.69 1091 GLY A C 1
ATOM 8744 O O . GLY A 1 1091 ? 3.893 53.251 -7.741 1.00 83.69 1091 GLY A O 1
ATOM 8745 N N . PRO A 1 1092 ? 2.477 51.519 -8.008 1.00 89.38 1092 PRO A N 1
ATOM 8746 C CA . PRO A 1 1092 ? 2.711 51.365 -9.440 1.00 89.38 1092 PRO A CA 1
ATOM 8747 C C . PRO A 1 1092 ? 2.069 52.503 -10.245 1.00 89.38 1092 PRO A C 1
ATOM 8749 O O . PRO A 1 1092 ? 0.941 52.939 -9.966 1.00 89.38 1092 PRO A O 1
ATOM 8752 N N . LYS A 1 1093 ? 2.757 52.961 -11.295 1.00 87.69 1093 LYS A N 1
ATOM 8753 C CA . LYS A 1 1093 ? 2.234 53.969 -12.229 1.00 87.69 1093 LYS A CA 1
ATOM 8754 C C . LYS A 1 1093 ? 1.341 53.343 -13.303 1.00 87.69 1093 LYS A C 1
ATOM 8756 O O . LYS A 1 1093 ? 0.352 53.958 -13.697 1.00 87.69 1093 LYS A O 1
ATOM 8761 N N . ARG A 1 1094 ? 1.680 52.134 -13.759 1.00 88.25 1094 ARG A N 1
ATOM 8762 C CA . ARG A 1 1094 ? 1.113 51.405 -14.907 1.00 88.25 1094 ARG A CA 1
ATOM 8763 C C . ARG A 1 1094 ? 0.438 50.085 -14.509 1.00 88.25 1094 ARG A C 1
ATOM 8765 O O . ARG A 1 1094 ? -0.658 49.801 -14.987 1.00 88.25 1094 ARG A O 1
ATOM 8772 N N . TYR A 1 1095 ? 1.043 49.278 -13.643 1.00 89.94 1095 TYR A N 1
ATOM 8773 C CA . TYR A 1 1095 ? 0.566 47.947 -13.255 1.00 89.94 1095 TYR A CA 1
ATOM 8774 C C . TYR A 1 1095 ? -0.366 48.012 -12.039 1.00 89.94 1095 TYR A C 1
ATOM 8776 O O . TYR A 1 1095 ? -0.001 47.644 -10.927 1.00 89.94 1095 TYR A O 1
ATOM 8784 N N . ARG A 1 1096 ? -1.599 48.491 -12.244 1.00 82.94 1096 ARG A N 1
ATOM 8785 C CA . ARG A 1 1096 ? -2.648 48.505 -11.207 1.00 82.94 1096 ARG A CA 1
ATOM 8786 C C . ARG A 1 1096 ? -3.535 47.264 -11.320 1.00 82.94 1096 ARG A C 1
ATOM 8788 O O . ARG A 1 1096 ? -4.229 47.102 -12.320 1.00 82.94 1096 ARG A O 1
ATOM 8795 N N . ILE A 1 1097 ? -3.509 46.407 -10.298 1.00 84.12 1097 ILE A N 1
ATOM 8796 C CA . ILE A 1 1097 ? -4.156 45.083 -10.288 1.00 84.12 1097 ILE A CA 1
ATOM 8797 C C . ILE A 1 1097 ? -4.956 44.912 -8.987 1.00 84.12 1097 ILE A C 1
ATOM 8799 O O . ILE A 1 1097 ? -4.454 45.196 -7.901 1.00 84.12 1097 ILE A O 1
ATOM 8803 N N . ASP A 1 1098 ? -6.202 44.438 -9.075 1.00 68.50 1098 ASP A N 1
ATOM 8804 C CA . ASP A 1 1098 ? -7.156 44.444 -7.952 1.00 68.50 1098 ASP A CA 1
ATOM 8805 C C . ASP A 1 1098 ? -7.420 43.070 -7.301 1.00 68.50 1098 ASP A C 1
ATOM 8807 O O . ASP A 1 1098 ? -8.256 42.946 -6.398 1.00 68.50 1098 ASP A O 1
ATOM 8811 N N . GLY A 1 1099 ? -6.700 42.028 -7.724 1.00 64.88 1099 GLY A N 1
ATOM 8812 C CA . GLY A 1 1099 ? -6.904 40.666 -7.225 1.00 64.88 1099 GLY A CA 1
ATOM 8813 C C . GLY A 1 1099 ? -8.131 39.957 -7.808 1.00 64.88 1099 GLY A C 1
ATOM 8814 O O . GLY A 1 1099 ? -8.668 39.052 -7.161 1.00 64.88 1099 GLY A O 1
ATOM 8815 N N . GLY A 1 1100 ? -8.572 40.355 -9.008 1.00 61.47 1100 GLY A N 1
ATOM 8816 C CA . GLY A 1 1100 ? -9.465 39.578 -9.867 1.00 61.47 1100 GLY A CA 1
ATOM 8817 C C . GLY A 1 1100 ? -10.951 39.929 -9.769 1.00 61.47 1100 GLY A C 1
ATOM 8818 O O . GLY A 1 1100 ? -11.771 39.017 -9.884 1.00 61.47 1100 GLY A O 1
ATOM 8819 N N . ARG A 1 1101 ? -11.328 41.200 -9.531 1.00 52.81 1101 ARG A N 1
ATOM 8820 C CA . ARG A 1 1101 ? -12.745 41.623 -9.669 1.00 52.81 1101 ARG A CA 1
ATOM 8821 C C . ARG A 1 1101 ? -13.087 42.056 -11.093 1.00 52.81 1101 ARG A C 1
ATOM 8823 O O . ARG A 1 1101 ? -14.191 41.753 -11.530 1.00 52.81 1101 ARG A O 1
ATOM 8830 N N . ASP A 1 1102 ? -12.135 42.637 -11.818 1.00 47.31 1102 ASP A N 1
ATOM 8831 C CA . ASP A 1 1102 ? -12.196 42.830 -13.268 1.00 47.31 1102 ASP A CA 1
ATOM 8832 C C . ASP A 1 1102 ? -11.002 42.128 -13.924 1.00 47.31 1102 ASP A C 1
ATOM 8834 O O . ASP A 1 1102 ? -9.846 42.492 -13.720 1.00 47.31 1102 ASP A O 1
ATOM 8838 N N . ILE A 1 1103 ? -11.264 41.086 -14.717 1.00 43.44 1103 ILE A N 1
ATOM 8839 C CA . ILE A 1 1103 ? -10.213 40.334 -15.419 1.00 43.44 1103 ILE A CA 1
ATOM 8840 C C . ILE A 1 1103 ? -9.817 41.103 -16.695 1.00 43.44 1103 ILE A C 1
ATOM 8842 O O . ILE A 1 1103 ? -10.187 40.741 -17.813 1.00 43.44 1103 ILE A O 1
ATOM 8846 N N . GLY A 1 1104 ? -9.109 42.219 -16.499 1.00 38.47 1104 GLY A N 1
ATOM 8847 C CA . GLY A 1 1104 ? -8.570 43.125 -17.519 1.00 38.47 1104 GLY A CA 1
ATOM 8848 C C . GLY A 1 1104 ? -7.781 44.282 -16.875 1.00 38.47 1104 GLY A C 1
ATOM 8849 O O . GLY A 1 1104 ? -7.875 44.477 -15.664 1.00 38.47 1104 GLY A O 1
ATOM 8850 N N . PRO A 1 1105 ? -6.958 45.042 -17.625 1.00 33.31 1105 PRO A N 1
ATOM 8851 C CA . PRO A 1 1105 ? -6.333 46.249 -17.085 1.00 33.31 1105 PRO A CA 1
ATOM 8852 C C . PRO A 1 1105 ? -7.421 47.268 -16.716 1.00 33.31 1105 PRO A C 1
ATOM 8854 O O . PRO A 1 1105 ? -8.311 47.531 -17.525 1.00 33.31 1105 PRO A O 1
ATOM 8857 N N . LEU A 1 1106 ? -7.349 47.859 -15.519 1.00 36.25 1106 LEU A N 1
ATOM 8858 C CA . LEU A 1 1106 ? -8.202 48.993 -15.158 1.00 36.25 1106 LEU A CA 1
ATOM 8859 C C . LEU A 1 1106 ? -7.918 50.138 -16.140 1.00 36.25 1106 LEU A C 1
ATOM 8861 O O . LEU A 1 1106 ? -6.814 50.686 -16.162 1.00 36.25 1106 LEU A O 1
ATOM 8865 N N . THR A 1 1107 ? -8.896 50.468 -16.985 1.00 32.56 1107 THR A N 1
ATOM 8866 C CA . THR A 1 1107 ? -8.814 51.614 -17.896 1.00 32.56 1107 THR A CA 1
ATOM 8867 C C . THR A 1 1107 ? -8.572 52.878 -17.077 1.00 32.56 1107 THR A C 1
ATOM 8869 O O . THR A 1 1107 ? -9.269 53.124 -16.093 1.00 32.56 1107 THR A O 1
ATOM 8872 N N . ILE A 1 1108 ? -7.579 53.668 -17.481 1.00 33.38 1108 ILE A N 1
ATOM 8873 C CA . ILE A 1 1108 ? -7.334 54.999 -16.925 1.00 33.38 1108 ILE A CA 1
ATOM 8874 C C . ILE A 1 1108 ? -8.591 55.839 -17.198 1.00 33.38 1108 ILE A C 1
ATOM 8876 O O . ILE A 1 1108 ? -8.966 56.003 -18.360 1.00 33.38 1108 ILE A O 1
ATOM 8880 N N . LEU A 1 1109 ? -9.237 56.321 -16.134 1.00 28.06 1109 LEU A N 1
ATOM 8881 C CA . LEU A 1 1109 ? -10.049 57.537 -16.190 1.00 28.06 1109 LEU A CA 1
ATOM 8882 C C . LEU A 1 1109 ? -9.127 58.743 -16.041 1.00 28.06 1109 LEU A C 1
ATOM 8884 O O . LEU A 1 1109 ? -8.260 58.691 -15.135 1.00 28.06 1109 LEU A O 1
#

pLDDT: mean 80.22, std 15.39, range [27.7, 98.06]

Foldseek 3Di:
DDWDWAWFWDQDPVRDIDTWIWIWDDDPQKTKTQDGDPVCVVLLVQAAQKDWDDDDPDDDGDTTIMHGNDLQNVLSRCVRRVHPSCVQLPDDQDQDDFDFWAFQNHTDDQFPVLSVLLSLCLRNLFAEEQEAAFLCVLSSVLRNQVPLPFQEEEEEEDPQCVVVSVVVCVRGVRDPSHHYHYDYLVVLLVCQVVDDPPDDAGLEYEYAQCVVLLDQPDSSLVSLLSSLRVNCVPQPRSGHYYYYHNHPQDLFLLSVQSSCSSRGRNLDSGSDSVSLCVQFFDWDFDQDLVGTDTDGPGGLQFQQAAPHHRDGPVPDLQDDDPPDPDDPDRDHGDGGDRSLLCLQVSCRSRYDYHYCVNGDDFDDAAEAEDEFEDDPVLVVVLVVLLVPAPDPVRSLVQNQCVQLFKGKDWDQDDKDFDPQDVVLQQKDKWWAAPVHRVDTD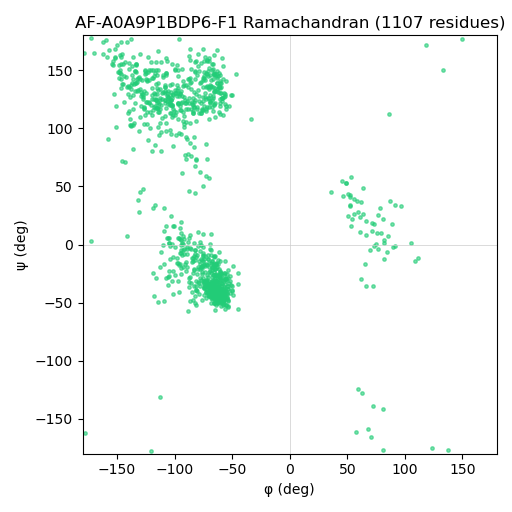DCLVPDDPVVSVRTDIDIDGRPQCRSRRIHRDIDIDIDGGDHSLLVVLLVVLVVCLQLLEEEEAEADPSSLVVSCVSCLVSQAWEFEFEPVFTWIQGNPPGTDDTHDVVSVVQLVPCPVHSHYYYGYHLVRQLPDAANLSHQEYEYSADDLDLSSVSSNVVNNRHPPHDRVRHHYYYYYDHDVSRVVSVVSSVVSVSSSCSSSNNPCVVCVVVVPPPDDPVVVVQPPDDDDLVLLQVLLVVCVVVVVPPLVVSCVVSVHDSVVSVCSLQCVPSVVRARPPNDHDDDDDDDDDDDDDDDDDPPDPVVVVVVVVVVVVVVVVVVVVVVVVVVVCLLVVLVVVLVVVLVPFDADDQDAAQADDDDPQAAEWAKEWEAEQLQLQAAFDCVLQVNQFGHHNLLSLLLLVLVLVVVCCCQVPVRVVHHHHQEYEYEAQENSHQAPAPNRLCRTNVSDLLLSLLLSLLSLLVSVSSCRNHHQAYEYEYAYDPSQAPDNDDSQFSSVSGSSVSSLSSSCSRNVNPVRYHYHYDRGQKDWDQGLQAIEIEHACVVQDDDQAPSVVSVVVVVVVVQVVQVVDPGHRHAEYEHEPRQDFDWADDDNHIYTYFHHQTQDHSCCCPPHVGGDFHWIKMFIQDNPNGTDDIDIRGSDDPCSVVGHPQSDGDSPPDSDGDDDD

Nearest PDB structures (foldseek):
  8atf-assembly1_G  TM=7.527E-01  e=3.652E-18  Thermochaetoides thermophila
  9gd3-assembly1_W  TM=5.107E-01  e=2.881E-20  Saccharomyces cerevisiae S288C
  5jxt-assembly1_K  TM=5.726E-01  e=6.846E-10  Thermothelomyces thermophilus ATCC 42464
  5jxt-assembly1_H  TM=5.673E-01  e=5.836E-10  Thermothelomyces thermophilus ATCC 42464
  5jxt-assembly1_I  TM=5.585E-01  e=3.250E-10  Thermothelomyces thermophilus ATCC 42464

Solvent-accessible surface area (backbone atoms only — not comparable to full-atom values): 61003 Å² total; per-residue (Å²): 111,74,77,42,80,50,51,41,48,48,69,46,98,86,68,51,76,44,77,42,67,33,32,40,34,56,52,98,70,21,37,30,30,74,39,68,59,80,90,48,49,68,64,51,64,39,35,51,72,48,44,79,43,73,63,59,99,66,94,84,57,69,68,26,45,32,26,41,66,40,68,31,41,51,45,49,48,40,42,25,57,68,48,75,79,54,58,73,42,73,52,79,71,49,85,75,90,75,80,93,40,29,53,75,83,39,84,44,83,81,54,72,66,30,51,52,52,16,21,45,46,70,56,52,24,36,26,34,41,36,29,36,63,79,68,46,65,69,58,16,50,50,54,28,48,70,70,64,76,61,49,42,32,36,38,32,27,56,81,79,42,53,66,54,52,56,50,48,38,61,33,49,65,55,69,83,85,44,48,70,50,74,44,33,52,70,54,46,30,56,51,54,75,70,59,54,97,85,62,93,73,52,47,28,39,39,31,44,53,34,64,79,28,33,48,72,85,37,65,48,25,47,29,50,35,49,51,40,47,53,25,39,74,75,41,50,85,78,18,34,33,38,35,30,14,44,58,62,59,34,86,45,85,45,31,50,50,33,49,42,41,38,39,44,45,42,74,58,84,52,58,40,56,67,52,38,37,63,64,32,29,36,66,44,83,37,82,46,79,93,45,79,39,76,39,76,79,45,65,25,68,46,41,67,20,21,62,85,81,54,36,41,66,92,76,41,58,42,70,90,56,99,87,57,96,80,66,99,71,72,45,79,78,40,72,26,64,42,43,36,45,51,44,30,72,68,32,56,57,43,45,50,72,41,54,52,82,83,72,44,99,68,57,72,79,42,78,45,80,44,79,32,81,67,51,77,65,56,55,50,49,49,53,52,48,48,72,69,31,95,42,71,69,59,20,54,49,53,46,49,34,48,42,64,17,28,42,79,42,79,40,81,59,66,68,38,74,27,92,80,21,70,92,33,66,9,35,34,80,41,29,27,33,85,92,41,80,87,48,72,50,90,63,67,90,81,48,58,69,80,60,56,76,62,41,46,79,43,82,41,66,19,88,86,37,69,46,66,16,40,32,79,28,71,41,79,44,68,45,79,45,94,36,66,56,59,61,53,50,54,54,53,51,59,71,26,56,88,68,18,27,37,33,38,29,19,69,41,71,61,41,44,55,50,51,51,54,52,40,30,73,74,66,24,27,32,37,36,29,68,86,83,51,34,38,20,34,38,62,85,76,41,76,76,38,78,34,60,67,64,31,49,50,54,65,68,38,59,86,83,44,59,42,40,34,38,39,22,27,35,70,53,55,25,55,84,60,80,44,32,79,25,46,37,42,36,30,61,36,79,60,87,48,50,64,34,50,54,38,37,55,43,23,34,59,35,94,80,36,60,68,92,78,34,39,38,43,34,39,49,30,44,41,73,67,48,49,53,39,51,52,53,32,52,54,40,50,50,56,31,35,26,38,65,62,48,64,67,68,77,61,69,68,65,88,51,96,82,74,63,76,78,64,65,69,71,77,75,69,85,80,50,71,71,57,52,51,54,48,46,43,55,33,60,78,49,70,62,74,48,41,64,58,50,12,62,75,69,74,47,54,44,64,58,47,48,31,45,55,66,49,76,38,70,60,88,58,76,50,64,94,76,61,78,74,79,86,89,83,89,88,79,91,83,83,89,83,90,88,81,78,92,80,48,68,67,56,56,51,48,49,52,50,50,52,50,51,49,50,51,50,52,50,50,48,50,52,50,52,55,58,58,33,64,82,43,40,54,64,54,49,47,60,60,41,60,80,65,53,54,49,47,81,66,71,73,74,61,57,75,82,87,60,98,84,43,48,70,31,34,35,38,37,50,44,36,36,39,34,35,33,38,57,36,55,32,85,67,38,83,63,76,34,74,42,33,45,47,34,42,31,22,27,50,49,46,48,51,52,49,51,48,46,45,52,68,61,70,41,36,86,51,35,42,53,51,36,38,37,39,45,31,31,17,21,47,34,46,30,58,40,99,57,36,30,75,55,24,68,73,52,36,67,67,36,40,29,49,35,50,6,50,50,54,27,52,54,54,54,71,46,46,28,57,33,73,33,36,41,37,38,43,28,36,22,75,32,13,23,79,55,92,63,92,66,96,42,64,42,58,63,21,50,31,35,50,19,49,51,45,17,46,48,33,39,66,65,29,83,47,55,45,80,45,72,60,90,36,57,54,50,77,44,74,56,54,74,37,15,31,36,42,32,19,46,80,86,60,75,60,90,91,64,81,43,58,71,57,51,52,53,50,48,56,53,49,46,60,55,38,72,76,51,94,72,59,61,58,36,38,38,40,27,33,73,74,52,44,66,46,78,44,83,53,91,97,25,35,41,38,30,36,20,12,55,60,34,47,38,58,60,42,33,73,76,66,70,40,73,41,77,24,21,36,41,34,35,37,28,30,60,86,77,35,75,78,53,76,48,73,44,67,33,77,57,98,61,28,88,78,31,38,94,80,62,64,75,84,43,66,85,62,70,62,80,72,74,87,127

Secondary structure (DSSP, 8-state):
---EEEEEEEE-TTS-EEEEEEEEEEETTEEEEEE--GGGHHHHHHSTT-EEE---SSSS--SEEEEE--HHHHHHHHHHHT--SSTTTSSPPPPPPPPP-EETTEE-PPPHHHHHHHHHHHHHSEEEEEE-TTS-HHHHHHHHHHHT---EEEEE--TTTHHHHHHHHHHTT--TTSEEEEE-HHHHHHHHHS--TT----SEEEEETGGGG--TTSHHHHHHHHHHHHHHHHHGGG-EEEEEESS---SSGGGHHHHHHHHSTTSSS-SSHHHHHHHHEEEEEEEETTEEEEEEEEES--TTBBTTT--BTTTSS-S--TT----S------BPP-TTTHHHHTTTTTEEEE-HHHH---PPPEEEEEE-PPPHHHHHHHHHHHHH-SSHHHHHHHHHHHHHTEEEEEEEEEEEE-TTSGGG-SEEEEEEETTEEEEEES-GGGS-HHHHTTPEEEEEE-TTTTTSSEEEEEEEEEEE---THHHHHHHHHHHTTTTTEEEEE-SSHHHHHHHHHHHHHTT-EEEEE-SS-EEEEETTTEEEEESHHHHHHHHH-TTT-S-EEEEE-HHHHTSS---TT-SEEEESS--S-HHHHHHHHHHHSSTTS-TTT--EEEEEE-SHHHHHHHHHHHHHHHHHHHHTT-GGGGG--TT-TT--GGGTGGGS-PPPHHHHHHHHHHHHHTTTTTHHHHHHHHTS-HHHHHHHHTTSS-TTSPPGGG------------PPP----TT-HHHHHHHHHHHHHHHHHHHHHHHHHHHHTTTSHHHHHHHHHHTTPPPPPPPPP-PPPPPTTSEE-EEEEEE----TT--B-GGGGTTS--B-HHHHHHHHHHHHHHHHHIIIIISTTTEE--EEEEEE-S-SS--SGGGGGGTSSSS-HHHHHHHHHHHHHHHHHHHTTT-SEEEEEE---STTBSSSS--SS-TTSBHHHHHHHHHHHHHTT-TTEEEE--SSSEEEEEETTEEEEEE--TTS--SSS--HHHHHHHHHHHHHHHTTSSSSPEEEEEE-SS---EEEEETTEEEEEPPPSSS--HHHHHHH------EEEEEEEETTTEEEEEEEEE---TTGGG--SS----SSSSSS-----